Protein AF-A0A160T748-F1 (afdb_monomer_lite)

InterPro domains:
  IPR010895 CHRD [PF07452] (404-521)
  IPR010895 CHRD [PF07452] (530-645)
  IPR010895 CHRD [PF07452] (655-767)
  IPR010895 CHRD [PF07452] (774-889)
  IPR010895 CHRD [PF07452] (898-1013)
  IPR010895 CHRD [PS50933] (400-524)
  IPR010895 CHRD [PS50933] (525-650)
  IPR010895 CHRD [PS50933] (770-894)
  IPR010895 CHRD [PS50933] (899-1018)
  IPR010895 CHRD [SM00754] (402-523)
  IPR010895 CHRD [SM00754] (527-647)
  IPR010895 CHRD [SM00754] (652-770)
  IPR010895 CHRD [SM00754] (772-891)
  IPR010895 CHRD [SM00754] (896-1015)
  IPR011042 Six-bladed beta-propeller, TolB-like [G3DSA:2.120.10.30] (206-421)
  IPR048031 ScyD/ScyE-like [NF033206] (57-394)
  IPR052278 Chordin-like dorsalizing regulators [PTHR46526] (402-652)

Sequence (1028 aa):
MQQTESMPRHRRPHLVSSRLVSLTLLAALVALFLLALAPAQAAPTTQAAPAAAADWTVVADGLANPRHLTFGPDGALYVAEAGAGGDGICITGPEGDPICYGASGAVTQIEFDAAMAPTGQSQLITGLPSLGVE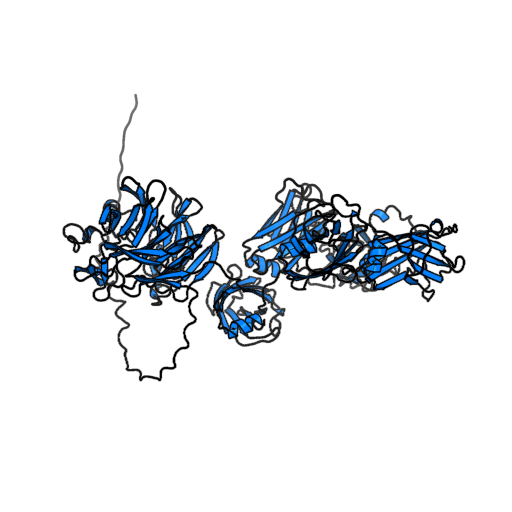GTGNNAAGVNGLAFNGDDLYLVTGLGANPNLRDPGGALETVGANFAQLMAAGPGDSFTNWVDVGDYELAENPAEDQIDTNPFDLTRISGGYLVVDAGGNSLLQVTDGGVISTVATFPARMVEAPTGGMMPMDAVPTSVTVGPDGAYYVTQLTGFPFPRGGANVWRVEPGSEPTIYAGGFTNILDAAFAADGSLYVLEMFRNSMLSGDPTGAITRVWPDGRRAVVAREGLITPTGLTIGPDHALYVSNFGTSATAGQVVRIPTAVSEATQFSAWLSGDAETPPVETPASGVARFTLAEGGLLSYEIAVRAIGAAEPITAAHIHEGAPGEAGPPIFTLFPQNDDDFDPENPLIGMVDLTDEQVATLLAGNYYVNVHTGDFPAGEIRGQIYPAHTTAWSAMLSGANEVPHVHSPATGQAYVTLSADMSTLYYRVLVADIHGVTMAHFHEAPAGENGPVVFPIFTGGPPPFDAHNPVSGMVADLDITVVAALAAGDHYVNVHTTAHPGGEIRGQVGMATPRAAYHALLSGAEEVPPVDSDGLGVGRYWLSPDLSTLDFYLAVDAIDNLTAAHLHTGWVGMNGPVAIPLYAGGGSFAPGSPVSGLAMLSPQQVLDLWTGYYYTNVHSSDVPSGEIRGQTEGASLFGAGLNGNNEVPPNGSAGTGRAVLALSDDATSLYWRVMVSDLEHITAAHIHKGLPGENGPPVITLFAGSPPPFDEQNPISGSAMVSDANIFDMLAGRYYVNVHTSHLPDGEIRGQVGARTPQTMFSAHLDGAQEVGPVDTEASGEGHFTLDPRRNVLHHFVSISDIDNVTAAHIHKGPVGVNGPVVFPLYLGGPLPFGPDNPIGGGHALGAENLVDLLTAFYYVNVHTTDHPSGEIRGQIMADAYMAHLPALVND

pLDDT: mean 85.23, std 17.07, range [22.45, 98.62]

Organism: NCBI:txid1806508

Radius of gyration: 39.18 Å; chains: 1; bounding box: 92×95×115 Å

Secondary structure (DSSP, 8-state):
----------------------S-SSSSSSSSS--------------PPPPPPPS-EEEEEEESSEEEEEE-TTS-EEEEE-----SS-EEE-TTSSEEEEEEEEEEEEEEE-TTS-EEEEEEEEEEEEEEEETTT--S-BSEEEEEEETTEEEEEE---B-GGGTSTTSTTTTT-TTSSEEEEE-STT-EEEEEEHHHHHHHH-TTSSS--B-EEEEEEETTEEEEEETTTTEEEEEETTS-EEEEEE---EEEE-TTSSEEEE---EEEEEE-TTS-EEEEE---TT--TT-EEEEEE-TTS--EEEEEEESEEEEEEE-TTSPEEEEEEETT-GGG---B-EEEEE-TTS-EEEEE-TT-BS--EEEE-TTS-EEEEESTT-SSSEEEEEE------PEEEEEEEESTTSSS----S-EEEEEEEE-GGGEEEEEEEEES--TTS-EEEEEEEE--TT----EEEEEE-TT-S--SSSS-EEEEEEPPHHHHHHHHTT-EEEEEEESS-TT-SEEEEEEE---EEEEEEEEGGGSSS----S-EEEEEEEE-TTS--EEEEEEEES--SEEEEEEEE--TTS---EEEEEE-S-SSP-BTTB-EEEEE-S--HHHHHHHHHT-EEEEEEESS-TT-SEEEE-EE----SEEEEEEEGGGSSS------EEEEEEEE-TTSSEEEEEEEEES--SEEEEEEEE--TT----EEEEEE-S-S--BTTB-EEEEEE--HHHHHHHHTT-EEEEEEESS-TT-SEEEEEES--EEEEEEEGGGSSS------EEEEEEEE-TTSSEEEEEEEEES--SEEEEEEEE--TT----EEEEEE-SPSSPPSSSS-EEEEEE--HHHHHHHHTT-EEEEEEESS-TT-SEEEE-EE-PPP-EEEEEEEGGGSSS------EEEEEEEEETTTTEEEEEEEEES---EEEEEEEE--TT----EEEEEE---SSPPBTTB-EEEEEEPPHHHHHHHTTT-EEEEEEESS-TT-SEEEE-EEGGGTT--------

Structure (mmCIF, N/CA/C/O backbone):
data_AF-A0A160T748-F1
#
_entry.id   AF-A0A160T748-F1
#
loop_
_atom_site.group_PDB
_atom_site.id
_atom_site.type_symbol
_atom_site.label_atom_id
_atom_site.label_alt_id
_atom_site.label_comp_id
_atom_site.label_asym_id
_atom_site.label_entity_id
_atom_site.label_seq_id
_atom_site.pdbx_PDB_ins_code
_atom_site.Cartn_x
_atom_site.Cartn_y
_atom_site.Cartn_z
_atom_site.occupancy
_atom_site.B_iso_or_equiv
_atom_site.auth_seq_id
_atom_site.auth_comp_id
_atom_site.auth_asym_id
_atom_site.auth_atom_id
_atom_site.pdbx_PDB_model_num
ATOM 1 N N . MET A 1 1 ? -49.569 -66.734 21.857 1.00 31.47 1 MET A N 1
ATOM 2 C CA . MET A 1 1 ? -48.160 -67.148 21.701 1.00 31.47 1 MET A CA 1
ATOM 3 C C . MET A 1 1 ? -47.311 -65.947 22.077 1.00 31.47 1 MET A C 1
ATOM 5 O O . MET A 1 1 ? -47.550 -64.910 21.485 1.00 31.47 1 MET A O 1
ATOM 9 N N . GLN A 1 2 ? -46.456 -66.133 23.097 1.00 31.16 2 GLN A N 1
ATOM 10 C CA . GLN A 1 2 ? -45.238 -65.390 23.507 1.00 31.16 2 GLN A CA 1
ATOM 11 C C . GLN A 1 2 ? -45.314 -63.842 23.590 1.00 31.16 2 GLN A C 1
ATOM 13 O O . GLN A 1 2 ? -45.467 -63.192 22.568 1.00 31.16 2 GLN A O 1
ATOM 18 N N . GLN A 1 3 ? -45.417 -63.219 24.783 1.00 27.94 3 GLN A N 1
ATOM 19 C CA . GLN A 1 3 ? -44.418 -62.987 25.874 1.00 27.94 3 GLN A CA 1
ATOM 20 C C . GLN A 1 3 ? -43.360 -61.923 25.503 1.00 27.94 3 GLN A C 1
ATOM 22 O O . GLN A 1 3 ? -42.799 -62.034 24.424 1.00 27.94 3 GLN A O 1
ATOM 27 N N . THR A 1 4 ? -42.964 -60.912 26.297 1.00 29.30 4 THR A N 1
ATOM 28 C CA . THR A 1 4 ? -43.233 -60.390 27.674 1.00 29.30 4 THR A CA 1
ATOM 29 C C . THR A 1 4 ? -42.359 -59.116 27.806 1.00 29.30 4 THR A C 1
ATOM 31 O O . THR A 1 4 ? -41.220 -59.153 27.357 1.00 29.30 4 THR A O 1
ATOM 34 N N . GLU A 1 5 ? -42.892 -57.945 28.173 1.00 30.02 5 GLU A N 1
ATOM 35 C CA . GLU A 1 5 ? -42.863 -57.271 29.501 1.00 30.02 5 GLU A CA 1
ATOM 36 C C . GLU A 1 5 ? -41.728 -56.248 29.752 1.00 30.02 5 GLU A C 1
ATOM 38 O O . GLU A 1 5 ? -40.679 -56.243 29.122 1.00 30.02 5 GLU A O 1
ATOM 43 N N . SER A 1 6 ? -42.057 -55.317 30.650 1.00 26.00 6 SER A N 1
ATOM 44 C CA . SER A 1 6 ? -41.622 -53.930 30.858 1.00 26.00 6 SER A CA 1
ATOM 45 C C . SER A 1 6 ? -40.563 -53.704 31.957 1.00 26.00 6 SER A C 1
ATOM 47 O O . SER A 1 6 ? -40.564 -54.476 32.904 1.00 26.00 6 SER A O 1
ATOM 49 N N . MET A 1 7 ? -39.816 -52.575 31.855 1.00 29.45 7 MET A N 1
ATOM 50 C CA . MET A 1 7 ? -39.226 -51.640 32.876 1.00 29.45 7 MET A CA 1
ATOM 51 C C . MET A 1 7 ? -38.698 -52.178 34.240 1.00 29.45 7 MET A C 1
ATOM 53 O O . MET A 1 7 ? -39.345 -53.050 34.806 1.00 29.45 7 MET A O 1
ATOM 57 N N . PRO A 1 8 ? -37.642 -51.596 34.893 1.00 32.22 8 PRO A N 1
ATOM 58 C CA . PRO A 1 8 ? -37.556 -50.153 35.225 1.00 32.22 8 PRO A CA 1
ATOM 59 C C . PRO A 1 8 ? -36.148 -49.513 35.436 1.00 32.22 8 PRO A C 1
ATOM 61 O O . PRO A 1 8 ? -35.107 -50.165 35.452 1.00 32.22 8 PRO A O 1
ATOM 64 N N . ARG A 1 9 ? -36.156 -48.184 35.664 1.00 35.34 9 ARG A N 1
ATOM 65 C CA . ARG A 1 9 ? -35.049 -47.337 36.160 1.00 35.34 9 ARG A CA 1
ATOM 66 C C . ARG A 1 9 ? -34.686 -47.657 37.622 1.00 35.34 9 ARG A C 1
ATOM 68 O O . ARG A 1 9 ? -35.582 -47.762 38.457 1.00 35.34 9 ARG A O 1
ATOM 75 N N . HIS A 1 10 ? -33.391 -47.660 37.961 1.00 26.38 10 HIS A N 1
ATOM 76 C CA . HIS A 1 10 ? -32.908 -47.549 39.345 1.00 26.38 10 HIS A CA 1
ATOM 77 C C . HIS A 1 10 ? -31.633 -46.693 39.478 1.00 26.38 10 HIS A C 1
ATOM 79 O O . HIS A 1 10 ? -30.679 -46.836 38.722 1.00 26.38 10 HIS A O 1
ATOM 85 N N . ARG A 1 11 ? -31.679 -45.822 40.497 1.00 32.50 11 ARG A N 1
ATOM 86 C CA . ARG A 1 11 ? -30.662 -44.912 41.060 1.00 32.50 11 ARG A CA 1
ATOM 87 C C . ARG A 1 11 ? -29.385 -45.603 41.560 1.00 32.50 11 ARG A C 1
ATOM 89 O O . ARG A 1 11 ? -29.463 -46.760 41.969 1.00 32.50 11 ARG A O 1
ATOM 96 N N . ARG A 1 12 ? -28.314 -44.810 41.754 1.00 26.91 12 ARG A N 1
ATOM 97 C CA . ARG A 1 12 ? -27.349 -44.828 42.894 1.00 26.91 12 ARG A CA 1
ATOM 98 C C . ARG A 1 12 ? -26.341 -43.654 42.757 1.00 26.91 12 ARG A C 1
ATOM 100 O O . ARG A 1 12 ? -26.069 -43.290 41.624 1.00 26.91 12 ARG A O 1
ATOM 107 N N . PRO A 1 13 ? -25.676 -43.168 43.827 1.00 30.98 13 PRO A N 1
ATOM 108 C CA . PRO A 1 13 ? -26.190 -42.680 45.113 1.00 30.98 13 PRO A CA 1
ATOM 109 C C . PRO A 1 13 ? -25.610 -41.291 45.510 1.00 30.98 13 PRO A C 1
ATOM 111 O O . PRO A 1 13 ? -24.582 -40.857 45.006 1.00 30.98 13 PRO A O 1
ATOM 114 N N . HIS A 1 14 ? -26.248 -40.627 46.480 1.00 27.02 14 HIS A N 1
ATOM 115 C CA . HIS A 1 14 ? -25.713 -39.446 47.169 1.00 27.02 14 HIS A CA 1
ATOM 116 C C . HIS A 1 14 ? -24.538 -39.803 48.095 1.00 27.02 14 HIS A C 1
ATOM 118 O O . HIS A 1 14 ? -24.631 -40.759 48.869 1.00 27.02 14 HIS A O 1
ATOM 124 N N . LEU A 1 15 ? -23.504 -38.960 48.094 1.00 26.02 15 LEU A N 1
ATOM 125 C CA . LEU A 1 15 ? -22.549 -38.795 49.189 1.00 26.02 15 LEU A CA 1
ATOM 126 C C . LEU A 1 15 ? -22.702 -37.372 49.736 1.00 26.02 15 LEU A C 1
ATOM 128 O O . LEU A 1 15 ? -22.520 -36.389 49.027 1.00 26.02 15 LEU A O 1
ATOM 132 N N . VAL A 1 16 ? -23.099 -37.297 51.003 1.00 29.28 16 VAL A N 1
ATOM 133 C CA . VAL A 1 16 ? -23.173 -36.077 51.806 1.00 29.28 16 VAL A CA 1
ATOM 134 C C . VAL A 1 16 ? -21.764 -35.731 52.286 1.00 29.28 16 VAL A C 1
ATOM 136 O O . VAL A 1 16 ? -21.115 -36.562 52.918 1.00 29.28 16 VAL A O 1
ATOM 139 N N . SER A 1 17 ? -21.331 -34.494 52.053 1.00 24.38 17 SER A N 1
ATOM 140 C CA . SER A 1 17 ? -20.275 -33.829 52.820 1.00 24.38 17 SER A CA 1
ATOM 141 C C . SER A 1 17 ? -20.751 -32.419 53.147 1.00 24.38 17 SER A C 1
ATOM 143 O O . SER A 1 17 ? -20.709 -31.501 52.338 1.00 24.38 17 SER A O 1
ATOM 145 N N . SER A 1 18 ? -21.289 -32.285 54.349 1.00 25.34 18 SER A N 1
ATOM 146 C CA . SER A 1 18 ? -21.594 -31.027 55.011 1.00 25.34 18 SER A CA 1
ATOM 147 C C . SER A 1 18 ? -20.331 -30.202 55.271 1.00 25.34 18 SER A C 1
ATOM 149 O O . SER A 1 18 ? -19.393 -30.743 55.860 1.00 25.34 18 SER A O 1
ATOM 151 N N . ARG A 1 19 ? -20.376 -28.890 55.009 1.00 23.62 19 ARG A N 1
ATOM 152 C CA . ARG A 1 19 ? -19.869 -27.849 55.924 1.00 23.62 19 ARG A CA 1
ATOM 153 C C . ARG A 1 19 ? -20.346 -26.462 55.491 1.00 23.62 19 ARG A C 1
ATOM 155 O O . ARG A 1 19 ? -19.995 -25.985 54.423 1.00 23.62 19 ARG A O 1
ATOM 162 N N . LEU A 1 20 ? -21.119 -25.833 56.378 1.00 26.42 20 LEU A N 1
ATOM 163 C CA . LEU A 1 20 ? -21.239 -24.384 56.469 1.00 26.42 20 LEU A CA 1
ATOM 164 C C . LEU A 1 20 ? -19.837 -23.755 56.503 1.00 26.42 20 LEU A C 1
ATOM 166 O O . LEU A 1 20 ? -19.025 -24.158 57.339 1.00 26.42 20 LEU A O 1
ATOM 170 N N . VAL A 1 21 ? -19.618 -22.714 55.704 1.00 23.03 21 VAL A N 1
ATOM 171 C CA . VAL A 1 21 ? -18.831 -21.547 56.111 1.00 23.03 21 VAL A CA 1
ATOM 172 C C . VAL A 1 21 ? -19.631 -20.314 55.706 1.00 23.03 21 VAL A C 1
ATOM 174 O O . VAL A 1 21 ? -20.174 -20.231 54.611 1.00 23.03 21 VAL A O 1
ATOM 177 N N . SER A 1 22 ? -19.787 -19.439 56.685 1.00 23.03 22 SER A N 1
ATOM 178 C CA . SER A 1 22 ? -20.668 -18.288 56.742 1.00 23.03 22 SER A CA 1
ATOM 179 C C . SER A 1 22 ? -20.376 -17.204 55.701 1.00 23.03 22 SER A C 1
ATOM 181 O O . SER A 1 22 ? -19.223 -16.969 55.344 1.00 23.03 22 SER A O 1
ATOM 183 N N . LEU A 1 23 ? -21.432 -16.458 55.352 1.00 26.55 23 LEU A N 1
ATOM 184 C CA . LEU A 1 23 ? -21.382 -15.015 55.104 1.00 26.55 23 LEU A CA 1
ATOM 185 C C . LEU A 1 23 ? -20.435 -14.359 56.128 1.00 26.55 23 LEU A C 1
ATOM 187 O O . LEU A 1 23 ? -20.841 -14.260 57.282 1.00 26.55 23 LEU A O 1
ATOM 191 N N . THR A 1 24 ? -19.209 -13.979 55.734 1.00 24.55 24 THR A N 1
ATOM 192 C CA . THR A 1 24 ? -18.330 -12.964 56.383 1.00 24.55 24 THR A CA 1
ATOM 193 C C . THR A 1 24 ? -16.897 -12.936 55.806 1.00 24.55 24 THR A C 1
ATOM 195 O O . THR A 1 24 ? -15.935 -12.798 56.559 1.00 24.55 24 THR A O 1
ATOM 198 N N . LEU A 1 25 ? -16.690 -13.053 54.485 1.00 22.45 25 LEU A N 1
ATOM 199 C CA . LEU A 1 25 ? -15.324 -12.954 53.922 1.00 22.45 25 LEU A CA 1
ATOM 200 C C . LEU A 1 25 ? -15.178 -12.206 52.589 1.00 22.45 25 LEU A C 1
ATOM 202 O O . LEU A 1 25 ? -14.098 -12.230 52.014 1.00 22.45 25 LEU A O 1
ATOM 206 N N . LEU A 1 26 ? -16.199 -11.456 52.157 1.00 26.00 26 LEU A N 1
ATOM 207 C CA . LEU A 1 26 ? -16.086 -10.553 51.000 1.00 26.00 26 LEU A CA 1
ATOM 208 C C . LEU A 1 26 ? -15.740 -9.095 51.380 1.00 26.00 26 LEU A C 1
ATOM 210 O O . LEU A 1 26 ? -15.499 -8.274 50.512 1.00 26.00 26 LEU A O 1
ATOM 214 N N . ALA A 1 27 ? -15.648 -8.775 52.678 1.00 25.00 27 ALA A N 1
ATOM 215 C CA . ALA A 1 27 ? -15.450 -7.406 53.178 1.00 25.00 27 ALA A CA 1
ATOM 216 C C . ALA A 1 27 ? -14.071 -7.146 53.833 1.00 25.00 27 ALA A C 1
ATOM 218 O O . ALA A 1 27 ? -13.921 -6.188 54.587 1.00 25.00 27 ALA A O 1
ATOM 219 N N . ALA A 1 28 ? -13.058 -7.997 53.610 1.00 22.91 28 ALA A N 1
ATOM 220 C CA . ALA A 1 28 ? -11.802 -7.941 54.377 1.00 22.91 28 ALA A CA 1
ATOM 221 C C . ALA A 1 28 ? -10.498 -7.765 53.572 1.00 22.91 28 ALA A C 1
ATOM 223 O O . ALA A 1 28 ? -9.435 -7.798 54.187 1.00 22.91 28 ALA A O 1
ATOM 224 N N . LEU A 1 29 ? -10.532 -7.519 52.254 1.00 23.53 29 LEU A N 1
ATOM 225 C CA . LEU A 1 29 ? -9.306 -7.193 51.494 1.00 23.53 29 LEU A CA 1
ATOM 226 C C . LEU A 1 29 ? -9.258 -5.797 50.852 1.00 23.53 29 LEU A C 1
ATOM 228 O O . LEU A 1 29 ? -8.195 -5.401 50.391 1.00 23.53 29 LEU A O 1
ATOM 232 N N . VAL A 1 30 ? -10.331 -5.003 50.926 1.00 26.25 30 VAL A N 1
ATOM 233 C CA . VAL A 1 30 ? -10.344 -3.608 50.425 1.00 26.25 30 VAL A CA 1
ATOM 234 C C . VAL A 1 30 ? -10.032 -2.578 51.535 1.00 26.25 30 VAL A C 1
ATOM 236 O O . VAL A 1 30 ? -9.702 -1.429 51.269 1.00 26.25 30 VAL A O 1
ATOM 239 N N . ALA A 1 31 ? -10.008 -2.987 52.809 1.00 22.97 31 ALA A N 1
ATOM 240 C CA . ALA A 1 31 ? -9.805 -2.083 53.951 1.00 22.97 31 ALA A CA 1
ATOM 241 C C . ALA A 1 31 ? -8.337 -1.890 54.403 1.00 22.97 31 ALA A C 1
ATOM 243 O O . ALA A 1 31 ? -8.100 -1.407 55.511 1.00 22.97 31 ALA A O 1
ATOM 244 N N . LEU A 1 32 ? -7.336 -2.251 53.589 1.00 24.09 32 LEU A N 1
ATOM 245 C CA . LEU A 1 32 ? -5.921 -2.189 53.989 1.00 24.09 32 LEU A CA 1
ATOM 246 C C . LEU A 1 32 ? -5.046 -1.303 53.087 1.00 24.09 32 LEU A C 1
ATOM 248 O O . LEU A 1 32 ? -3.938 -1.693 52.760 1.00 24.09 32 LEU A O 1
ATOM 252 N N . PHE A 1 33 ? -5.501 -0.094 52.732 1.00 25.03 33 PHE A N 1
ATOM 253 C CA . PHE A 1 33 ? -4.611 0.970 52.219 1.00 25.03 33 PHE A CA 1
ATOM 254 C C . PHE A 1 33 ? -5.052 2.410 52.559 1.00 25.03 33 PHE A C 1
ATOM 256 O O . PHE A 1 33 ? -4.745 3.359 51.847 1.00 25.03 33 PHE A O 1
ATOM 263 N N . LEU A 1 34 ? -5.709 2.617 53.706 1.00 27.86 34 LEU A N 1
ATOM 264 C CA . LEU A 1 34 ? -5.945 3.956 54.262 1.00 27.86 34 LEU A CA 1
ATOM 265 C C . LEU A 1 34 ? -5.281 4.084 55.634 1.00 27.86 34 LEU A C 1
ATOM 267 O O . LEU A 1 34 ? -5.920 3.809 56.642 1.00 27.86 34 LEU A O 1
ATOM 271 N N . LEU A 1 35 ? -4.000 4.487 55.666 1.00 25.91 35 LEU A N 1
ATOM 272 C CA . LEU A 1 35 ? -3.360 5.235 56.769 1.00 25.91 35 LEU A CA 1
ATOM 273 C C . LEU A 1 35 ? -1.878 5.534 56.464 1.00 25.91 35 LEU A C 1
ATOM 275 O O . LEU A 1 35 ? -0.991 4.814 56.911 1.00 25.91 35 LEU A O 1
ATOM 279 N N . ALA A 1 36 ? -1.612 6.638 55.753 1.00 24.48 36 ALA A N 1
ATOM 280 C CA . ALA A 1 36 ? -0.395 7.451 55.915 1.00 24.48 36 ALA A CA 1
ATOM 281 C C . ALA A 1 36 ? -0.519 8.816 55.197 1.00 24.48 36 ALA A C 1
ATOM 283 O O . ALA A 1 36 ? 0.224 9.113 54.268 1.00 24.48 36 ALA A O 1
ATOM 284 N N . LEU A 1 37 ? -1.436 9.685 55.637 1.00 28.25 37 LEU A N 1
ATOM 285 C CA . LEU A 1 37 ? -1.354 11.116 55.314 1.00 28.25 37 LEU A CA 1
ATOM 286 C C . LEU A 1 37 ? -0.395 11.789 56.306 1.00 28.25 37 LEU A C 1
ATOM 288 O O . LEU A 1 37 ? -0.789 12.201 57.397 1.00 28.25 37 LEU A O 1
ATOM 292 N N . ALA A 1 38 ? 0.880 11.882 55.932 1.00 26.84 38 ALA A N 1
ATOM 293 C CA . ALA A 1 38 ? 1.778 12.897 56.476 1.00 26.84 38 ALA A CA 1
ATOM 294 C C . ALA A 1 38 ? 1.570 14.209 55.690 1.00 26.84 38 ALA A C 1
ATOM 296 O O . ALA A 1 38 ? 1.357 14.153 54.478 1.00 26.84 38 ALA A O 1
ATOM 297 N N . PRO A 1 39 ? 1.626 15.393 56.327 1.00 26.45 39 PRO A N 1
ATOM 298 C CA . PRO A 1 39 ? 1.431 16.653 55.623 1.00 26.45 39 PRO A CA 1
ATOM 299 C C . PRO A 1 39 ? 2.674 16.951 54.775 1.00 26.45 39 PRO A C 1
ATOM 301 O O . PRO A 1 39 ? 3.699 17.391 55.296 1.00 26.45 39 PRO A O 1
ATOM 304 N N . ALA A 1 40 ? 2.598 16.700 53.468 1.00 29.02 40 ALA A N 1
ATOM 305 C CA . ALA A 1 40 ? 3.601 17.177 52.526 1.00 29.02 40 ALA A CA 1
ATOM 306 C C . ALA A 1 40 ? 3.471 18.702 52.400 1.00 29.02 40 ALA A C 1
ATOM 308 O O . ALA A 1 40 ? 2.411 19.240 52.081 1.00 29.02 40 ALA A O 1
ATOM 309 N N . GLN A 1 41 ? 4.556 19.404 52.721 1.00 26.28 41 GLN A N 1
ATOM 310 C CA . GLN A 1 41 ? 4.680 20.847 52.554 1.00 26.28 41 GLN A CA 1
ATOM 311 C C . GLN A 1 41 ? 4.501 21.220 51.077 1.00 26.28 41 GLN A C 1
ATOM 313 O O . GLN A 1 41 ? 5.088 20.590 50.201 1.00 26.28 41 GLN A O 1
ATOM 318 N N . ALA A 1 42 ? 3.702 22.258 50.825 1.00 28.95 42 ALA A N 1
ATOM 319 C CA . ALA A 1 42 ? 3.453 22.799 49.497 1.00 28.95 42 ALA A CA 1
ATOM 320 C C . ALA A 1 42 ? 4.766 23.226 48.814 1.00 28.95 42 ALA A C 1
ATOM 322 O O . ALA A 1 42 ? 5.412 24.188 49.235 1.00 28.95 42 ALA A O 1
ATOM 323 N N . ALA A 1 43 ? 5.140 22.508 47.755 1.00 26.72 43 ALA A N 1
ATOM 324 C CA . ALA A 1 43 ? 6.093 22.974 46.757 1.00 26.72 43 ALA A CA 1
ATOM 325 C C . ALA A 1 43 ? 5.375 23.934 45.784 1.00 26.72 43 ALA A C 1
ATOM 327 O O . ALA A 1 43 ? 4.170 23.786 45.562 1.00 26.72 43 ALA A O 1
ATOM 328 N N . PRO A 1 44 ? 6.066 24.948 45.236 1.00 25.45 44 PRO A N 1
ATOM 329 C CA . PRO A 1 44 ? 5.442 25.964 44.397 1.00 25.45 44 PRO A CA 1
ATOM 330 C C . PRO A 1 44 ? 4.900 25.341 43.107 1.00 25.45 44 PRO A C 1
ATOM 332 O O . PRO A 1 44 ? 5.590 24.581 42.433 1.00 25.45 44 PRO A O 1
ATOM 335 N N . THR A 1 45 ? 3.660 25.687 42.771 1.00 24.69 45 THR A N 1
ATOM 336 C CA . THR A 1 45 ? 2.965 25.275 41.553 1.00 24.69 45 THR A CA 1
ATOM 337 C C . THR A 1 45 ? 3.673 25.833 40.320 1.00 24.69 45 THR A C 1
ATOM 339 O O . THR A 1 45 ? 3.484 26.994 39.957 1.00 24.69 45 THR A O 1
ATOM 342 N N . THR A 1 46 ? 4.475 25.009 39.646 1.00 26.55 46 THR A N 1
ATOM 343 C CA . THR A 1 46 ? 4.740 25.200 38.219 1.00 26.55 46 THR A CA 1
ATOM 344 C C . THR A 1 46 ? 3.438 24.905 37.491 1.00 26.55 46 THR A C 1
ATOM 346 O O . THR A 1 46 ? 2.932 23.787 37.562 1.00 26.55 46 THR A O 1
ATOM 349 N N . GLN A 1 47 ? 2.861 25.930 36.865 1.00 25.56 47 GLN A N 1
ATOM 350 C CA . GLN A 1 47 ? 1.745 25.785 35.934 1.00 25.56 47 GLN A CA 1
ATOM 351 C C . GLN A 1 47 ? 2.101 24.667 34.949 1.00 25.56 47 GLN A C 1
ATOM 353 O O . GLN A 1 47 ? 3.076 24.795 34.210 1.00 25.56 47 GLN A O 1
ATOM 358 N N . ALA A 1 48 ? 1.357 23.560 35.002 1.00 23.75 48 ALA A N 1
ATOM 359 C CA . ALA A 1 48 ? 1.424 22.537 33.976 1.00 23.75 48 ALA A CA 1
ATOM 360 C C . ALA A 1 48 ? 1.154 23.213 32.627 1.00 23.75 48 ALA A C 1
ATOM 362 O O . ALA A 1 48 ? 0.247 24.047 32.524 1.00 23.75 48 ALA A O 1
ATOM 363 N N . ALA A 1 49 ? 1.964 22.888 31.621 1.00 26.19 49 ALA A N 1
ATOM 364 C CA . ALA A 1 49 ? 1.610 23.194 30.246 1.00 26.19 49 ALA A CA 1
ATOM 365 C C . ALA A 1 49 ? 0.203 22.621 29.980 1.00 26.19 49 ALA A C 1
ATOM 367 O O . ALA A 1 49 ? -0.114 21.554 30.518 1.00 26.19 49 ALA A O 1
ATOM 368 N N . PRO A 1 50 ? -0.666 23.330 29.241 1.00 25.38 50 PRO A N 1
ATOM 369 C CA . PRO A 1 50 ? -1.977 22.794 28.909 1.00 25.38 50 PRO A CA 1
ATOM 370 C C . PRO A 1 50 ? -1.780 21.450 28.202 1.00 25.38 50 PRO A C 1
ATOM 372 O O . PRO A 1 50 ? -0.973 21.359 27.279 1.00 25.38 50 PRO A O 1
ATOM 375 N N . ALA A 1 51 ? -2.474 20.413 28.680 1.00 27.14 51 ALA A N 1
ATOM 376 C CA . ALA A 1 51 ? -2.577 19.148 27.966 1.00 27.14 51 ALA A CA 1
ATOM 377 C C . ALA A 1 51 ? -3.013 19.443 26.524 1.00 27.14 51 ALA A C 1
ATOM 379 O O . ALA A 1 51 ? -3.863 20.318 26.318 1.00 27.14 51 ALA A O 1
ATOM 380 N N . ALA A 1 52 ? -2.404 18.764 25.551 1.00 33.19 52 ALA A N 1
ATOM 381 C CA . ALA A 1 52 ? -2.839 18.838 24.164 1.00 33.19 52 ALA A CA 1
ATOM 382 C C . ALA A 1 52 ? -4.357 18.603 24.121 1.00 33.19 52 ALA A C 1
ATOM 384 O O . ALA A 1 52 ? -4.870 17.679 24.756 1.00 33.19 52 ALA A O 1
ATOM 385 N N . ALA A 1 53 ? -5.083 19.520 23.480 1.00 35.97 53 ALA A N 1
ATOM 386 C CA . ALA A 1 53 ? -6.527 19.412 23.364 1.00 35.97 53 ALA A CA 1
ATOM 387 C C . ALA A 1 53 ? -6.839 18.170 22.527 1.00 35.97 53 ALA A C 1
ATOM 389 O O . ALA A 1 53 ? -6.240 17.978 21.475 1.00 35.97 53 ALA A O 1
ATOM 390 N N . ALA A 1 54 ? -7.737 17.318 23.008 1.00 46.59 54 ALA A N 1
ATOM 391 C CA . ALA A 1 54 ? -8.161 16.167 22.236 1.00 46.59 54 ALA A CA 1
ATOM 392 C C . ALA A 1 54 ? -8.933 16.623 20.980 1.00 46.59 54 ALA A C 1
ATOM 394 O O . ALA A 1 54 ? -9.718 17.571 21.065 1.00 46.59 54 ALA A O 1
ATOM 395 N N . ASP A 1 55 ? -8.726 15.950 19.842 1.00 64.06 55 ASP A N 1
ATOM 396 C CA . ASP A 1 55 ? -9.375 16.233 18.546 1.00 64.06 55 ASP A CA 1
ATOM 397 C C . ASP A 1 55 ? -10.842 15.767 18.513 1.00 64.06 55 ASP A C 1
ATOM 399 O O . ASP A 1 55 ? -11.290 14.989 17.670 1.00 64.06 55 ASP A O 1
ATOM 403 N N . TRP A 1 56 ? -11.626 16.232 19.479 1.00 81.69 56 TRP A N 1
ATOM 404 C CA . TRP A 1 56 ? -13.061 16.006 19.544 1.00 81.69 56 TRP A CA 1
ATOM 405 C C . TRP A 1 56 ? -13.786 17.223 20.103 1.00 81.69 56 TRP A C 1
ATOM 407 O O . TRP A 1 56 ? -13.216 18.077 20.782 1.00 81.69 56 TRP A O 1
ATOM 417 N N . THR A 1 57 ? -15.081 17.313 19.813 1.00 87.50 57 THR A N 1
ATOM 418 C CA . THR A 1 57 ? -15.934 18.402 20.295 1.00 87.50 57 THR A CA 1
ATOM 419 C C . THR A 1 57 ? -16.952 17.885 21.299 1.00 87.50 57 THR A C 1
ATOM 421 O O . THR A 1 57 ? -17.574 16.847 21.087 1.00 87.50 57 THR A O 1
ATOM 424 N N . VAL A 1 58 ? -17.157 18.613 22.399 1.00 94.00 58 VAL A N 1
ATOM 425 C CA . VAL A 1 58 ? -18.311 18.373 23.279 1.00 94.00 58 VAL A CA 1
ATOM 426 C C . VAL A 1 58 ? -19.563 18.831 22.542 1.00 94.00 58 VAL A C 1
ATOM 428 O O . VAL A 1 58 ? -19.626 19.978 22.097 1.00 94.00 58 VAL A O 1
ATOM 431 N N . VAL A 1 59 ? -20.546 17.945 22.402 1.00 95.38 59 VAL A N 1
ATOM 432 C CA . VAL A 1 59 ? -21.834 18.254 21.755 1.00 95.38 59 VAL A CA 1
ATOM 433 C C . VAL A 1 59 ? -22.999 18.320 22.740 1.00 95.38 59 VAL A C 1
ATOM 435 O O . VAL A 1 59 ? -24.036 18.883 22.403 1.00 95.38 59 VAL A O 1
ATOM 438 N N . ALA A 1 60 ? -22.816 17.800 23.955 1.00 96.62 60 ALA A N 1
ATOM 439 C CA . ALA A 1 60 ? -23.717 17.977 25.090 1.00 96.62 60 ALA A CA 1
ATOM 440 C C . ALA A 1 60 ? -22.945 17.815 26.403 1.00 96.62 60 ALA A C 1
ATOM 442 O O . ALA A 1 60 ? -22.003 17.024 26.464 1.00 96.62 60 ALA A O 1
ATOM 443 N N . ASP A 1 61 ? -23.362 18.519 27.450 1.00 96.38 61 ASP A N 1
ATOM 444 C CA . ASP A 1 61 ? -22.786 18.427 28.794 1.00 96.38 61 ASP A CA 1
ATOM 445 C C . ASP A 1 61 ? -23.872 18.454 29.882 1.00 96.38 61 ASP A C 1
ATOM 447 O O . ASP A 1 61 ? -25.067 18.592 29.599 1.00 96.38 61 ASP A O 1
ATOM 451 N N . GLY A 1 62 ? -23.458 18.251 31.136 1.00 95.75 62 GLY A N 1
ATOM 452 C CA . GLY A 1 62 ? -24.349 18.287 32.297 1.00 95.75 62 GLY A CA 1
ATOM 453 C C . GLY A 1 62 ? -25.278 17.077 32.413 1.00 95.75 62 GLY A C 1
ATOM 454 O O . GLY A 1 62 ? -26.317 17.178 33.064 1.00 95.75 62 GLY A O 1
ATOM 455 N N . LEU A 1 63 ? -24.915 15.956 31.788 1.00 98.06 63 LEU A N 1
ATOM 456 C CA . LEU A 1 63 ? -25.683 14.713 31.822 1.00 98.06 63 LEU A CA 1
ATOM 457 C C . LEU A 1 63 ? -25.392 13.928 33.112 1.00 98.06 63 LEU A C 1
ATOM 459 O O . LEU A 1 63 ? -24.254 13.891 33.588 1.00 98.06 63 LEU A O 1
ATOM 463 N N . ALA A 1 64 ? -26.408 13.274 33.672 1.00 98.00 64 ALA A N 1
ATOM 464 C CA . ALA A 1 64 ? -26.312 12.510 34.914 1.00 98.00 64 ALA A CA 1
ATOM 465 C C . ALA A 1 64 ? -26.153 11.008 34.640 1.00 98.00 64 ALA A C 1
ATOM 467 O O . ALA A 1 64 ? -27.115 10.319 34.295 1.00 98.00 64 ALA A O 1
ATOM 468 N N . ASN A 1 65 ? -24.933 10.497 34.842 1.00 98.00 65 ASN A N 1
ATOM 469 C CA . ASN A 1 65 ? -24.533 9.122 34.534 1.00 98.00 65 ASN A CA 1
ATOM 470 C C . ASN A 1 65 ? -25.008 8.696 33.124 1.00 98.00 65 ASN A C 1
ATOM 472 O O . ASN A 1 65 ? -25.813 7.762 33.015 1.00 98.00 65 ASN A O 1
ATOM 476 N N . PRO A 1 66 ? -24.595 9.411 32.052 1.00 98.50 66 PRO A N 1
ATOM 477 C CA . PRO A 1 66 ? -25.013 9.073 30.695 1.00 98.50 66 PRO A CA 1
ATOM 478 C C . PRO A 1 66 ? -24.544 7.659 30.334 1.00 98.50 66 PRO A C 1
ATOM 480 O O . PRO A 1 66 ? -23.455 7.261 30.740 1.00 98.50 66 PRO A O 1
ATOM 483 N N . ARG A 1 67 ? -25.374 6.910 29.604 1.00 96.56 67 ARG A N 1
ATOM 484 C CA . ARG A 1 67 ? -25.160 5.518 29.171 1.00 96.56 67 ARG A CA 1
ATOM 485 C C . ARG A 1 67 ? -25.227 5.431 27.642 1.00 96.56 67 ARG A C 1
ATOM 487 O O . ARG A 1 67 ? -24.556 6.213 26.967 1.00 96.56 67 ARG A O 1
ATOM 494 N N . HIS A 1 68 ? -26.022 4.513 27.093 1.00 97.00 68 HIS A N 1
ATOM 495 C CA . HIS A 1 68 ? -26.209 4.350 25.656 1.00 97.00 68 HIS A CA 1
ATOM 496 C C . HIS A 1 68 ? -26.763 5.622 25.002 1.00 97.00 68 HIS A C 1
ATOM 498 O O . HIS A 1 68 ? -27.438 6.446 25.632 1.00 97.00 68 HIS A O 1
ATOM 504 N N . LEU A 1 69 ? -26.491 5.759 23.709 1.00 97.94 69 LEU A N 1
ATOM 505 C CA . LEU A 1 69 ? -26.967 6.851 22.884 1.00 97.94 69 LEU A CA 1
ATOM 506 C C . LEU A 1 69 ? -27.290 6.356 21.476 1.00 97.94 69 LEU A C 1
ATOM 508 O O . LEU A 1 69 ? -26.610 5.486 20.945 1.00 97.94 69 LEU A O 1
ATOM 512 N N . THR A 1 70 ? -28.327 6.907 20.855 1.00 97.00 70 THR A N 1
ATOM 513 C CA . THR A 1 70 ? -28.744 6.493 19.511 1.00 97.00 70 THR A CA 1
ATOM 514 C C . THR A 1 70 ? -29.416 7.632 18.755 1.00 97.00 70 THR A C 1
ATOM 516 O O . THR A 1 70 ? -30.089 8.474 19.353 1.00 97.00 70 THR A O 1
ATOM 519 N N . PHE A 1 71 ? -29.222 7.680 17.437 1.00 96.25 71 PHE A N 1
ATOM 520 C CA . PHE A 1 71 ? -29.891 8.659 16.583 1.00 96.25 71 PHE A CA 1
ATOM 521 C C . PHE A 1 71 ? -31.335 8.235 16.299 1.00 96.25 71 PHE A C 1
ATOM 523 O O . PHE A 1 71 ? -31.598 7.095 15.913 1.00 96.25 71 PHE A O 1
ATOM 530 N N . GLY A 1 72 ? -32.268 9.168 16.476 1.00 93.50 72 GLY A N 1
ATOM 531 C CA . GLY A 1 72 ? -33.670 8.982 16.122 1.00 93.50 72 GLY A CA 1
ATOM 532 C C . GLY A 1 72 ? -33.948 9.225 14.635 1.00 93.50 72 GLY A C 1
ATOM 533 O O . GLY A 1 72 ? -33.107 9.762 13.907 1.00 93.50 72 GLY A O 1
ATOM 534 N N . PRO A 1 73 ? -35.153 8.863 14.158 1.00 91.75 73 PRO A N 1
ATOM 535 C CA . PRO A 1 73 ? -35.568 9.075 12.765 1.00 91.75 73 PRO A CA 1
ATOM 536 C C . PRO A 1 73 ? -35.676 10.559 12.373 1.00 91.75 73 PRO A C 1
ATOM 538 O O . PRO A 1 73 ? -35.711 10.886 11.187 1.00 91.75 73 PRO A O 1
ATOM 541 N N . ASP A 1 74 ? -35.728 11.455 13.356 1.00 91.62 74 ASP A N 1
ATOM 542 C CA . ASP A 1 74 ? -35.729 12.908 13.195 1.00 91.62 74 ASP A CA 1
ATOM 543 C C . ASP A 1 74 ? -34.318 13.507 13.037 1.00 91.62 74 ASP A C 1
ATOM 545 O O . ASP A 1 74 ? -34.187 14.700 12.763 1.00 91.62 74 ASP A O 1
ATOM 549 N N . GLY A 1 75 ? -33.268 12.688 13.169 1.00 91.62 75 GLY A N 1
ATOM 550 C CA . GLY A 1 75 ? -31.868 13.105 13.087 1.00 91.62 75 GLY A CA 1
ATOM 551 C C . GLY A 1 75 ? -31.294 13.663 14.393 1.00 91.62 75 GLY A C 1
ATOM 552 O O . GLY A 1 75 ? -30.127 14.054 14.410 1.00 91.62 75 GLY A O 1
ATOM 553 N N . ALA A 1 76 ? -32.069 13.691 15.483 1.00 96.75 76 ALA A N 1
ATOM 554 C CA . ALA A 1 76 ? -31.572 14.058 16.806 1.00 96.75 76 ALA A CA 1
ATOM 555 C C . ALA A 1 76 ? -30.865 12.872 17.481 1.00 96.75 76 ALA A C 1
ATOM 557 O O . ALA A 1 76 ? -31.165 11.709 17.204 1.00 96.75 76 ALA A O 1
ATOM 558 N N . LEU A 1 77 ? -29.934 13.160 18.391 1.00 98.38 77 LEU A N 1
ATOM 559 C CA . LEU A 1 77 ? -29.273 12.151 19.217 1.00 98.38 77 LEU A CA 1
ATOM 560 C C . LEU A 1 77 ? -29.976 12.034 20.569 1.00 98.38 77 LEU A C 1
ATOM 562 O O . LEU A 1 77 ? -30.180 13.034 21.253 1.00 98.38 77 LEU A O 1
ATOM 566 N N . TYR A 1 78 ? -30.302 10.813 20.973 1.00 98.19 78 TYR A N 1
ATOM 567 C CA . TYR A 1 78 ? -30.960 10.509 22.239 1.00 98.19 78 TYR A CA 1
ATOM 568 C C . TYR A 1 78 ? -29.987 9.801 23.167 1.00 98.19 78 TYR A C 1
ATOM 570 O O . TYR A 1 78 ? -29.349 8.840 22.753 1.00 98.19 78 TYR A O 1
ATOM 578 N N . VAL A 1 79 ? -29.889 10.256 24.413 1.00 98.62 79 VAL A N 1
ATOM 579 C CA . VAL A 1 79 ? -28.953 9.746 25.421 1.00 98.62 79 VAL A CA 1
ATOM 580 C C . VAL A 1 79 ? -29.732 9.228 26.622 1.00 98.62 79 VAL A C 1
ATOM 582 O O . VAL A 1 79 ? -30.575 9.943 27.172 1.00 98.62 79 VAL A O 1
ATOM 585 N N . ALA A 1 80 ? -29.448 7.995 27.037 1.00 98.44 80 ALA A N 1
ATOM 586 C CA . ALA A 1 80 ? -29.953 7.438 28.285 1.00 98.44 80 ALA A CA 1
ATOM 587 C C . ALA A 1 80 ? -29.186 8.038 29.463 1.00 98.44 80 ALA A C 1
ATOM 589 O O . ALA A 1 80 ? -27.959 7.981 29.504 1.00 98.44 80 ALA A O 1
ATOM 590 N N . GLU A 1 81 ? -29.904 8.576 30.442 1.00 98.31 81 GLU A N 1
ATOM 591 C CA . GLU A 1 81 ? -29.331 9.036 31.701 1.00 98.31 81 GLU A CA 1
ATOM 592 C C . GLU A 1 81 ? -29.807 8.117 32.823 1.00 98.31 81 GLU A C 1
ATOM 594 O O . GLU A 1 81 ? -30.997 8.093 33.166 1.00 98.31 81 GLU A O 1
ATOM 599 N N . ALA A 1 82 ? -28.872 7.389 33.442 1.00 98.00 82 ALA A N 1
ATOM 600 C CA . ALA A 1 82 ? -29.197 6.554 34.595 1.00 98.00 82 ALA A CA 1
ATOM 601 C C . ALA A 1 82 ? -29.665 7.395 35.799 1.00 98.00 82 ALA A C 1
ATOM 603 O O . ALA A 1 82 ? -30.283 6.860 36.720 1.00 98.00 82 ALA A O 1
ATOM 604 N N . GLY A 1 83 ? -29.422 8.710 35.784 1.00 97.62 83 GLY A N 1
ATOM 605 C CA . GLY A 1 83 ? -29.844 9.655 36.813 1.00 97.62 83 GLY A CA 1
ATOM 606 C C . GLY A 1 83 ? -28.824 9.771 37.938 1.00 97.62 83 GLY A C 1
ATOM 607 O O . GLY A 1 83 ? -27.675 9.378 37.786 1.00 97.62 83 GLY A O 1
ATOM 608 N N . ALA A 1 84 ? -29.230 10.332 39.075 1.00 97.12 84 ALA A N 1
ATOM 609 C CA . ALA A 1 84 ? -28.352 10.600 40.220 1.00 97.12 84 ALA A CA 1
ATOM 610 C C . ALA A 1 84 ? -28.868 9.987 41.536 1.00 97.12 84 ALA A C 1
ATOM 612 O O . ALA A 1 84 ? -28.402 10.344 42.617 1.00 97.12 84 ALA A O 1
ATOM 613 N N . GLY A 1 85 ? -29.870 9.105 41.478 1.00 95.38 85 GLY A N 1
ATOM 614 C CA . GLY A 1 85 ? -30.612 8.678 42.661 1.00 95.38 85 GLY A CA 1
ATOM 615 C C . GLY A 1 85 ? -31.394 9.828 43.302 1.00 95.38 85 GLY A C 1
ATOM 616 O O . GLY A 1 85 ? -31.869 10.739 42.613 1.00 95.38 85 GLY A O 1
ATOM 617 N N . GLY A 1 86 ? -31.563 9.774 44.623 1.00 94.50 86 GLY A N 1
ATOM 618 C CA . GLY A 1 86 ? -32.232 10.812 45.409 1.00 94.50 86 GLY A CA 1
ATOM 619 C C . GLY A 1 86 ? -32.271 10.492 46.902 1.00 94.50 86 GLY A C 1
ATOM 620 O O . GLY A 1 86 ? -31.594 9.582 47.365 1.00 94.50 86 GLY A O 1
ATOM 621 N N . ASP A 1 87 ? -33.106 11.212 47.652 1.00 93.56 87 ASP A N 1
ATOM 622 C CA . ASP A 1 87 ? -33.236 11.062 49.114 1.00 93.56 87 ASP A CA 1
ATOM 623 C C . ASP A 1 87 ? -34.276 9.991 49.521 1.00 93.56 87 ASP A C 1
ATOM 625 O O . ASP A 1 87 ? -34.878 10.054 50.599 1.00 93.56 87 ASP A O 1
ATOM 629 N N . GLY A 1 88 ? -34.582 9.060 48.613 1.00 93.06 88 GLY A N 1
ATOM 630 C CA . GLY A 1 88 ? -35.576 8.009 48.803 1.00 93.06 88 GLY A CA 1
ATOM 631 C C . GLY A 1 88 ? -35.062 6.816 49.609 1.00 93.06 88 GLY A C 1
ATOM 632 O O . GLY A 1 88 ? -34.194 6.924 50.469 1.00 93.06 88 GLY A O 1
ATOM 633 N N . ILE A 1 89 ? -35.642 5.643 49.346 1.00 94.06 89 ILE A N 1
ATOM 634 C CA . ILE A 1 89 ? -35.224 4.392 49.989 1.00 94.06 89 ILE A CA 1
ATOM 635 C C . ILE A 1 89 ? -33.797 4.056 49.552 1.00 94.06 89 ILE A C 1
ATOM 637 O O . ILE A 1 89 ? -33.522 4.032 48.354 1.00 94.06 89 ILE A O 1
ATOM 641 N N . CYS A 1 90 ? -32.925 3.750 50.515 1.00 93.25 90 CYS A N 1
ATOM 642 C CA . CYS A 1 90 ? -31.565 3.305 50.243 1.00 93.25 90 CYS A CA 1
ATOM 643 C C . CYS A 1 90 ? -31.402 1.801 50.470 1.00 93.25 90 CYS A C 1
ATOM 645 O O . CYS A 1 90 ? -31.927 1.242 51.438 1.00 93.25 90 CYS A O 1
ATOM 647 N N . ILE A 1 91 ? -30.631 1.167 49.596 1.00 92.25 91 ILE A N 1
ATOM 648 C CA . ILE A 1 91 ? -30.183 -0.222 49.712 1.00 92.25 91 ILE A CA 1
ATOM 649 C C . ILE A 1 91 ? -28.654 -0.270 49.666 1.00 92.25 91 ILE A C 1
ATOM 651 O O . ILE A 1 91 ? -28.002 0.714 49.325 1.00 92.25 91 ILE A O 1
ATOM 655 N N . THR A 1 92 ? -28.067 -1.406 50.030 1.00 89.25 92 THR A N 1
ATOM 656 C CA . THR A 1 92 ? -26.630 -1.632 49.832 1.00 89.25 92 THR A CA 1
ATOM 657 C C . THR A 1 92 ? -26.382 -1.944 48.361 1.00 89.25 92 THR A C 1
ATOM 659 O O . THR A 1 92 ? -26.944 -2.911 47.850 1.00 89.25 92 THR A O 1
ATOM 662 N N . GLY A 1 93 ? -25.578 -1.119 47.694 1.00 82.69 93 GLY A N 1
ATOM 663 C CA . GLY A 1 93 ? -25.182 -1.331 46.308 1.00 82.69 93 GLY A CA 1
ATOM 664 C C . GLY A 1 93 ? -24.119 -2.427 46.148 1.00 82.69 93 GLY A C 1
ATOM 665 O O . GLY A 1 93 ? -23.591 -2.924 47.147 1.00 82.69 93 GLY A O 1
ATOM 666 N N . PRO A 1 94 ? -23.771 -2.782 44.898 1.00 71.62 94 PRO A N 1
ATOM 667 C CA . PRO A 1 94 ? -22.822 -3.859 44.593 1.00 71.62 94 PRO A CA 1
ATOM 668 C C . PRO A 1 94 ? -21.427 -3.653 45.205 1.00 71.62 94 PRO A C 1
ATOM 670 O O . PRO A 1 94 ? -20.816 -4.602 45.688 1.00 71.62 94 PRO A O 1
ATOM 673 N N . GLU A 1 95 ? -20.967 -2.401 45.274 1.00 72.12 95 GLU A N 1
ATOM 674 C CA . GLU A 1 95 ? -19.672 -2.011 45.859 1.00 72.12 95 GLU A CA 1
ATOM 675 C C . GLU A 1 95 ? -19.712 -1.871 47.397 1.00 72.12 95 GLU A C 1
ATOM 677 O O . GLU A 1 95 ? -18.716 -1.544 48.041 1.00 72.12 95 GLU A O 1
ATOM 682 N N . GLY A 1 96 ? -20.869 -2.117 48.021 1.00 80.50 96 GLY A N 1
ATOM 683 C CA . GLY A 1 96 ? -21.076 -2.019 49.468 1.00 80.50 96 GLY A CA 1
ATOM 684 C C . GLY A 1 96 ? -21.507 -0.638 49.975 1.00 80.50 96 GLY A C 1
ATOM 685 O O . GLY A 1 96 ? -21.931 -0.530 51.129 1.00 80.50 96 GLY A O 1
ATOM 686 N N . ASP A 1 97 ? -21.459 0.395 49.132 1.00 86.81 97 ASP A N 1
ATOM 687 C CA . ASP A 1 97 ? -21.945 1.738 49.458 1.00 86.81 97 ASP A CA 1
ATOM 688 C C . ASP A 1 97 ? -23.485 1.813 49.466 1.00 86.81 97 ASP A C 1
ATOM 690 O O . ASP A 1 97 ? -24.150 1.092 48.713 1.00 86.81 97 ASP A O 1
ATOM 694 N N . PRO A 1 98 ? -24.097 2.678 50.299 1.00 92.88 98 PRO A N 1
ATOM 695 C CA . PRO A 1 98 ? -25.529 2.940 50.221 1.00 92.88 98 PRO A CA 1
ATOM 696 C C . PRO A 1 98 ? -25.875 3.637 48.896 1.00 92.88 98 PRO A C 1
ATOM 698 O O . PRO A 1 98 ? -25.329 4.694 48.576 1.00 92.88 98 PRO A O 1
ATOM 701 N N . ILE A 1 99 ? -26.815 3.061 48.146 1.00 94.62 99 ILE A N 1
ATOM 702 C CA . ILE A 1 99 ? -27.405 3.657 46.941 1.00 94.62 99 ILE A CA 1
ATOM 703 C C . ILE A 1 99 ? -28.870 3.985 47.212 1.00 94.62 99 ILE A C 1
ATOM 705 O O . ILE A 1 99 ? -29.603 3.159 47.757 1.00 94.62 99 ILE A O 1
ATOM 709 N N . CYS A 1 100 ? -29.296 5.196 46.867 1.00 96.00 100 CYS A N 1
ATOM 710 C CA . CYS A 1 100 ? -30.588 5.741 47.263 1.00 96.00 100 CYS A CA 1
ATOM 711 C C . CYS A 1 100 ? -31.465 6.065 46.058 1.00 96.00 100 CYS A C 1
ATOM 713 O O . CYS A 1 100 ? -31.012 6.613 45.049 1.00 96.00 100 CYS A O 1
ATOM 715 N N . TYR A 1 101 ? -32.743 5.714 46.181 1.00 97.19 101 TYR A N 1
ATOM 716 C CA . TYR A 1 101 ? -33.716 5.873 45.116 1.00 97.19 101 TYR A CA 1
ATOM 717 C C . TYR A 1 101 ? -34.073 7.342 44.879 1.00 97.19 101 TYR A C 1
ATOM 719 O O . TYR A 1 101 ? -34.372 8.089 45.815 1.00 97.19 101 TYR A O 1
ATOM 727 N N . GLY A 1 102 ? -34.165 7.720 43.609 1.00 96.44 102 GLY A N 1
ATOM 728 C CA . GLY A 1 102 ? -34.821 8.939 43.159 1.00 96.44 102 GLY A CA 1
ATOM 729 C C . GLY A 1 102 ? -35.354 8.787 41.740 1.00 96.44 102 GLY A C 1
ATOM 730 O O . GLY A 1 102 ? -34.847 8.001 40.948 1.00 96.44 102 GLY A O 1
ATOM 731 N N . ALA A 1 103 ? -36.387 9.556 41.406 1.00 95.50 103 ALA A N 1
ATOM 732 C CA . ALA A 1 103 ? -36.935 9.617 40.052 1.00 95.50 103 ALA A CA 1
ATOM 733 C C . ALA A 1 103 ? -36.135 10.626 39.205 1.00 95.50 103 ALA A C 1
ATOM 735 O O . ALA A 1 103 ? -36.671 11.641 38.761 1.00 95.50 103 ALA A O 1
ATOM 736 N N . SER A 1 104 ? -34.824 10.406 39.095 1.00 96.88 104 SER A N 1
ATOM 737 C CA . SER A 1 104 ? -33.878 11.308 38.423 1.00 96.88 104 SER A CA 1
ATOM 738 C C . SER A 1 104 ? -33.326 10.751 37.112 1.00 96.88 104 SER A C 1
ATOM 740 O O . SER A 1 104 ? -32.553 11.442 36.455 1.00 96.88 104 SER A O 1
ATOM 742 N N . GLY A 1 105 ? -33.721 9.537 36.716 1.00 97.56 105 GLY A N 1
ATOM 743 C CA . GLY A 1 105 ? -33.407 9.005 35.395 1.00 97.56 105 GLY A CA 1
ATOM 744 C C . GLY A 1 105 ? -34.141 9.787 34.304 1.00 97.56 105 GLY A C 1
ATOM 745 O O . GLY A 1 105 ? -35.255 10.289 34.521 1.00 97.56 105 GLY A O 1
ATOM 746 N N . ALA A 1 106 ? -33.527 9.869 33.128 1.00 97.56 106 ALA A N 1
ATOM 747 C CA . ALA A 1 106 ? -34.048 10.649 32.015 1.00 97.56 106 ALA A CA 1
ATOM 748 C C . ALA A 1 106 ? -33.613 10.096 30.651 1.00 97.56 106 ALA A C 1
ATOM 750 O O . ALA A 1 106 ? -32.729 9.246 30.545 1.00 97.56 106 ALA A O 1
ATOM 751 N N . VAL A 1 107 ? -34.251 10.612 29.600 1.00 98.06 107 VAL A N 1
ATOM 752 C CA . VAL A 1 107 ? -33.757 10.529 28.223 1.00 98.06 107 VAL A CA 1
ATOM 753 C C . VAL A 1 107 ? -33.569 11.950 27.713 1.00 98.06 107 VAL A C 1
ATOM 755 O O . VAL A 1 107 ? -34.540 12.709 27.631 1.00 98.06 107 VAL A O 1
ATOM 758 N N . THR A 1 108 ? -32.337 12.306 27.363 1.00 97.94 108 THR A N 1
ATOM 759 C CA . THR A 1 108 ? -31.997 13.621 26.806 1.00 97.94 108 THR A CA 1
ATOM 760 C C . THR A 1 108 ? -31.914 13.557 25.287 1.00 97.94 108 THR A C 1
ATOM 762 O O . THR A 1 108 ? -31.279 12.664 24.740 1.00 97.94 108 THR A O 1
ATOM 765 N N . GLN A 1 109 ? -32.540 14.516 24.609 1.00 97.38 109 GLN A N 1
ATOM 766 C CA . GLN A 1 109 ? -32.454 14.739 23.169 1.00 97.38 109 GLN A CA 1
ATOM 767 C C . GLN A 1 109 ? -31.476 15.885 22.876 1.00 97.38 109 GLN A C 1
ATOM 769 O O . GLN A 1 109 ? -31.527 16.934 23.527 1.00 97.38 109 GLN A O 1
ATOM 774 N N . ILE A 1 110 ? -30.622 15.693 21.875 1.00 98.19 110 ILE A N 1
ATOM 775 C CA . ILE A 1 110 ? -29.659 16.665 21.357 1.00 98.19 110 ILE A CA 1
ATOM 776 C C . ILE A 1 110 ? -29.966 16.881 19.872 1.00 98.19 110 ILE A C 1
ATOM 778 O O . ILE A 1 110 ? -29.913 15.948 19.070 1.00 98.19 110 ILE A O 1
ATOM 782 N N . GLU A 1 111 ? -30.306 18.111 19.510 1.00 96.62 111 GLU A N 1
ATOM 783 C CA . GLU A 1 111 ? -30.625 18.513 18.140 1.00 96.62 111 GLU A CA 1
ATOM 784 C C . GLU A 1 111 ? -29.380 19.044 17.427 1.00 96.62 111 GLU A C 1
ATOM 786 O O . GLU A 1 111 ? -28.539 19.705 18.045 1.00 96.62 111 GLU A O 1
ATOM 791 N N . PHE A 1 112 ? -29.301 18.819 16.116 1.00 93.75 112 PHE A N 1
ATOM 792 C CA . PHE A 1 112 ? -28.195 19.270 15.275 1.00 93.75 112 PHE A CA 1
ATOM 793 C C . PHE A 1 112 ? -28.682 20.052 14.054 1.00 93.75 112 PHE A C 1
ATOM 795 O O . PHE A 1 112 ? -29.770 19.808 13.526 1.00 93.75 112 PHE A O 1
ATOM 802 N N . ASP A 1 113 ? -27.847 20.970 13.566 1.00 88.38 113 ASP A N 1
ATOM 803 C CA . ASP A 1 113 ? -28.009 21.538 12.230 1.00 88.38 113 ASP A CA 1
ATOM 804 C C . ASP A 1 113 ? -27.444 20.611 11.135 1.00 88.38 113 ASP A C 1
ATOM 806 O O . ASP A 1 113 ? -26.891 19.543 11.395 1.00 88.38 113 ASP A O 1
ATOM 810 N N . ALA A 1 114 ? -27.558 21.034 9.873 1.00 77.81 114 ALA A N 1
ATOM 811 C CA . ALA A 1 114 ? -27.060 20.267 8.730 1.00 77.81 114 ALA A CA 1
ATOM 812 C C . ALA A 1 114 ? -25.526 20.079 8.707 1.00 77.81 114 ALA A C 1
ATOM 814 O O . ALA A 1 114 ? -25.033 19.269 7.924 1.00 77.81 114 ALA A O 1
ATOM 815 N N . ALA A 1 115 ? -24.773 20.832 9.513 1.00 78.25 115 ALA A N 1
ATOM 816 C CA . ALA A 1 115 ? -23.328 20.702 9.676 1.00 78.25 115 ALA A CA 1
ATOM 817 C C . ALA A 1 115 ? -22.953 19.896 10.935 1.00 78.25 115 ALA A C 1
ATOM 819 O O . ALA A 1 115 ? -21.781 19.864 11.309 1.00 78.25 115 ALA A O 1
ATOM 820 N N . MET A 1 116 ? -23.931 19.250 11.581 1.00 86.75 116 MET A N 1
ATOM 821 C CA . MET A 1 116 ? -23.779 18.518 12.840 1.00 86.75 116 MET A CA 1
ATOM 822 C C . MET A 1 116 ? -23.289 19.384 14.009 1.00 86.75 116 MET A C 1
ATOM 824 O O . MET A 1 116 ? -22.699 18.873 14.964 1.00 86.75 116 MET A O 1
ATOM 828 N N . ALA A 1 117 ? -23.554 20.695 13.975 1.00 85.25 117 ALA A N 1
ATOM 829 C CA . ALA A 1 117 ? -23.369 21.558 15.136 1.00 85.25 117 ALA A CA 1
ATOM 830 C C . ALA A 1 117 ? -24.604 21.467 16.052 1.00 85.25 117 ALA A C 1
ATOM 832 O O . ALA A 1 117 ? -25.729 21.521 15.547 1.00 85.25 117 ALA A O 1
ATOM 833 N N . PRO A 1 118 ? -24.434 21.335 17.383 1.00 91.44 118 PRO A N 1
ATOM 834 C CA . PRO A 1 118 ? -25.562 21.210 18.298 1.00 91.44 118 PRO A CA 1
ATOM 835 C C . PRO A 1 118 ? -26.383 22.505 18.326 1.00 91.44 118 PRO A C 1
ATOM 837 O O . PRO A 1 118 ? -25.851 23.595 18.554 1.00 91.44 118 PRO A O 1
ATOM 840 N N . THR A 1 119 ? -27.691 22.390 18.107 1.00 94.75 119 THR A N 1
ATOM 841 C CA . THR A 1 119 ? -28.640 23.516 18.112 1.00 94.75 119 THR A CA 1
ATOM 842 C C . THR A 1 119 ? -29.513 23.561 19.360 1.00 94.75 119 THR A C 1
ATOM 844 O O . THR A 1 119 ? -30.062 24.619 19.674 1.00 94.75 119 THR A O 1
ATOM 847 N N . GLY A 1 120 ? -29.628 22.448 20.089 1.00 95.06 120 GLY A N 1
ATOM 848 C CA . GLY A 1 120 ? -30.446 22.346 21.293 1.00 95.06 120 GLY A CA 1
ATOM 849 C C . GLY A 1 120 ? -30.180 21.068 22.086 1.00 95.06 120 GLY A C 1
ATOM 850 O O . GLY A 1 120 ? -29.793 20.052 21.522 1.00 95.06 120 GLY A O 1
ATOM 851 N N . GLN A 1 121 ? -30.406 21.130 23.399 1.00 97.00 121 GLN A N 1
ATOM 852 C CA . GLN A 1 121 ? -30.364 19.993 24.322 1.00 97.00 121 GLN A CA 1
ATOM 853 C C . GLN A 1 121 ? -31.578 20.089 25.253 1.00 97.00 121 GLN A C 1
ATOM 855 O O . GLN A 1 121 ? -31.820 21.147 25.843 1.00 97.00 121 GLN A O 1
ATOM 860 N N . SER A 1 122 ? -32.355 19.012 25.389 1.00 95.81 122 SER A N 1
ATOM 861 C CA . SER A 1 122 ? -33.517 18.980 26.286 1.00 95.81 122 SER A CA 1
ATOM 862 C C . SER A 1 122 ? -33.834 17.575 26.802 1.00 95.81 122 SER A C 1
ATOM 864 O O . SER A 1 122 ? -33.704 16.597 26.073 1.00 95.81 122 SER A O 1
ATOM 866 N N . GLN A 1 123 ? -34.270 17.469 28.061 1.00 94.38 123 GLN A N 1
ATOM 867 C CA . GLN A 1 123 ? -34.764 16.210 28.624 1.00 94.38 123 GLN A CA 1
ATOM 868 C C . GLN A 1 123 ? -36.174 15.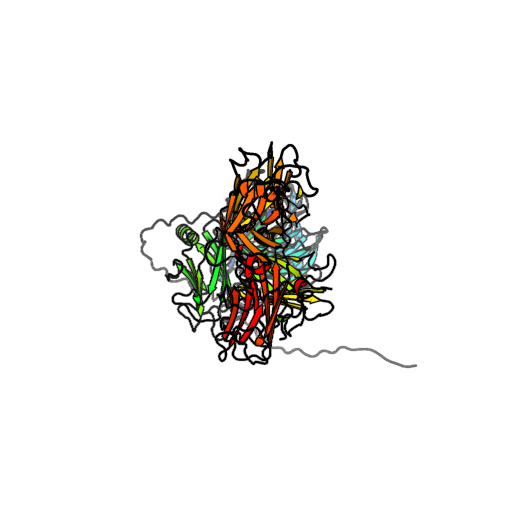929 28.103 1.00 94.38 123 GLN A C 1
ATOM 870 O O . GLN A 1 123 ? -37.118 16.646 28.438 1.00 94.38 123 GLN A O 1
ATOM 875 N N . LEU A 1 124 ? -36.303 14.889 27.281 1.00 92.38 124 LEU A N 1
ATOM 876 C CA . LEU A 1 124 ? -37.564 14.485 26.666 1.00 92.38 124 LEU A CA 1
ATOM 877 C C . LEU A 1 124 ? -38.426 13.677 27.640 1.00 92.38 124 LEU A C 1
ATOM 879 O O . LEU A 1 124 ? -39.618 13.938 27.783 1.00 92.38 124 LEU A O 1
ATOM 883 N N . ILE A 1 125 ? -37.808 12.707 28.317 1.00 95.44 125 ILE A N 1
ATOM 884 C CA . ILE A 1 125 ? -38.449 11.872 29.335 1.00 95.44 125 ILE A CA 1
ATOM 885 C C . ILE A 1 125 ? -37.727 12.121 30.651 1.00 95.44 125 ILE A C 1
ATOM 887 O O . ILE A 1 125 ? -36.499 12.127 30.694 1.00 95.44 125 ILE A O 1
ATOM 891 N N . THR A 1 126 ? -38.486 12.320 31.723 1.00 95.31 126 THR A N 1
ATOM 892 C CA . THR A 1 126 ? -37.954 12.522 33.077 1.00 95.31 126 THR A CA 1
ATOM 893 C C . THR A 1 126 ? -38.710 11.646 34.069 1.00 95.31 126 THR A C 1
ATOM 895 O O . THR A 1 126 ? -39.733 11.049 33.735 1.00 95.31 126 THR A O 1
ATOM 898 N N . GLY A 1 127 ? -38.216 11.547 35.303 1.00 94.38 127 GLY A N 1
ATOM 899 C CA . GLY A 1 127 ? -38.901 10.780 36.344 1.00 94.38 127 GLY A CA 1
ATOM 900 C C . GLY A 1 127 ? -38.718 9.265 36.228 1.00 94.38 127 GLY A C 1
ATOM 901 O O . GLY A 1 127 ? -39.452 8.515 36.875 1.00 94.38 127 GLY A O 1
ATOM 902 N N . LEU A 1 128 ? -37.753 8.808 35.424 1.00 96.50 128 LEU A N 1
ATOM 903 C CA . LEU A 1 128 ? -37.390 7.396 35.325 1.00 96.50 128 LEU A CA 1
ATOM 904 C C . LEU A 1 128 ? -36.643 6.958 36.602 1.00 96.50 128 LEU A C 1
ATOM 906 O O . LEU A 1 128 ? -36.040 7.793 37.292 1.00 96.50 128 LEU A O 1
ATOM 910 N N . PRO A 1 129 ? -36.719 5.667 36.972 1.00 96.25 129 PRO A N 1
ATOM 911 C CA . PRO A 1 129 ? -36.143 5.182 38.221 1.00 96.25 129 PRO A CA 1
ATOM 912 C C . PRO A 1 129 ? -34.612 5.283 38.205 1.00 96.25 129 PRO A C 1
ATOM 914 O O . PRO A 1 129 ? -33.972 4.976 37.201 1.00 96.25 129 PRO A O 1
ATOM 917 N N . SER A 1 130 ? -34.034 5.706 39.330 1.00 97.69 130 SER A N 1
ATOM 918 C CA . SER A 1 130 ? -32.589 5.842 39.514 1.00 97.69 130 SER A CA 1
ATOM 919 C C . SER A 1 130 ? -32.177 5.447 40.933 1.00 97.69 130 SER A C 1
ATOM 921 O O . SER A 1 130 ? -32.838 5.819 41.905 1.00 97.69 130 SER A O 1
ATOM 923 N N . LEU A 1 131 ? -31.081 4.704 41.060 1.00 96.94 131 LEU A N 1
ATOM 924 C CA . LEU A 1 131 ? -30.416 4.349 42.315 1.00 96.94 131 LEU A CA 1
ATOM 925 C C . LEU A 1 131 ? -28.955 4.791 42.225 1.00 96.94 131 LEU A C 1
ATOM 927 O O . LEU A 1 131 ? -28.150 4.114 41.596 1.00 96.94 131 LEU A O 1
ATOM 931 N N . GLY A 1 132 ? -28.620 5.921 42.845 1.00 95.62 132 GLY A N 1
ATOM 932 C CA . GLY A 1 132 ? -27.268 6.494 42.842 1.00 95.62 132 GLY A CA 1
ATOM 933 C C . GLY A 1 132 ? -26.623 6.455 44.223 1.00 95.62 132 GLY A C 1
ATOM 934 O O . GLY A 1 132 ? -27.331 6.412 45.231 1.00 95.62 132 GLY A O 1
ATOM 935 N N . VAL A 1 133 ? -25.288 6.487 44.284 1.00 95.75 133 VAL A N 1
ATOM 936 C CA . VAL A 1 133 ? -24.539 6.504 45.555 1.00 95.75 133 VAL A CA 1
ATOM 937 C C . VAL A 1 133 ? -24.959 7.695 46.418 1.00 95.75 133 VAL A C 1
ATOM 939 O O . VAL A 1 133 ? -24.955 8.839 45.956 1.00 95.75 133 VAL A O 1
ATOM 942 N N . GLU A 1 134 ? -25.291 7.439 47.686 1.00 95.00 134 GLU A N 1
ATOM 943 C CA . GLU A 1 134 ? -25.752 8.460 48.631 1.00 95.00 134 GLU A CA 1
ATOM 944 C C . GLU A 1 134 ? -24.786 9.660 48.674 1.00 95.00 134 GLU A C 1
ATOM 946 O O . GLU A 1 134 ? -23.570 9.522 48.816 1.00 95.00 134 GLU A O 1
ATOM 951 N N . GLY A 1 135 ? -25.329 10.868 48.518 1.00 92.25 135 GLY A N 1
ATOM 952 C CA . GLY A 1 135 ? -24.582 12.126 48.597 1.00 92.25 135 GLY A CA 1
ATOM 953 C C . GLY A 1 135 ? -23.780 12.524 47.351 1.00 92.25 135 GLY A C 1
ATOM 954 O O . GLY A 1 135 ? -23.481 13.709 47.212 1.00 92.25 135 GLY A O 1
ATOM 955 N N . THR A 1 136 ? -23.457 11.600 46.438 1.00 94.19 136 THR A N 1
ATOM 956 C CA . THR A 1 136 ? -22.752 11.930 45.177 1.00 94.19 136 THR A CA 1
ATOM 957 C C . THR A 1 136 ? -23.602 11.719 43.929 1.00 94.19 136 THR A C 1
ATOM 959 O O . THR A 1 136 ? -23.415 12.430 42.948 1.00 94.19 136 THR A O 1
ATOM 962 N N . GLY A 1 137 ? -24.521 10.752 43.960 1.00 94.94 137 GLY A N 1
ATOM 963 C CA . GLY A 1 137 ? -25.318 10.309 42.819 1.00 94.94 137 GLY A CA 1
ATOM 964 C C . GLY A 1 137 ? -24.536 9.543 41.748 1.00 94.94 137 GLY A C 1
ATOM 965 O O . GLY A 1 137 ? -25.114 9.153 40.738 1.00 94.94 137 GLY A O 1
ATOM 966 N N . ASN A 1 138 ? -23.232 9.332 41.937 1.00 95.12 138 ASN A N 1
ATOM 967 C CA . ASN A 1 138 ? -22.381 8.620 40.987 1.00 95.12 138 ASN A CA 1
ATOM 968 C C . ASN A 1 138 ? -22.749 7.131 40.908 1.00 95.12 138 ASN A C 1
ATOM 970 O O . ASN A 1 138 ? -23.404 6.598 41.808 1.00 95.12 138 ASN A O 1
ATOM 974 N N . ASN A 1 139 ? -22.271 6.463 39.854 1.00 91.50 139 ASN A N 1
ATOM 975 C CA . ASN A 1 139 ? -22.455 5.027 39.612 1.00 91.50 139 ASN A CA 1
ATOM 976 C C . ASN A 1 139 ? -23.927 4.591 39.675 1.00 91.50 139 ASN A C 1
ATOM 978 O O . ASN A 1 139 ? -24.249 3.555 40.256 1.00 91.50 139 ASN A O 1
ATOM 982 N N . ALA A 1 140 ? -24.825 5.399 39.108 1.00 95.06 140 ALA A N 1
ATOM 983 C CA . ALA A 1 140 ? -26.250 5.130 39.209 1.00 95.06 140 ALA A CA 1
ATOM 984 C C . ALA A 1 140 ? -26.684 3.920 38.361 1.00 95.06 140 ALA A C 1
ATOM 986 O O . ALA A 1 140 ? -26.238 3.754 37.218 1.00 95.06 140 ALA A O 1
ATOM 987 N N . ALA A 1 141 ? -27.594 3.116 38.917 1.00 93.88 141 ALA A N 1
ATOM 988 C CA . ALA A 1 141 ? -28.428 2.173 38.174 1.00 93.88 141 ALA A CA 1
ATOM 989 C C . ALA A 1 141 ? -29.736 2.868 37.767 1.00 93.88 141 ALA A C 1
ATOM 991 O O . ALA A 1 141 ? -30.337 3.581 38.574 1.00 93.88 141 ALA A O 1
ATOM 992 N N . GLY A 1 142 ? -30.172 2.683 36.522 1.00 96.19 142 GLY A N 1
ATOM 993 C CA . GLY A 1 142 ? -31.310 3.403 35.955 1.00 96.19 142 GLY A CA 1
ATOM 994 C C . GLY A 1 142 ? -31.525 3.044 34.492 1.00 96.19 142 GLY A C 1
ATOM 995 O O . GLY A 1 142 ? -31.396 1.884 34.112 1.00 96.19 142 GLY A O 1
ATOM 996 N N . VAL A 1 143 ? -31.865 4.031 33.668 1.00 97.44 143 VAL A N 1
ATOM 997 C CA . VAL A 1 143 ? -31.980 3.850 32.215 1.00 97.44 143 VAL A CA 1
ATOM 998 C C . VAL A 1 143 ? -30.603 3.544 31.630 1.00 97.44 143 VAL A C 1
ATOM 1000 O O . VAL A 1 143 ? -29.670 4.314 31.853 1.00 97.44 143 VAL A O 1
ATOM 1003 N N . ASN A 1 144 ? -30.485 2.446 30.882 1.00 97.19 144 ASN A N 1
ATOM 1004 C CA . ASN A 1 144 ? -29.209 2.032 30.293 1.00 97.19 144 ASN A CA 1
ATOM 1005 C C . ASN A 1 144 ? -29.220 2.100 28.759 1.00 97.19 144 ASN A C 1
ATOM 1007 O O . ASN A 1 144 ? -28.380 2.795 28.196 1.00 97.19 144 ASN A O 1
ATOM 1011 N N . GLY A 1 145 ? -30.183 1.436 28.109 1.00 96.94 145 GLY A N 1
ATOM 1012 C CA . GLY A 1 145 ? -30.258 1.277 26.650 1.00 96.94 145 GLY A CA 1
ATOM 1013 C C . GLY A 1 145 ? -31.471 1.967 26.023 1.00 96.94 145 GLY A C 1
ATOM 1014 O O . GLY A 1 145 ? -32.509 2.112 26.675 1.00 96.94 145 GLY A O 1
ATOM 1015 N N . LEU A 1 146 ? -31.353 2.342 24.743 1.00 97.50 146 LEU A N 1
ATOM 1016 C CA . LEU A 1 146 ? -32.401 2.993 23.936 1.00 97.50 146 LEU A CA 1
ATOM 1017 C C . LEU A 1 146 ? -32.484 2.373 22.535 1.00 97.50 146 LEU A C 1
ATOM 1019 O O . LEU A 1 146 ? -31.452 2.171 21.906 1.00 97.50 146 LEU A O 1
ATOM 1023 N N . ALA A 1 147 ? -33.690 2.175 22.000 1.00 96.81 147 ALA A N 1
ATOM 1024 C CA . ALA A 1 147 ? -33.881 1.810 20.596 1.00 96.81 147 ALA A CA 1
ATOM 1025 C C . ALA A 1 147 ? -35.183 2.368 20.015 1.00 96.81 147 ALA A C 1
ATOM 1027 O O . ALA A 1 147 ? -36.217 2.415 20.683 1.00 96.81 147 ALA A O 1
ATOM 1028 N N . PHE A 1 148 ? -35.144 2.723 18.732 1.00 95.06 148 PHE A N 1
ATOM 1029 C CA . PHE A 1 148 ? -36.312 3.176 17.980 1.00 95.06 148 PHE A CA 1
ATOM 1030 C C . PHE A 1 148 ? -36.966 2.049 17.172 1.00 95.06 148 PHE A C 1
ATOM 1032 O O . PHE A 1 148 ? -36.304 1.150 16.648 1.00 95.06 148 PHE A O 1
ATOM 1039 N N . ASN A 1 149 ? -38.287 2.138 17.019 1.00 91.50 149 ASN A N 1
ATOM 1040 C CA . ASN A 1 149 ? -39.058 1.419 16.009 1.00 91.50 149 ASN A CA 1
ATOM 1041 C C . ASN A 1 149 ? -39.960 2.402 15.264 1.00 91.50 149 ASN A C 1
ATOM 1043 O O . ASN A 1 149 ? -41.035 2.760 15.742 1.00 91.50 149 ASN A O 1
ATOM 1047 N N . GLY A 1 150 ? -39.505 2.859 14.096 1.00 89.00 150 GLY A N 1
ATOM 1048 C CA . GLY A 1 150 ? -40.089 4.054 13.495 1.00 89.00 150 GLY A CA 1
ATOM 1049 C C . GLY A 1 150 ? -39.929 5.232 14.457 1.00 89.00 150 GLY A C 1
ATOM 1050 O O . GLY A 1 150 ? -38.831 5.451 14.960 1.00 89.00 150 GLY A O 1
ATOM 1051 N N . ASP A 1 151 ? -41.024 5.930 14.744 1.00 90.62 151 ASP A N 1
ATOM 1052 C CA . ASP A 1 151 ? -41.041 7.090 15.646 1.00 90.62 151 ASP A CA 1
ATOM 1053 C C . ASP A 1 151 ? -41.198 6.711 17.134 1.00 90.62 151 ASP A C 1
ATOM 1055 O O . ASP A 1 151 ? -41.123 7.577 18.005 1.00 90.62 151 ASP A O 1
ATOM 1059 N N . ASP A 1 152 ? -41.416 5.428 17.444 1.00 92.25 152 ASP A N 1
ATOM 1060 C CA . ASP A 1 152 ? -41.642 4.962 18.812 1.00 92.25 152 ASP A CA 1
ATOM 1061 C C . ASP A 1 152 ? -40.309 4.631 19.505 1.00 92.25 152 ASP A C 1
ATOM 1063 O O . ASP A 1 152 ? -39.538 3.788 19.031 1.00 92.25 152 ASP A O 1
ATOM 1067 N N . LEU A 1 153 ? -40.055 5.266 20.654 1.00 95.81 153 LEU A N 1
ATOM 1068 C CA . LEU A 1 153 ? -38.863 5.050 21.478 1.00 95.81 153 LEU A CA 1
ATOM 1069 C C . LEU A 1 153 ? -39.107 3.979 22.551 1.00 95.81 153 LEU A C 1
ATOM 1071 O O . LEU A 1 153 ? -40.095 4.021 23.286 1.00 95.81 153 LEU A O 1
ATOM 1075 N N . TYR A 1 154 ? -38.155 3.061 22.685 1.00 97.12 154 TYR A N 1
ATOM 1076 C CA . TYR A 1 154 ? -38.122 2.015 23.701 1.00 97.12 154 TYR A CA 1
ATOM 1077 C C . TYR A 1 154 ? -36.828 2.114 24.500 1.00 97.12 154 TYR A C 1
ATOM 1079 O O . TYR A 1 154 ? -35.791 2.516 23.970 1.00 97.12 154 TYR A O 1
ATOM 1087 N N . LEU A 1 155 ? -36.889 1.750 25.777 1.00 97.75 155 LEU A N 1
ATOM 1088 C CA . LEU A 1 155 ? -35.759 1.860 26.697 1.00 97.75 155 LEU A CA 1
ATOM 1089 C C . LEU A 1 155 ? -35.742 0.718 27.705 1.00 97.75 155 LEU A C 1
ATOM 1091 O O . LEU A 1 155 ? -36.796 0.176 28.045 1.00 97.75 155 LEU A O 1
ATOM 1095 N N . VAL A 1 156 ? -34.556 0.383 28.207 1.00 98.38 156 VAL A N 1
ATOM 1096 C CA . VAL A 1 156 ? -34.392 -0.588 29.298 1.00 98.38 156 VAL A CA 1
ATOM 1097 C C . VAL A 1 156 ? -33.908 0.081 30.575 1.00 98.38 156 VAL A C 1
ATOM 1099 O O . VAL A 1 156 ? -33.083 0.998 30.539 1.00 98.38 156 VAL A O 1
ATOM 1102 N N . THR A 1 157 ? -34.416 -0.393 31.711 1.00 97.88 157 THR A N 1
ATOM 1103 C CA . THR A 1 157 ? -33.969 0.026 33.042 1.00 97.88 157 THR A CA 1
ATOM 1104 C C . THR A 1 157 ? -33.259 -1.111 33.766 1.00 97.88 157 THR A C 1
ATOM 1106 O O . THR A 1 157 ? -33.797 -2.206 33.933 1.00 97.88 157 THR A O 1
ATOM 1109 N N . GLY A 1 158 ? -32.051 -0.834 34.242 1.00 96.19 158 GLY A N 1
ATOM 1110 C CA . GLY A 1 158 ? -31.213 -1.769 34.980 1.00 96.19 158 GLY A CA 1
ATOM 1111 C C . GLY A 1 158 ? -31.442 -1.737 36.486 1.00 96.19 158 GLY A C 1
ATOM 1112 O O . GLY A 1 158 ? -31.687 -0.672 37.048 1.00 96.19 158 GLY A O 1
ATOM 1113 N N . LEU A 1 159 ? -31.336 -2.895 37.145 1.00 93.44 159 LEU A N 1
ATOM 1114 C CA . LEU A 1 159 ? -31.370 -3.015 38.608 1.00 93.44 159 LEU A CA 1
ATOM 1115 C C . LEU A 1 159 ? -29.978 -3.319 39.186 1.00 93.44 159 LEU A C 1
ATOM 1117 O O . LEU A 1 159 ? -29.588 -2.685 40.165 1.00 93.44 159 LEU A O 1
ATOM 1121 N N . GLY A 1 160 ? -29.241 -4.263 38.587 1.00 90.69 160 GLY A N 1
ATOM 1122 C CA . GLY A 1 160 ? -27.933 -4.710 39.088 1.00 90.69 160 GLY A CA 1
ATOM 1123 C C . GLY A 1 160 ? -28.025 -5.428 40.434 1.00 90.69 160 GLY A C 1
ATOM 1124 O O . GLY A 1 160 ? -27.138 -5.276 41.275 1.00 90.69 160 GLY A O 1
ATOM 1125 N N . ALA A 1 161 ? -29.156 -6.090 40.682 1.00 92.00 161 ALA A N 1
ATOM 1126 C CA . ALA A 1 161 ? -29.392 -6.884 41.874 1.00 92.00 161 ALA A CA 1
ATOM 1127 C C . ALA A 1 161 ? -30.532 -7.892 41.655 1.00 92.00 161 ALA A C 1
ATOM 1129 O O . ALA A 1 161 ? -31.267 -7.864 40.667 1.00 92.00 161 ALA A O 1
ATOM 1130 N N . ASN A 1 162 ? -30.751 -8.743 42.661 1.00 94.00 162 ASN A N 1
ATOM 1131 C CA . ASN A 1 162 ? -31.837 -9.716 42.656 1.00 94.00 162 ASN A CA 1
ATOM 1132 C C . ASN A 1 162 ? -33.229 -9.044 42.497 1.00 94.00 162 ASN A C 1
ATOM 1134 O O . ASN A 1 162 ? -33.581 -8.191 43.326 1.00 94.00 162 ASN A O 1
ATOM 1138 N N . PRO A 1 163 ? -34.069 -9.471 41.529 1.00 94.81 163 PRO A N 1
ATOM 1139 C CA . PRO A 1 163 ? -35.372 -8.853 41.261 1.00 94.81 163 PRO A CA 1
ATOM 1140 C C . PRO A 1 163 ? -36.352 -8.882 42.445 1.00 94.81 163 PRO A C 1
ATOM 1142 O O . PRO A 1 163 ? -37.165 -7.972 42.580 1.00 94.81 163 PRO A O 1
ATOM 1145 N N . ASN A 1 164 ? -36.227 -9.826 43.390 1.00 95.06 164 ASN A N 1
ATOM 1146 C CA . ASN A 1 164 ? -37.097 -9.865 44.578 1.00 95.06 164 ASN A CA 1
ATOM 1147 C C . ASN A 1 164 ? -36.996 -8.596 45.452 1.00 95.06 164 ASN A C 1
ATOM 1149 O O . ASN A 1 164 ? -37.825 -8.387 46.337 1.00 95.06 164 ASN A O 1
ATOM 1153 N N . LEU A 1 165 ? -35.984 -7.741 45.251 1.00 93.12 165 LEU A N 1
ATOM 1154 C CA . LEU A 1 165 ? -35.886 -6.460 45.950 1.00 93.12 165 LEU A CA 1
ATOM 1155 C C . LEU A 1 165 ? -37.041 -5.509 45.620 1.00 93.12 165 LEU A C 1
ATOM 1157 O O . LEU A 1 165 ? -37.401 -4.722 46.493 1.00 93.12 165 LEU A O 1
ATOM 1161 N N . ARG A 1 166 ? -37.615 -5.566 44.411 1.00 93.94 166 ARG A N 1
ATOM 1162 C CA . ARG A 1 166 ? -38.749 -4.718 43.989 1.00 93.94 166 ARG A CA 1
ATOM 1163 C C . ARG A 1 166 ? -40.124 -5.361 44.206 1.00 93.94 166 ARG A C 1
ATOM 1165 O O . ARG A 1 166 ? -41.127 -4.663 44.095 1.00 93.94 166 ARG A O 1
ATOM 1172 N N . ASP A 1 167 ? -40.167 -6.643 44.551 1.00 90.31 167 ASP A N 1
ATOM 1173 C CA . ASP A 1 167 ? -41.402 -7.401 44.768 1.00 90.31 167 ASP A CA 1
ATOM 1174 C C . ASP A 1 167 ? -41.992 -7.206 46.177 1.00 90.31 167 ASP A C 1
ATOM 1176 O O . ASP A 1 167 ? -41.317 -6.679 47.068 1.00 90.31 167 ASP A O 1
ATOM 1180 N N . PRO A 1 168 ? -43.246 -7.642 46.430 1.00 90.88 168 PRO A N 1
ATOM 1181 C CA . PRO A 1 168 ? -43.859 -7.551 47.750 1.00 90.88 168 PRO A CA 1
ATOM 1182 C C . PRO A 1 168 ? -43.012 -8.170 48.874 1.00 90.88 168 PRO A C 1
ATOM 1184 O O . PRO A 1 168 ? -42.727 -9.369 48.870 1.00 90.88 168 PRO A O 1
ATOM 1187 N N . GLY A 1 169 ? -42.657 -7.365 49.880 1.00 87.94 169 GLY A N 1
ATOM 1188 C CA . GLY A 1 169 ? -41.750 -7.734 50.972 1.00 87.94 169 GLY A CA 1
ATOM 1189 C C . GLY A 1 169 ? -40.270 -7.410 50.726 1.00 87.94 169 GLY A C 1
ATOM 1190 O O . GLY A 1 169 ? -39.464 -7.581 51.644 1.00 87.94 169 GLY A O 1
ATOM 1191 N N . GLY A 1 170 ? -39.916 -6.935 49.530 1.00 91.69 170 GLY A N 1
ATOM 1192 C CA . GLY A 1 170 ? -38.591 -6.443 49.164 1.00 91.69 170 GLY A CA 1
ATOM 1193 C C . GLY A 1 170 ? -38.320 -5.014 49.647 1.00 91.69 170 GLY A C 1
ATOM 1194 O O . GLY A 1 170 ? -39.225 -4.261 50.009 1.00 91.69 170 GLY A O 1
ATOM 1195 N N . ALA A 1 171 ? -37.044 -4.617 49.664 1.00 92.12 171 ALA A N 1
ATOM 1196 C CA . ALA A 1 171 ? -36.634 -3.296 50.151 1.00 92.12 171 ALA A CA 1
ATOM 1197 C C . ALA A 1 171 ? -37.134 -2.140 49.265 1.00 92.12 171 ALA A C 1
ATOM 1199 O O . ALA A 1 171 ? -37.371 -1.046 49.768 1.00 92.12 171 ALA A O 1
ATOM 1200 N N . LEU A 1 172 ? -37.320 -2.385 47.968 1.00 92.81 172 LEU A N 1
ATOM 1201 C CA . LEU A 1 172 ? -37.768 -1.421 46.967 1.00 92.81 172 LEU A CA 1
ATOM 1202 C C . LEU A 1 172 ? -39.243 -1.609 46.576 1.00 92.81 172 LEU A C 1
ATOM 1204 O O . LEU A 1 172 ? -39.665 -1.001 45.602 1.00 92.81 172 LEU A O 1
ATOM 1208 N N . GLU A 1 173 ? -40.046 -2.390 47.311 1.00 93.38 173 GLU A N 1
ATOM 1209 C CA . GLU A 1 173 ? -41.446 -2.729 46.960 1.00 93.38 173 GLU A CA 1
ATOM 1210 C C . GLU A 1 173 ? -42.291 -1.525 46.489 1.00 93.38 173 GLU A C 1
ATOM 1212 O O . GLU A 1 173 ? -43.113 -1.632 45.582 1.00 93.38 173 GLU A O 1
ATOM 1217 N N . THR A 1 174 ? -42.100 -0.350 47.093 1.00 90.50 174 THR A N 1
ATOM 1218 C CA . THR A 1 174 ? -42.919 0.840 46.814 1.00 90.50 174 THR A CA 1
ATOM 1219 C C . THR A 1 174 ? -42.412 1.713 45.666 1.00 90.50 174 THR A C 1
ATOM 1221 O O . THR A 1 174 ? -43.136 2.611 45.235 1.00 90.50 174 THR A O 1
ATOM 1224 N N . VAL A 1 175 ? -41.186 1.490 45.188 1.00 90.81 175 VAL A N 1
ATOM 1225 C CA . VAL A 1 175 ? -40.495 2.373 44.227 1.00 90.81 175 VAL A CA 1
ATOM 1226 C C . VAL A 1 175 ? -39.811 1.626 43.080 1.00 90.81 175 VAL A C 1
ATOM 1228 O O . VAL A 1 175 ? -39.468 2.231 42.071 1.00 90.81 175 VAL A O 1
ATOM 1231 N N . GLY A 1 176 ? -39.617 0.315 43.214 1.00 90.88 176 GLY A N 1
ATOM 1232 C CA . GLY A 1 176 ? -38.777 -0.488 42.334 1.00 90.88 176 GLY A CA 1
ATOM 1233 C C . GLY A 1 176 ? -39.502 -1.144 41.165 1.00 90.88 176 GLY A C 1
ATOM 1234 O O . GLY A 1 176 ? -38.849 -1.783 40.350 1.00 90.88 176 GLY A O 1
ATOM 1235 N N . ALA A 1 177 ? -40.825 -0.984 41.048 1.00 92.75 177 ALA A N 1
ATOM 1236 C CA . ALA A 1 177 ? -41.634 -1.634 40.010 1.00 92.75 177 ALA A CA 1
ATOM 1237 C C . ALA A 1 177 ? -41.188 -1.306 38.571 1.00 92.75 177 ALA A C 1
ATOM 1239 O O . ALA A 1 177 ? -41.495 -2.050 37.647 1.00 92.75 177 ALA A O 1
ATOM 1240 N N . ASN A 1 178 ? -40.466 -0.198 38.389 1.00 94.94 178 ASN A N 1
ATOM 1241 C CA . ASN A 1 178 ? -39.964 0.260 37.097 1.00 94.94 178 ASN A CA 1
ATOM 1242 C C . ASN A 1 178 ? -38.499 -0.138 36.840 1.00 94.94 178 ASN A C 1
ATOM 1244 O O . ASN A 1 178 ? -37.947 0.248 35.818 1.00 94.94 178 ASN A O 1
ATOM 1248 N N . PHE A 1 179 ? -37.842 -0.876 37.734 1.00 96.88 179 PHE A N 1
ATOM 1249 C CA . PHE A 1 179 ? -36.528 -1.462 37.456 1.00 96.88 179 PHE A CA 1
ATOM 1250 C C . PHE A 1 179 ? -36.660 -2.828 36.779 1.00 96.88 179 PHE A C 1
ATOM 1252 O O . PHE A 1 179 ? -37.667 -3.515 36.968 1.00 96.88 179 PHE A O 1
ATOM 1259 N N . ALA A 1 180 ? -35.624 -3.217 36.030 1.00 97.12 180 ALA A N 1
ATOM 1260 C CA . ALA A 1 180 ? -35.560 -4.467 35.273 1.00 97.12 180 ALA A CA 1
ATOM 1261 C C . ALA A 1 180 ? -36.666 -4.600 34.211 1.00 97.12 180 ALA A C 1
ATOM 1263 O O . ALA A 1 180 ? -37.224 -5.678 34.004 1.00 97.12 180 ALA A O 1
ATOM 1264 N N . GLN A 1 181 ? -37.010 -3.488 33.557 1.00 97.62 181 GLN A N 1
ATOM 1265 C CA . GLN A 1 181 ? -38.084 -3.428 32.565 1.00 97.62 181 GLN A CA 1
ATOM 1266 C C . GLN A 1 181 ? -37.536 -3.077 31.186 1.00 97.62 181 GLN A C 1
ATOM 1268 O O . GLN A 1 181 ? -36.641 -2.244 31.057 1.00 97.62 181 GLN A O 1
ATOM 1273 N N . LEU A 1 182 ? -38.175 -3.622 30.154 1.00 98.06 182 LEU A N 1
ATOM 1274 C CA . LEU A 1 182 ? -38.267 -2.995 28.843 1.00 98.06 182 LEU A CA 1
ATOM 1275 C C . LEU A 1 182 ? -39.531 -2.127 28.820 1.00 98.06 182 LEU A C 1
ATOM 1277 O O . LEU A 1 182 ? -40.639 -2.610 29.075 1.00 98.06 182 LEU A O 1
ATOM 1281 N N . MET A 1 183 ? -39.371 -0.847 28.508 1.00 97.00 183 MET A N 1
ATOM 1282 C CA . MET A 1 183 ? -40.439 0.148 28.505 1.00 97.00 183 MET A CA 1
ATOM 1283 C C . MET A 1 183 ? -40.654 0.742 27.115 1.00 97.00 183 MET A C 1
ATOM 1285 O O . MET A 1 183 ? -39.722 0.844 26.318 1.00 97.00 183 MET A O 1
ATOM 1289 N N . ALA A 1 184 ? -41.881 1.193 26.866 1.00 95.12 184 ALA A N 1
ATOM 1290 C CA . ALA A 1 184 ? -42.240 2.010 25.713 1.00 95.12 184 ALA A CA 1
ATOM 1291 C C . ALA A 1 184 ? -42.511 3.452 26.160 1.00 95.12 184 ALA A C 1
ATOM 1293 O O . ALA A 1 184 ? -43.282 3.679 27.105 1.00 95.12 184 ALA A O 1
ATOM 1294 N N . ALA A 1 185 ? -41.892 4.418 25.482 1.00 93.12 185 ALA A N 1
ATOM 1295 C CA . ALA A 1 185 ? -42.183 5.833 25.659 1.00 93.12 185 ALA A CA 1
ATOM 1296 C C . ALA A 1 185 ? -43.596 6.157 25.149 1.00 93.12 185 ALA A C 1
ATOM 1298 O O . ALA A 1 185 ? -44.062 5.618 24.146 1.00 93.12 185 ALA A O 1
ATOM 1299 N N . GLY A 1 186 ? -44.294 7.033 25.864 1.00 88.56 186 GLY A N 1
ATOM 1300 C CA . GLY A 1 186 ? -45.610 7.545 25.503 1.00 88.56 186 GLY A CA 1
ATOM 1301 C C . GLY A 1 186 ? -45.560 9.021 25.100 1.00 88.56 186 GLY A C 1
ATOM 1302 O O . GLY A 1 186 ? -44.494 9.627 25.035 1.00 88.56 186 GLY A O 1
ATOM 1303 N N . PRO A 1 187 ? -46.720 9.648 24.839 1.00 81.62 187 PRO A N 1
ATOM 1304 C CA . PRO A 1 187 ? -46.779 11.076 24.547 1.00 81.62 187 PRO A CA 1
ATOM 1305 C C . PRO A 1 187 ? -46.210 11.922 25.698 1.00 81.62 187 PRO A C 1
ATOM 1307 O O . PRO A 1 187 ? -46.570 11.711 26.860 1.00 81.62 187 PRO A O 1
ATOM 1310 N N . GLY A 1 188 ? -45.390 12.923 25.368 1.00 82.94 188 GLY A N 1
ATOM 1311 C CA . GLY A 1 188 ? -44.748 13.792 26.359 1.00 82.94 188 GLY A CA 1
ATOM 1312 C C . GLY A 1 188 ? -43.630 13.073 27.115 1.00 82.94 188 GLY A C 1
ATOM 1313 O O . GLY A 1 188 ? -42.795 12.427 26.498 1.00 82.94 188 GLY A O 1
ATOM 1314 N N . ASP A 1 189 ? -43.635 13.180 28.443 1.00 87.44 189 ASP A N 1
ATOM 1315 C CA . ASP A 1 189 ? -42.677 12.546 29.360 1.00 87.44 189 ASP A CA 1
ATOM 1316 C C . ASP A 1 189 ? -43.183 11.204 29.928 1.00 87.44 189 ASP A C 1
ATOM 1318 O O . ASP A 1 189 ? -42.606 10.658 30.869 1.00 87.44 189 ASP A O 1
ATOM 1322 N N . SER A 1 190 ? -44.286 10.671 29.390 1.00 90.62 190 SER A N 1
ATOM 1323 C CA . SER A 1 190 ? -44.888 9.431 29.885 1.00 90.62 190 SER A CA 1
ATOM 1324 C C . SER A 1 190 ? -44.168 8.183 29.371 1.00 90.62 190 SER A C 1
ATOM 1326 O O . SER A 1 190 ? -43.582 8.178 28.293 1.00 90.62 190 SER A O 1
ATOM 1328 N N . PHE A 1 191 ? -44.245 7.095 30.133 1.00 92.69 191 PHE A N 1
ATOM 1329 C CA . PHE A 1 191 ? -43.700 5.791 29.762 1.00 92.69 191 PHE A CA 1
ATOM 1330 C C . PHE A 1 191 ? -44.570 4.666 30.327 1.00 92.69 191 PHE A C 1
ATOM 1332 O O . PHE A 1 191 ? -45.345 4.862 31.269 1.00 92.69 191 PHE A O 1
ATOM 1339 N N . THR A 1 192 ? -44.453 3.479 29.737 1.00 94.69 192 THR A N 1
ATOM 1340 C CA . THR A 1 192 ? -45.177 2.278 30.166 1.00 94.69 192 THR A CA 1
ATOM 1341 C C . THR A 1 192 ? -44.257 1.068 30.194 1.00 94.69 192 THR A C 1
ATOM 1343 O O . THR A 1 192 ? -43.536 0.818 29.230 1.00 94.69 192 THR A O 1
ATOM 1346 N N . ASN A 1 193 ? -44.310 0.300 31.284 1.00 95.62 193 ASN A N 1
ATOM 1347 C CA . ASN A 1 193 ? -43.628 -0.990 31.371 1.00 95.62 193 ASN A CA 1
ATOM 1348 C C . ASN A 1 193 ? -44.288 -1.954 30.388 1.00 95.62 193 ASN A C 1
ATOM 1350 O O . ASN A 1 193 ? -45.511 -2.130 30.417 1.00 95.62 193 ASN A O 1
ATOM 1354 N N . TRP A 1 194 ? -43.483 -2.546 29.514 1.00 95.38 194 TRP A N 1
ATOM 1355 C CA . TRP A 1 194 ? -43.972 -3.405 28.447 1.00 95.38 194 TRP A CA 1
ATOM 1356 C C . TRP A 1 194 ? -43.626 -4.870 28.694 1.00 95.38 194 TRP A C 1
ATOM 1358 O O . TRP A 1 194 ? -44.521 -5.715 28.644 1.00 95.38 194 TRP A O 1
ATOM 1368 N N . VAL A 1 195 ? -42.360 -5.162 29.005 1.00 97.88 195 VAL A N 1
ATOM 1369 C CA . VAL A 1 195 ? -41.885 -6.510 29.338 1.00 97.88 195 VAL A CA 1
ATOM 1370 C C . VAL A 1 195 ? -41.008 -6.455 30.580 1.00 97.88 195 VAL A C 1
ATOM 1372 O O . VAL A 1 195 ? -40.103 -5.630 30.675 1.00 97.88 195 VAL A O 1
ATOM 1375 N N . ASP A 1 196 ? -41.282 -7.361 31.511 1.00 97.62 196 ASP A N 1
ATOM 1376 C CA . ASP A 1 196 ? -40.555 -7.484 32.764 1.00 97.62 196 ASP A CA 1
ATOM 1377 C C . ASP A 1 196 ? -39.416 -8.499 32.610 1.00 97.62 196 ASP A C 1
ATOM 1379 O O . ASP A 1 196 ? -39.646 -9.709 32.544 1.00 97.62 196 ASP A O 1
ATOM 1383 N N . VAL A 1 197 ? -38.186 -7.997 32.498 1.00 98.12 197 VAL A N 1
ATOM 1384 C CA . VAL A 1 197 ? -36.995 -8.838 32.324 1.00 98.12 197 VAL A CA 1
ATOM 1385 C C . VAL A 1 197 ? -36.601 -9.485 33.652 1.00 98.12 197 VAL A C 1
ATOM 1387 O O . VAL A 1 197 ? -36.214 -10.649 33.672 1.00 98.12 197 VAL A O 1
ATOM 1390 N N . GLY A 1 198 ? -36.791 -8.783 34.773 1.00 96.69 198 GLY A N 1
ATOM 1391 C CA . GLY A 1 198 ? -36.507 -9.331 36.101 1.00 96.69 198 GLY A CA 1
ATOM 1392 C C . GLY A 1 198 ? -37.409 -10.509 36.479 1.00 96.69 198 GLY A C 1
ATOM 1393 O O . GLY A 1 198 ? -36.942 -11.471 37.088 1.00 96.69 198 GLY A O 1
ATOM 1394 N N . ASP A 1 199 ? -38.683 -10.483 36.081 1.00 96.94 199 ASP A N 1
ATOM 1395 C CA . ASP A 1 199 ? -39.602 -11.610 36.291 1.00 96.94 199 ASP A CA 1
ATOM 1396 C C . ASP A 1 199 ? -39.220 -12.810 35.420 1.00 96.94 199 ASP A C 1
ATOM 1398 O O . ASP A 1 199 ? -39.348 -13.957 35.856 1.00 96.94 199 ASP A O 1
ATOM 1402 N N . TYR A 1 200 ? -38.738 -12.558 34.198 1.00 98.12 200 TYR A N 1
ATOM 1403 C CA . TYR A 1 200 ? -38.220 -13.609 33.326 1.00 98.12 200 TYR A CA 1
ATOM 1404 C C . TYR A 1 200 ? -36.978 -14.270 33.932 1.00 98.12 200 TYR A C 1
ATOM 1406 O O . TYR A 1 200 ? -36.914 -15.495 33.998 1.00 98.12 200 TYR A O 1
ATOM 1414 N N . GLU A 1 201 ? -36.046 -13.474 34.457 1.00 97.44 201 GLU A N 1
ATOM 1415 C CA . GLU A 1 201 ? -34.852 -13.967 35.148 1.00 97.44 201 GLU A CA 1
ATOM 1416 C C . GLU A 1 201 ? -35.208 -14.809 36.386 1.00 97.44 201 GLU A C 1
ATOM 1418 O O . GLU A 1 201 ? -34.700 -15.914 36.566 1.00 97.44 201 GLU A O 1
ATOM 1423 N N . LEU A 1 202 ? -36.167 -14.361 37.206 1.00 96.38 202 LEU A N 1
ATOM 1424 C CA . LEU A 1 202 ? -36.668 -15.145 38.345 1.00 96.38 202 LEU A CA 1
ATOM 1425 C C . LEU A 1 202 ? -37.297 -16.481 37.935 1.00 96.38 202 LEU A C 1
ATOM 1427 O O . LEU A 1 202 ? -37.200 -17.462 38.680 1.00 96.38 202 LEU A O 1
ATOM 1431 N N . ALA A 1 203 ? -38.016 -16.495 36.813 1.00 96.88 203 ALA A N 1
ATOM 1432 C CA . ALA A 1 203 ? -38.775 -17.652 36.362 1.00 96.88 203 ALA A CA 1
ATOM 1433 C C . ALA A 1 203 ? -37.895 -18.693 35.663 1.00 96.88 203 ALA A C 1
ATOM 1435 O O . ALA A 1 203 ? -38.050 -19.889 35.924 1.00 96.88 203 ALA A O 1
ATOM 1436 N N . GLU A 1 204 ? -36.996 -18.240 34.790 1.00 97.38 204 GLU A N 1
ATOM 1437 C CA . GLU A 1 204 ? -36.248 -19.103 33.877 1.00 97.38 204 GLU A CA 1
ATOM 1438 C C . GLU A 1 204 ? -34.765 -19.248 34.248 1.00 97.38 204 GLU A C 1
ATOM 1440 O O . GLU A 1 204 ? -34.210 -20.298 33.937 1.00 97.38 204 GLU A O 1
ATOM 1445 N N . ASN A 1 205 ? -34.142 -18.261 34.918 1.00 96.06 205 ASN A N 1
ATOM 1446 C CA . ASN A 1 205 ? -32.700 -18.195 35.240 1.00 96.06 205 ASN A CA 1
ATOM 1447 C C . ASN A 1 205 ? -31.823 -18.820 34.132 1.00 96.06 205 ASN A C 1
ATOM 1449 O O . ASN A 1 205 ? -31.279 -19.919 34.311 1.00 96.06 205 ASN A O 1
ATOM 1453 N N . PRO A 1 206 ? -31.733 -18.183 32.950 1.00 94.00 206 PRO A N 1
ATOM 1454 C CA . PRO A 1 206 ? -31.194 -18.827 31.760 1.00 94.00 206 PRO A CA 1
ATOM 1455 C C . PRO A 1 206 ? -29.732 -19.265 31.892 1.00 94.00 206 PRO A C 1
ATOM 1457 O O . PRO A 1 206 ? -29.350 -20.277 31.303 1.00 94.00 206 PRO A O 1
ATOM 1460 N N . ALA A 1 207 ? -28.914 -18.507 32.629 1.00 91.56 207 ALA A N 1
ATOM 1461 C CA . ALA A 1 207 ? -27.497 -18.801 32.839 1.00 91.56 207 ALA A CA 1
ATOM 1462 C C . ALA A 1 207 ? -27.245 -19.844 33.949 1.00 91.56 207 ALA A C 1
ATOM 1464 O O . ALA A 1 207 ? -26.114 -20.308 34.106 1.00 91.56 207 ALA A O 1
ATOM 1465 N N . GLU A 1 208 ? -28.290 -20.258 34.676 1.00 92.25 208 GLU A N 1
ATOM 1466 C CA . GLU A 1 208 ? -28.232 -21.171 35.826 1.00 92.25 208 GLU A CA 1
ATOM 1467 C C . GLU A 1 208 ? -27.259 -20.713 36.935 1.00 92.25 208 GLU A C 1
ATOM 1469 O O . GLU A 1 208 ? -26.674 -21.534 37.654 1.00 92.25 208 GLU A O 1
ATOM 1474 N N . ASP A 1 209 ? -27.089 -19.402 37.104 1.00 87.19 209 ASP A N 1
ATOM 1475 C CA . ASP A 1 209 ? -26.186 -18.786 38.073 1.00 87.19 209 ASP A CA 1
ATOM 1476 C C . ASP A 1 209 ? -26.961 -18.067 39.198 1.00 87.19 209 ASP A C 1
ATOM 1478 O O . ASP A 1 209 ? -28.070 -18.468 39.588 1.00 87.19 209 ASP A O 1
ATOM 1482 N N . GLN A 1 210 ? -26.317 -17.101 39.859 1.00 90.31 210 GLN A N 1
ATOM 1483 C CA . GLN A 1 210 ? -26.962 -16.324 40.907 1.00 90.31 210 GLN A CA 1
ATOM 1484 C C . GLN A 1 210 ? -27.989 -15.389 40.270 1.00 90.31 210 GLN A C 1
ATOM 1486 O O . GLN A 1 210 ? -27.605 -14.484 39.552 1.00 90.31 210 GLN A O 1
ATOM 1491 N N . ILE A 1 211 ? -29.261 -15.534 40.659 1.00 94.62 211 ILE A N 1
ATOM 1492 C CA . ILE A 1 211 ? -30.347 -14.664 40.187 1.00 94.62 211 ILE A CA 1
ATOM 1493 C C . ILE A 1 211 ? -30.006 -13.185 40.438 1.00 94.62 211 ILE A C 1
ATOM 1495 O O . ILE A 1 211 ? -30.062 -12.706 41.586 1.00 94.62 211 ILE A O 1
ATOM 1499 N N . ASP A 1 212 ? -29.733 -12.487 39.346 1.00 94.12 212 ASP A N 1
ATOM 1500 C CA . ASP A 1 212 ? -29.417 -11.069 39.229 1.00 94.12 212 ASP A CA 1
ATOM 1501 C C . ASP A 1 212 ? -29.903 -10.586 37.855 1.00 94.12 212 ASP A C 1
ATOM 1503 O O . ASP A 1 212 ? -29.843 -11.327 36.882 1.00 94.12 212 ASP A O 1
ATOM 1507 N N . THR A 1 213 ? -30.415 -9.361 37.770 1.00 96.06 213 THR A N 1
ATOM 1508 C CA . THR A 1 213 ? -30.860 -8.773 36.504 1.00 96.06 213 THR A CA 1
ATOM 1509 C C . THR A 1 213 ? -30.375 -7.336 36.386 1.00 96.06 213 THR A C 1
ATOM 1511 O O . THR A 1 213 ? -30.474 -6.507 37.300 1.00 96.06 213 THR A O 1
ATOM 1514 N N . ASN A 1 214 ? -29.872 -7.009 35.212 1.00 96.69 214 ASN A N 1
ATOM 1515 C CA . ASN A 1 214 ? -29.488 -5.676 34.811 1.00 96.69 214 ASN A CA 1
ATOM 1516 C C . ASN A 1 214 ? -29.612 -5.537 33.288 1.00 96.69 214 ASN A C 1
ATOM 1518 O O . ASN A 1 214 ? -28.593 -5.553 32.595 1.00 96.69 214 ASN A O 1
ATOM 1522 N N . PRO A 1 215 ? -30.839 -5.378 32.752 1.00 98.12 215 PRO A N 1
ATOM 1523 C CA . PRO A 1 215 ? -31.033 -5.036 31.349 1.00 98.12 215 PRO A CA 1
ATOM 1524 C C . PRO A 1 215 ? -30.216 -3.787 31.012 1.00 98.12 215 PRO A C 1
ATOM 1526 O O . PRO A 1 215 ? -30.437 -2.712 31.582 1.00 98.12 215 PRO A O 1
ATOM 1529 N N . PHE A 1 216 ? -29.220 -3.949 30.147 1.00 97.25 216 PHE A N 1
ATOM 1530 C CA . PHE A 1 216 ? -28.186 -2.939 29.935 1.00 97.25 216 PHE A CA 1
ATOM 1531 C C . PHE A 1 216 ? -28.294 -2.298 28.561 1.00 97.25 216 PHE A C 1
ATOM 1533 O O . PHE A 1 216 ? -28.211 -1.081 28.445 1.00 97.25 216 PHE A O 1
ATOM 1540 N N . ASP A 1 217 ? -28.575 -3.092 27.537 1.00 98.12 217 ASP A N 1
ATOM 1541 C CA . ASP A 1 217 ? -28.711 -2.581 26.183 1.00 98.12 217 ASP A CA 1
ATOM 1542 C C . ASP A 1 217 ? -29.809 -3.312 25.411 1.00 98.12 217 ASP A C 1
ATOM 1544 O O . ASP A 1 217 ? -30.217 -4.424 25.768 1.00 98.12 217 ASP A O 1
ATOM 1548 N N . LEU A 1 218 ? -30.315 -2.668 24.364 1.00 97.81 218 LEU A N 1
ATOM 1549 C CA . LEU A 1 218 ? -31.277 -3.251 23.443 1.00 97.81 218 LEU A CA 1
ATOM 1550 C C . LEU A 1 218 ? -31.029 -2.781 22.013 1.00 97.81 218 LEU A C 1
ATOM 1552 O O . LEU A 1 218 ? -30.757 -1.611 21.760 1.00 97.81 218 LEU A O 1
ATOM 1556 N N . THR A 1 219 ? -31.266 -3.673 21.057 1.00 96.56 219 THR A N 1
ATOM 1557 C CA . THR A 1 219 ? -31.252 -3.316 19.637 1.00 96.56 219 THR A CA 1
ATOM 1558 C C . THR A 1 219 ? -32.482 -3.839 18.917 1.00 96.56 219 THR A C 1
ATOM 1560 O O . THR A 1 219 ? -33.039 -4.892 19.245 1.00 96.56 219 THR A O 1
ATOM 1563 N N . ARG A 1 220 ? -32.945 -3.077 17.928 1.00 94.94 220 ARG A N 1
ATOM 1564 C CA . ARG A 1 220 ? -34.110 -3.430 17.119 1.00 94.94 220 ARG A CA 1
ATOM 1565 C C . ARG A 1 220 ? -33.737 -4.534 16.130 1.00 94.94 220 ARG A C 1
ATOM 1567 O O . ARG A 1 220 ? -32.762 -4.416 15.398 1.00 94.94 220 ARG A O 1
ATOM 1574 N N . ILE A 1 221 ? -34.581 -5.558 16.027 1.00 94.69 221 ILE A N 1
ATOM 1575 C CA . ILE A 1 221 ? -34.487 -6.601 14.997 1.00 94.69 221 ILE A CA 1
ATOM 1576 C C . ILE A 1 221 ? -35.815 -6.757 14.246 1.00 94.69 221 ILE A C 1
ATOM 1578 O O . ILE A 1 221 ? -36.838 -6.147 14.574 1.00 94.69 221 ILE A O 1
ATOM 1582 N N . SER A 1 222 ? -35.821 -7.588 13.200 1.00 90.19 222 SER A N 1
ATOM 1583 C CA . SER A 1 222 ? -37.067 -7.946 12.523 1.00 90.19 222 SER A CA 1
ATOM 1584 C C . SER A 1 222 ? -37.985 -8.709 13.485 1.00 90.19 222 SER A C 1
ATOM 1586 O O . SER A 1 222 ? -37.630 -9.779 13.975 1.00 90.19 222 SER A O 1
ATOM 1588 N N . GLY A 1 223 ? -39.167 -8.152 13.759 1.00 90.75 223 GLY A N 1
ATOM 1589 C CA . GLY A 1 223 ? -40.178 -8.771 14.617 1.00 90.75 223 GLY A CA 1
ATOM 1590 C C . GLY A 1 223 ? -40.001 -8.553 16.123 1.00 90.75 223 GLY A C 1
ATOM 1591 O O . GLY A 1 223 ? -40.692 -9.230 16.889 1.00 90.75 223 GLY A O 1
ATOM 1592 N N . GLY A 1 224 ? -39.103 -7.662 16.564 1.00 95.56 224 GLY A N 1
ATOM 1593 C CA . GLY A 1 224 ? -38.937 -7.341 17.983 1.00 95.56 224 GLY A CA 1
ATOM 1594 C C . GLY A 1 224 ? -37.606 -6.676 18.339 1.00 95.56 224 GLY A C 1
ATOM 1595 O O . GLY A 1 224 ? -37.047 -5.916 17.551 1.00 95.56 224 GLY A O 1
ATOM 1596 N N . TYR A 1 225 ? -37.094 -6.992 19.525 1.00 97.69 225 TYR A N 1
ATOM 1597 C CA . TYR A 1 225 ? -35.865 -6.459 20.108 1.00 97.69 225 TYR A CA 1
ATOM 1598 C C . TYR A 1 225 ? -34.978 -7.592 20.601 1.00 97.69 225 TYR A C 1
ATOM 1600 O O . TYR A 1 225 ? -35.472 -8.616 21.076 1.00 97.69 225 TYR A O 1
ATOM 1608 N N . LEU A 1 226 ? -33.672 -7.379 20.528 1.00 98.12 226 LEU A N 1
ATOM 1609 C CA . LEU A 1 226 ? -32.724 -8.069 21.389 1.00 98.12 226 LEU A CA 1
ATOM 1610 C C . LEU A 1 226 ? -32.499 -7.216 22.628 1.00 98.12 226 LEU A C 1
ATOM 1612 O O . LEU A 1 226 ? -32.438 -5.995 22.514 1.00 98.12 226 LEU A O 1
ATOM 1616 N N . VAL A 1 227 ? -32.375 -7.857 23.782 1.00 98.50 227 VAL A N 1
ATOM 1617 C CA . VAL A 1 227 ? -32.068 -7.214 25.060 1.00 98.50 227 VAL A CA 1
ATOM 1618 C C . VAL A 1 227 ? -30.917 -7.975 25.693 1.00 98.50 227 VAL A C 1
ATOM 1620 O O . VAL A 1 227 ? -30.997 -9.194 25.842 1.00 98.50 227 VAL A O 1
ATOM 1623 N N . VAL A 1 228 ? -29.852 -7.272 26.055 1.00 98.06 228 VAL A N 1
ATOM 1624 C CA . VAL A 1 228 ? -28.755 -7.842 26.838 1.00 98.06 228 VAL A CA 1
ATOM 1625 C C . VAL A 1 228 ? -29.035 -7.601 28.310 1.00 98.06 228 VAL A C 1
ATOM 1627 O O . VAL A 1 228 ? -29.200 -6.457 28.740 1.00 98.06 228 VAL A O 1
ATOM 1630 N N . ASP A 1 229 ? -29.080 -8.684 29.078 1.00 98.25 229 ASP A N 1
ATOM 1631 C CA . ASP A 1 229 ? -29.102 -8.639 30.533 1.00 98.25 229 ASP A CA 1
ATOM 1632 C C . ASP A 1 229 ? -27.686 -8.892 31.063 1.00 98.25 229 ASP A C 1
ATOM 1634 O O . ASP A 1 229 ? -27.184 -10.019 31.043 1.00 98.25 229 ASP A O 1
ATOM 1638 N N . ALA A 1 230 ? -27.046 -7.818 31.531 1.00 97.06 230 ALA A N 1
ATOM 1639 C CA . ALA A 1 230 ? -25.694 -7.860 32.070 1.00 97.06 230 ALA A CA 1
ATOM 1640 C C . ALA A 1 230 ? -25.616 -8.605 33.408 1.00 97.06 230 ALA A C 1
ATOM 1642 O O . ALA A 1 230 ? -24.584 -9.201 33.702 1.00 97.06 230 ALA A O 1
ATOM 1643 N N . GLY A 1 231 ? -26.683 -8.552 34.213 1.00 94.25 231 GLY A N 1
ATOM 1644 C CA . GLY A 1 231 ? -26.756 -9.232 35.509 1.00 94.25 231 GLY A CA 1
ATOM 1645 C C . GLY A 1 231 ? -27.054 -10.719 35.348 1.00 94.25 231 GLY A C 1
ATOM 1646 O O . GLY A 1 231 ? -26.428 -11.535 36.010 1.00 94.25 231 GLY A O 1
ATOM 1647 N N . GLY A 1 232 ? -27.945 -11.064 34.414 1.00 95.12 232 GLY A N 1
ATOM 1648 C CA . GLY A 1 232 ? -28.342 -12.449 34.129 1.00 95.12 232 GLY A CA 1
ATOM 1649 C C . GLY A 1 232 ? -27.470 -13.162 33.089 1.00 95.12 232 GLY A C 1
ATOM 1650 O O . GLY A 1 232 ? -27.857 -14.216 32.584 1.00 95.12 232 GLY A O 1
ATOM 1651 N N . ASN A 1 233 ? -26.343 -12.565 32.680 1.00 96.69 233 ASN A N 1
ATOM 1652 C CA . ASN A 1 233 ? -25.407 -13.116 31.691 1.00 96.69 233 ASN A CA 1
ATOM 1653 C C . ASN A 1 233 ? -26.064 -13.650 30.409 1.00 96.69 233 ASN A C 1
ATOM 1655 O O . ASN A 1 233 ? -25.666 -14.689 29.864 1.00 96.69 233 ASN A O 1
ATOM 1659 N N . SER A 1 234 ? -27.084 -12.955 29.908 1.00 97.12 234 SER A N 1
ATOM 1660 C CA . SER A 1 234 ? -27.925 -13.484 28.837 1.00 97.12 234 SER A CA 1
ATOM 1661 C C . SER A 1 234 ? -28.231 -12.467 27.743 1.00 97.12 234 SER A C 1
ATOM 1663 O O . SER A 1 234 ? -28.342 -11.262 27.960 1.00 97.12 234 SER A O 1
ATOM 1665 N N . LEU A 1 235 ? -28.361 -12.990 26.524 1.00 98.44 235 LEU A N 1
ATOM 1666 C CA . LEU A 1 235 ? -28.960 -12.304 25.390 1.00 98.44 235 LEU A CA 1
ATOM 1667 C C . LEU A 1 235 ? -30.386 -12.824 25.229 1.00 98.44 235 LEU A C 1
ATOM 1669 O O . LEU A 1 235 ? -30.609 -14.023 25.035 1.00 98.44 235 LEU A O 1
ATOM 1673 N N . LEU A 1 236 ? -31.347 -11.913 25.275 1.00 98.25 236 LEU A N 1
ATOM 1674 C CA . LEU A 1 236 ? -32.775 -12.187 25.232 1.00 98.25 236 LEU A CA 1
ATOM 1675 C C . LEU A 1 236 ? -33.376 -11.616 23.948 1.00 98.25 236 LEU A C 1
ATOM 1677 O O . LEU A 1 236 ? -32.890 -10.632 23.397 1.00 98.25 236 LEU A O 1
ATOM 1681 N N . GLN A 1 237 ? -34.463 -12.217 23.481 1.00 97.75 237 GLN A N 1
ATOM 1682 C CA . GLN A 1 237 ? -35.291 -11.703 22.398 1.00 97.75 237 GLN A CA 1
ATOM 1683 C C . GLN A 1 237 ? -36.689 -11.411 22.928 1.00 97.75 237 GLN A C 1
ATOM 1685 O O . GLN A 1 237 ? -37.320 -12.275 23.535 1.00 97.75 237 GLN A O 1
ATOM 1690 N N . VAL A 1 238 ? -37.190 -10.215 22.631 1.00 98.06 238 VAL A N 1
ATOM 1691 C CA . VAL A 1 238 ? -38.558 -9.784 22.912 1.00 98.06 238 VAL A CA 1
ATOM 1692 C C . VAL A 1 238 ? -39.269 -9.519 21.595 1.00 98.06 238 VAL A C 1
ATOM 1694 O O . VAL A 1 238 ? -38.894 -8.622 20.852 1.00 98.06 238 VAL A O 1
ATOM 1697 N N . THR A 1 239 ? -40.302 -10.292 21.279 1.00 97.06 239 THR A N 1
ATOM 1698 C CA . THR A 1 239 ? -41.100 -10.083 20.057 1.00 97.06 239 THR A CA 1
ATOM 1699 C C . THR A 1 239 ? -41.925 -8.791 20.123 1.00 97.06 239 THR A C 1
ATOM 1701 O O . THR A 1 239 ? -42.260 -8.326 21.209 1.00 97.06 239 THR A O 1
ATOM 1704 N N . ASP A 1 240 ? -42.375 -8.265 18.978 1.00 93.31 240 ASP A N 1
ATOM 1705 C CA . ASP A 1 240 ? -43.313 -7.122 18.906 1.00 93.31 240 ASP A CA 1
ATOM 1706 C C . ASP A 1 240 ? -44.642 -7.382 19.662 1.00 93.31 240 ASP A C 1
ATOM 1708 O O . ASP A 1 240 ? -45.398 -6.460 19.954 1.00 93.31 240 ASP A O 1
ATOM 1712 N N . GLY A 1 241 ? -44.954 -8.645 19.983 1.00 94.00 241 GLY A N 1
ATOM 1713 C CA . GLY A 1 241 ? -46.091 -9.029 20.825 1.00 94.00 241 GLY A CA 1
ATOM 1714 C C . GLY A 1 241 ? -45.805 -9.037 22.332 1.00 94.00 241 GLY A C 1
ATOM 1715 O O . GLY A 1 241 ? -46.706 -9.372 23.099 1.00 94.00 241 GLY A O 1
ATOM 1716 N N . GLY A 1 242 ? -44.580 -8.719 22.761 1.00 95.06 242 GLY A N 1
ATOM 1717 C CA . GLY A 1 242 ? -44.151 -8.735 24.164 1.00 95.06 242 GLY A CA 1
ATOM 1718 C C . GLY A 1 242 ? -43.780 -10.121 24.707 1.00 95.06 242 GLY A C 1
ATOM 1719 O O . GLY A 1 242 ? -43.714 -10.306 25.917 1.00 95.06 242 GLY A O 1
ATOM 1720 N N . VAL A 1 243 ? -43.564 -11.120 23.842 1.00 97.44 243 VAL A N 1
ATOM 1721 C CA . VAL A 1 243 ? -43.080 -12.447 24.272 1.00 97.44 243 VAL A CA 1
ATOM 1722 C C . VAL A 1 243 ? -41.560 -12.425 24.373 1.00 97.44 243 VAL A C 1
ATOM 1724 O O . VAL A 1 243 ? -40.909 -12.141 23.368 1.00 97.44 243 VAL A O 1
ATOM 1727 N N . ILE A 1 244 ? -41.036 -12.751 25.554 1.00 98.25 244 ILE A N 1
ATOM 1728 C CA . ILE A 1 244 ? -39.608 -12.836 25.879 1.00 98.25 244 ILE A CA 1
ATOM 1729 C C . ILE A 1 244 ? -39.101 -14.287 25.817 1.00 98.25 244 ILE A C 1
ATOM 1731 O O . ILE A 1 244 ? -39.828 -15.219 26.169 1.00 98.25 244 ILE A O 1
ATOM 1735 N N . SER A 1 245 ? -37.872 -14.481 25.340 1.00 97.31 245 SER A N 1
ATOM 1736 C CA . SER A 1 245 ? -37.186 -15.780 25.282 1.00 97.31 245 SER A CA 1
ATOM 1737 C C . SER A 1 245 ? -35.665 -15.615 25.236 1.00 97.31 245 SER A C 1
ATOM 1739 O O . SER A 1 245 ? -35.177 -14.606 24.733 1.00 97.31 245 SER A O 1
ATOM 1741 N N . THR A 1 246 ? -34.914 -16.613 25.697 1.00 97.00 246 THR A N 1
ATOM 1742 C CA . THR A 1 246 ? -33.442 -16.604 25.670 1.00 97.00 246 THR A CA 1
ATOM 1743 C C . THR A 1 246 ? -32.904 -16.944 24.280 1.00 97.00 246 THR A C 1
ATOM 1745 O O . THR A 1 246 ? -33.321 -17.931 23.674 1.00 97.00 246 THR A O 1
ATOM 1748 N N . VAL A 1 247 ? -31.946 -16.150 23.797 1.00 97.31 247 VAL A N 1
ATOM 1749 C CA . VAL A 1 247 ? -31.195 -16.386 22.552 1.00 97.31 247 VAL A CA 1
ATOM 1750 C C . VAL A 1 247 ? -29.868 -17.076 22.848 1.00 97.31 247 VAL A C 1
ATOM 1752 O O . VAL A 1 247 ? -29.540 -18.069 22.204 1.00 97.31 247 VAL A O 1
ATOM 1755 N N . ALA A 1 248 ? -29.112 -16.553 23.814 1.00 97.31 248 ALA A N 1
ATOM 1756 C CA . ALA A 1 248 ? -27.810 -17.076 24.213 1.00 97.31 248 ALA A CA 1
ATOM 1757 C C . ALA A 1 248 ? -27.498 -16.732 25.674 1.00 97.31 248 ALA A C 1
ATOM 1759 O O . ALA A 1 248 ? -28.075 -15.803 26.238 1.00 97.31 248 ALA A O 1
ATOM 1760 N N . THR A 1 249 ? -26.560 -17.466 26.269 1.00 96.38 249 THR A N 1
ATOM 1761 C CA . THR A 1 249 ? -26.009 -17.194 27.601 1.00 96.38 249 THR A CA 1
ATOM 1762 C C . THR A 1 249 ? -24.488 -17.162 27.545 1.00 96.38 249 THR A C 1
ATOM 1764 O O . THR A 1 249 ? -23.872 -17.767 26.663 1.00 96.38 249 THR A O 1
ATOM 1767 N N . PHE A 1 250 ? -23.880 -16.437 28.480 1.00 95.12 250 PHE A N 1
ATOM 1768 C CA . PHE A 1 250 ? -22.439 -16.211 28.539 1.00 95.12 250 PHE A CA 1
ATOM 1769 C C . PHE A 1 250 ? -21.911 -16.692 29.893 1.00 95.12 250 PHE A C 1
ATOM 1771 O O . PHE A 1 250 ? -21.945 -15.947 30.867 1.00 95.12 250 PHE A O 1
ATOM 1778 N N . PRO A 1 251 ? -21.451 -17.949 30.001 1.00 89.69 251 PRO A N 1
ATOM 1779 C CA . PRO A 1 251 ? -21.077 -18.514 31.289 1.00 89.69 251 PRO A CA 1
ATOM 1780 C C . PRO A 1 251 ? -19.780 -17.907 31.835 1.00 89.69 251 PRO A C 1
ATOM 1782 O O . PRO A 1 251 ? -18.882 -17.509 31.085 1.00 89.69 251 PRO A O 1
ATOM 1785 N N . ALA A 1 252 ? -19.642 -17.939 33.162 1.00 91.38 252 ALA A N 1
ATOM 1786 C CA . ALA A 1 252 ? -18.396 -17.594 33.830 1.00 91.38 252 ALA A CA 1
ATOM 1787 C C . ALA A 1 252 ? -17.239 -18.498 33.369 1.00 91.38 252 ALA A C 1
ATOM 1789 O O . ALA A 1 252 ? -17.393 -19.709 33.177 1.00 91.38 252 ALA A O 1
ATOM 1790 N N . ARG A 1 253 ? -16.043 -17.920 33.255 1.00 92.06 253 ARG A N 1
ATOM 1791 C CA . ARG A 1 253 ? -14.825 -18.635 32.837 1.00 92.06 253 ARG A CA 1
ATOM 1792 C C . ARG A 1 253 ? -13.740 -18.544 33.898 1.00 92.06 253 ARG A C 1
ATOM 1794 O O . ARG A 1 253 ? -13.608 -17.530 34.570 1.00 92.06 253 ARG A O 1
ATOM 1801 N N . MET A 1 254 ? -12.938 -19.593 34.049 1.00 93.50 254 MET A N 1
ATOM 1802 C CA . MET A 1 254 ? -11.832 -19.576 35.009 1.00 93.50 254 MET A CA 1
ATOM 1803 C C . MET A 1 254 ? -10.690 -18.698 34.486 1.00 93.50 254 MET A C 1
ATOM 1805 O O . MET A 1 254 ? -10.193 -18.936 33.388 1.00 93.50 254 MET A O 1
ATOM 1809 N N . VAL A 1 255 ? -10.242 -17.738 35.291 1.00 90.81 255 VAL A N 1
ATOM 1810 C CA . VAL A 1 255 ? -9.088 -16.865 35.020 1.00 90.81 255 VAL A CA 1
ATOM 1811 C C . VAL A 1 255 ? -8.165 -16.819 36.235 1.00 90.81 255 VAL A C 1
ATOM 1813 O O . VAL A 1 255 ? -8.536 -17.272 37.320 1.00 90.81 255 VAL A O 1
ATOM 1816 N N . GLU A 1 256 ? -6.965 -16.275 36.073 1.00 88.56 256 GLU A N 1
ATOM 1817 C CA . GLU A 1 256 ? -6.038 -16.109 37.188 1.00 88.56 256 GLU A CA 1
ATOM 1818 C C . GLU A 1 256 ? -6.504 -15.008 38.155 1.00 88.56 256 GLU A C 1
ATOM 1820 O O . GLU A 1 256 ? -6.873 -13.902 37.759 1.00 88.56 256 GLU A O 1
ATOM 1825 N N . ALA A 1 257 ? -6.507 -15.327 39.448 1.00 86.31 257 ALA A N 1
ATOM 1826 C CA . ALA A 1 257 ? -6.813 -14.383 40.509 1.00 86.31 257 ALA A CA 1
ATOM 1827 C C . ALA A 1 257 ? -5.605 -13.468 40.794 1.00 86.31 257 ALA A C 1
ATOM 1829 O O . ALA A 1 257 ? -4.470 -13.947 40.777 1.00 86.31 257 ALA A O 1
ATOM 1830 N N . PRO A 1 258 ? -5.808 -12.207 41.225 1.00 79.56 258 PRO A N 1
ATOM 1831 C CA . PRO A 1 258 ? -4.710 -11.292 41.563 1.00 79.56 258 PRO A CA 1
ATOM 1832 C C . PRO A 1 258 ? -3.782 -11.802 42.678 1.00 79.56 258 PRO A C 1
ATOM 1834 O O . PRO A 1 258 ? -2.646 -11.359 42.810 1.00 79.56 258 PRO A O 1
ATOM 1837 N N . THR A 1 259 ? -4.264 -12.729 43.510 1.00 83.19 259 THR A N 1
ATOM 1838 C CA . THR A 1 259 ? -3.504 -13.356 44.603 1.00 83.19 259 THR A CA 1
ATOM 1839 C C . THR A 1 259 ? -2.889 -14.712 44.226 1.00 83.19 259 THR A C 1
ATOM 1841 O O . THR A 1 259 ? -2.367 -15.401 45.105 1.00 83.19 259 THR A O 1
ATOM 1844 N N . GLY A 1 260 ? -2.972 -15.112 42.953 1.00 81.06 260 GLY A N 1
ATOM 1845 C CA . GLY A 1 260 ? -2.566 -16.417 42.430 1.00 81.06 260 GLY A CA 1
ATOM 1846 C C . GLY A 1 260 ? -3.655 -17.495 42.529 1.00 81.06 260 GLY A C 1
ATOM 1847 O O . GLY A 1 260 ? -4.497 -17.482 43.433 1.00 81.06 260 GLY A O 1
ATOM 1848 N N . GLY A 1 261 ? -3.611 -18.461 41.605 1.00 88.94 261 GLY A N 1
ATOM 1849 C CA . GLY A 1 261 ? -4.615 -19.526 41.453 1.00 88.94 261 GLY A CA 1
ATOM 1850 C C . GLY A 1 261 ? -5.761 -19.137 40.512 1.00 88.94 261 GLY A C 1
ATOM 1851 O O . GLY A 1 261 ? -5.860 -17.992 40.094 1.00 88.94 261 GLY A O 1
ATOM 1852 N N . MET A 1 262 ? -6.630 -20.091 40.168 1.00 91.56 262 MET A N 1
ATOM 1853 C CA . MET A 1 262 ? -7.743 -19.853 39.238 1.00 91.56 262 MET A CA 1
ATOM 1854 C C . MET A 1 262 ? -9.034 -19.508 39.989 1.00 91.56 262 MET A C 1
ATOM 1856 O O . MET A 1 262 ? -9.383 -20.187 40.959 1.00 91.56 262 MET A O 1
ATOM 1860 N N . MET A 1 263 ? -9.787 -18.525 39.499 1.00 92.25 263 MET A N 1
ATOM 1861 C CA . MET A 1 263 ? -11.121 -18.166 39.985 1.00 92.25 263 MET A CA 1
ATOM 1862 C C . MET A 1 263 ? -12.105 -17.941 38.828 1.00 92.25 263 MET A C 1
ATOM 1864 O O . MET A 1 263 ? -11.669 -17.568 37.740 1.00 92.25 263 MET A O 1
ATOM 1868 N N . PRO A 1 264 ? -13.415 -18.172 39.020 1.00 92.75 264 PRO A N 1
ATOM 1869 C CA . PRO A 1 264 ? -14.400 -17.854 37.996 1.00 92.75 264 PRO A CA 1
ATOM 1870 C C . PRO A 1 264 ? -14.528 -16.333 37.842 1.00 92.75 264 PRO A C 1
ATOM 1872 O O . PRO A 1 264 ? -14.687 -15.619 38.829 1.00 92.75 264 PRO A O 1
ATOM 1875 N N . MET A 1 265 ? -14.456 -15.867 36.601 1.00 93.31 265 MET A N 1
ATOM 1876 C CA . MET A 1 265 ? -14.719 -14.503 36.165 1.00 93.31 265 MET A CA 1
ATOM 1877 C C . MET A 1 265 ? -16.072 -14.481 35.481 1.00 93.31 265 MET A C 1
ATOM 1879 O O . MET A 1 265 ? -16.299 -15.230 34.525 1.00 93.31 265 MET A O 1
ATOM 1883 N N . ASP A 1 266 ? -16.934 -13.610 35.976 1.00 93.12 266 ASP A N 1
ATOM 1884 C CA . ASP A 1 266 ? -18.250 -13.399 35.405 1.00 93.12 266 ASP A CA 1
ATOM 1885 C C . ASP A 1 266 ? -18.167 -12.808 33.991 1.00 93.12 266 ASP A C 1
ATOM 1887 O O . ASP A 1 266 ? -17.211 -12.085 33.678 1.00 93.12 266 ASP A O 1
ATOM 1891 N N . ALA A 1 267 ? -19.132 -13.117 33.124 1.00 93.38 267 ALA A N 1
ATOM 1892 C CA . ALA A 1 267 ? -19.091 -12.653 31.752 1.00 93.38 267 ALA A CA 1
ATOM 1893 C C . ALA A 1 267 ? -19.481 -11.178 31.640 1.00 93.38 267 ALA A C 1
ATOM 1895 O O . ALA A 1 267 ? -18.683 -10.400 31.121 1.00 93.38 267 ALA A O 1
ATOM 1896 N N . VAL A 1 268 ? -20.643 -10.793 32.167 1.00 96.75 268 VAL A N 1
ATOM 1897 C CA . VAL A 1 268 ? -21.177 -9.421 32.153 1.00 96.75 268 VAL A CA 1
ATOM 1898 C C . VAL A 1 268 ? -21.305 -8.871 30.720 1.00 96.75 268 VAL A C 1
ATOM 1900 O O . VAL A 1 268 ? -20.504 -8.022 30.308 1.00 96.75 268 VAL A O 1
ATOM 1903 N N . PRO A 1 269 ? -22.253 -9.381 29.909 1.00 97.88 269 PRO A N 1
ATOM 1904 C CA . PRO A 1 269 ? -22.499 -8.856 28.570 1.00 97.88 269 PRO A CA 1
ATOM 1905 C C . PRO A 1 269 ? -23.087 -7.438 28.652 1.00 97.88 269 PRO A C 1
ATOM 1907 O O . PRO A 1 269 ? -23.950 -7.185 29.484 1.00 97.88 269 PRO A O 1
ATOM 1910 N N . THR A 1 270 ? -22.624 -6.504 27.818 1.00 96.94 270 THR A N 1
ATOM 1911 C CA . THR A 1 270 ? -22.953 -5.071 27.976 1.00 96.94 270 THR A CA 1
ATOM 1912 C C . THR A 1 270 ? -23.735 -4.459 26.825 1.00 96.94 270 THR A C 1
ATOM 1914 O O . THR A 1 270 ? -24.747 -3.828 27.086 1.00 96.94 270 THR A O 1
ATOM 1917 N N . SER A 1 271 ? -23.349 -4.673 25.570 1.00 97.75 271 SER A N 1
ATOM 1918 C CA . SER A 1 271 ? -24.069 -4.134 24.405 1.00 97.75 271 SER A CA 1
ATOM 1919 C C . SER A 1 271 ? -24.443 -5.227 23.419 1.00 97.75 271 SER A C 1
ATOM 1921 O O . SER A 1 271 ? -23.847 -6.310 23.438 1.00 97.75 271 SER A O 1
ATOM 1923 N N . VAL A 1 272 ? -25.418 -4.949 22.552 1.00 97.94 272 VAL A N 1
ATOM 1924 C CA . VAL A 1 272 ? -25.723 -5.787 21.390 1.00 97.94 272 VAL A CA 1
ATOM 1925 C C . VAL A 1 272 ? -25.946 -4.950 20.138 1.00 97.94 272 VAL A C 1
ATOM 1927 O O . VAL A 1 272 ? -26.798 -4.071 20.088 1.00 97.94 272 VAL A O 1
ATOM 1930 N N . THR A 1 273 ? -25.255 -5.310 19.061 1.00 96.44 273 THR A N 1
ATOM 1931 C CA . THR A 1 273 ? -25.480 -4.722 17.737 1.00 96.44 273 THR A CA 1
ATOM 1932 C C . THR A 1 273 ? -25.658 -5.797 16.670 1.00 96.44 273 THR A C 1
ATOM 1934 O O . THR A 1 273 ? -25.183 -6.926 16.815 1.00 96.44 273 THR A O 1
ATOM 1937 N N . VAL A 1 274 ? -26.375 -5.474 15.596 1.00 95.88 274 VAL A N 1
ATOM 1938 C CA . VAL A 1 274 ? -26.551 -6.380 14.454 1.00 95.88 274 VAL A CA 1
ATOM 1939 C C . VAL A 1 274 ? -25.451 -6.090 13.443 1.00 95.88 274 VAL A C 1
ATOM 1941 O O . VAL A 1 274 ? -25.335 -4.965 12.957 1.00 95.88 274 VAL A O 1
ATOM 1944 N N . GLY A 1 275 ? -24.644 -7.099 13.125 1.00 93.81 275 GLY A N 1
ATOM 1945 C CA . GLY A 1 275 ? -23.572 -6.955 12.149 1.00 93.81 275 GLY A CA 1
ATOM 1946 C C . GLY A 1 275 ? -24.068 -6.931 10.702 1.00 93.81 275 GLY A C 1
ATOM 1947 O O . GLY A 1 275 ? -25.210 -7.309 10.418 1.00 93.81 275 GLY A O 1
ATOM 1948 N N . PRO A 1 276 ? -23.202 -6.540 9.750 1.00 91.81 276 PRO A N 1
ATOM 1949 C CA . PRO A 1 276 ? -23.516 -6.543 8.317 1.00 91.81 276 PRO A CA 1
ATOM 1950 C C . PRO A 1 276 ? -23.905 -7.924 7.766 1.00 91.81 276 PRO A C 1
ATOM 1952 O O . PRO A 1 276 ? -24.578 -8.022 6.741 1.00 91.81 276 PRO A O 1
ATOM 1955 N N . ASP A 1 277 ? -23.481 -8.991 8.441 1.00 91.56 277 ASP A N 1
ATOM 1956 C CA . ASP A 1 277 ? -23.793 -10.386 8.126 1.00 91.56 277 ASP A CA 1
ATOM 1957 C C . ASP A 1 277 ? -25.129 -10.866 8.730 1.00 91.56 277 ASP A C 1
ATOM 1959 O O . ASP A 1 277 ? -25.552 -11.998 8.490 1.00 91.56 277 ASP A O 1
ATOM 1963 N N . GLY A 1 278 ? -25.808 -10.012 9.501 1.00 92.56 278 GLY A N 1
ATOM 1964 C CA . GLY A 1 278 ? -27.053 -10.318 10.198 1.00 92.56 278 GLY A CA 1
ATOM 1965 C C . GLY A 1 278 ? -26.883 -11.103 11.503 1.00 92.56 278 GLY A C 1
ATOM 1966 O O . GLY A 1 278 ? -27.897 -11.446 12.114 1.00 92.56 278 GLY A O 1
ATOM 1967 N N . ALA A 1 279 ? -25.653 -11.391 11.942 1.00 96.88 279 ALA A N 1
ATOM 1968 C CA . ALA A 1 279 ? -25.396 -11.977 13.255 1.00 96.88 279 ALA A CA 1
ATOM 1969 C C . ALA A 1 279 ? -25.457 -10.910 14.360 1.00 96.88 279 ALA A C 1
ATOM 1971 O O . ALA A 1 279 ? -25.413 -9.705 14.097 1.00 96.88 279 ALA A O 1
ATOM 1972 N N . TYR A 1 280 ? -25.574 -11.351 15.611 1.00 97.94 280 TYR A N 1
ATOM 1973 C CA . TYR A 1 280 ? -25.629 -10.459 16.769 1.00 97.94 280 TYR A CA 1
ATOM 1974 C C . TYR A 1 280 ? -24.265 -10.393 17.437 1.00 97.94 280 TYR A C 1
ATOM 1976 O O . TYR A 1 280 ? -23.655 -11.426 17.707 1.00 97.94 280 TYR A O 1
ATOM 1984 N N . TYR A 1 281 ? -23.794 -9.186 17.712 1.00 98.25 281 TYR A N 1
ATOM 1985 C CA . TYR A 1 281 ? -22.478 -8.935 18.272 1.00 98.25 281 TYR A CA 1
ATOM 1986 C C . TYR A 1 281 ? -22.639 -8.398 19.681 1.00 98.25 281 TYR A C 1
ATOM 1988 O O . TYR A 1 281 ? -23.211 -7.327 19.855 1.00 98.25 281 TYR A O 1
ATOM 1996 N N . VAL A 1 282 ? -22.179 -9.166 20.668 1.00 98.62 282 VAL A N 1
ATOM 1997 C CA . VAL A 1 282 ? -22.385 -8.890 22.092 1.00 98.62 282 VAL A CA 1
ATOM 1998 C C . VAL A 1 282 ? -21.052 -8.596 22.761 1.00 98.62 282 VAL A C 1
ATOM 2000 O O . VAL A 1 282 ? -20.140 -9.424 22.722 1.00 98.62 282 VAL A O 1
ATOM 2003 N N . THR A 1 283 ? -20.920 -7.421 23.370 1.00 98.19 283 THR A N 1
ATOM 2004 C CA . THR A 1 283 ? -19.691 -7.026 24.075 1.00 98.19 283 THR A CA 1
ATOM 2005 C C . THR A 1 283 ? -19.665 -7.531 25.505 1.00 98.19 283 THR A C 1
ATOM 2007 O O . THR A 1 283 ? -20.695 -7.887 26.072 1.00 98.19 283 THR A O 1
ATOM 2010 N N . GLN A 1 284 ? -18.476 -7.529 26.103 1.00 95.50 284 GLN A N 1
ATOM 2011 C CA . GLN A 1 284 ? -18.243 -8.079 27.427 1.00 95.50 284 GLN A CA 1
ATOM 2012 C C . GLN A 1 284 ? -17.467 -7.101 28.316 1.00 95.50 284 GLN A C 1
ATOM 2014 O O . GLN A 1 284 ? -16.358 -6.695 27.969 1.00 95.50 284 GLN A O 1
ATOM 2019 N N . LEU A 1 285 ? -17.997 -6.781 29.498 1.00 95.56 285 LEU A N 1
ATOM 2020 C CA . LEU A 1 285 ? -17.276 -5.983 30.494 1.00 95.56 285 LEU A CA 1
ATOM 2021 C C . LEU A 1 285 ? -16.289 -6.828 31.296 1.00 95.56 285 LEU A C 1
ATOM 2023 O O . LEU A 1 285 ? -15.191 -6.356 31.569 1.00 95.56 285 LEU A O 1
ATOM 2027 N N . THR A 1 286 ? -16.636 -8.082 31.595 1.00 92.56 286 THR A N 1
ATOM 2028 C CA . THR A 1 286 ? -15.967 -8.991 32.547 1.00 92.56 286 THR A CA 1
ATOM 2029 C C . THR A 1 286 ? -16.144 -8.596 34.013 1.00 92.56 286 THR A C 1
ATOM 2031 O O . THR A 1 286 ? -15.963 -7.442 34.386 1.00 92.56 286 THR A O 1
ATOM 2034 N N . GLY A 1 287 ? -16.495 -9.564 34.863 1.00 88.69 287 GLY A N 1
ATOM 2035 C CA . GLY A 1 287 ? -16.540 -9.386 36.316 1.00 88.69 287 GLY A CA 1
ATOM 2036 C C . GLY A 1 287 ? -15.158 -9.479 36.967 1.00 88.69 287 GLY A C 1
ATOM 2037 O O . GLY A 1 287 ? -14.152 -9.766 36.313 1.00 88.69 287 GLY A O 1
ATOM 2038 N N . PHE A 1 288 ? -15.100 -9.288 38.290 1.00 88.56 288 PHE A N 1
ATOM 2039 C CA . PHE A 1 288 ? -13.864 -9.464 39.059 1.00 88.56 288 PHE A CA 1
ATOM 2040 C C . PHE A 1 288 ? -13.244 -10.850 38.757 1.00 88.56 288 PHE A C 1
ATOM 2042 O O . PHE A 1 288 ? -13.956 -11.854 38.829 1.00 88.56 288 PHE A O 1
ATOM 2049 N N . PRO A 1 289 ? -11.944 -10.941 38.414 1.00 91.44 289 PRO A N 1
ATOM 2050 C CA . PRO A 1 289 ? -10.886 -9.966 38.692 1.00 91.44 289 PRO A CA 1
ATOM 2051 C C . PRO A 1 289 ? -10.550 -8.976 37.562 1.00 91.44 289 PRO A C 1
ATOM 2053 O O . PRO A 1 289 ? -9.460 -8.413 37.581 1.00 91.44 289 PRO A O 1
ATOM 2056 N N . PHE A 1 290 ? -11.447 -8.737 36.600 1.00 89.94 290 PHE A N 1
ATOM 2057 C CA . PHE A 1 290 ? -11.262 -7.740 35.532 1.00 89.94 290 PHE A CA 1
ATOM 2058 C C . PHE A 1 290 ? -9.920 -7.887 34.781 1.00 89.94 290 PHE A C 1
ATOM 2060 O O . PHE A 1 290 ? -9.135 -6.932 34.727 1.00 89.94 290 PHE A O 1
ATOM 2067 N N . PRO A 1 291 ? -9.585 -9.084 34.267 1.00 83.50 291 PRO A N 1
ATOM 2068 C CA . PRO A 1 291 ? -8.285 -9.325 33.654 1.00 83.50 291 PRO A CA 1
ATOM 2069 C C . PRO A 1 291 ? -8.075 -8.431 32.427 1.00 83.50 291 PRO A C 1
ATOM 2071 O O . PRO A 1 291 ? -8.953 -8.309 31.571 1.00 83.50 291 PRO A O 1
ATOM 2074 N N . ARG A 1 292 ? -6.879 -7.841 32.318 1.00 84.50 292 ARG A N 1
ATOM 2075 C CA . ARG A 1 292 ? -6.448 -7.157 31.091 1.00 84.50 292 ARG A CA 1
ATOM 2076 C C . ARG A 1 292 ? -6.465 -8.137 29.921 1.00 84.50 292 ARG A C 1
ATOM 2078 O O . ARG A 1 292 ? -6.097 -9.295 30.096 1.00 84.50 292 ARG A O 1
ATOM 2085 N N . GLY A 1 293 ? -6.934 -7.682 28.762 1.00 83.31 293 GLY A N 1
ATOM 2086 C CA . GLY A 1 293 ? -7.075 -8.536 27.577 1.00 83.31 293 GLY A CA 1
ATOM 2087 C C . GLY A 1 293 ? -8.150 -9.628 27.695 1.00 83.31 293 GLY A C 1
ATOM 2088 O O . GLY A 1 293 ? -8.268 -10.484 26.820 1.00 83.31 293 GLY A O 1
ATOM 2089 N N . GLY A 1 294 ? -8.944 -9.630 28.772 1.00 85.06 294 GLY A N 1
ATOM 2090 C CA . GLY A 1 294 ? -9.951 -10.649 29.005 1.00 85.06 294 GLY A CA 1
ATOM 2091 C C . GLY A 1 294 ? -11.247 -10.489 28.206 1.00 85.06 294 GLY A C 1
ATOM 2092 O O . GLY A 1 294 ? -11.863 -11.498 27.860 1.00 85.06 294 GLY A O 1
ATOM 2093 N N . ALA A 1 295 ? -11.720 -9.278 27.965 1.00 93.75 295 ALA A N 1
ATOM 2094 C CA . ALA A 1 295 ? -13.005 -9.049 27.326 1.00 93.75 295 ALA A CA 1
ATOM 2095 C C . ALA A 1 295 ? -13.022 -9.469 25.850 1.00 93.75 295 ALA A C 1
ATOM 2097 O O . ALA A 1 295 ? -12.051 -9.306 25.106 1.00 93.75 295 ALA A O 1
ATOM 2098 N N . ASN A 1 296 ? -14.184 -9.971 25.431 1.00 95.69 296 ASN A N 1
ATOM 2099 C CA . ASN A 1 296 ? -14.459 -10.381 24.064 1.00 95.69 296 ASN A CA 1
ATOM 2100 C C . ASN A 1 296 ? -15.673 -9.643 23.494 1.00 95.69 296 ASN A C 1
ATOM 2102 O O . ASN A 1 296 ? -16.613 -9.297 24.209 1.00 95.69 296 ASN A O 1
ATOM 2106 N N . VAL A 1 297 ? -15.679 -9.502 22.175 1.00 97.94 297 VAL A N 1
ATOM 2107 C CA . VAL A 1 297 ? -16.891 -9.347 21.377 1.00 97.94 297 VAL A CA 1
ATOM 2108 C C . VAL A 1 297 ? -17.300 -10.736 20.902 1.00 97.94 297 VAL A C 1
ATOM 2110 O O . VAL A 1 297 ? -16.553 -11.407 20.184 1.00 97.94 297 VAL A O 1
ATOM 2113 N N . TRP A 1 298 ? -18.480 -11.176 21.311 1.00 98.00 298 TRP A N 1
ATOM 2114 C CA . TRP A 1 298 ? -19.094 -12.422 20.879 1.00 98.00 298 TRP A CA 1
ATOM 2115 C C . TRP A 1 298 ? -19.912 -12.195 19.619 1.00 98.00 298 TRP A C 1
ATOM 2117 O O . TRP A 1 298 ? -20.602 -11.194 19.511 1.00 98.00 298 TRP A O 1
ATOM 2127 N N . ARG A 1 299 ? -19.891 -13.153 18.703 1.00 97.56 299 ARG A N 1
ATOM 2128 C CA . ARG A 1 299 ? -20.803 -13.262 17.569 1.00 97.56 299 ARG A CA 1
ATOM 2129 C C . ARG A 1 299 ? -21.770 -14.407 17.827 1.00 97.56 299 ARG A C 1
ATOM 2131 O O . ARG A 1 299 ? -21.349 -15.529 18.107 1.00 97.56 299 ARG A O 1
ATOM 2138 N N . VAL A 1 300 ? -23.057 -14.118 17.716 1.00 97.75 300 VAL A N 1
ATOM 2139 C CA . VAL A 1 300 ? -24.164 -15.046 17.930 1.00 97.75 300 VAL A CA 1
ATOM 2140 C C . VAL A 1 300 ? -24.971 -15.109 16.642 1.00 97.75 300 VAL A C 1
ATOM 2142 O O . VAL A 1 300 ? -25.701 -14.178 16.299 1.00 97.75 300 VAL A O 1
ATOM 2145 N N . GLU A 1 301 ? -24.835 -16.207 15.904 1.00 93.94 301 GLU A N 1
ATOM 2146 C CA . GLU A 1 301 ? -25.757 -16.491 14.806 1.00 93.94 301 GLU A CA 1
ATOM 2147 C C . GLU A 1 301 ? -27.088 -16.993 15.379 1.00 93.94 301 GLU A C 1
ATOM 2149 O O . GLU A 1 301 ? -27.079 -17.841 16.277 1.00 93.94 301 GLU A O 1
ATOM 2154 N N . PRO A 1 302 ? -28.242 -16.530 14.872 1.00 85.50 302 PRO A N 1
ATOM 2155 C CA . PRO A 1 302 ? -29.537 -17.001 15.348 1.00 85.50 302 PRO A CA 1
ATOM 2156 C C . PRO A 1 302 ? -29.662 -18.534 15.293 1.00 85.50 302 PRO A C 1
ATOM 2158 O O . PRO A 1 302 ? -29.677 -19.132 14.219 1.00 85.50 302 PRO A O 1
ATOM 2161 N N . GLY A 1 303 ? -29.797 -19.165 16.464 1.00 84.81 303 GLY A N 1
ATOM 2162 C CA . GLY A 1 303 ? -29.920 -20.621 16.604 1.00 84.81 303 GLY A CA 1
ATOM 2163 C C . GLY A 1 303 ? -28.597 -21.389 16.735 1.00 84.81 303 GLY A C 1
ATOM 2164 O O . GLY A 1 303 ? -28.640 -22.616 16.835 1.00 84.81 303 GLY A O 1
ATOM 2165 N N . SER A 1 304 ? -27.458 -20.695 16.765 1.00 90.00 304 SER A N 1
ATOM 2166 C CA . SER A 1 304 ? -26.121 -21.261 16.991 1.00 90.00 304 SER A CA 1
ATOM 2167 C C . SER A 1 304 ? -25.563 -20.844 18.358 1.00 90.00 304 SER A C 1
ATOM 2169 O O . SER A 1 304 ? -26.030 -19.885 18.971 1.00 90.00 304 SER A O 1
ATOM 2171 N N . GLU A 1 305 ? -24.540 -21.555 18.838 1.00 90.75 305 GLU A N 1
ATOM 2172 C CA . GLU A 1 305 ? -23.809 -21.161 20.048 1.00 90.75 305 GLU A CA 1
ATOM 2173 C C . GLU A 1 305 ? -22.938 -19.909 19.803 1.00 90.75 305 GLU A C 1
ATOM 2175 O O . GLU A 1 305 ? -22.443 -19.723 18.686 1.00 90.75 305 GLU A O 1
ATOM 2180 N N . PRO A 1 306 ? -22.712 -19.057 20.825 1.00 95.88 306 PRO A N 1
ATOM 2181 C CA . PRO A 1 306 ? -21.822 -17.904 20.715 1.00 95.88 306 PRO A CA 1
ATOM 2182 C C . PRO A 1 306 ? -20.376 -18.285 20.378 1.00 95.88 306 PRO A C 1
ATOM 2184 O O . PRO A 1 306 ? -19.788 -19.179 20.986 1.00 95.88 306 PRO A O 1
ATOM 2187 N N . THR A 1 307 ? -19.762 -17.533 19.467 1.00 95.94 307 THR A N 1
ATOM 2188 C CA . THR A 1 307 ? -18.338 -17.645 19.107 1.00 95.94 307 THR A CA 1
ATOM 2189 C C . THR A 1 307 ? -17.621 -16.323 19.338 1.00 95.94 307 THR A C 1
ATOM 2191 O O . THR A 1 307 ? -18.237 -15.271 19.209 1.00 95.94 307 THR A O 1
ATOM 2194 N N . ILE A 1 308 ? -16.326 -16.333 19.648 1.00 94.00 308 ILE A N 1
ATOM 2195 C CA . ILE A 1 308 ? -15.557 -15.086 19.777 1.00 94.00 308 ILE A CA 1
ATOM 2196 C C . ILE A 1 308 ? -15.336 -14.492 18.381 1.00 94.00 308 ILE A C 1
ATOM 2198 O O . ILE A 1 308 ? -14.801 -15.165 17.505 1.00 94.00 308 ILE A O 1
ATOM 2202 N N . TYR A 1 309 ? -15.737 -13.236 18.189 1.00 93.19 309 TYR A N 1
ATOM 2203 C CA . TYR A 1 309 ? -15.431 -12.457 16.988 1.00 93.19 309 TYR A CA 1
ATOM 2204 C C . TYR A 1 309 ? -14.107 -11.708 17.127 1.00 93.19 309 TYR A C 1
ATOM 2206 O O . TYR A 1 309 ? -13.258 -11.770 16.247 1.00 93.19 309 TYR A O 1
ATOM 2214 N N . ALA A 1 310 ? -13.919 -11.026 18.258 1.00 89.44 310 ALA A N 1
ATOM 2215 C CA . ALA A 1 310 ? -12.695 -10.299 18.569 1.00 89.44 310 ALA A CA 1
ATOM 2216 C C . ALA A 1 310 ? -12.420 -10.371 20.079 1.00 89.44 310 ALA A C 1
ATOM 2218 O O . ALA A 1 310 ? -13.277 -9.999 20.875 1.00 89.44 310 ALA A O 1
ATOM 2219 N N . GLY A 1 311 ? -11.244 -10.862 20.480 1.00 88.44 311 GLY A N 1
ATOM 2220 C CA . GLY A 1 311 ? -10.798 -10.916 21.886 1.00 88.44 311 GLY A CA 1
ATOM 2221 C C . GLY A 1 311 ? -9.608 -10.000 22.170 1.00 88.44 311 GLY A C 1
ATOM 2222 O O . GLY A 1 311 ? -9.148 -9.318 21.261 1.00 88.44 311 GLY A O 1
ATOM 2223 N N . GLY A 1 312 ? -9.086 -9.981 23.397 1.00 83.25 312 GLY A N 1
ATOM 2224 C CA . GLY A 1 312 ? -7.902 -9.180 23.754 1.00 83.25 312 GLY A CA 1
ATOM 2225 C C . GLY A 1 312 ? -8.207 -7.747 24.204 1.00 83.25 312 GLY A C 1
ATOM 2226 O O . GLY A 1 312 ? -7.292 -6.945 24.355 1.00 83.25 312 GLY A O 1
ATOM 2227 N N . PHE A 1 313 ? -9.476 -7.416 24.436 1.00 91.00 313 PHE A N 1
ATOM 2228 C CA . PHE A 1 313 ? -9.874 -6.159 25.079 1.00 91.00 313 PHE A CA 1
ATOM 2229 C C . PHE A 1 313 ? -9.904 -6.330 26.596 1.00 91.00 313 PHE A C 1
ATOM 2231 O O . PHE A 1 313 ? -9.896 -7.448 27.095 1.00 91.00 313 PHE A O 1
ATOM 2238 N N . THR A 1 314 ? -9.991 -5.254 27.365 1.00 89.38 314 THR A N 1
ATOM 2239 C CA . THR A 1 314 ? -9.999 -5.326 28.830 1.00 89.38 314 THR A CA 1
ATOM 2240 C C . THR A 1 314 ? -11.403 -5.229 29.423 1.00 89.38 314 THR A C 1
ATOM 2242 O O . THR A 1 314 ? -11.880 -6.201 30.001 1.00 89.38 314 THR A O 1
ATOM 2245 N N . ASN A 1 315 ? -12.080 -4.088 29.284 1.00 95.75 315 ASN A N 1
ATOM 2246 C CA . ASN A 1 315 ? -13.400 -3.846 29.878 1.00 95.75 315 ASN A CA 1
ATOM 2247 C C . ASN A 1 315 ? -14.303 -3.119 28.865 1.00 95.75 315 ASN A C 1
ATOM 2249 O O . ASN A 1 315 ? -14.325 -1.886 28.841 1.00 95.75 315 ASN A O 1
ATOM 2253 N N . ILE A 1 316 ? -15.019 -3.869 28.013 1.00 98.25 316 ILE A N 1
ATOM 2254 C CA . ILE A 1 316 ? -15.838 -3.312 26.920 1.00 98.25 316 ILE A CA 1
ATOM 2255 C C . ILE A 1 316 ? -17.235 -2.939 27.427 1.00 98.25 316 ILE A C 1
ATOM 2257 O O . ILE A 1 316 ? -17.901 -3.739 28.088 1.00 98.25 316 ILE A O 1
ATOM 2261 N N . LEU A 1 317 ? -17.706 -1.747 27.068 1.00 97.00 317 LEU A N 1
ATOM 2262 C CA . LEU A 1 317 ? -19.062 -1.287 27.381 1.00 97.00 317 LEU A CA 1
ATOM 2263 C C . LEU A 1 317 ? -19.980 -1.249 26.166 1.00 97.00 317 LEU A C 1
ATOM 2265 O O . LEU A 1 317 ? -21.156 -1.558 26.314 1.00 97.00 317 LEU A O 1
ATOM 2269 N N . ASP A 1 318 ? -19.460 -0.889 24.996 1.00 98.31 318 ASP A N 1
ATOM 2270 C CA . ASP A 1 318 ? -20.295 -0.689 23.814 1.00 98.31 318 ASP A CA 1
ATOM 2271 C C . ASP A 1 318 ? -19.530 -0.968 22.515 1.00 98.31 318 ASP A C 1
ATOM 2273 O O . ASP A 1 318 ? -18.292 -0.949 22.499 1.00 98.31 318 ASP A O 1
ATOM 2277 N N . ALA A 1 319 ? -20.247 -1.234 21.425 1.00 97.75 319 ALA A N 1
ATOM 2278 C CA . ALA A 1 319 ? -19.669 -1.369 20.097 1.00 97.75 319 ALA A CA 1
ATOM 2279 C C . ALA A 1 319 ? -20.655 -1.018 18.972 1.00 97.75 319 ALA A C 1
ATOM 2281 O O . ALA A 1 319 ? -21.841 -1.332 19.026 1.00 97.75 319 ALA A O 1
ATOM 2282 N N . ALA A 1 320 ? -20.138 -0.435 17.889 1.00 96.75 320 ALA A N 1
ATOM 2283 C CA . ALA A 1 320 ? -20.946 -0.026 16.741 1.00 96.75 320 ALA A CA 1
ATOM 2284 C C . ALA A 1 320 ? -20.269 -0.356 15.406 1.00 96.75 320 ALA A C 1
ATOM 2286 O O . ALA A 1 320 ? -19.071 -0.126 15.225 1.00 96.75 320 ALA A O 1
ATOM 2287 N N . PHE A 1 321 ? -21.046 -0.871 14.450 1.00 95.31 321 PHE A N 1
ATOM 2288 C CA . PHE A 1 321 ? -20.573 -1.123 13.089 1.00 95.31 321 PHE A CA 1
ATOM 2289 C C . PHE A 1 321 ? -20.638 0.131 12.222 1.00 95.31 321 PHE A C 1
ATOM 2291 O O . PHE A 1 321 ? -21.672 0.795 12.138 1.00 95.31 321 PHE A O 1
ATOM 2298 N N . ALA A 1 322 ? -19.547 0.407 11.514 1.00 87.12 322 ALA A N 1
ATOM 2299 C CA . ALA A 1 322 ? -19.507 1.376 10.433 1.00 87.12 322 ALA A CA 1
ATOM 2300 C C . ALA A 1 322 ? -20.048 0.788 9.124 1.00 87.12 322 ALA A C 1
ATOM 2302 O O . ALA A 1 322 ? -20.140 -0.426 8.934 1.00 87.12 322 ALA A O 1
ATOM 2303 N N . ALA A 1 323 ? -20.365 1.678 8.181 1.00 80.38 323 ALA A N 1
ATOM 2304 C CA . ALA A 1 323 ? -20.908 1.311 6.874 1.00 80.38 323 ALA A CA 1
ATOM 2305 C C . ALA A 1 323 ? -19.955 0.443 6.027 1.00 80.38 323 ALA A C 1
ATOM 2307 O O . ALA A 1 323 ? -20.412 -0.276 5.143 1.00 80.38 323 ALA A O 1
ATOM 2308 N N . ASP A 1 324 ? -18.648 0.498 6.297 1.00 78.19 324 ASP A N 1
ATOM 2309 C CA . ASP A 1 324 ? -17.630 -0.329 5.636 1.00 78.19 324 ASP A CA 1
ATOM 2310 C C . ASP A 1 324 ? -17.450 -1.720 6.274 1.00 78.19 324 ASP A C 1
ATOM 2312 O O . ASP A 1 324 ? -16.607 -2.499 5.837 1.00 78.19 324 ASP A O 1
ATOM 2316 N N . GLY A 1 325 ? -18.247 -2.040 7.296 1.00 83.12 325 GLY A N 1
ATOM 2317 C CA . GLY A 1 325 ? -18.203 -3.310 8.014 1.00 83.12 325 GLY A CA 1
ATOM 2318 C C . GLY A 1 325 ? -17.207 -3.358 9.172 1.00 83.12 325 GLY A C 1
ATOM 2319 O O . GLY A 1 325 ? -17.167 -4.366 9.874 1.00 83.12 325 GLY A O 1
ATOM 2320 N N . SER A 1 326 ? -16.439 -2.295 9.424 1.00 86.44 326 SER A N 1
ATOM 2321 C CA . SER A 1 326 ? -15.570 -2.232 10.605 1.00 86.44 326 SER A CA 1
ATOM 2322 C C . SER A 1 326 ? -16.396 -2.076 11.882 1.00 86.44 326 SER A C 1
ATOM 2324 O O . SER A 1 326 ? -17.367 -1.322 11.912 1.00 86.44 326 SER A O 1
ATOM 2326 N N . LEU A 1 327 ? -15.982 -2.735 12.957 1.00 95.44 327 LEU A N 1
ATOM 2327 C CA . LEU A 1 327 ? -16.552 -2.618 14.293 1.00 95.44 327 LEU A CA 1
ATOM 2328 C C . LEU A 1 327 ? -15.713 -1.655 15.137 1.00 95.44 327 LEU A C 1
ATOM 2330 O O . LEU A 1 327 ? -14.524 -1.875 15.326 1.00 95.44 327 LEU A O 1
ATOM 2334 N N . TYR A 1 328 ? -16.316 -0.614 15.692 1.00 95.62 328 TYR A N 1
ATOM 2335 C CA . TYR A 1 328 ? -15.686 0.212 16.720 1.00 95.62 328 TYR A CA 1
ATOM 2336 C C . TYR A 1 328 ? -16.062 -0.333 18.094 1.00 95.62 328 TYR A C 1
ATOM 2338 O O . TYR A 1 328 ? -17.241 -0.513 18.371 1.00 95.62 328 TYR A O 1
ATOM 2346 N N . VAL A 1 329 ? -15.068 -0.598 18.938 1.00 97.50 329 VAL A N 1
ATOM 2347 C CA . VAL A 1 329 ? -15.210 -1.204 20.267 1.00 97.50 329 VAL A CA 1
ATOM 2348 C C . VAL A 1 329 ? -14.802 -0.184 21.325 1.00 97.50 329 VAL A C 1
ATOM 2350 O O . VAL A 1 329 ? -13.683 0.329 21.275 1.00 97.50 329 VAL A O 1
ATOM 2353 N N . LEU A 1 330 ? -15.696 0.112 22.270 1.00 98.12 330 LEU A N 1
ATOM 2354 C CA . LEU A 1 330 ? -15.482 1.060 23.363 1.00 98.12 330 LEU A CA 1
ATOM 2355 C C . LEU A 1 330 ? -15.103 0.335 24.658 1.00 98.12 330 LEU A C 1
ATOM 2357 O O . LEU A 1 330 ? -15.930 -0.334 25.280 1.00 98.12 330 LEU A O 1
ATOM 2361 N N . GLU A 1 331 ? -13.874 0.545 25.116 1.00 97.44 331 GLU A N 1
ATOM 2362 C CA . GLU A 1 331 ? -13.427 0.152 26.448 1.00 97.44 331 GLU A CA 1
ATOM 2363 C C . GLU A 1 331 ? -13.686 1.276 27.452 1.00 97.44 331 GLU A C 1
ATOM 2365 O O . GLU A 1 331 ? -13.176 2.389 27.305 1.00 97.44 331 GLU A O 1
ATOM 2370 N N . MET A 1 332 ? -14.432 0.971 28.515 1.00 95.81 332 MET A N 1
ATOM 2371 C CA . MET A 1 332 ? -14.616 1.890 29.642 1.00 95.81 332 MET A CA 1
ATOM 2372 C C . MET A 1 332 ? -13.323 2.048 30.442 1.00 95.81 332 MET A C 1
ATOM 2374 O O . MET A 1 332 ? -13.010 3.144 30.902 1.00 95.81 332 MET A O 1
ATOM 2378 N N . PHE A 1 333 ? -12.577 0.949 30.584 1.00 90.00 333 PHE A N 1
ATOM 2379 C CA . PHE A 1 333 ? -11.281 0.907 31.249 1.00 90.00 333 PHE A CA 1
ATOM 2380 C C . PHE A 1 333 ? -10.292 0.122 30.390 1.00 90.00 333 PHE A C 1
ATOM 2382 O O . PHE A 1 333 ? -10.308 -1.109 30.372 1.00 90.00 333 PHE A O 1
ATOM 2389 N N . ARG A 1 334 ? -9.381 0.825 29.714 1.00 85.50 334 ARG A N 1
ATOM 2390 C CA . ARG A 1 334 ? -8.344 0.176 28.885 1.00 85.50 334 ARG A CA 1
ATOM 2391 C C . ARG A 1 334 ? -7.294 -0.574 29.715 1.00 85.50 334 ARG A C 1
ATOM 2393 O O . ARG A 1 334 ? -6.594 -1.445 29.221 1.00 85.50 334 ARG A O 1
ATOM 2400 N N . ASN A 1 335 ? -7.179 -0.217 30.996 1.00 80.81 335 ASN A N 1
ATOM 2401 C CA . ASN A 1 335 ? -6.110 -0.646 31.896 1.00 80.81 335 ASN A CA 1
ATOM 2402 C C . ASN A 1 335 ? -6.579 -1.564 33.037 1.00 80.81 335 ASN A C 1
ATOM 2404 O O . ASN A 1 335 ? -5.805 -1.795 33.969 1.00 80.81 335 ASN A O 1
ATOM 2408 N N . SER A 1 336 ? -7.783 -2.134 32.936 1.00 87.56 336 SER A N 1
ATOM 2409 C CA . SER A 1 336 ? -8.504 -2.885 33.977 1.00 87.56 336 SER A CA 1
ATOM 2410 C C . SER A 1 336 ? -9.118 -1.995 35.049 1.00 87.56 336 SER A C 1
ATOM 2412 O O . SER A 1 336 ? -8.458 -1.107 35.589 1.00 87.56 336 SER A O 1
ATOM 2414 N N . MET A 1 337 ? -10.357 -2.303 35.430 1.00 87.94 337 MET A N 1
ATOM 2415 C CA . MET A 1 337 ? -11.043 -1.707 36.582 1.00 87.94 337 MET A CA 1
ATOM 2416 C C . MET A 1 337 ? -10.238 -1.794 37.890 1.00 87.94 337 MET A C 1
ATOM 2418 O O . MET A 1 337 ? -10.363 -0.914 38.739 1.00 87.94 337 MET A O 1
ATOM 2422 N N . LEU A 1 338 ? -9.360 -2.795 38.058 1.00 86.50 338 LEU A N 1
ATOM 2423 C CA . LEU A 1 338 ? -8.505 -2.913 39.252 1.00 86.50 338 LEU A CA 1
ATOM 2424 C C . LEU A 1 338 ? -7.339 -1.921 39.288 1.00 86.50 338 LEU A C 1
ATOM 2426 O O . LEU A 1 338 ? -6.724 -1.750 40.340 1.00 86.50 338 LEU A O 1
ATOM 2430 N N . SER A 1 339 ? -7.005 -1.284 38.167 1.00 82.75 339 SER A N 1
ATOM 2431 C CA . SER A 1 339 ? -5.862 -0.366 38.102 1.00 82.75 339 SER A CA 1
ATOM 2432 C C . SER A 1 339 ? -6.114 0.974 38.793 1.00 82.75 339 SER A C 1
ATOM 2434 O O . SER A 1 339 ? -5.161 1.677 39.124 1.00 82.75 339 SER A O 1
ATOM 2436 N N . GLY A 1 340 ? -7.384 1.342 38.996 1.00 81.94 340 GLY A N 1
ATOM 2437 C CA . GLY A 1 340 ? -7.781 2.681 39.431 1.00 81.94 340 GLY A CA 1
ATOM 2438 C C . GLY A 1 340 ? -7.602 3.769 38.363 1.00 81.94 340 GLY A C 1
ATOM 2439 O O . GLY A 1 340 ? -7.874 4.933 38.650 1.00 81.94 340 GLY A O 1
ATOM 2440 N N . ASP A 1 341 ? -7.160 3.417 37.152 1.00 83.25 341 ASP A N 1
ATOM 2441 C CA . ASP A 1 341 ? -7.077 4.319 36.003 1.00 83.25 341 ASP A CA 1
ATOM 2442 C C . ASP A 1 341 ? -8.454 4.424 35.331 1.00 83.25 341 ASP A C 1
ATOM 2444 O O . ASP A 1 341 ? -8.928 3.421 34.802 1.00 83.25 341 ASP A O 1
ATOM 2448 N N . PRO A 1 342 ? -9.107 5.602 35.323 1.00 86.81 342 PRO A N 1
ATOM 2449 C CA . PRO A 1 342 ? -10.438 5.763 34.754 1.00 86.81 342 PRO A CA 1
ATOM 2450 C C . PRO A 1 342 ? -10.436 5.943 33.229 1.00 86.81 342 PRO A C 1
ATOM 2452 O O . PRO A 1 342 ? -11.482 6.266 32.671 1.00 86.81 342 PRO A O 1
ATOM 2455 N N . THR A 1 343 ? -9.290 5.825 32.551 1.00 85.25 343 THR A N 1
ATOM 2456 C CA . THR A 1 343 ? -9.199 6.090 31.111 1.00 85.25 343 THR A CA 1
ATOM 2457 C C . THR A 1 343 ? -9.784 4.962 30.261 1.00 85.25 343 THR A C 1
ATOM 2459 O O . THR A 1 343 ? -9.505 3.774 30.461 1.00 85.25 343 THR A O 1
ATOM 2462 N N . GLY A 1 344 ? -10.586 5.360 29.275 1.00 89.94 344 GLY A N 1
ATOM 2463 C CA . GLY A 1 344 ? -11.146 4.477 28.257 1.00 89.94 344 GLY A CA 1
ATOM 2464 C C . GLY A 1 344 ? -10.369 4.522 26.943 1.00 89.94 344 GLY A C 1
ATOM 2465 O O . GLY A 1 344 ? -9.405 5.276 26.786 1.00 89.94 344 GLY A O 1
ATOM 2466 N N . ALA A 1 345 ? -10.800 3.712 25.983 1.00 87.88 345 ALA A N 1
ATOM 2467 C CA . ALA A 1 345 ? -10.275 3.720 24.622 1.00 87.88 345 ALA A CA 1
ATOM 2468 C C . ALA A 1 345 ? -11.342 3.274 23.620 1.00 87.88 345 ALA A C 1
ATOM 2470 O O . ALA A 1 345 ? -12.260 2.533 23.962 1.00 87.88 345 ALA A O 1
ATOM 2471 N N . ILE A 1 346 ? -11.201 3.708 22.371 1.00 91.81 346 ILE A N 1
ATOM 2472 C CA . ILE A 1 346 ? -11.980 3.202 21.242 1.00 91.81 346 ILE A CA 1
ATOM 2473 C C . ILE A 1 346 ? -11.025 2.537 20.275 1.00 91.81 346 ILE A C 1
ATOM 2475 O O . ILE A 1 346 ? -10.083 3.176 19.810 1.00 91.81 346 ILE A O 1
ATOM 2479 N N . THR A 1 347 ? -11.313 1.294 19.919 1.00 83.38 347 THR A N 1
ATOM 2480 C CA . THR A 1 347 ? -10.535 0.527 18.949 1.00 83.38 347 THR A CA 1
ATOM 2481 C C . THR A 1 347 ? -11.417 0.155 17.769 1.00 83.38 347 THR A C 1
ATOM 2483 O O . THR A 1 347 ? -12.462 -0.465 17.942 1.00 83.38 347 THR A O 1
ATOM 2486 N N . ARG A 1 348 ? -11.003 0.517 16.557 1.00 87.31 348 ARG A N 1
ATOM 2487 C CA . ARG A 1 348 ? -11.603 0.024 15.318 1.00 87.31 348 ARG A CA 1
ATOM 2488 C C . ARG A 1 348 ? -11.058 -1.367 15.021 1.00 87.31 348 ARG A C 1
ATOM 2490 O O . ARG A 1 348 ? -9.854 -1.574 15.115 1.00 87.31 348 ARG A O 1
ATOM 2497 N N . VAL A 1 349 ? -11.939 -2.282 14.641 1.00 81.56 349 VAL A N 1
ATOM 2498 C CA . VAL A 1 349 ? -11.666 -3.653 14.208 1.00 81.56 349 VAL A CA 1
ATOM 2499 C C . VAL A 1 349 ? -12.238 -3.809 12.805 1.00 81.56 349 VAL A C 1
ATOM 2501 O O . VAL A 1 349 ? -13.446 -3.695 12.615 1.00 81.56 349 VAL A O 1
ATOM 2504 N N . TRP A 1 350 ? -11.398 -4.022 11.804 1.00 83.06 350 TRP A N 1
ATOM 2505 C CA . TRP A 1 350 ? -11.851 -4.223 10.427 1.00 83.06 350 TRP A CA 1
ATOM 2506 C C . TRP A 1 350 ? -12.394 -5.655 10.232 1.00 83.06 350 TRP A C 1
ATOM 2508 O O . TRP A 1 350 ? -12.137 -6.522 11.072 1.00 83.06 350 TRP A O 1
ATOM 2518 N N . PRO A 1 351 ? -13.167 -5.933 9.159 1.00 77.81 351 PRO A N 1
ATOM 2519 C CA . PRO A 1 351 ? -13.706 -7.276 8.890 1.00 77.81 351 PRO A CA 1
ATOM 2520 C C . PRO A 1 351 ? -12.647 -8.383 8.764 1.00 77.81 351 PRO A C 1
ATOM 2522 O O . PRO A 1 351 ? -12.950 -9.553 8.980 1.00 77.81 351 PRO A O 1
ATOM 2525 N N . ASP A 1 352 ? -11.423 -8.007 8.402 1.00 67.38 352 ASP A N 1
ATOM 2526 C CA . ASP A 1 352 ? -10.234 -8.861 8.303 1.00 67.38 352 ASP A CA 1
ATOM 2527 C C . ASP A 1 352 ? -9.587 -9.172 9.673 1.00 67.38 352 ASP A C 1
ATOM 2529 O O . ASP A 1 352 ? -8.701 -10.017 9.758 1.00 67.38 352 ASP A O 1
ATOM 2533 N N . GLY A 1 353 ? -10.027 -8.511 10.751 1.00 68.50 353 GLY A N 1
ATOM 2534 C CA . GLY A 1 353 ? -9.478 -8.632 12.101 1.00 68.50 353 GLY A CA 1
ATOM 2535 C C . GLY A 1 353 ? -8.406 -7.599 12.470 1.00 68.50 353 GLY A C 1
ATOM 2536 O O . GLY A 1 353 ? -8.049 -7.530 13.653 1.00 68.50 353 GLY A O 1
ATOM 2537 N N . ARG A 1 354 ? -7.936 -6.764 11.528 1.00 73.31 354 ARG A N 1
ATOM 2538 C CA . ARG A 1 354 ? -6.986 -5.663 11.789 1.00 73.31 354 ARG A CA 1
ATOM 2539 C C . ARG A 1 354 ? -7.554 -4.708 12.832 1.00 73.31 354 ARG A C 1
ATOM 2541 O O . ARG A 1 354 ? -8.773 -4.562 12.939 1.00 73.31 354 ARG A O 1
ATOM 2548 N N . ARG A 1 355 ? -6.690 -4.040 13.612 1.00 74.12 355 ARG A N 1
ATOM 2549 C CA . ARG A 1 355 ? -7.117 -3.127 14.686 1.00 74.12 355 ARG A CA 1
ATOM 2550 C C . ARG A 1 355 ? -6.328 -1.829 14.755 1.00 74.12 355 ARG A C 1
ATOM 2552 O O . ARG A 1 355 ? -5.144 -1.804 14.451 1.00 74.12 355 ARG A O 1
ATOM 2559 N N . ALA A 1 356 ? -6.989 -0.763 15.201 1.00 64.88 356 ALA A N 1
ATOM 2560 C CA . ALA A 1 356 ? -6.365 0.529 15.470 1.00 64.88 356 ALA A CA 1
ATOM 2561 C C . ALA A 1 356 ? -7.124 1.266 16.575 1.00 64.88 356 ALA A C 1
ATOM 2563 O O . ALA A 1 356 ? -8.349 1.381 16.515 1.00 64.88 356 ALA A O 1
ATOM 2564 N N . VAL A 1 357 ? -6.407 1.795 17.567 1.00 73.12 357 VAL A N 1
ATOM 2565 C CA . VAL A 1 357 ? -6.998 2.708 18.556 1.00 73.12 357 VAL A CA 1
ATOM 2566 C C . VAL A 1 357 ? -7.282 4.041 17.869 1.00 73.12 357 VAL A C 1
ATOM 2568 O O . VAL A 1 357 ? -6.390 4.648 17.287 1.00 73.12 357 VAL A O 1
ATOM 2571 N N . VAL A 1 358 ? -8.534 4.483 17.935 1.00 70.94 358 VAL A N 1
ATOM 2572 C CA . VAL A 1 358 ? -9.045 5.693 17.276 1.00 70.94 358 VAL A CA 1
ATOM 2573 C C . VAL A 1 358 ? -9.109 6.868 18.242 1.00 70.94 358 VAL A C 1
ATOM 2575 O O . VAL A 1 358 ? -8.918 8.010 17.842 1.00 70.94 358 VAL A O 1
ATOM 2578 N N . ALA A 1 359 ? -9.361 6.601 19.523 1.00 77.19 359 ALA A N 1
ATOM 2579 C CA . ALA A 1 359 ? -9.371 7.624 20.558 1.00 77.19 359 ALA A CA 1
ATOM 2580 C C . ALA A 1 359 ? -9.030 7.021 21.919 1.00 77.19 359 ALA A C 1
ATOM 2582 O O . ALA A 1 359 ? -9.427 5.899 22.230 1.00 77.19 359 ALA A O 1
ATOM 2583 N N . ARG A 1 360 ? -8.310 7.785 22.742 1.00 77.56 360 ARG A N 1
ATOM 2584 C CA . ARG A 1 360 ? -7.954 7.411 24.122 1.00 77.56 360 ARG A CA 1
ATOM 2585 C C . ARG A 1 360 ? -7.766 8.624 25.032 1.00 77.56 360 ARG A C 1
ATOM 2587 O O . ARG A 1 360 ? -8.113 8.578 26.206 1.00 77.56 360 ARG A O 1
ATOM 2594 N N . GLU A 1 361 ? -7.280 9.733 24.477 1.00 76.06 361 GLU A N 1
ATOM 2595 C CA . GLU A 1 361 ? -7.096 10.973 25.225 1.00 76.06 361 GLU A CA 1
ATOM 2596 C C . GLU A 1 361 ? -8.433 11.642 25.566 1.00 76.06 361 GLU A C 1
ATOM 2598 O O . GLU A 1 361 ? -9.308 11.843 24.717 1.00 76.06 361 GLU A O 1
ATOM 2603 N N . GLY A 1 362 ? -8.598 11.983 26.845 1.00 77.94 362 GLY A N 1
ATOM 2604 C CA . GLY A 1 362 ? -9.793 12.651 27.365 1.00 77.94 362 GLY A CA 1
ATOM 2605 C C . GLY A 1 362 ? -11.043 11.769 27.500 1.00 77.94 362 GLY A C 1
ATOM 2606 O O . GLY A 1 362 ? -12.077 12.268 27.952 1.00 77.94 362 GLY A O 1
ATOM 2607 N N . LEU A 1 363 ? -10.967 10.475 27.172 1.00 89.19 363 LEU A N 1
ATOM 2608 C CA . LEU A 1 363 ? -12.020 9.500 27.465 1.00 89.19 363 LEU A CA 1
ATOM 2609 C C . LEU A 1 363 ? -11.865 8.990 28.900 1.00 89.19 363 LEU A C 1
ATOM 2611 O O . LEU A 1 363 ? -10.926 8.261 29.211 1.00 89.19 363 LEU A O 1
ATOM 2615 N N . ILE A 1 364 ? -12.791 9.371 29.774 1.00 94.69 364 ILE A N 1
ATOM 2616 C CA . ILE A 1 364 ? -12.796 9.055 31.202 1.00 94.69 364 ILE A CA 1
ATOM 2617 C C . ILE A 1 364 ? -14.112 8.355 31.525 1.00 94.69 364 ILE A C 1
ATOM 2619 O O . ILE A 1 364 ? -15.174 8.958 31.406 1.00 94.69 364 ILE A O 1
ATOM 2623 N N . THR A 1 365 ? -14.040 7.082 31.908 1.00 95.56 365 THR A N 1
ATOM 2624 C CA . THR A 1 365 ? -15.195 6.197 32.118 1.00 95.56 365 THR A CA 1
ATOM 2625 C C . THR A 1 365 ? -16.275 6.337 31.032 1.00 95.56 365 THR A C 1
ATOM 2627 O O . THR A 1 365 ? -17.436 6.618 31.351 1.00 95.56 365 THR A O 1
ATOM 2630 N N . PRO A 1 366 ? -15.928 6.188 29.735 1.00 97.94 366 PRO A N 1
ATOM 2631 C CA . PRO A 1 366 ? -16.919 6.237 28.671 1.00 97.94 366 PRO A CA 1
ATOM 2632 C C . PRO A 1 366 ? -17.809 4.987 28.703 1.00 97.94 366 PRO A C 1
ATOM 2634 O O . PRO A 1 366 ? -17.368 3.908 29.096 1.00 97.94 366 PRO A O 1
ATOM 2637 N N . THR A 1 367 ? -19.081 5.130 28.333 1.00 97.12 367 THR A N 1
ATOM 2638 C CA . THR A 1 367 ? -20.109 4.099 28.615 1.00 97.12 367 THR A CA 1
ATOM 2639 C C . THR A 1 367 ? -21.103 3.844 27.490 1.00 97.12 367 THR A C 1
ATOM 2641 O O . THR A 1 367 ? -21.911 2.932 27.617 1.00 97.12 367 THR A O 1
ATOM 2644 N N . GLY A 1 368 ? -21.048 4.619 26.409 1.00 97.31 368 GLY A N 1
ATOM 2645 C CA . GLY A 1 368 ? -21.889 4.416 25.235 1.00 97.31 368 GLY A CA 1
ATOM 2646 C C . GLY A 1 368 ? -21.201 4.943 23.985 1.00 97.31 368 GLY A C 1
ATOM 2647 O O . GLY A 1 368 ? -20.448 5.919 24.069 1.00 97.31 368 GLY A O 1
ATOM 2648 N N . LEU A 1 369 ? -21.458 4.310 22.845 1.00 97.75 369 LEU A N 1
ATOM 2649 C CA . LEU A 1 369 ? -20.882 4.604 21.539 1.00 97.75 369 LEU A CA 1
ATOM 2650 C C . LEU A 1 369 ? -21.951 4.458 20.451 1.00 97.75 369 LEU A C 1
ATOM 2652 O O . LEU A 1 369 ? -22.566 3.412 20.300 1.00 97.75 369 LEU A O 1
ATOM 2656 N N . THR A 1 370 ? -22.093 5.471 19.601 1.00 97.00 370 THR A N 1
ATOM 2657 C CA . THR A 1 370 ? -22.861 5.346 18.356 1.00 97.00 370 THR A CA 1
ATOM 2658 C C . THR A 1 370 ? -22.163 6.056 17.204 1.00 97.00 370 THR A C 1
ATOM 2660 O O . THR A 1 370 ? -21.295 6.905 17.418 1.00 97.00 370 THR A O 1
ATOM 2663 N N . ILE A 1 371 ? -22.529 5.707 15.971 1.00 94.31 371 ILE A N 1
ATOM 2664 C CA . ILE A 1 371 ? -21.999 6.340 14.759 1.00 94.31 371 ILE A CA 1
ATOM 2665 C C . ILE A 1 371 ? -23.071 7.261 14.189 1.00 94.31 371 ILE A C 1
ATOM 2667 O O . ILE A 1 371 ? -24.201 6.840 13.941 1.00 94.31 371 ILE A O 1
ATOM 2671 N N . GLY A 1 372 ? -22.709 8.527 13.997 1.00 89.75 372 GLY A N 1
ATOM 2672 C CA . GLY A 1 372 ? -23.611 9.535 13.462 1.00 89.75 372 GLY A CA 1
ATOM 2673 C C . GLY A 1 372 ? -23.799 9.462 11.947 1.00 89.75 372 GLY A C 1
ATOM 2674 O O . GLY A 1 372 ? -23.047 8.786 11.238 1.00 89.75 372 GLY A O 1
ATOM 2675 N N . PRO A 1 373 ? -24.790 10.199 11.415 1.00 84.81 373 PRO A N 1
ATOM 2676 C CA . PRO A 1 373 ? -25.044 10.289 9.974 1.00 84.81 373 PRO A CA 1
ATOM 2677 C C . PRO A 1 373 ? -23.902 10.960 9.191 1.00 84.81 373 PRO A C 1
ATOM 2679 O O . PRO A 1 373 ? -23.818 10.820 7.975 1.00 84.81 373 PRO A O 1
ATOM 2682 N N . ASP A 1 374 ? -23.018 11.677 9.878 1.00 81.12 374 ASP A N 1
ATOM 2683 C CA . ASP A 1 374 ? -21.778 12.261 9.362 1.00 81.12 374 ASP A CA 1
ATOM 2684 C C . ASP A 1 374 ? -20.571 11.317 9.465 1.00 81.12 374 ASP A C 1
ATOM 2686 O O . ASP A 1 374 ? -19.434 11.735 9.242 1.00 81.12 374 ASP A O 1
ATOM 2690 N N . HIS A 1 375 ? -20.822 10.056 9.818 1.00 83.25 375 HIS A N 1
ATOM 2691 C CA . HIS A 1 375 ? -19.842 9.007 10.063 1.00 83.25 375 HIS A CA 1
ATOM 2692 C C . HIS A 1 375 ? -18.933 9.233 11.279 1.00 83.25 375 HIS A C 1
ATOM 2694 O O . HIS A 1 375 ? -18.085 8.381 11.537 1.00 83.25 375 HIS A O 1
ATOM 2700 N N . ALA A 1 376 ? -19.095 10.312 12.054 1.00 89.94 376 ALA A N 1
ATOM 2701 C CA . ALA A 1 376 ? -18.325 10.539 13.276 1.00 89.94 376 ALA A CA 1
ATOM 2702 C C . ALA A 1 376 ? -18.779 9.606 14.414 1.00 89.94 376 ALA A C 1
ATOM 2704 O O . ALA A 1 376 ? -19.916 9.129 14.428 1.00 89.94 376 ALA A O 1
ATOM 2705 N N . LEU A 1 377 ? -17.902 9.364 15.391 1.00 94.38 377 LEU A N 1
ATOM 2706 C CA . LEU A 1 377 ? -18.264 8.648 16.615 1.00 94.38 377 LEU A CA 1
ATOM 2707 C C . LEU A 1 377 ? -18.848 9.627 17.629 1.00 94.38 377 LEU A C 1
ATOM 2709 O O . LEU A 1 377 ? -18.292 10.702 17.847 1.00 94.38 377 LEU A O 1
ATOM 2713 N N . TYR A 1 378 ? -19.922 9.226 18.292 1.00 97.38 378 TYR A N 1
ATOM 2714 C CA . TYR A 1 378 ? -20.524 9.944 19.408 1.00 97.38 378 TYR A CA 1
ATOM 2715 C C . TYR A 1 378 ? -20.425 9.068 20.647 1.00 97.38 378 TYR A C 1
ATOM 2717 O O . TYR A 1 378 ? -20.801 7.897 20.609 1.00 97.38 378 TYR A O 1
ATOM 2725 N N . VAL A 1 379 ? -19.896 9.626 21.735 1.00 98.25 379 VAL A N 1
ATOM 2726 C CA . VAL A 1 379 ? -19.506 8.846 22.914 1.00 98.25 379 VAL A CA 1
ATOM 2727 C C . VAL A 1 379 ? -20.024 9.503 24.182 1.00 98.25 379 VAL A C 1
ATOM 2729 O O . VAL A 1 379 ? -19.700 10.664 24.447 1.00 98.25 379 VAL A O 1
ATOM 2732 N N . SER A 1 380 ? -20.768 8.750 24.994 1.00 98.44 380 SER A N 1
ATOM 2733 C CA . SER A 1 380 ? -21.085 9.136 26.373 1.00 98.44 380 SER A CA 1
ATOM 2734 C C . SER A 1 380 ? -19.828 9.015 27.223 1.00 98.44 380 SER A C 1
ATOM 2736 O O . SER A 1 380 ? -19.332 7.912 27.461 1.00 98.44 380 SER A O 1
ATOM 2738 N N . ASN A 1 381 ? -19.310 10.148 27.682 1.00 97.44 381 ASN A N 1
ATOM 2739 C CA . ASN A 1 381 ? -18.082 10.266 28.461 1.00 97.44 381 ASN A CA 1
ATOM 2740 C C . ASN A 1 381 ? -18.407 10.721 29.896 1.00 97.44 381 ASN A C 1
ATOM 2742 O O . ASN A 1 381 ? -19.442 11.350 30.130 1.00 97.44 381 ASN A O 1
ATOM 2746 N N . PHE A 1 382 ? -17.541 10.399 30.862 1.00 97.38 382 PHE A N 1
ATOM 2747 C CA . PHE A 1 382 ? -17.812 10.549 32.300 1.00 97.38 382 PHE A CA 1
ATOM 2748 C C . PHE A 1 382 ? -19.108 9.845 32.743 1.00 97.38 382 PHE A C 1
ATOM 2750 O O . PHE A 1 382 ? -19.856 10.352 33.581 1.00 97.38 382 PHE A O 1
ATOM 2757 N N . GLY A 1 383 ? -19.380 8.656 32.198 1.00 96.50 383 GLY A N 1
ATOM 2758 C CA . GLY A 1 383 ? -20.658 7.950 32.362 1.00 96.50 383 GLY A CA 1
ATOM 2759 C C . GLY A 1 383 ? -20.960 7.460 33.780 1.00 96.50 383 GLY A C 1
ATOM 2760 O O . GLY A 1 383 ? -22.075 7.045 34.077 1.00 96.50 383 GLY A O 1
ATOM 2761 N N . THR A 1 384 ? -19.982 7.511 34.684 1.00 94.56 384 THR A N 1
ATOM 2762 C CA . THR A 1 384 ? -20.144 7.196 36.115 1.00 94.56 384 THR A CA 1
ATOM 2763 C C . THR A 1 384 ? -20.376 8.425 36.993 1.00 94.56 384 THR A C 1
ATOM 2765 O O . THR A 1 384 ? -20.486 8.298 38.216 1.00 94.56 384 THR A O 1
ATOM 2768 N N . SER A 1 385 ? -20.415 9.621 36.398 1.00 96.44 385 SER A N 1
ATOM 2769 C CA . SER A 1 385 ? -20.580 10.881 37.113 1.00 96.44 385 SER A CA 1
ATOM 2770 C C . SER A 1 385 ? -22.007 11.405 37.018 1.00 96.44 385 SER A C 1
ATOM 2772 O O . SER A 1 385 ? -22.551 11.550 35.927 1.00 96.44 385 SER A O 1
ATOM 2774 N N . ALA A 1 386 ? -22.575 11.807 38.154 1.00 95.94 386 ALA A N 1
ATOM 2775 C CA . ALA A 1 386 ? -23.872 12.482 38.198 1.00 95.94 386 ALA A CA 1
ATOM 2776 C C . ALA A 1 386 ? -23.847 13.937 37.699 1.00 95.94 386 ALA A C 1
ATOM 2778 O O . ALA A 1 386 ? -24.906 14.539 37.548 1.00 95.94 386 ALA A O 1
ATOM 2779 N N . THR A 1 387 ? -22.665 14.538 37.526 1.00 94.50 387 THR A N 1
ATOM 2780 C CA . THR A 1 387 ? -22.533 15.986 37.283 1.00 94.50 387 THR A CA 1
ATOM 2781 C C . THR A 1 387 ? -21.592 16.355 36.144 1.00 94.50 387 THR A C 1
ATOM 2783 O O . THR A 1 387 ? -21.680 17.474 35.643 1.00 94.50 387 THR A O 1
ATOM 2786 N N . ALA A 1 388 ? -20.692 15.456 35.743 1.00 94.75 388 ALA A N 1
ATOM 2787 C CA . ALA A 1 388 ? -19.692 15.709 34.707 1.00 94.75 388 ALA A CA 1
ATOM 2788 C C . ALA A 1 388 ? -19.999 15.017 33.369 1.00 94.75 388 ALA A C 1
ATOM 2790 O O . ALA A 1 388 ? -19.190 15.115 32.449 1.00 94.75 388 ALA A O 1
ATOM 2791 N N . GLY A 1 389 ? -21.125 14.302 33.263 1.00 97.62 389 GLY A N 1
ATOM 2792 C CA . GLY A 1 389 ? -21.478 13.555 32.063 1.00 97.62 389 GLY A CA 1
ATOM 2793 C C . GLY A 1 389 ? -21.577 14.453 30.834 1.00 97.62 389 GLY A C 1
ATOM 2794 O O . GLY A 1 389 ? -22.124 15.558 30.889 1.00 97.62 389 GLY A O 1
ATOM 2795 N N . GLN A 1 390 ? -21.045 13.965 29.720 1.00 97.56 390 GLN A N 1
ATOM 2796 C CA . GLN A 1 390 ? -21.039 14.679 28.447 1.00 97.56 390 GLN A CA 1
ATOM 2797 C C . GLN A 1 390 ? -21.162 13.706 27.275 1.00 97.56 390 GLN A C 1
ATOM 2799 O O . GLN A 1 390 ? -20.872 12.517 27.414 1.00 97.56 390 GLN A O 1
ATOM 2804 N N . VAL A 1 391 ? -21.516 14.232 26.106 1.00 98.25 391 VAL A N 1
ATOM 2805 C CA . VAL A 1 391 ? -21.339 13.540 24.828 1.00 98.25 391 VAL A CA 1
ATOM 2806 C C . VAL A 1 391 ? -20.240 14.237 24.044 1.00 98.25 391 VAL A C 1
ATOM 2808 O O . VAL A 1 391 ? -20.290 15.452 23.833 1.00 98.25 391 VAL A O 1
ATOM 2811 N N . VAL A 1 392 ? -19.262 13.460 23.587 1.00 96.31 392 VAL A N 1
ATOM 2812 C CA . VAL A 1 392 ? -18.188 13.936 22.709 1.00 96.31 392 VAL A CA 1
ATOM 2813 C C . VAL A 1 392 ? -18.379 13.392 21.297 1.00 96.31 392 VAL A C 1
ATOM 2815 O O . VAL A 1 392 ? -18.768 12.239 21.123 1.00 96.31 392 VAL A O 1
ATOM 2818 N N . ARG A 1 393 ? -18.108 14.227 20.294 1.00 93.31 393 ARG A N 1
ATOM 2819 C CA . ARG A 1 393 ? -18.101 13.884 18.871 1.00 93.31 393 ARG A CA 1
ATOM 2820 C C . ARG A 1 393 ? -16.660 13.794 18.380 1.00 93.31 393 ARG A C 1
ATOM 2822 O O . ARG A 1 393 ? -15.941 14.792 18.401 1.00 93.31 393 ARG A O 1
ATOM 2829 N N . ILE A 1 394 ? -16.270 12.623 17.895 1.00 88.25 394 ILE A N 1
ATOM 2830 C CA . ILE A 1 394 ? -14.920 12.291 17.431 1.00 88.25 394 ILE A CA 1
ATOM 2831 C C . ILE A 1 394 ? -14.978 12.055 15.912 1.00 88.25 394 ILE A C 1
ATOM 2833 O O . ILE A 1 394 ? -15.645 11.113 15.473 1.00 88.25 394 ILE A O 1
ATOM 2837 N N . PRO A 1 395 ? -14.333 12.892 15.080 1.00 79.81 395 PRO A N 1
ATOM 2838 C CA . PRO A 1 395 ? -14.261 12.665 13.638 1.00 79.81 395 PRO A CA 1
ATOM 2839 C C . PRO A 1 395 ? -13.612 11.312 13.304 1.00 79.81 395 PRO A C 1
ATOM 2841 O O . PRO A 1 395 ? -12.614 10.930 13.903 1.00 79.81 395 PRO A O 1
ATOM 2844 N N . THR A 1 396 ? -14.165 10.590 12.329 1.00 66.94 396 THR A N 1
ATOM 2845 C CA . THR A 1 396 ? -13.605 9.319 11.814 1.00 66.94 396 THR A CA 1
ATOM 2846 C C . THR A 1 396 ? -12.892 9.478 10.475 1.00 66.94 396 THR A C 1
ATOM 2848 O O . THR A 1 396 ? -12.261 8.532 9.999 1.00 66.94 396 THR A O 1
ATOM 2851 N N . ALA A 1 397 ? -12.981 10.666 9.864 1.00 48.06 397 ALA A N 1
ATOM 2852 C CA . ALA A 1 397 ? -12.147 11.036 8.737 1.00 48.06 397 ALA A CA 1
ATOM 2853 C C . ALA A 1 397 ? -10.709 11.156 9.238 1.00 48.06 397 ALA A C 1
ATOM 2855 O O . ALA A 1 397 ? -10.340 12.148 9.860 1.00 48.06 397 ALA A O 1
ATOM 2856 N N . VAL A 1 398 ? -9.919 10.120 8.978 1.00 42.84 398 VAL A N 1
ATOM 2857 C CA . VAL A 1 398 ? -8.468 10.185 9.095 1.00 42.84 398 VAL A CA 1
ATOM 2858 C C . VAL A 1 398 ? -8.015 11.210 8.050 1.00 42.84 398 VAL A C 1
ATOM 2860 O O . VAL A 1 398 ? -8.005 10.924 6.852 1.00 42.84 398 VAL A O 1
ATOM 2863 N N . SER A 1 399 ? -7.739 12.440 8.487 1.00 38.47 399 SER A N 1
ATOM 2864 C CA . SER A 1 399 ? -6.827 13.334 7.774 1.00 38.47 399 SER A CA 1
ATOM 2865 C C . SER A 1 399 ? -5.493 12.591 7.616 1.00 38.47 399 SER A C 1
ATOM 2867 O O . SER A 1 399 ? -5.157 11.754 8.449 1.00 38.47 399 SER A O 1
ATOM 2869 N N . GLU A 1 400 ? -4.793 12.804 6.501 1.00 49.03 400 GLU A N 1
ATOM 2870 C CA . GLU A 1 400 ? -3.665 11.988 6.028 1.00 49.03 400 GLU A CA 1
ATOM 2871 C C . GLU A 1 400 ? -2.675 11.571 7.128 1.00 49.03 400 GLU A C 1
ATOM 2873 O O . GLU A 1 400 ? -1.748 12.304 7.478 1.00 49.03 400 GLU A O 1
ATOM 2878 N N . ALA A 1 401 ? -2.855 10.362 7.664 1.00 61.06 401 ALA A N 1
ATOM 2879 C CA . ALA A 1 401 ? -1.898 9.802 8.594 1.00 61.06 401 ALA A CA 1
ATOM 2880 C C . ALA A 1 401 ? -0.583 9.583 7.842 1.00 61.06 401 ALA A C 1
ATOM 2882 O O . ALA A 1 401 ? -0.544 8.902 6.813 1.00 61.06 401 ALA A O 1
ATOM 2883 N N . THR A 1 402 ? 0.493 10.193 8.331 1.00 76.12 402 THR A N 1
ATOM 2884 C CA . THR A 1 402 ? 1.798 10.074 7.681 1.00 76.12 402 THR A CA 1
ATOM 2885 C C . THR A 1 402 ? 2.386 8.721 8.040 1.00 76.12 402 THR A C 1
ATOM 2887 O O . THR A 1 402 ? 2.579 8.398 9.213 1.00 76.12 402 THR A O 1
ATOM 2890 N N . GLN A 1 403 ? 2.648 7.911 7.025 1.00 85.94 403 GLN A N 1
ATOM 2891 C CA . GLN A 1 403 ? 3.179 6.569 7.208 1.00 85.94 403 GLN A CA 1
ATOM 2892 C C . GLN A 1 403 ? 4.700 6.618 7.251 1.00 85.94 403 GLN A C 1
ATOM 2894 O O . GLN A 1 403 ? 5.328 7.359 6.493 1.00 85.94 403 GLN A O 1
ATOM 2899 N N . PHE A 1 404 ? 5.291 5.800 8.114 1.00 92.38 404 PHE A N 1
ATOM 2900 C CA . PHE A 1 404 ? 6.731 5.581 8.154 1.00 92.38 404 PHE A CA 1
ATOM 2901 C C . PHE A 1 404 ? 7.035 4.092 8.120 1.00 92.38 404 PHE A C 1
ATOM 2903 O O . PHE A 1 404 ? 6.201 3.262 8.477 1.00 92.38 404 PHE A O 1
ATOM 2910 N N . SER A 1 405 ? 8.246 3.748 7.708 1.00 93.31 405 SER A N 1
ATOM 2911 C CA . SER A 1 405 ? 8.717 2.370 7.729 1.00 93.31 405 SER A CA 1
ATOM 2912 C C . SER A 1 405 ? 10.197 2.283 8.060 1.00 93.31 405 SER A C 1
ATOM 2914 O O . SER A 1 405 ? 10.936 3.257 7.894 1.00 93.31 405 SER A O 1
ATOM 2916 N N . ALA A 1 406 ? 10.615 1.110 8.524 1.00 94.50 406 ALA A N 1
ATOM 2917 C CA . ALA A 1 406 ? 12.008 0.755 8.723 1.00 94.50 406 ALA A CA 1
ATOM 2918 C C . ALA A 1 406 ? 12.234 -0.705 8.318 1.00 94.50 406 ALA A C 1
ATOM 2920 O O . ALA A 1 406 ? 11.467 -1.585 8.699 1.00 94.50 406 ALA A O 1
ATOM 2921 N N . TRP A 1 407 ? 13.312 -0.954 7.581 1.00 92.25 407 TRP A N 1
ATOM 2922 C CA . TRP A 1 407 ? 13.804 -2.295 7.265 1.00 92.25 407 TRP A CA 1
ATOM 2923 C C . TRP A 1 407 ? 14.991 -2.574 8.183 1.00 92.25 407 TRP A C 1
ATOM 2925 O O . TRP A 1 407 ? 15.920 -1.766 8.229 1.00 92.25 407 TRP A O 1
ATOM 2935 N N . LEU A 1 408 ? 14.924 -3.655 8.959 1.00 94.25 408 LEU A N 1
ATOM 2936 C CA . LEU A 1 408 ? 15.884 -3.973 10.008 1.00 94.25 408 LEU A CA 1
ATOM 2937 C C . LEU A 1 408 ? 16.833 -5.083 9.552 1.00 94.25 408 LEU A C 1
ATOM 2939 O O . LEU A 1 408 ? 16.388 -6.129 9.077 1.00 94.25 408 LEU A O 1
ATOM 2943 N N . SER A 1 409 ? 18.132 -4.876 9.747 1.00 92.81 409 SER A N 1
ATOM 2944 C CA . SER A 1 409 ? 19.166 -5.889 9.512 1.00 92.81 409 SER A CA 1
ATOM 2945 C C . SER A 1 409 ? 20.341 -5.719 10.474 1.00 92.81 409 SER A C 1
ATOM 2947 O O . SER A 1 409 ? 20.517 -4.649 11.066 1.00 92.81 409 SER A O 1
ATOM 2949 N N . GLY A 1 410 ? 21.163 -6.763 10.606 1.00 91.31 410 GLY A N 1
ATOM 2950 C CA . GLY A 1 410 ? 22.425 -6.686 11.347 1.00 91.31 410 GLY A CA 1
ATOM 2951 C C . GLY A 1 410 ? 23.451 -5.761 10.686 1.00 91.31 410 GLY A C 1
ATOM 2952 O O . GLY A 1 410 ? 24.174 -5.045 11.373 1.00 91.31 410 GLY A O 1
ATOM 2953 N N . ASP A 1 411 ? 23.453 -5.666 9.351 1.00 89.38 411 ASP A N 1
ATOM 2954 C CA . ASP A 1 411 ? 24.323 -4.745 8.601 1.00 89.38 411 ASP A CA 1
ATOM 2955 C C . ASP A 1 411 ? 24.078 -3.267 8.939 1.00 89.38 411 ASP A C 1
ATOM 2957 O O . ASP A 1 411 ? 24.979 -2.432 8.826 1.00 89.38 411 ASP A O 1
ATOM 2961 N N . ALA A 1 412 ? 22.850 -2.932 9.338 1.00 91.62 412 ALA A N 1
ATOM 2962 C CA . ALA A 1 412 ? 22.456 -1.580 9.711 1.00 91.62 412 ALA A CA 1
ATOM 2963 C C . ALA A 1 412 ? 22.820 -1.218 11.164 1.00 91.62 412 ALA A C 1
ATOM 2965 O O . ALA A 1 412 ? 22.721 -0.042 11.538 1.00 91.62 412 ALA A O 1
ATOM 2966 N N . GLU A 1 413 ? 23.255 -2.182 11.983 1.00 93.69 413 GLU A N 1
ATOM 2967 C CA . GLU A 1 413 ? 23.755 -1.917 13.333 1.00 93.69 413 GLU A CA 1
ATOM 2968 C C . GLU A 1 413 ? 25.010 -1.038 13.321 1.00 93.69 413 GLU A C 1
ATOM 2970 O O . GLU A 1 413 ? 25.724 -0.886 12.327 1.00 93.69 413 GLU A O 1
ATOM 2975 N N . THR A 1 414 ? 25.292 -0.390 14.450 1.00 91.06 414 THR A N 1
ATOM 2976 C CA . THR A 1 414 ? 26.484 0.458 14.586 1.00 91.06 414 THR A CA 1
ATOM 2977 C C . THR A 1 414 ? 27.258 0.096 15.855 1.00 91.06 414 THR A C 1
ATOM 2979 O O . THR A 1 414 ? 26.963 0.638 16.923 1.00 91.06 414 THR A O 1
ATOM 2982 N N . PRO A 1 415 ? 28.300 -0.759 15.756 1.00 90.12 415 PRO A N 1
ATOM 2983 C CA . PRO A 1 415 ? 28.854 -1.377 14.535 1.00 90.12 415 PRO A CA 1
ATOM 2984 C C . PRO A 1 415 ? 27.977 -2.510 13.950 1.00 90.12 415 PRO A C 1
ATOM 2986 O O . PRO A 1 415 ? 27.202 -3.077 14.711 1.00 90.12 415 PRO A O 1
ATOM 2989 N N . PRO A 1 416 ? 28.139 -2.874 12.656 1.00 90.56 416 PRO A N 1
ATOM 2990 C CA . PRO A 1 416 ? 27.391 -3.969 12.028 1.00 90.56 416 PRO A CA 1
ATOM 2991 C C . PRO A 1 416 ? 27.541 -5.310 12.754 1.00 90.56 416 PRO A C 1
ATOM 2993 O O . PRO A 1 416 ? 28.616 -5.622 13.282 1.00 90.56 416 PRO A O 1
ATOM 2996 N N . VAL A 1 417 ? 26.474 -6.104 12.732 1.00 91.25 417 VAL A N 1
ATOM 2997 C CA . VAL A 1 417 ? 26.363 -7.426 13.356 1.00 91.25 417 VAL A CA 1
ATOM 2998 C C . VAL A 1 417 ? 26.142 -8.492 12.282 1.00 91.25 417 VAL A C 1
ATOM 3000 O O . VAL A 1 417 ? 25.251 -8.375 11.450 1.00 91.25 417 VAL A O 1
ATOM 3003 N N . GLU A 1 418 ? 26.937 -9.562 12.328 1.00 88.50 418 GLU A N 1
ATOM 3004 C CA . GLU A 1 418 ? 26.765 -10.739 11.468 1.00 88.50 418 GLU A CA 1
ATOM 3005 C C . GLU A 1 418 ? 25.672 -11.643 12.055 1.00 88.50 418 GLU A C 1
ATOM 3007 O O . GLU A 1 418 ? 25.925 -12.414 12.983 1.00 88.50 418 GLU A O 1
ATOM 3012 N N . THR A 1 419 ? 24.458 -11.538 11.526 1.00 86.62 419 THR A N 1
ATOM 3013 C CA . THR A 1 419 ? 23.298 -12.344 11.927 1.00 86.62 419 THR A CA 1
ATOM 3014 C C . THR A 1 419 ? 22.420 -12.627 10.702 1.00 86.62 419 THR A C 1
ATOM 3016 O O . THR A 1 419 ? 22.338 -11.781 9.808 1.00 86.62 419 THR A O 1
ATOM 3019 N N . PRO A 1 420 ? 21.757 -13.797 10.615 1.00 82.44 420 PRO A N 1
ATOM 3020 C CA . PRO A 1 420 ? 20.699 -14.021 9.631 1.00 82.44 420 PRO A CA 1
ATOM 3021 C C . PRO A 1 420 ? 19.393 -13.285 9.985 1.00 82.44 420 PRO A C 1
ATOM 3023 O O . PRO A 1 420 ? 18.460 -13.303 9.180 1.00 82.44 420 PRO A O 1
ATOM 3026 N N . ALA A 1 421 ? 19.296 -12.680 11.176 1.00 87.81 421 ALA A N 1
ATOM 3027 C CA . ALA A 1 421 ? 18.104 -11.976 11.619 1.00 87.81 421 ALA A CA 1
ATOM 3028 C C . ALA A 1 421 ? 17.785 -10.769 10.729 1.00 87.81 421 ALA A C 1
ATOM 3030 O O . ALA A 1 421 ? 18.654 -10.012 10.288 1.00 87.81 421 ALA A O 1
ATOM 3031 N N . SER A 1 422 ? 16.495 -10.576 10.489 1.00 90.31 422 SER A N 1
ATOM 3032 C CA . SER A 1 422 ? 15.958 -9.438 9.747 1.00 90.31 422 SER A CA 1
ATOM 3033 C C . SER A 1 422 ? 14.620 -9.024 10.338 1.00 90.31 422 SER A C 1
ATOM 3035 O O . SER A 1 422 ? 14.008 -9.763 11.109 1.00 90.31 422 SER A O 1
ATOM 3037 N N . GLY A 1 423 ? 14.151 -7.831 9.996 1.00 91.56 423 GLY A N 1
ATOM 3038 C CA . GLY A 1 423 ? 12.837 -7.384 10.424 1.00 91.56 423 GLY A CA 1
ATOM 3039 C C . GLY A 1 423 ? 12.299 -6.246 9.584 1.00 91.56 423 GLY A C 1
ATOM 3040 O O . GLY A 1 423 ? 12.994 -5.654 8.758 1.00 91.56 423 GLY A O 1
ATOM 3041 N N . VAL A 1 424 ? 11.040 -5.925 9.820 1.00 94.00 424 VAL A N 1
ATOM 3042 C CA . VAL A 1 424 ? 10.371 -4.778 9.224 1.00 94.00 424 VAL A CA 1
ATOM 3043 C C . VAL A 1 424 ? 9.483 -4.127 10.271 1.00 94.00 424 VAL A C 1
ATOM 3045 O O . VAL A 1 424 ? 8.877 -4.799 11.105 1.00 94.00 424 VAL A O 1
ATOM 3048 N N . ALA A 1 425 ? 9.420 -2.806 10.233 1.00 94.31 425 ALA A N 1
ATOM 3049 C CA . ALA A 1 425 ? 8.529 -2.015 11.055 1.00 94.31 425 ALA A CA 1
ATOM 3050 C C . ALA A 1 425 ? 7.732 -1.063 10.170 1.00 94.31 425 ALA A C 1
ATOM 3052 O O . ALA A 1 425 ? 8.307 -0.392 9.308 1.00 94.31 425 ALA A O 1
ATOM 3053 N N . ARG A 1 426 ? 6.429 -0.949 10.426 1.00 92.12 426 ARG A N 1
ATOM 3054 C CA . ARG A 1 426 ? 5.589 0.120 9.876 1.00 92.12 426 ARG A CA 1
ATOM 3055 C C . ARG A 1 426 ? 5.033 0.972 11.002 1.00 92.12 426 ARG A C 1
ATOM 3057 O O . ARG A 1 426 ? 4.698 0.467 12.072 1.00 92.12 426 ARG A O 1
ATOM 3064 N N . PHE A 1 427 ? 4.924 2.267 10.745 1.00 90.69 427 PHE A N 1
ATOM 3065 C CA . PHE A 1 427 ? 4.415 3.245 11.691 1.00 90.69 427 PHE A CA 1
ATOM 3066 C C . PHE A 1 427 ? 3.359 4.123 11.032 1.00 90.69 427 PHE A C 1
ATOM 3068 O O . PHE A 1 427 ? 3.437 4.423 9.841 1.00 90.69 427 PHE A O 1
ATOM 3075 N N . THR A 1 428 ? 2.386 4.572 11.814 1.00 82.50 428 THR A N 1
ATOM 3076 C CA . THR A 1 428 ? 1.366 5.525 11.368 1.00 82.50 428 THR A CA 1
ATOM 3077 C C . THR A 1 428 ? 1.311 6.677 12.357 1.00 82.50 428 THR A C 1
ATOM 3079 O O . THR A 1 428 ? 0.999 6.476 13.529 1.00 82.50 428 THR A O 1
ATOM 3082 N N . LEU A 1 429 ? 1.653 7.876 11.887 1.00 79.00 429 LEU A N 1
ATOM 3083 C CA . LEU A 1 429 ? 1.547 9.108 12.656 1.00 79.00 429 LEU A CA 1
ATOM 3084 C C . LEU A 1 429 ? 0.182 9.742 12.395 1.00 79.00 429 LEU A C 1
ATOM 3086 O O . LEU A 1 429 ? -0.081 10.217 11.288 1.00 79.00 429 LEU A O 1
ATOM 3090 N N . ALA A 1 430 ? -0.671 9.744 13.413 1.00 63.59 430 ALA A N 1
ATOM 3091 C CA . ALA A 1 430 ? -1.941 10.452 13.389 1.00 63.59 430 ALA A CA 1
ATOM 3092 C C . ALA A 1 430 ? -1.761 11.940 13.741 1.00 63.59 430 ALA A C 1
ATOM 3094 O O . ALA A 1 430 ? -0.734 12.364 14.286 1.00 63.59 430 ALA A O 1
ATOM 3095 N N . GLU A 1 431 ? -2.794 12.731 13.452 1.00 55.06 431 GLU A N 1
ATOM 3096 C CA . GLU A 1 431 ? -2.910 14.102 13.950 1.00 55.06 431 GLU A CA 1
ATOM 3097 C C . GLU A 1 431 ? -2.808 14.108 15.494 1.00 55.06 431 GLU A C 1
ATOM 3099 O O . GLU A 1 431 ? -3.220 13.159 16.165 1.00 55.06 431 GLU A O 1
ATOM 3104 N N . GLY A 1 432 ? -2.139 15.117 16.063 1.00 54.28 432 GLY A N 1
ATOM 3105 C CA . GLY A 1 432 ? -1.869 15.187 17.507 1.00 54.28 432 GLY A CA 1
ATOM 3106 C C . GLY A 1 432 ? -0.633 14.419 18.008 1.00 54.28 432 GLY A C 1
ATOM 3107 O O . GLY A 1 432 ? -0.374 14.431 19.209 1.00 54.28 432 GLY A O 1
ATOM 3108 N N . GLY A 1 433 ? 0.159 13.794 17.124 1.00 65.31 433 GLY A N 1
ATOM 3109 C CA . GLY A 1 433 ? 1.473 13.227 17.475 1.00 65.31 433 GLY A CA 1
ATOM 3110 C C . GLY A 1 433 ? 1.458 11.762 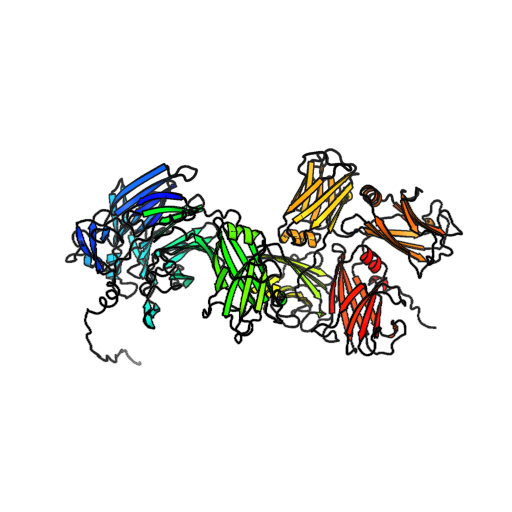17.923 1.00 65.31 433 GLY A C 1
ATOM 3111 O O . GLY A 1 433 ? 2.493 11.232 18.320 1.00 65.31 433 GLY A O 1
ATOM 3112 N N . LEU A 1 434 ? 0.316 11.078 17.846 1.00 70.06 434 LEU A N 1
ATOM 3113 C CA . LEU A 1 434 ? 0.221 9.655 18.165 1.00 70.06 434 LEU A CA 1
ATOM 3114 C C . LEU A 1 434 ? 0.875 8.812 17.058 1.00 70.06 434 LEU A C 1
ATOM 3116 O O . LEU A 1 434 ? 0.384 8.785 15.930 1.00 70.06 434 LEU A O 1
ATOM 3120 N N . LEU A 1 435 ? 1.955 8.100 17.384 1.00 79.00 435 LEU A N 1
ATOM 3121 C CA . LEU A 1 435 ? 2.645 7.180 16.480 1.00 79.00 435 LEU A CA 1
ATOM 3122 C C . LEU A 1 435 ? 2.304 5.732 16.853 1.00 79.00 435 LEU A C 1
ATOM 3124 O O . LEU A 1 435 ? 2.807 5.206 17.850 1.00 79.00 435 LEU A O 1
ATOM 3128 N N . SER A 1 436 ? 1.469 5.066 16.056 1.00 80.06 436 SER A N 1
ATOM 3129 C CA . SER A 1 436 ? 1.281 3.615 16.165 1.00 80.06 436 SER A CA 1
ATOM 3130 C C . SER A 1 436 ? 2.386 2.874 15.427 1.00 80.06 436 SER A C 1
ATOM 3132 O O . SER A 1 436 ? 2.870 3.363 14.408 1.00 80.06 436 SER A O 1
ATOM 3134 N N . TYR A 1 437 ? 2.759 1.694 15.909 1.00 86.62 437 TYR A N 1
ATOM 3135 C CA . TYR A 1 437 ? 3.790 0.860 15.303 1.00 86.62 437 TYR A CA 1
ATOM 3136 C C . TYR A 1 437 ? 3.393 -0.612 15.291 1.00 86.62 437 TYR A C 1
ATOM 3138 O O . TYR A 1 437 ? 2.656 -1.082 16.158 1.00 86.62 437 TYR A O 1
ATOM 3146 N N . GLU A 1 438 ? 3.931 -1.321 14.311 1.00 86.56 438 GLU A N 1
ATOM 3147 C CA . GLU A 1 438 ? 3.870 -2.770 14.180 1.00 86.56 438 GLU A CA 1
ATOM 3148 C C . GLU A 1 438 ? 5.228 -3.253 13.666 1.00 86.56 438 GLU A C 1
ATOM 3150 O O . GLU A 1 438 ? 5.749 -2.700 12.692 1.00 86.56 438 GLU A O 1
ATOM 3155 N N . ILE A 1 439 ? 5.825 -4.229 14.352 1.00 91.19 439 ILE A N 1
ATOM 3156 C CA . ILE A 1 439 ? 7.189 -4.704 14.099 1.00 91.19 439 ILE A CA 1
ATOM 3157 C C . ILE A 1 439 ? 7.179 -6.227 14.009 1.00 91.19 439 ILE A C 1
ATOM 3159 O O . ILE A 1 439 ? 6.792 -6.899 14.960 1.00 91.19 439 ILE A O 1
ATOM 3163 N N . ALA A 1 440 ? 7.669 -6.763 12.895 1.00 91.19 440 ALA A N 1
ATOM 3164 C CA . ALA A 1 440 ? 7.897 -8.192 12.715 1.00 91.19 440 ALA A CA 1
ATOM 3165 C C . ALA A 1 440 ? 9.377 -8.482 12.490 1.00 91.19 440 ALA A C 1
ATOM 3167 O O . ALA A 1 440 ? 10.095 -7.700 11.862 1.00 91.19 440 ALA A O 1
ATOM 3168 N N . VAL A 1 441 ? 9.823 -9.629 12.992 1.00 90.38 441 VAL A N 1
ATOM 3169 C CA . VAL A 1 441 ? 11.214 -10.080 12.912 1.00 90.38 441 VAL A CA 1
ATOM 3170 C C . VAL A 1 441 ? 11.278 -11.531 12.452 1.00 90.38 441 VAL A C 1
ATOM 3172 O O . VAL A 1 441 ? 10.340 -12.300 12.645 1.00 90.38 441 VAL A O 1
ATOM 3175 N N . ARG A 1 442 ? 12.392 -11.914 11.831 1.00 87.31 442 ARG A N 1
ATOM 3176 C CA . ARG A 1 442 ? 12.661 -13.264 11.328 1.00 87.31 442 ARG A CA 1
ATOM 3177 C C . ARG A 1 442 ? 14.047 -13.732 11.718 1.00 87.31 442 ARG A C 1
ATOM 3179 O O . ARG A 1 442 ? 14.930 -12.928 12.000 1.00 87.31 442 ARG A O 1
ATOM 3186 N N . ALA A 1 443 ? 14.210 -15.055 11.680 1.00 79.00 443 ALA A N 1
ATOM 3187 C CA . ALA A 1 443 ? 15.453 -15.766 11.971 1.00 79.00 443 ALA A CA 1
ATOM 3188 C C . ALA A 1 443 ? 16.056 -15.462 13.359 1.00 79.00 443 ALA A C 1
ATOM 3190 O O . ALA A 1 443 ? 17.227 -15.742 13.592 1.00 79.00 443 ALA A O 1
ATOM 3191 N N . ILE A 1 444 ? 15.227 -14.983 14.293 1.00 74.19 444 ILE A N 1
ATOM 3192 C CA . ILE A 1 444 ? 15.529 -14.913 15.723 1.00 74.19 444 ILE A CA 1
ATOM 3193 C C . ILE A 1 444 ? 14.999 -16.204 16.353 1.00 74.19 444 ILE A C 1
ATOM 3195 O O . ILE A 1 444 ? 13.794 -16.455 16.378 1.00 74.19 444 ILE A O 1
ATOM 3199 N N . GLY A 1 445 ? 15.902 -17.098 16.754 1.00 61.56 445 GLY A N 1
ATOM 3200 C CA . GLY A 1 445 ? 15.531 -18.433 17.226 1.00 61.56 445 GLY A CA 1
ATOM 3201 C C . GLY A 1 445 ? 14.951 -18.432 18.644 1.00 61.56 445 GLY A C 1
ATOM 3202 O O . GLY A 1 445 ? 15.295 -17.597 19.468 1.00 61.56 445 GLY A O 1
ATOM 3203 N N . ALA A 1 446 ? 14.174 -19.463 18.998 1.00 58.31 446 ALA A N 1
ATOM 3204 C CA . ALA A 1 446 ? 13.666 -19.662 20.367 1.00 58.31 446 ALA A CA 1
ATOM 3205 C C . ALA A 1 446 ? 14.771 -19.818 21.444 1.00 58.31 446 ALA A C 1
ATOM 3207 O O . ALA A 1 446 ? 14.493 -19.771 22.641 1.00 58.31 446 ALA A O 1
ATOM 3208 N N . ALA A 1 447 ? 16.023 -20.046 21.029 1.00 60.38 447 ALA A N 1
ATOM 3209 C CA . ALA A 1 447 ? 17.192 -20.064 21.908 1.00 60.38 447 ALA A CA 1
ATOM 3210 C C . ALA A 1 447 ? 17.750 -18.657 22.212 1.00 60.38 447 ALA A C 1
ATOM 3212 O O . ALA A 1 447 ? 18.517 -18.514 23.163 1.00 60.38 447 ALA A O 1
ATOM 3213 N N . GLU A 1 448 ? 17.341 -17.644 21.444 1.00 69.00 448 GLU A N 1
ATOM 3214 C CA . GLU A 1 448 ? 17.787 -16.249 21.505 1.00 69.00 448 GLU A CA 1
ATOM 3215 C C . GLU A 1 448 ? 16.561 -15.329 21.628 1.00 69.00 448 GLU A C 1
ATOM 3217 O O . GLU A 1 448 ? 16.218 -14.609 20.692 1.00 69.00 448 GLU A O 1
ATOM 3222 N N . PRO A 1 449 ? 15.841 -15.367 22.765 1.00 76.44 449 PRO A N 1
ATOM 3223 C CA . PRO A 1 449 ? 14.628 -14.580 22.918 1.00 76.44 449 PRO A CA 1
ATOM 3224 C C . PRO A 1 449 ? 14.932 -13.089 22.781 1.00 76.44 449 PRO A C 1
ATOM 3226 O O . PRO A 1 449 ? 15.974 -12.596 23.236 1.00 76.44 449 PRO A O 1
ATOM 3229 N N . ILE A 1 450 ? 13.983 -12.369 22.190 1.00 85.12 450 ILE A N 1
ATOM 3230 C CA . ILE A 1 450 ? 14.002 -10.913 22.164 1.00 85.12 450 ILE A CA 1
ATOM 3231 C C . ILE A 1 450 ? 13.944 -10.427 23.612 1.00 85.12 450 ILE A C 1
ATOM 3233 O O . ILE A 1 450 ? 13.149 -10.892 24.423 1.00 85.12 450 ILE A O 1
ATOM 3237 N N . THR A 1 451 ? 14.838 -9.510 23.962 1.00 87.19 451 THR A N 1
ATOM 3238 C CA . THR A 1 451 ? 14.987 -9.001 25.332 1.00 87.19 451 THR A CA 1
ATOM 3239 C C . THR A 1 451 ? 14.552 -7.552 25.477 1.00 87.19 451 THR A C 1
ATOM 3241 O O . THR A 1 451 ? 14.248 -7.131 26.592 1.00 87.19 451 THR A O 1
ATOM 3244 N N . ALA A 1 452 ? 14.550 -6.782 24.388 1.00 89.56 452 ALA A N 1
ATOM 3245 C CA . ALA A 1 452 ? 14.082 -5.403 24.354 1.00 89.56 452 ALA A CA 1
ATOM 3246 C C . ALA A 1 452 ? 13.846 -4.946 22.907 1.00 89.56 452 ALA A C 1
ATOM 3248 O O . ALA A 1 452 ? 14.488 -5.441 21.979 1.00 89.56 452 ALA A O 1
ATOM 3249 N N . ALA A 1 453 ? 12.998 -3.933 22.735 1.00 92.75 453 ALA A N 1
ATOM 3250 C CA . ALA A 1 453 ? 12.922 -3.148 21.505 1.00 92.75 453 ALA A CA 1
ATOM 3251 C C . ALA A 1 453 ? 12.704 -1.665 21.824 1.00 92.75 453 ALA A C 1
ATOM 3253 O O . ALA A 1 453 ? 11.959 -1.319 22.749 1.00 92.75 453 ALA A O 1
ATOM 3254 N N . HIS A 1 454 ? 13.348 -0.788 21.056 1.00 94.69 454 HIS A N 1
ATOM 3255 C CA . HIS A 1 454 ? 13.373 0.653 21.310 1.00 94.69 454 HIS A CA 1
ATOM 3256 C C . HIS A 1 454 ? 13.243 1.476 20.028 1.00 94.69 454 HIS A C 1
ATOM 3258 O O . HIS A 1 454 ? 13.675 1.050 18.957 1.00 94.69 454 HIS A O 1
ATOM 3264 N N . ILE A 1 455 ? 12.744 2.708 20.168 1.00 96.81 455 ILE A N 1
ATOM 3265 C CA . ILE A 1 455 ? 13.029 3.796 19.221 1.00 96.81 455 ILE A CA 1
ATOM 3266 C C . ILE A 1 455 ? 14.156 4.636 19.813 1.00 96.81 455 ILE A C 1
ATOM 3268 O O . ILE A 1 455 ? 14.109 4.998 20.991 1.00 96.81 455 ILE A O 1
ATOM 3272 N N . HIS A 1 456 ? 15.148 4.964 18.996 1.00 96.81 456 HIS A N 1
ATOM 3273 C CA . HIS A 1 456 ? 16.306 5.775 19.355 1.00 96.81 456 HIS A CA 1
ATOM 3274 C C . HIS A 1 456 ? 16.372 7.067 18.544 1.00 96.81 456 HIS A C 1
ATOM 3276 O O . HIS A 1 456 ? 15.910 7.125 17.405 1.00 96.81 456 HIS A O 1
ATOM 3282 N N . GLU A 1 457 ? 17.032 8.076 19.115 1.00 96.44 457 GLU A N 1
ATOM 3283 C CA . GLU A 1 457 ? 17.388 9.316 18.423 1.00 96.44 457 GLU A CA 1
ATOM 3284 C C . GLU A 1 457 ? 18.797 9.252 17.839 1.00 96.44 457 GLU A C 1
ATOM 3286 O O . GLU A 1 457 ? 19.778 9.288 18.575 1.00 96.44 457 GLU A O 1
ATOM 3291 N N . GLY A 1 458 ? 18.900 9.158 16.513 1.00 93.50 458 GLY A N 1
ATOM 3292 C CA . GLY A 1 458 ? 20.163 9.135 15.784 1.00 93.50 458 GLY A CA 1
ATOM 3293 C C . GLY A 1 458 ? 19.967 9.154 14.268 1.00 93.50 458 GLY A C 1
ATOM 3294 O O . GLY A 1 458 ? 19.084 8.485 13.723 1.00 93.50 458 GLY A O 1
ATOM 3295 N N . ALA A 1 459 ? 20.818 9.919 13.586 1.00 90.81 459 ALA A N 1
ATOM 3296 C CA . ALA A 1 459 ? 20.869 9.967 12.131 1.00 90.81 459 ALA A CA 1
ATOM 3297 C C . ALA A 1 459 ? 21.327 8.613 11.535 1.00 90.81 459 ALA A C 1
ATOM 3299 O O . ALA A 1 459 ? 21.862 7.757 12.255 1.00 90.81 459 ALA A O 1
ATOM 3300 N N . PRO A 1 460 ? 21.165 8.399 10.217 1.00 87.88 460 PRO A N 1
ATOM 3301 C CA . PRO A 1 460 ? 21.615 7.174 9.559 1.00 87.88 460 PRO A CA 1
ATOM 3302 C C . PRO A 1 460 ? 23.108 6.912 9.801 1.00 87.88 460 PRO A C 1
ATOM 3304 O O . PRO A 1 460 ? 23.949 7.770 9.534 1.00 87.88 460 PRO A O 1
ATOM 3307 N N . GLY A 1 461 ? 23.439 5.723 10.314 1.00 87.25 461 GLY A N 1
ATOM 3308 C CA . GLY A 1 461 ? 24.815 5.336 10.655 1.00 87.25 461 GLY A CA 1
ATOM 3309 C C . GLY A 1 461 ? 25.348 5.899 11.981 1.00 87.25 461 GLY A C 1
ATOM 3310 O O . GLY A 1 461 ? 26.486 5.611 12.347 1.00 87.25 461 GLY A O 1
ATOM 3311 N N . GLU A 1 462 ? 24.547 6.662 12.730 1.00 92.00 462 GLU A N 1
ATOM 3312 C CA . GLU A 1 462 ? 24.898 7.158 14.064 1.00 92.00 462 GLU A CA 1
ATOM 3313 C C . GLU A 1 462 ? 24.073 6.443 15.142 1.00 92.00 462 GLU A C 1
ATOM 3315 O O . GLU A 1 462 ? 22.859 6.288 15.010 1.00 92.00 462 GLU A O 1
ATOM 3320 N N . ALA A 1 463 ? 24.736 5.993 16.211 1.00 90.81 463 ALA A N 1
ATOM 3321 C CA . ALA A 1 463 ? 24.076 5.466 17.402 1.00 90.81 463 ALA A CA 1
ATOM 3322 C C . ALA A 1 463 ? 23.685 6.613 18.348 1.00 90.81 463 ALA A C 1
ATOM 3324 O O . ALA A 1 463 ? 24.363 7.639 18.419 1.00 90.81 463 ALA A O 1
ATOM 3325 N N . GLY A 1 464 ? 22.629 6.416 19.131 1.00 91.88 464 GLY A N 1
ATOM 3326 C CA . GLY A 1 464 ? 22.094 7.448 20.017 1.00 91.88 464 GLY A CA 1
ATOM 3327 C C . GLY A 1 464 ? 21.173 6.881 21.094 1.00 91.88 464 GLY A C 1
ATOM 3328 O O . GLY A 1 464 ? 20.980 5.665 21.141 1.00 91.88 464 GLY A O 1
ATOM 3329 N N . PRO A 1 465 ? 20.672 7.710 22.024 1.00 93.62 465 PRO A N 1
ATOM 3330 C CA . PRO A 1 465 ? 19.936 7.229 23.189 1.00 93.62 465 PRO A CA 1
ATOM 3331 C C . PRO A 1 465 ? 18.541 6.690 22.822 1.00 93.62 465 PRO A C 1
ATOM 3333 O O . PRO A 1 465 ? 17.925 7.205 21.884 1.00 93.62 465 PRO A O 1
ATOM 3336 N N . PRO A 1 466 ? 18.013 5.698 23.570 1.00 94.06 466 PRO A N 1
ATOM 3337 C CA . PRO A 1 466 ? 16.624 5.279 23.432 1.00 94.06 466 PRO A CA 1
ATOM 3338 C C . PRO A 1 466 ? 15.698 6.394 23.929 1.00 94.06 466 PRO A C 1
ATOM 3340 O O . PRO A 1 466 ? 15.915 6.964 25.001 1.00 94.06 466 PRO A O 1
ATOM 3343 N N . ILE A 1 467 ? 14.663 6.692 23.149 1.00 94.62 467 ILE A N 1
ATOM 3344 C CA . ILE A 1 467 ? 13.622 7.673 23.478 1.00 94.62 467 ILE A CA 1
ATOM 3345 C C . ILE A 1 467 ? 12.306 7.004 23.877 1.00 94.62 467 ILE A C 1
ATOM 3347 O O . ILE A 1 467 ? 11.597 7.531 24.731 1.00 94.62 467 ILE A O 1
ATOM 3351 N N . PHE A 1 468 ? 12.016 5.820 23.331 1.00 91.81 468 PHE A N 1
ATOM 3352 C CA . PHE A 1 468 ? 10.850 5.020 23.696 1.00 91.81 468 PHE A CA 1
ATOM 3353 C C . PHE A 1 468 ? 11.239 3.554 23.861 1.00 91.81 468 PHE A C 1
ATOM 3355 O O . PHE A 1 468 ? 11.917 2.989 23.004 1.00 91.81 468 PHE A O 1
ATOM 3362 N N . THR A 1 469 ? 10.772 2.935 24.944 1.00 90.44 469 THR A N 1
ATOM 3363 C CA . THR A 1 469 ? 10.785 1.478 25.112 1.00 90.44 469 THR A CA 1
ATOM 3364 C C . THR A 1 469 ? 9.492 0.923 24.545 1.00 90.44 469 THR A C 1
ATOM 3366 O O . THR A 1 469 ? 8.417 1.234 25.050 1.00 90.44 469 THR A O 1
ATOM 3369 N N . LEU A 1 470 ? 9.615 0.138 23.477 1.00 86.75 470 LEU A N 1
ATOM 3370 C CA . LEU A 1 470 ? 8.490 -0.496 22.790 1.00 86.75 470 LEU A CA 1
ATOM 3371 C C . LEU A 1 470 ? 8.160 -1.846 23.422 1.00 86.75 470 LEU A C 1
ATOM 3373 O O . LEU A 1 470 ? 6.998 -2.183 23.599 1.00 86.75 470 LEU A O 1
ATOM 3377 N N . PHE A 1 471 ? 9.202 -2.576 23.817 1.00 81.38 471 PHE A N 1
ATOM 3378 C CA . PHE A 1 471 ? 9.098 -3.873 24.469 1.00 81.38 471 PHE A CA 1
ATOM 3379 C C . PHE A 1 471 ? 10.062 -3.917 25.663 1.00 81.38 471 PHE A C 1
ATOM 3381 O O . PHE A 1 471 ? 11.280 -3.804 25.464 1.00 81.38 471 PHE A O 1
ATOM 3388 N N . PRO A 1 472 ? 9.548 -3.989 26.907 1.00 71.19 472 PRO A N 1
ATOM 3389 C CA . PRO A 1 472 ? 10.369 -4.094 28.103 1.00 71.19 472 PRO A CA 1
ATOM 3390 C C . PRO A 1 472 ? 10.870 -5.530 28.314 1.00 71.19 472 PRO A C 1
ATOM 3392 O O . PRO A 1 472 ? 10.268 -6.502 27.880 1.00 71.19 472 PRO A O 1
ATOM 3395 N N . GLN A 1 473 ? 11.971 -5.666 29.048 1.00 60.59 473 GLN A N 1
ATOM 3396 C CA . GLN A 1 473 ? 12.567 -6.964 29.361 1.00 60.59 473 GLN A CA 1
ATOM 3397 C C . GLN A 1 473 ? 11.597 -7.833 30.196 1.00 60.59 473 GLN A C 1
ATOM 3399 O O . GLN A 1 473 ? 11.157 -7.386 31.261 1.00 60.59 473 GLN A O 1
ATOM 3404 N N . ASN A 1 474 ? 11.363 -9.086 29.768 1.00 55.69 474 ASN A N 1
ATOM 3405 C CA . ASN A 1 474 ? 10.494 -10.123 30.377 1.00 55.69 474 ASN A CA 1
ATOM 3406 C C . ASN A 1 474 ? 8.987 -10.072 30.037 1.00 55.69 474 ASN A C 1
ATOM 3408 O O . ASN A 1 474 ? 8.170 -10.473 30.868 1.00 55.69 474 ASN A O 1
ATOM 3412 N N . ASP A 1 475 ? 8.630 -9.578 28.857 1.00 56.16 475 ASP A N 1
ATOM 3413 C CA . ASP A 1 475 ? 7.307 -9.774 28.255 1.00 56.16 475 ASP A CA 1
ATOM 3414 C C . ASP A 1 475 ? 7.412 -10.915 27.214 1.00 56.16 475 ASP A C 1
ATOM 3416 O O . ASP A 1 475 ? 8.461 -11.054 26.593 1.00 56.16 475 ASP A O 1
ATOM 3420 N N . ASP A 1 476 ? 6.408 -11.785 27.082 1.00 58.72 476 ASP A N 1
ATOM 3421 C CA . ASP A 1 476 ? 6.485 -12.995 26.234 1.00 58.72 476 ASP A CA 1
ATOM 3422 C C . ASP A 1 476 ? 5.806 -12.792 24.858 1.00 58.72 476 ASP A C 1
ATOM 3424 O O . ASP A 1 476 ? 5.848 -13.690 24.021 1.00 58.72 476 ASP A O 1
ATOM 3428 N N . ASP A 1 477 ? 5.206 -11.621 24.603 1.00 60.50 477 ASP A N 1
ATOM 3429 C CA . ASP A 1 477 ? 4.337 -11.374 23.438 1.00 60.50 477 ASP A CA 1
ATOM 3430 C C . ASP A 1 477 ? 5.074 -10.956 22.145 1.00 60.50 477 ASP A C 1
ATOM 3432 O O . ASP A 1 477 ? 4.428 -10.756 21.116 1.00 60.50 477 ASP A O 1
ATOM 3436 N N . PHE A 1 478 ? 6.408 -10.804 22.162 1.00 75.75 478 PHE A N 1
ATOM 3437 C CA . PHE A 1 478 ? 7.181 -10.450 20.963 1.00 75.75 478 PHE A CA 1
ATOM 3438 C C . PHE A 1 478 ? 8.054 -11.610 20.483 1.00 75.75 478 PHE A C 1
ATOM 3440 O O . PHE A 1 478 ? 9.117 -11.890 21.045 1.00 75.75 478 PHE A O 1
ATOM 3447 N N . ASP A 1 479 ? 7.624 -12.251 19.400 1.00 72.44 479 ASP A N 1
ATOM 3448 C CA . ASP A 1 479 ? 8.326 -13.362 18.766 1.00 72.44 479 ASP A CA 1
ATOM 3449 C C . ASP A 1 479 ? 8.146 -13.324 17.225 1.00 72.44 479 ASP A C 1
ATOM 3451 O O . ASP A 1 479 ? 7.457 -12.448 16.700 1.00 72.44 479 ASP A O 1
ATOM 3455 N N . PRO A 1 480 ? 8.795 -14.217 16.453 1.00 67.00 480 PRO A N 1
ATOM 3456 C CA . PRO A 1 480 ? 8.658 -14.237 14.992 1.00 67.00 480 PRO A CA 1
ATOM 3457 C C . PRO A 1 480 ? 7.255 -14.576 14.453 1.00 67.00 480 PRO A C 1
ATOM 3459 O O . PRO A 1 480 ? 6.981 -14.314 13.283 1.00 67.00 480 PRO A O 1
ATOM 3462 N N . GLU A 1 481 ? 6.389 -15.189 15.260 1.00 71.88 481 GLU A N 1
ATOM 3463 C CA . GLU A 1 481 ? 5.002 -15.536 14.922 1.00 71.88 481 GLU A CA 1
ATOM 3464 C C . GLU A 1 481 ? 4.010 -14.437 15.351 1.00 71.88 481 GLU A C 1
ATOM 3466 O O . GLU A 1 481 ? 2.919 -14.352 14.788 1.00 71.88 481 GLU A O 1
ATOM 3471 N N . ASN A 1 482 ? 4.393 -13.573 16.299 1.00 74.94 482 ASN A N 1
ATOM 3472 C CA . ASN A 1 482 ? 3.564 -12.509 16.862 1.00 74.94 482 ASN A CA 1
ATOM 3473 C C . ASN A 1 482 ? 4.248 -11.134 16.725 1.00 74.94 482 ASN A C 1
ATOM 3475 O O . ASN A 1 482 ? 5.179 -10.824 17.478 1.00 74.94 482 ASN A O 1
ATOM 3479 N N . PRO A 1 483 ? 3.800 -10.271 15.792 1.00 82.94 483 PRO A N 1
ATOM 3480 C CA . PRO A 1 483 ? 4.386 -8.949 15.634 1.00 82.94 483 PRO A CA 1
ATOM 3481 C C . PRO A 1 483 ? 4.142 -8.075 16.869 1.00 82.94 483 PRO A C 1
ATOM 3483 O O . PRO A 1 483 ? 3.050 -8.047 17.437 1.00 82.94 483 PRO A O 1
ATOM 3486 N N . LEU A 1 484 ? 5.147 -7.283 17.243 1.00 84.25 484 LEU A N 1
ATOM 3487 C CA . LEU A 1 484 ? 5.022 -6.308 18.318 1.00 84.25 484 LEU A CA 1
ATOM 3488 C C . LEU A 1 484 ? 4.203 -5.113 17.834 1.00 84.25 484 LEU A C 1
ATOM 3490 O O . LEU A 1 484 ? 4.642 -4.359 16.963 1.00 84.25 484 LEU A O 1
ATOM 3494 N N . ILE A 1 485 ? 3.037 -4.912 18.443 1.00 78.75 485 ILE A N 1
ATOM 3495 C CA . ILE A 1 485 ? 2.108 -3.831 18.111 1.00 78.75 485 ILE A CA 1
ATOM 3496 C C . ILE A 1 485 ? 1.967 -2.895 19.306 1.00 78.75 485 ILE A C 1
ATOM 3498 O O . ILE A 1 485 ? 1.759 -3.329 20.438 1.00 78.75 485 ILE A O 1
ATOM 3502 N N . GLY A 1 486 ? 2.010 -1.589 19.061 1.00 68.31 486 GLY A N 1
ATOM 3503 C CA . GLY A 1 486 ? 1.791 -0.614 20.119 1.00 68.31 486 GLY A CA 1
ATOM 3504 C C . GLY A 1 486 ? 1.690 0.817 19.623 1.00 68.31 486 GLY A C 1
ATOM 3505 O O . GLY A 1 486 ? 1.522 1.089 18.433 1.00 68.31 486 GLY A O 1
ATOM 3506 N N . MET A 1 487 ? 1.742 1.758 20.565 1.00 73.69 487 MET A N 1
ATOM 3507 C CA . MET A 1 487 ? 1.651 3.188 20.277 1.00 73.69 487 MET A CA 1
ATOM 3508 C C . MET A 1 487 ? 2.510 4.006 21.233 1.00 73.69 487 MET A C 1
ATOM 3510 O O . MET A 1 487 ? 2.588 3.684 22.419 1.00 73.69 487 MET A O 1
ATOM 3514 N N . VAL A 1 488 ? 3.075 5.102 20.736 1.00 78.00 488 VAL A N 1
ATOM 3515 C CA . VAL A 1 488 ? 3.788 6.112 21.529 1.00 78.00 488 VAL A CA 1
ATOM 3516 C C . VAL A 1 488 ? 3.267 7.507 21.191 1.00 78.00 488 VAL A C 1
ATOM 3518 O O . VAL A 1 488 ? 2.919 7.777 20.045 1.00 78.00 488 VAL A O 1
ATOM 3521 N N . ASP A 1 489 ? 3.199 8.391 22.183 1.00 73.69 489 ASP A N 1
ATOM 3522 C CA . ASP A 1 489 ? 2.844 9.796 21.968 1.00 73.69 489 ASP A CA 1
ATOM 3523 C C . ASP A 1 489 ? 4.119 10.608 21.718 1.00 73.69 489 ASP A C 1
ATOM 3525 O O . ASP A 1 489 ? 5.039 10.602 22.541 1.00 73.69 489 ASP A O 1
ATOM 3529 N N . LEU A 1 490 ? 4.179 11.301 20.581 1.00 76.81 490 LEU A N 1
ATOM 3530 C CA . LEU A 1 490 ? 5.273 12.196 20.220 1.00 76.81 490 LEU A CA 1
ATOM 3531 C C . LEU A 1 490 ? 4.920 13.645 20.561 1.00 76.81 490 LEU A C 1
ATOM 3533 O O . LEU A 1 490 ? 3.809 14.109 20.314 1.00 76.81 490 LEU A O 1
ATOM 3537 N N . THR A 1 491 ? 5.896 14.397 21.064 1.00 78.56 491 THR A N 1
ATOM 3538 C CA . THR A 1 491 ? 5.817 15.864 21.093 1.00 78.56 491 THR A CA 1
ATOM 3539 C C . THR A 1 491 ? 6.036 16.448 19.694 1.00 78.56 491 THR A C 1
ATOM 3541 O O . THR A 1 491 ? 6.639 15.804 18.838 1.00 78.56 491 THR A O 1
ATOM 3544 N N . ASP A 1 492 ? 5.645 17.705 19.466 1.00 69.44 492 ASP A N 1
ATOM 3545 C CA . ASP A 1 492 ? 5.885 18.401 18.189 1.00 69.44 492 ASP A CA 1
ATOM 3546 C C . ASP A 1 492 ? 7.367 18.388 17.760 1.00 69.44 492 ASP A C 1
ATOM 3548 O O . ASP A 1 492 ? 7.686 18.271 16.576 1.00 69.44 492 ASP A O 1
ATOM 3552 N N . GLU A 1 493 ? 8.290 18.488 18.725 1.00 80.62 493 GLU A N 1
ATOM 3553 C CA . GLU A 1 493 ? 9.733 18.401 18.469 1.00 80.62 493 GLU A CA 1
ATOM 3554 C C . GLU A 1 493 ? 10.130 16.993 18.010 1.00 80.62 493 GLU A C 1
ATOM 3556 O O . GLU A 1 493 ? 10.885 16.844 17.050 1.00 80.62 493 GLU A O 1
ATOM 3561 N N . GLN A 1 494 ? 9.574 15.954 18.637 1.00 88.31 494 GLN A N 1
ATOM 3562 C CA . GLN A 1 494 ? 9.820 14.568 18.242 1.00 88.31 494 GLN A CA 1
ATOM 3563 C C . GLN A 1 494 ? 9.203 14.245 16.876 1.00 88.31 494 GLN A C 1
ATOM 3565 O O . GLN A 1 494 ? 9.822 13.539 16.083 1.00 88.31 494 GLN A O 1
ATOM 3570 N N . VAL A 1 495 ? 8.038 14.809 16.548 1.00 81.94 495 VAL A N 1
ATOM 3571 C CA . VAL A 1 495 ? 7.447 14.709 15.203 1.00 81.94 495 VAL A CA 1
ATOM 3572 C C . VAL A 1 495 ? 8.375 15.329 14.158 1.00 81.94 495 VAL A C 1
ATOM 3574 O O . VAL A 1 495 ? 8.633 14.715 13.123 1.00 81.94 495 VAL A O 1
ATOM 3577 N N . ALA A 1 496 ? 8.935 16.512 14.424 1.00 76.50 496 ALA A N 1
ATOM 3578 C CA . ALA A 1 496 ? 9.889 17.142 13.512 1.00 76.50 496 ALA A CA 1
ATOM 3579 C C . ALA A 1 496 ? 11.163 16.296 13.324 1.00 76.50 496 ALA A C 1
ATOM 3581 O O . ALA A 1 496 ? 11.658 16.169 12.203 1.00 76.50 496 ALA A O 1
ATOM 3582 N N . THR A 1 497 ? 11.672 15.680 14.395 1.00 90.12 497 THR A N 1
ATOM 3583 C CA . THR A 1 497 ? 12.841 14.786 14.347 1.00 90.12 497 THR A CA 1
ATOM 3584 C C . THR A 1 497 ? 12.552 13.488 13.585 1.00 90.12 497 THR A C 1
ATOM 3586 O O . THR A 1 497 ? 13.388 13.055 12.787 1.00 90.12 497 THR A O 1
ATOM 3589 N N . LEU A 1 498 ? 11.357 12.910 13.753 1.00 91.81 498 LEU A N 1
ATOM 3590 C CA . LEU A 1 498 ? 10.877 11.764 12.976 1.00 91.81 498 LEU A CA 1
ATOM 3591 C C . LEU A 1 498 ? 10.801 12.104 11.480 1.00 91.81 498 LEU A C 1
ATOM 3593 O O . LEU A 1 498 ? 11.351 11.380 10.653 1.00 91.81 498 LEU A O 1
ATOM 3597 N N . LEU A 1 499 ? 10.181 13.235 11.129 1.00 81.88 499 LEU A N 1
ATOM 3598 C CA . LEU A 1 499 ? 10.061 13.711 9.744 1.00 81.88 499 LEU A CA 1
ATOM 3599 C C . LEU A 1 499 ? 11.420 14.016 9.100 1.00 81.88 499 LEU A C 1
ATOM 3601 O O . LEU A 1 499 ? 11.572 13.878 7.888 1.00 81.88 499 LEU A O 1
ATOM 3605 N N . ALA A 1 500 ? 12.417 14.401 9.899 1.00 86.25 500 ALA A N 1
ATOM 3606 C CA . ALA A 1 500 ? 13.791 14.593 9.444 1.00 86.25 500 ALA A CA 1
ATOM 3607 C C . ALA A 1 500 ? 14.554 13.273 9.208 1.00 86.25 500 ALA A C 1
ATOM 3609 O O . ALA A 1 500 ? 15.690 13.316 8.737 1.00 86.25 500 ALA A O 1
ATOM 3610 N N . GLY A 1 501 ? 13.960 12.116 9.531 1.00 90.88 501 GLY A N 1
ATOM 3611 C CA . GLY A 1 501 ? 14.592 10.803 9.390 1.00 90.88 501 GLY A CA 1
ATOM 3612 C C . GLY A 1 501 ? 15.682 10.541 10.427 1.00 90.88 501 GLY A C 1
ATOM 3613 O O . GLY A 1 501 ? 16.613 9.792 10.150 1.00 90.88 501 GLY A O 1
ATOM 3614 N N . ASN A 1 502 ? 15.598 11.160 11.610 1.00 95.56 502 ASN A N 1
ATOM 3615 C CA . ASN A 1 502 ? 16.601 11.049 12.678 1.00 95.56 502 ASN A CA 1
ATOM 3616 C C . ASN A 1 502 ? 16.213 10.047 13.779 1.00 95.56 502 ASN A C 1
ATOM 3618 O O . ASN A 1 502 ? 16.795 10.077 14.863 1.00 95.56 502 ASN A O 1
ATOM 3622 N N . TYR A 1 503 ? 15.244 9.165 13.516 1.00 97.50 503 TYR A N 1
ATOM 3623 C CA . TYR A 1 503 ? 14.880 8.060 14.401 1.00 97.50 503 TYR A CA 1
ATOM 3624 C C . TYR A 1 503 ? 15.143 6.706 13.759 1.00 97.50 503 TYR A C 1
ATOM 3626 O O . TYR A 1 503 ? 14.988 6.531 12.552 1.00 97.50 503 TYR A O 1
ATOM 3634 N N . TYR A 1 504 ? 15.516 5.734 14.585 1.00 97.38 504 TYR A N 1
ATOM 3635 C CA . TYR A 1 504 ? 15.631 4.337 14.187 1.00 97.38 504 TYR A CA 1
ATOM 3636 C C . TYR A 1 504 ? 14.999 3.427 15.229 1.00 97.38 504 TYR A C 1
ATOM 3638 O O . TYR A 1 504 ? 14.968 3.748 16.418 1.00 97.38 504 TYR A O 1
ATOM 3646 N N . VAL A 1 505 ? 14.513 2.282 14.768 1.00 97.25 505 VAL A N 1
ATOM 3647 C CA . VAL A 1 505 ? 14.065 1.181 15.615 1.00 97.25 505 VAL A CA 1
ATOM 3648 C C . VAL A 1 505 ? 15.193 0.166 15.763 1.00 97.25 505 VAL A C 1
ATOM 3650 O O . VAL A 1 505 ? 15.973 -0.056 14.831 1.00 97.25 505 VAL A O 1
ATOM 3653 N N . ASN A 1 506 ? 15.305 -0.413 16.952 1.00 95.19 506 ASN A N 1
ATOM 3654 C CA . ASN A 1 506 ? 16.326 -1.392 17.299 1.00 95.19 506 ASN A CA 1
ATOM 3655 C C . ASN A 1 506 ? 15.703 -2.549 18.087 1.00 95.19 506 ASN A C 1
ATOM 3657 O O . ASN A 1 506 ? 14.846 -2.309 18.945 1.00 95.19 506 ASN A O 1
ATOM 3661 N N . VAL A 1 507 ? 16.127 -3.778 17.795 1.00 93.62 507 VAL A N 1
ATOM 3662 C CA . VAL A 1 507 ? 15.685 -4.999 18.484 1.00 93.62 507 VAL A CA 1
ATOM 3663 C C . VAL A 1 507 ? 16.901 -5.706 19.075 1.00 93.62 507 VAL A C 1
ATOM 3665 O O . VAL A 1 507 ? 17.926 -5.863 18.412 1.00 93.62 507 VAL A O 1
ATOM 3668 N N . HIS A 1 508 ? 16.781 -6.133 20.332 1.00 92.00 508 HIS A N 1
ATOM 3669 C CA . HIS A 1 508 ? 17.866 -6.719 21.115 1.00 92.00 508 HIS A CA 1
ATOM 3670 C C . HIS A 1 508 ? 17.548 -8.159 21.510 1.00 92.00 508 HIS A C 1
ATOM 3672 O O . HIS A 1 508 ? 16.443 -8.444 21.970 1.00 92.00 508 HIS A O 1
ATOM 3678 N N . THR A 1 509 ? 18.546 -9.034 21.486 1.00 90.25 509 THR A N 1
ATOM 3679 C CA . THR A 1 509 ? 18.462 -10.417 21.984 1.00 90.25 509 THR A CA 1
ATOM 3680 C C . THR A 1 509 ? 19.496 -10.669 23.079 1.00 90.25 509 THR A C 1
ATOM 3682 O O . THR A 1 509 ? 20.305 -9.798 23.415 1.00 90.25 509 THR A O 1
ATOM 3685 N N . GLY A 1 510 ? 19.452 -11.857 23.689 1.00 86.56 510 GLY A N 1
ATOM 3686 C CA . GLY A 1 510 ? 20.415 -12.250 24.722 1.00 86.56 510 GLY A CA 1
ATOM 3687 C C . GLY A 1 510 ? 21.872 -12.240 24.242 1.00 86.56 510 GLY A C 1
ATOM 3688 O O . GLY A 1 510 ? 22.756 -11.831 25.000 1.00 86.56 510 GLY A O 1
ATOM 3689 N N . ASP A 1 511 ? 22.105 -12.632 22.988 1.00 87.19 511 ASP A N 1
ATOM 3690 C CA . ASP A 1 511 ? 23.439 -12.705 22.383 1.00 87.19 511 ASP A CA 1
ATOM 3691 C C . ASP A 1 511 ? 23.922 -11.336 21.882 1.00 87.19 511 ASP A C 1
ATOM 3693 O O . ASP A 1 511 ? 25.123 -11.042 21.922 1.00 87.19 511 ASP A O 1
ATOM 3697 N N . PHE A 1 512 ? 22.985 -10.446 21.540 1.00 90.50 512 PHE A N 1
ATOM 3698 C CA . PHE A 1 512 ? 23.260 -9.091 21.065 1.00 90.50 512 PHE A CA 1
ATOM 3699 C C . PHE A 1 512 ? 22.575 -8.017 21.935 1.00 90.50 512 PHE A C 1
ATOM 3701 O O . PHE A 1 512 ? 21.691 -7.285 21.482 1.00 90.50 512 PHE A O 1
ATOM 3708 N N . PRO A 1 513 ? 23.021 -7.826 23.193 1.00 89.75 513 PRO A N 1
ATOM 3709 C CA . PRO A 1 513 ? 22.384 -6.899 24.133 1.00 89.75 513 PRO A CA 1
ATOM 3710 C C . PRO A 1 513 ? 22.544 -5.417 23.755 1.00 89.75 513 PRO A C 1
ATOM 3712 O O . PRO A 1 513 ? 21.882 -4.560 24.334 1.00 89.75 513 PRO A O 1
ATOM 3715 N N . ALA A 1 514 ? 23.446 -5.096 22.822 1.00 88.44 514 ALA A N 1
ATOM 3716 C CA . ALA A 1 514 ? 23.615 -3.746 22.284 1.00 88.44 514 ALA A CA 1
ATOM 3717 C C . ALA A 1 514 ? 22.690 -3.449 21.087 1.00 88.44 514 ALA A C 1
ATOM 3719 O O . ALA A 1 514 ? 22.567 -2.283 20.730 1.00 88.44 514 ALA A O 1
ATOM 3720 N N . GLY A 1 515 ? 22.035 -4.476 20.533 1.00 92.31 515 GLY A N 1
ATOM 3721 C CA . GLY A 1 515 ? 21.255 -4.433 19.292 1.00 92.31 515 GLY A CA 1
ATOM 3722 C C . GLY A 1 515 ? 21.676 -5.579 18.374 1.00 92.31 515 GLY A C 1
ATOM 3723 O O . GLY A 1 515 ? 22.873 -5.758 18.144 1.00 92.31 515 GLY A O 1
ATOM 3724 N N . GLU A 1 516 ? 20.714 -6.385 17.922 1.00 93.06 516 GLU A N 1
ATOM 3725 C CA . GLU A 1 516 ? 20.937 -7.415 16.898 1.00 93.06 516 GLU A CA 1
ATOM 3726 C C . GLU A 1 516 ? 20.613 -6.885 15.502 1.00 93.06 516 GLU A C 1
ATOM 3728 O O . GLU A 1 516 ? 21.385 -7.092 14.567 1.00 93.06 516 GLU A O 1
ATOM 3733 N N . ILE A 1 517 ? 19.467 -6.210 15.374 1.00 93.94 517 ILE A N 1
ATOM 3734 C CA . ILE A 1 517 ? 18.991 -5.631 14.120 1.00 93.94 517 ILE A CA 1
ATOM 3735 C C . ILE A 1 517 ? 18.472 -4.205 14.329 1.00 93.94 517 ILE A C 1
ATOM 3737 O O . ILE A 1 517 ? 17.708 -3.908 15.258 1.00 93.94 517 ILE A O 1
ATOM 3741 N N . ARG A 1 518 ? 18.832 -3.328 13.387 1.00 95.62 518 ARG A N 1
ATOM 3742 C CA . ARG A 1 518 ? 18.474 -1.903 13.369 1.00 95.62 518 ARG A CA 1
ATOM 3743 C C . ARG A 1 518 ? 17.833 -1.521 12.046 1.00 95.62 518 ARG A C 1
ATOM 3745 O O . ARG A 1 518 ? 18.286 -1.964 11.001 1.00 95.62 518 ARG A O 1
ATOM 3752 N N . GLY A 1 519 ? 16.857 -0.614 12.076 1.00 95.88 519 GLY A N 1
ATOM 3753 C CA . GLY A 1 519 ? 16.296 0.002 10.872 1.00 95.88 519 GLY A CA 1
ATOM 3754 C C . GLY A 1 519 ? 16.005 1.486 11.068 1.00 95.88 519 GLY A C 1
ATOM 3755 O O . GLY A 1 519 ? 15.364 1.875 12.044 1.00 95.88 519 GLY A O 1
ATOM 3756 N N . GLN A 1 520 ? 16.468 2.329 10.143 1.00 96.94 520 GLN A N 1
ATOM 3757 C CA . GLN A 1 520 ? 16.145 3.759 10.163 1.00 96.94 520 GLN A CA 1
ATOM 3758 C C . GLN A 1 520 ? 14.674 3.977 9.785 1.00 96.94 520 GLN A C 1
ATOM 3760 O O . GLN A 1 520 ? 14.187 3.360 8.839 1.00 96.94 520 GLN A O 1
ATOM 3765 N N . ILE A 1 521 ? 13.986 4.861 10.507 1.00 95.69 521 ILE A N 1
ATOM 3766 C CA . ILE A 1 521 ? 12.580 5.191 10.278 1.00 95.69 521 ILE A CA 1
ATOM 3767 C C . ILE A 1 521 ? 12.502 6.362 9.295 1.00 95.69 521 ILE A C 1
ATOM 3769 O O . ILE A 1 521 ? 12.956 7.469 9.591 1.00 95.69 521 ILE A O 1
ATOM 3773 N N . TYR A 1 522 ? 11.898 6.118 8.135 1.00 91.44 522 TYR A N 1
ATOM 3774 C CA . TYR A 1 522 ? 11.672 7.122 7.092 1.00 91.44 522 TYR A CA 1
ATOM 3775 C C . TYR A 1 522 ? 10.204 7.192 6.696 1.00 91.44 522 TYR A C 1
ATOM 3777 O O . TYR A 1 522 ? 9.497 6.198 6.879 1.00 91.44 522 TYR A O 1
ATOM 3785 N N . PRO A 1 523 ? 9.749 8.318 6.106 1.00 86.38 523 PRO A N 1
ATOM 3786 C CA . PRO A 1 523 ? 8.478 8.352 5.401 1.00 86.38 523 PRO A CA 1
ATOM 3787 C C . PRO A 1 523 ? 8.355 7.137 4.485 1.00 86.38 523 PRO A C 1
ATOM 3789 O O . PRO A 1 523 ? 9.278 6.795 3.732 1.00 86.38 523 PRO A O 1
ATOM 3792 N N . ALA A 1 524 ? 7.244 6.432 4.631 1.00 86.88 524 ALA A N 1
ATOM 3793 C CA . ALA A 1 524 ? 7.044 5.184 3.939 1.00 86.88 524 ALA A CA 1
ATOM 3794 C C . ALA A 1 524 ? 6.868 5.455 2.442 1.00 86.88 524 ALA A C 1
ATOM 3796 O O . ALA A 1 524 ? 6.264 6.449 2.036 1.00 86.88 524 ALA A O 1
ATOM 3797 N N . HIS A 1 525 ? 7.438 4.585 1.621 1.00 84.00 525 HIS A N 1
ATOM 3798 C CA . HIS A 1 525 ? 7.476 4.743 0.175 1.00 84.00 525 HIS A CA 1
ATOM 3799 C C . HIS A 1 525 ? 7.238 3.399 -0.500 1.00 84.00 525 HIS A C 1
ATOM 3801 O O . HIS A 1 525 ? 7.365 2.337 0.113 1.00 84.00 525 HIS A O 1
ATOM 3807 N N . THR A 1 526 ? 6.871 3.457 -1.776 1.00 88.19 526 THR A N 1
ATOM 3808 C CA . THR A 1 526 ? 6.656 2.258 -2.578 1.00 88.19 526 THR A CA 1
ATOM 3809 C C . THR A 1 526 ? 7.969 1.495 -2.713 1.00 88.19 526 THR A C 1
ATOM 3811 O O . THR A 1 526 ? 8.988 2.036 -3.132 1.00 88.19 526 THR A O 1
ATOM 3814 N N . THR A 1 527 ? 7.932 0.206 -2.412 1.00 87.88 527 THR A N 1
ATOM 3815 C CA . THR A 1 527 ? 9.068 -0.706 -2.588 1.00 87.88 527 THR A CA 1
ATOM 3816 C C . THR A 1 527 ? 8.719 -1.757 -3.629 1.00 87.88 527 THR A C 1
ATOM 3818 O O . THR A 1 527 ? 7.542 -2.024 -3.888 1.00 87.88 527 THR A O 1
ATOM 3821 N N . ALA A 1 528 ? 9.732 -2.305 -4.298 1.00 89.06 528 ALA A N 1
ATOM 3822 C CA . ALA A 1 528 ? 9.525 -3.198 -5.426 1.00 89.06 528 ALA A CA 1
ATOM 3823 C C . ALA A 1 528 ? 10.502 -4.373 -5.426 1.00 89.06 528 ALA A C 1
ATOM 3825 O O . ALA A 1 528 ? 11.700 -4.222 -5.186 1.00 89.06 528 ALA A O 1
ATOM 3826 N N . TRP A 1 529 ? 9.971 -5.533 -5.791 1.00 90.75 529 TRP A N 1
ATOM 3827 C CA . TRP A 1 529 ? 10.664 -6.796 -5.949 1.00 90.75 529 TRP A CA 1
ATOM 3828 C C . TRP A 1 529 ? 10.340 -7.407 -7.303 1.00 90.75 529 TRP A C 1
ATOM 3830 O O . TRP A 1 529 ? 9.391 -7.035 -8.002 1.00 90.75 529 TRP A O 1
ATOM 3840 N N . SER A 1 530 ? 11.151 -8.374 -7.693 1.00 88.31 530 SER A N 1
ATOM 3841 C CA . SER A 1 530 ? 10.949 -9.124 -8.916 1.00 88.31 530 SER A CA 1
ATOM 3842 C C . SER A 1 530 ? 11.493 -10.538 -8.771 1.00 88.31 530 SER A C 1
ATOM 3844 O O . SER A 1 530 ? 12.371 -10.782 -7.946 1.00 88.31 530 SER A O 1
ATOM 3846 N N . ALA A 1 531 ? 10.972 -11.461 -9.573 1.00 88.31 531 ALA A N 1
ATOM 3847 C CA . ALA A 1 531 ? 11.478 -12.823 -9.670 1.00 88.31 531 ALA A CA 1
ATOM 3848 C C . ALA A 1 531 ? 11.584 -13.233 -11.136 1.00 88.31 531 ALA A C 1
ATOM 3850 O O . ALA A 1 531 ? 10.608 -13.109 -11.875 1.00 88.31 531 ALA A O 1
ATOM 3851 N N . MET A 1 532 ? 12.744 -13.743 -11.548 1.00 80.81 532 MET A N 1
ATOM 3852 C CA . MET A 1 532 ? 12.897 -14.429 -12.832 1.00 80.81 532 MET A CA 1
ATOM 3853 C C . MET A 1 532 ? 12.455 -15.880 -12.681 1.00 80.81 532 MET A C 1
ATOM 3855 O O . MET A 1 532 ? 12.981 -16.593 -11.828 1.00 80.81 532 MET A O 1
ATOM 3859 N N . LEU A 1 533 ? 11.529 -16.324 -13.525 1.00 87.38 533 LEU A N 1
ATOM 3860 C CA . LEU A 1 533 ? 11.010 -17.682 -13.515 1.00 87.38 533 LEU A CA 1
ATOM 3861 C C . LEU A 1 533 ? 11.649 -18.512 -14.626 1.00 87.38 533 LEU A C 1
ATOM 3863 O O . LEU A 1 533 ? 11.639 -18.107 -15.788 1.00 87.38 533 LEU A O 1
ATOM 3867 N N . SER A 1 534 ? 12.157 -19.690 -14.282 1.00 82.12 534 SER A N 1
ATOM 3868 C CA . SER A 1 534 ? 12.660 -20.677 -15.241 1.00 82.12 534 SER A CA 1
ATOM 3869 C C . SER A 1 534 ? 12.384 -22.087 -14.733 1.00 82.12 534 SER A C 1
ATOM 3871 O O . SER A 1 534 ? 12.185 -22.290 -13.531 1.00 82.12 534 SER A O 1
ATOM 3873 N N . GLY A 1 535 ? 12.392 -23.074 -15.633 1.00 81.12 535 GLY A N 1
ATOM 3874 C CA . GLY A 1 535 ? 12.209 -24.470 -15.228 1.00 81.12 535 GLY A CA 1
ATOM 3875 C C . GLY A 1 535 ? 13.348 -25.000 -14.374 1.00 81.12 535 GLY A C 1
ATOM 3876 O O . GLY A 1 535 ? 13.175 -25.926 -13.589 1.00 81.12 535 GLY A O 1
ATOM 3877 N N . ALA A 1 536 ? 14.500 -24.353 -14.429 1.00 76.62 536 ALA A N 1
ATOM 3878 C CA . ALA A 1 536 ? 15.637 -24.790 -13.660 1.00 76.62 536 ALA A CA 1
ATOM 3879 C C . ALA A 1 536 ? 15.654 -24.358 -12.198 1.00 76.62 536 ALA A C 1
ATOM 3881 O O . ALA A 1 536 ? 16.338 -24.967 -11.383 1.00 76.62 536 ALA A O 1
ATOM 3882 N N . ASN A 1 537 ? 14.882 -23.329 -11.875 1.00 82.81 537 ASN A N 1
ATOM 3883 C CA . ASN A 1 537 ? 14.642 -22.917 -10.502 1.00 82.81 537 ASN A CA 1
ATOM 3884 C C . ASN A 1 537 ? 13.578 -23.793 -9.819 1.00 82.81 537 ASN A C 1
ATOM 3886 O O . ASN A 1 537 ? 13.363 -23.644 -8.617 1.00 82.81 537 ASN A O 1
ATOM 3890 N N . GLU A 1 538 ? 12.864 -24.651 -10.562 1.00 87.19 538 GLU A N 1
ATOM 3891 C CA . GLU A 1 538 ? 11.902 -25.583 -9.972 1.00 87.19 538 GLU A CA 1
ATOM 3892 C C . GLU A 1 538 ? 12.602 -26.623 -9.102 1.00 87.19 538 GLU A C 1
ATOM 3894 O O . GLU A 1 538 ? 13.740 -27.023 -9.351 1.00 87.19 538 GLU A O 1
ATOM 3899 N N . VAL A 1 539 ? 11.897 -27.086 -8.070 1.00 85.69 539 VAL A N 1
ATOM 3900 C CA . VAL A 1 539 ? 12.418 -28.079 -7.127 1.00 85.69 539 VAL A CA 1
ATOM 3901 C C . VAL A 1 539 ? 11.477 -29.288 -7.114 1.00 85.69 539 VAL A C 1
ATOM 3903 O O . VAL A 1 539 ? 10.439 -29.255 -6.443 1.00 85.69 539 VAL A O 1
ATOM 3906 N N . PRO A 1 540 ? 11.821 -30.390 -7.816 1.00 87.75 540 PRO A N 1
ATOM 3907 C CA . PRO A 1 540 ? 13.058 -30.628 -8.579 1.00 87.75 540 PRO A CA 1
ATOM 3908 C C . PRO A 1 540 ? 13.105 -29.925 -9.952 1.00 87.75 540 PRO A C 1
ATOM 3910 O O . PRO A 1 540 ? 12.063 -29.643 -10.538 1.00 87.75 540 PRO A O 1
ATOM 3913 N N . HIS A 1 541 ? 14.322 -29.740 -10.481 1.00 82.00 541 HIS A N 1
ATOM 3914 C CA . HIS A 1 541 ? 14.622 -29.081 -11.761 1.00 82.00 541 HIS A CA 1
ATOM 3915 C C . HIS A 1 541 ? 13.809 -29.632 -12.951 1.00 82.00 541 HIS A C 1
ATOM 3917 O O . HIS A 1 541 ? 13.707 -30.849 -13.147 1.00 82.00 541 HIS A O 1
ATOM 3923 N N . VAL A 1 542 ? 13.318 -28.735 -13.813 1.00 84.25 542 VAL A N 1
ATOM 3924 C CA . VAL A 1 542 ? 12.557 -29.035 -15.035 1.00 84.25 542 VAL A CA 1
ATOM 3925 C C . VAL A 1 542 ? 13.277 -28.493 -16.275 1.00 84.25 542 VAL A C 1
ATOM 3927 O O . VAL A 1 542 ? 13.523 -27.298 -16.404 1.00 84.25 542 VAL A O 1
ATOM 3930 N N . HIS A 1 543 ? 13.556 -29.363 -17.252 1.00 79.62 543 HIS A N 1
ATOM 3931 C CA . HIS A 1 543 ? 14.035 -28.936 -18.572 1.00 79.62 543 HIS A CA 1
ATOM 3932 C C . HIS A 1 543 ? 12.868 -28.386 -19.403 1.00 79.62 543 HIS A C 1
ATOM 3934 O O . HIS A 1 543 ? 12.139 -29.155 -20.033 1.00 79.62 543 HIS A O 1
ATOM 3940 N N . SER A 1 544 ? 12.693 -27.066 -19.407 1.00 77.44 544 SER A N 1
ATOM 3941 C CA . SER A 1 544 ? 11.711 -26.368 -20.240 1.00 77.44 544 SER A CA 1
ATOM 3942 C C . SER A 1 544 ? 12.320 -25.082 -20.812 1.00 77.44 544 SER A C 1
ATOM 3944 O O . SER A 1 544 ? 13.057 -24.406 -20.093 1.00 77.44 544 SER A O 1
ATOM 3946 N N . PRO A 1 545 ? 12.021 -24.716 -22.077 1.00 72.69 545 PRO A N 1
ATOM 3947 C CA . PRO A 1 545 ? 12.348 -23.393 -22.607 1.00 72.69 545 PRO A CA 1
ATOM 3948 C C . PRO A 1 545 ? 11.444 -22.291 -22.029 1.00 72.69 545 PRO A C 1
ATOM 3950 O O . PRO A 1 545 ? 11.691 -21.115 -22.286 1.00 72.69 545 PRO A O 1
ATOM 3953 N N . ALA A 1 546 ? 10.396 -22.653 -21.277 1.00 80.75 546 ALA A N 1
ATOM 3954 C CA . ALA A 1 546 ? 9.493 -21.700 -20.658 1.00 80.75 546 ALA A CA 1
ATOM 3955 C C . ALA A 1 546 ? 10.243 -20.764 -19.704 1.00 80.75 546 ALA A C 1
ATOM 3957 O O . ALA A 1 546 ? 11.083 -21.177 -18.898 1.00 80.75 546 ALA A O 1
ATOM 3958 N N . THR A 1 547 ? 9.879 -19.489 -19.762 1.00 79.62 547 THR A N 1
ATOM 3959 C CA . THR A 1 547 ? 10.396 -18.457 -18.865 1.00 79.62 547 THR A CA 1
ATOM 3960 C C . THR A 1 547 ? 9.259 -17.601 -18.336 1.00 79.62 547 THR A C 1
ATOM 3962 O O . THR A 1 547 ? 8.148 -17.581 -18.873 1.00 79.62 547 THR A O 1
ATOM 3965 N N . GLY A 1 548 ? 9.523 -16.867 -17.266 1.00 83.00 548 GLY A N 1
ATOM 3966 C CA . GLY A 1 548 ? 8.601 -15.866 -16.769 1.00 83.00 548 GLY A CA 1
ATOM 3967 C C . GLY A 1 548 ? 9.294 -14.786 -15.965 1.00 83.00 548 GLY A C 1
ATOM 3968 O O . GLY A 1 548 ? 10.471 -14.874 -15.631 1.00 83.00 548 GLY A O 1
ATOM 3969 N N . GLN A 1 549 ? 8.534 -13.751 -15.652 1.00 86.06 549 GLN A N 1
ATOM 3970 C CA . GLN A 1 549 ? 8.967 -12.660 -14.804 1.00 86.06 549 GLN A CA 1
ATOM 3971 C C . GLN A 1 549 ? 7.806 -12.242 -13.914 1.00 86.06 549 GLN A C 1
ATOM 3973 O O . GLN A 1 549 ? 6.749 -11.852 -14.410 1.00 86.06 549 GLN A O 1
ATOM 3978 N N . ALA A 1 550 ? 8.013 -12.279 -12.605 1.00 91.38 550 ALA A N 1
ATOM 3979 C CA . ALA A 1 550 ? 7.125 -11.652 -11.645 1.00 91.38 550 ALA A CA 1
ATOM 3980 C C . ALA A 1 550 ? 7.685 -10.288 -11.251 1.00 91.38 550 ALA A C 1
ATOM 3982 O O . ALA A 1 550 ? 8.894 -10.109 -11.082 1.00 91.38 550 ALA A O 1
ATOM 3983 N N . TYR A 1 551 ? 6.782 -9.337 -11.094 1.00 89.38 551 TYR A N 1
ATOM 3984 C CA . TYR A 1 551 ? 7.011 -8.045 -10.478 1.00 89.38 551 TYR A CA 1
ATOM 3985 C C . TYR A 1 551 ? 6.061 -7.926 -9.305 1.00 89.38 551 TYR A C 1
ATOM 3987 O O . TYR A 1 551 ? 4.893 -8.302 -9.419 1.00 89.38 551 TYR A O 1
ATOM 3995 N N . VAL A 1 552 ? 6.570 -7.400 -8.204 1.00 93.31 552 VAL A N 1
ATOM 3996 C CA . VAL A 1 552 ? 5.839 -7.225 -6.960 1.00 93.31 552 VAL A CA 1
ATOM 3997 C C . VAL A 1 552 ? 6.125 -5.818 -6.464 1.00 93.31 552 VAL A C 1
ATOM 3999 O O . VAL A 1 552 ? 7.283 -5.421 -6.406 1.00 93.31 552 VAL A O 1
ATOM 4002 N N . THR A 1 553 ? 5.102 -5.049 -6.128 1.00 92.62 553 THR A N 1
ATOM 4003 C CA . THR A 1 553 ? 5.264 -3.755 -5.462 1.00 92.62 553 THR A CA 1
ATOM 4004 C C . THR A 1 553 ? 4.430 -3.735 -4.198 1.00 92.62 553 THR A C 1
ATOM 4006 O O . THR A 1 553 ? 3.365 -4.344 -4.134 1.00 92.62 553 THR A O 1
ATOM 4009 N N . LEU A 1 554 ? 4.923 -3.052 -3.176 1.00 90.50 554 LEU A N 1
ATOM 4010 C CA . LEU A 1 554 ? 4.239 -2.923 -1.902 1.00 90.50 554 LEU A CA 1
ATOM 4011 C C . LEU A 1 554 ? 3.814 -1.468 -1.713 1.00 90.50 554 LEU A C 1
ATOM 4013 O O . LEU A 1 554 ? 4.545 -0.545 -2.084 1.00 90.50 554 LEU A O 1
ATOM 4017 N N . SER A 1 555 ? 2.615 -1.262 -1.176 1.00 86.19 555 SER A N 1
ATOM 4018 C CA . SER A 1 555 ? 2.162 0.058 -0.742 1.00 86.19 555 SER A CA 1
ATOM 4019 C C . SER A 1 555 ? 3.081 0.667 0.299 1.00 86.19 555 SER A C 1
ATOM 4021 O O . SER A 1 555 ? 3.814 -0.037 0.988 1.00 86.19 555 SER A O 1
ATOM 4023 N N . ALA A 1 556 ? 3.048 1.999 0.385 1.00 82.12 556 ALA A N 1
ATOM 4024 C CA . ALA A 1 556 ? 3.850 2.741 1.346 1.00 82.12 556 ALA A CA 1
ATOM 4025 C C . ALA A 1 556 ? 3.621 2.219 2.781 1.00 82.12 556 ALA A C 1
ATOM 4027 O O . ALA A 1 556 ? 4.586 1.951 3.481 1.00 82.12 556 ALA A O 1
ATOM 4028 N N . ASP A 1 557 ? 2.378 1.938 3.186 1.00 80.00 557 ASP A N 1
ATOM 4029 C CA . ASP A 1 557 ? 2.037 1.336 4.495 1.00 80.00 557 ASP A CA 1
ATOM 4030 C C . ASP A 1 557 ? 2.367 -0.151 4.633 1.00 80.00 557 ASP A C 1
ATOM 4032 O O . ASP A 1 557 ? 2.078 -0.754 5.669 1.00 80.00 557 ASP A O 1
ATOM 4036 N N . MET A 1 558 ? 2.906 -0.781 3.596 1.00 87.69 558 MET A N 1
ATOM 4037 C CA . MET A 1 558 ? 3.200 -2.208 3.597 1.00 87.69 558 MET A CA 1
ATOM 4038 C C . MET A 1 558 ? 1.961 -3.106 3.748 1.00 87.69 558 MET A C 1
ATOM 4040 O O . MET A 1 558 ? 2.094 -4.288 4.047 1.00 87.69 558 MET A O 1
ATOM 4044 N N . SER A 1 559 ? 0.748 -2.567 3.572 1.00 84.19 559 SER A N 1
ATOM 4045 C CA . SER A 1 559 ? -0.509 -3.299 3.789 1.00 84.19 559 SER A CA 1
ATOM 4046 C C . SER A 1 559 ? -1.049 -3.972 2.532 1.00 84.19 559 SER A C 1
ATOM 4048 O O . SER A 1 559 ? -1.908 -4.843 2.621 1.00 84.19 559 SER A O 1
ATOM 4050 N N . THR A 1 560 ? -0.582 -3.568 1.351 1.00 86.31 560 THR A N 1
ATOM 4051 C CA . THR A 1 560 ? -1.081 -4.075 0.075 1.00 86.31 560 THR A CA 1
ATOM 4052 C C . THR A 1 560 ? 0.073 -4.446 -0.842 1.00 86.31 560 THR A C 1
ATOM 4054 O O . THR A 1 560 ? 0.909 -3.609 -1.186 1.00 86.31 560 THR A O 1
ATOM 4057 N N . LEU A 1 561 ? 0.083 -5.699 -1.289 1.00 93.50 561 LEU A N 1
ATOM 4058 C CA . LEU A 1 561 ? 1.009 -6.218 -2.288 1.00 93.50 561 LEU A CA 1
ATOM 4059 C C . LEU A 1 561 ? 0.327 -6.240 -3.649 1.00 93.50 561 LEU A C 1
ATOM 4061 O O . LEU A 1 561 ? -0.711 -6.868 -3.823 1.00 93.50 561 LEU A O 1
ATOM 4065 N N . TYR A 1 562 ? 0.929 -5.594 -4.635 1.00 93.75 562 TYR A N 1
ATOM 4066 C CA . TYR A 1 562 ? 0.518 -5.634 -6.032 1.00 93.75 562 TYR A CA 1
ATOM 4067 C C . TYR A 1 562 ? 1.481 -6.520 -6.801 1.00 93.75 562 TYR A C 1
ATOM 4069 O O . TYR A 1 562 ? 2.688 -6.478 -6.569 1.00 93.75 562 TYR A O 1
ATOM 4077 N N . TYR A 1 563 ? 0.971 -7.317 -7.732 1.00 94.69 563 TYR A N 1
ATOM 4078 C CA . TYR A 1 563 ? 1.814 -8.186 -8.539 1.00 94.69 563 TYR A CA 1
ATOM 4079 C C . TYR A 1 563 ? 1.403 -8.200 -10.005 1.00 94.69 563 TYR A C 1
ATOM 4081 O O . TYR A 1 563 ? 0.235 -8.029 -10.363 1.00 94.69 563 TYR A O 1
ATOM 4089 N N . ARG A 1 564 ? 2.384 -8.462 -10.869 1.00 91.94 564 ARG A N 1
ATOM 4090 C CA . ARG A 1 564 ? 2.181 -8.823 -12.275 1.00 91.94 564 ARG A CA 1
ATOM 4091 C C . ARG A 1 564 ? 3.162 -9.917 -12.658 1.00 91.94 564 ARG A C 1
ATOM 4093 O O . ARG A 1 564 ? 4.365 -9.750 -12.479 1.00 91.94 564 ARG A O 1
ATOM 4100 N N . VAL A 1 565 ? 2.650 -11.005 -13.223 1.00 92.19 565 VAL A N 1
ATOM 4101 C CA . VAL A 1 565 ? 3.449 -12.133 -13.705 1.00 92.19 565 VAL A CA 1
ATOM 4102 C C . VAL A 1 565 ? 3.279 -12.269 -15.212 1.00 92.19 565 VAL A C 1
ATOM 4104 O O . VAL A 1 565 ? 2.164 -12.354 -15.729 1.00 92.19 565 VAL A O 1
ATOM 4107 N N . LEU A 1 566 ? 4.406 -12.259 -15.915 1.00 87.31 566 LEU A N 1
ATOM 4108 C CA . LEU A 1 566 ? 4.523 -12.466 -17.350 1.00 87.31 566 LEU A CA 1
ATOM 4109 C C . LEU A 1 566 ? 5.176 -13.822 -17.595 1.00 87.31 566 LEU A C 1
ATOM 4111 O O . LEU A 1 566 ? 6.020 -14.248 -16.810 1.00 87.31 566 LEU A O 1
ATOM 4115 N N . VAL A 1 567 ? 4.806 -14.480 -18.687 1.00 86.25 567 VAL A N 1
ATOM 4116 C CA . VAL A 1 567 ? 5.378 -15.768 -19.094 1.00 86.25 567 VAL A CA 1
ATOM 4117 C C . VAL A 1 567 ? 5.635 -15.784 -20.595 1.00 86.25 567 VAL A C 1
ATOM 4119 O O . VAL A 1 567 ? 4.919 -15.128 -21.349 1.00 86.25 567 VAL A O 1
ATOM 4122 N N . ALA A 1 568 ? 6.637 -16.533 -21.036 1.00 81.12 568 ALA A N 1
ATOM 4123 C CA . ALA A 1 568 ? 6.967 -16.761 -22.438 1.00 81.12 568 ALA A CA 1
ATOM 4124 C C . ALA A 1 568 ? 7.272 -18.247 -22.668 1.00 81.12 568 ALA A C 1
ATOM 4126 O O . ALA A 1 568 ? 7.672 -18.953 -21.743 1.00 81.12 568 ALA A O 1
ATOM 4127 N N . ASP A 1 569 ? 7.015 -18.720 -23.890 1.00 82.75 569 ASP A N 1
ATOM 4128 C CA . ASP A 1 569 ? 7.266 -20.103 -24.335 1.00 82.75 569 ASP A CA 1
ATOM 4129 C C . ASP A 1 569 ? 6.688 -21.204 -23.423 1.00 82.75 569 ASP A C 1
ATOM 4131 O O . ASP A 1 569 ? 7.187 -22.324 -23.375 1.00 82.75 569 ASP A O 1
ATOM 4135 N N . ILE A 1 570 ? 5.585 -20.890 -22.733 1.00 85.12 570 ILE A N 1
ATOM 4136 C CA . ILE A 1 570 ? 4.845 -21.798 -21.852 1.00 85.12 570 ILE A CA 1
ATOM 4137 C C . ILE A 1 570 ? 3.463 -22.117 -22.435 1.00 85.12 570 ILE A C 1
ATOM 4139 O O . ILE A 1 570 ? 2.797 -21.262 -23.032 1.00 85.12 570 ILE A O 1
ATOM 4143 N N . HIS A 1 571 ? 2.992 -23.353 -22.254 1.00 90.62 571 HIS A N 1
ATOM 4144 C CA . HIS A 1 571 ? 1.712 -23.807 -22.800 1.00 90.62 571 HIS A CA 1
ATOM 4145 C C . HIS A 1 571 ? 0.877 -24.576 -21.777 1.00 90.62 571 HIS A C 1
ATOM 4147 O O . HIS A 1 571 ? 1.369 -25.425 -21.043 1.00 90.62 571 HIS A O 1
ATOM 4153 N N . GLY A 1 572 ? -0.436 -24.330 -21.785 1.00 92.75 572 GLY A N 1
ATOM 4154 C CA . GLY A 1 572 ? -1.373 -25.067 -20.937 1.00 92.75 572 GLY A CA 1
ATOM 4155 C C . GLY A 1 572 ? -1.193 -24.780 -19.446 1.00 92.75 572 GLY A C 1
ATOM 4156 O O . GLY A 1 572 ? -1.255 -25.717 -18.650 1.00 92.75 572 GLY A O 1
ATOM 4157 N N . VAL A 1 573 ? -0.966 -23.512 -19.085 1.00 96.69 573 VAL A N 1
ATOM 4158 C CA . VAL A 1 573 ? -0.894 -23.052 -17.693 1.00 96.69 573 VAL A CA 1
ATOM 4159 C C . VAL A 1 573 ? -2.200 -23.356 -16.964 1.00 96.69 573 VAL A C 1
ATOM 4161 O O . VAL A 1 573 ? -3.289 -23.024 -17.436 1.00 96.69 573 VAL A O 1
ATOM 4164 N N . THR A 1 574 ? -2.087 -24.010 -15.811 1.00 96.50 574 THR A N 1
ATOM 4165 C CA . THR A 1 574 ? -3.222 -24.417 -14.978 1.00 96.50 574 THR A CA 1
ATOM 4166 C C . THR A 1 574 ? -3.355 -23.564 -13.731 1.00 96.50 574 THR A C 1
ATOM 4168 O O . THR A 1 574 ? -4.478 -23.263 -13.344 1.00 96.50 574 THR A O 1
ATOM 4171 N N . MET A 1 575 ? -2.236 -23.196 -13.099 1.00 97.12 575 MET A N 1
ATOM 4172 C CA . MET A 1 575 ? -2.201 -22.420 -11.856 1.00 97.12 575 MET A CA 1
ATOM 4173 C C . MET A 1 575 ? -0.890 -21.636 -11.746 1.00 97.12 575 MET A C 1
ATOM 4175 O O . MET A 1 575 ? 0.087 -21.976 -12.407 1.00 97.12 575 MET A O 1
ATOM 4179 N N . ALA A 1 576 ? -0.855 -20.631 -10.881 1.00 97.94 576 ALA A N 1
ATOM 4180 C CA . ALA A 1 576 ? 0.365 -19.970 -10.426 1.00 97.94 576 ALA A CA 1
ATOM 4181 C C . ALA A 1 576 ? 0.184 -19.535 -8.970 1.00 97.94 576 ALA A C 1
ATOM 4183 O O . ALA A 1 576 ? -0.927 -19.144 -8.591 1.00 97.94 576 ALA A O 1
ATOM 4184 N N . HIS A 1 577 ? 1.247 -19.572 -8.172 1.00 97.75 577 HIS A N 1
ATOM 4185 C CA . HIS A 1 577 ? 1.180 -19.248 -6.748 1.00 97.75 577 HIS A CA 1
ATOM 4186 C C . HIS A 1 577 ? 2.348 -18.375 -6.303 1.00 97.75 577 HIS A C 1
ATOM 4188 O O . HIS A 1 577 ? 3.425 -18.376 -6.901 1.00 97.75 577 HIS A O 1
ATOM 4194 N N . PHE A 1 578 ? 2.104 -17.645 -5.220 1.00 97.06 578 PHE A N 1
ATOM 4195 C CA . PHE A 1 578 ? 3.124 -16.999 -4.414 1.00 97.06 578 PHE A CA 1
ATOM 4196 C C . PHE A 1 578 ? 3.359 -17.861 -3.174 1.00 97.06 578 PHE A C 1
ATOM 4198 O O . PHE A 1 578 ? 2.410 -18.198 -2.463 1.00 97.06 578 PHE A O 1
ATOM 4205 N N . HIS A 1 579 ? 4.601 -18.253 -2.935 1.00 96.88 579 HIS A N 1
ATOM 4206 C CA . HIS A 1 579 ? 4.997 -19.177 -1.880 1.00 96.88 579 HIS A CA 1
ATOM 4207 C C . HIS A 1 579 ? 5.979 -18.532 -0.908 1.00 96.88 579 HIS A C 1
ATOM 4209 O O . HIS A 1 579 ? 6.660 -17.565 -1.247 1.00 96.88 579 HIS A O 1
ATOM 4215 N N . GLU A 1 580 ? 6.090 -19.113 0.284 1.00 94.56 580 GLU A N 1
ATOM 4216 C CA . GLU A 1 580 ? 7.099 -18.752 1.277 1.00 94.56 580 GLU A CA 1
ATOM 4217 C C . GLU A 1 580 ? 8.059 -19.916 1.515 1.00 94.56 580 GLU A C 1
ATOM 4219 O O . GLU A 1 580 ? 7.666 -20.944 2.056 1.00 94.56 580 GLU A O 1
ATOM 4224 N N . ALA A 1 581 ? 9.305 -19.766 1.077 1.00 90.81 581 ALA A N 1
ATOM 4225 C CA . ALA A 1 581 ? 10.442 -20.589 1.468 1.00 90.81 581 ALA A CA 1
ATOM 4226 C C . ALA A 1 581 ? 11.747 -19.889 1.063 1.00 90.81 581 ALA A C 1
ATOM 4228 O O . ALA A 1 581 ? 11.761 -19.182 0.044 1.00 90.81 581 ALA A O 1
ATOM 4229 N N . PRO A 1 582 ? 12.861 -20.175 1.754 1.00 86.62 582 PRO A N 1
ATOM 4230 C CA . PRO A 1 582 ? 14.187 -19.843 1.256 1.00 86.62 582 PRO A CA 1
ATOM 4231 C C . PRO A 1 582 ? 14.444 -20.431 -0.142 1.00 86.62 582 PRO A C 1
ATOM 4233 O O . PRO A 1 582 ? 13.811 -21.403 -0.582 1.00 86.62 582 PRO A O 1
ATOM 4236 N N . ALA A 1 583 ? 15.412 -19.852 -0.850 1.00 81.00 583 ALA A N 1
ATOM 4237 C CA . ALA A 1 583 ? 15.825 -20.342 -2.159 1.00 81.00 583 ALA A CA 1
ATOM 4238 C C . ALA A 1 583 ? 16.255 -21.823 -2.097 1.00 81.00 583 ALA A C 1
ATOM 4240 O O . ALA A 1 583 ? 17.021 -22.221 -1.223 1.00 81.00 583 ALA A O 1
ATOM 4241 N N . GLY A 1 584 ? 15.768 -22.637 -3.040 1.00 82.00 584 GLY A N 1
ATOM 4242 C CA . GLY A 1 584 ? 16.075 -24.073 -3.118 1.00 82.00 584 GLY A CA 1
ATOM 4243 C C . GLY A 1 584 ? 15.144 -24.990 -2.315 1.00 82.00 584 GLY A C 1
ATOM 4244 O O . GLY A 1 584 ? 15.199 -26.206 -2.488 1.00 82.00 584 GLY A O 1
ATOM 4245 N N . GLU A 1 585 ? 14.239 -24.444 -1.498 1.00 90.81 585 GLU A N 1
ATOM 4246 C CA . GLU A 1 585 ? 13.277 -25.230 -0.714 1.00 90.81 585 GLU A CA 1
ATOM 4247 C C . GLU A 1 585 ? 11.839 -25.056 -1.214 1.00 90.81 585 GLU A C 1
ATOM 4249 O O . GLU A 1 585 ? 11.488 -24.032 -1.801 1.00 90.81 585 GLU A O 1
ATOM 4254 N N . ASN A 1 586 ? 10.992 -26.068 -1.004 1.00 91.44 586 ASN A N 1
ATOM 4255 C CA . ASN A 1 586 ? 9.555 -25.982 -1.272 1.00 91.44 586 ASN A CA 1
ATOM 4256 C C . ASN A 1 586 ? 8.824 -25.612 0.016 1.00 91.44 586 ASN A C 1
ATOM 4258 O O . ASN A 1 586 ? 8.891 -26.356 0.992 1.00 91.44 586 ASN A O 1
ATOM 4262 N N . GLY A 1 587 ? 8.079 -24.513 -0.009 1.00 93.19 587 GLY A N 1
ATOM 4263 C CA . GLY A 1 587 ? 7.258 -24.080 1.121 1.00 93.19 587 GLY A CA 1
ATOM 4264 C C . GLY A 1 587 ? 5.788 -23.855 0.777 1.00 93.19 587 GLY A C 1
ATOM 4265 O O . GLY A 1 587 ? 5.380 -24.053 -0.375 1.00 93.19 587 GLY 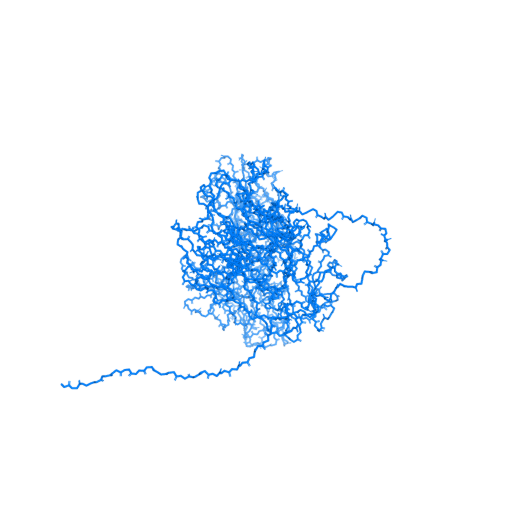A O 1
ATOM 4266 N N . PRO A 1 588 ? 4.966 -23.500 1.777 1.00 95.31 588 PRO A N 1
ATOM 4267 C CA . PRO A 1 588 ? 3.527 -23.333 1.617 1.00 95.31 588 PRO A CA 1
ATOM 4268 C C . PRO A 1 588 ? 3.167 -22.211 0.635 1.00 95.31 588 PRO A C 1
ATOM 4270 O O . PRO A 1 588 ? 3.944 -21.287 0.396 1.00 95.31 588 PRO A O 1
ATOM 4273 N N . VAL A 1 589 ? 1.966 -22.310 0.059 1.00 95.69 589 VAL A N 1
ATOM 4274 C CA . VAL A 1 589 ? 1.355 -21.220 -0.713 1.00 95.69 589 VAL A CA 1
ATOM 4275 C C . VAL A 1 589 ? 0.921 -20.135 0.267 1.00 95.69 589 VAL A C 1
ATOM 4277 O O . VAL A 1 589 ? 0.147 -20.425 1.177 1.00 95.69 589 VAL A O 1
ATOM 4280 N N . VAL A 1 590 ? 1.369 -18.902 0.044 1.00 95.19 590 VAL A N 1
ATOM 4281 C CA . VAL A 1 590 ? 0.870 -17.714 0.750 1.00 95.19 590 VAL A CA 1
ATOM 4282 C C . VAL A 1 590 ? -0.459 -17.290 0.127 1.00 95.19 590 VAL A C 1
ATOM 4284 O O . VAL A 1 590 ? -1.468 -17.179 0.817 1.00 95.19 590 VAL A O 1
ATOM 4287 N N . PHE A 1 591 ? -0.493 -17.123 -1.200 1.00 95.00 591 PHE A N 1
ATOM 4288 C CA . PHE A 1 591 ? -1.722 -16.835 -1.942 1.00 95.00 591 PHE A CA 1
ATOM 4289 C C . PHE A 1 591 ? -1.658 -17.320 -3.402 1.00 95.00 591 PHE A C 1
ATOM 4291 O O . PHE A 1 591 ? -0.577 -17.417 -3.995 1.00 95.00 591 PHE A O 1
ATOM 4298 N N . PRO A 1 592 ? -2.815 -17.626 -4.022 1.00 95.69 592 PRO A N 1
ATOM 4299 C CA . PRO A 1 592 ? -2.877 -17.939 -5.442 1.00 95.69 592 PRO A CA 1
ATOM 4300 C C . PRO A 1 592 ? -2.746 -16.683 -6.312 1.00 95.69 592 PRO A C 1
ATOM 4302 O O . PRO A 1 592 ? -3.347 -15.649 -6.036 1.00 95.69 592 PRO A O 1
ATOM 4305 N N . ILE A 1 593 ? -2.002 -16.810 -7.410 1.00 95.81 593 ILE A N 1
ATOM 4306 C CA . ILE A 1 593 ? -1.861 -15.791 -8.462 1.00 95.81 593 ILE A CA 1
ATOM 4307 C C . ILE A 1 593 ? -2.836 -16.090 -9.602 1.00 95.81 593 ILE A C 1
ATOM 4309 O O . ILE A 1 593 ? -3.527 -15.206 -10.097 1.00 95.81 593 ILE A O 1
ATOM 4313 N N . PHE A 1 594 ? -2.919 -17.356 -10.013 1.00 96.31 594 PHE A N 1
ATOM 4314 C CA . PHE A 1 594 ? -3.821 -17.817 -11.064 1.00 96.31 594 PHE A CA 1
ATOM 4315 C C . PHE A 1 594 ? -4.397 -19.177 -10.684 1.00 96.31 594 PHE A C 1
ATOM 4317 O O . PHE A 1 594 ? -3.659 -20.080 -10.298 1.00 96.31 594 PHE A O 1
ATOM 4324 N N . THR A 1 595 ? -5.712 -19.340 -10.818 1.00 93.56 595 THR A N 1
ATOM 4325 C CA . THR A 1 595 ? -6.441 -20.562 -10.430 1.00 93.56 595 THR A CA 1
ATOM 4326 C C . THR A 1 595 ? -7.054 -21.303 -11.625 1.00 93.56 595 THR A C 1
ATOM 4328 O O . THR A 1 595 ? -7.869 -22.209 -11.444 1.00 93.56 595 THR A O 1
ATOM 4331 N N . GLY A 1 596 ? -6.649 -20.946 -12.850 1.00 87.81 596 GLY A N 1
ATOM 4332 C CA . GLY A 1 596 ? -7.186 -21.511 -14.087 1.00 87.81 596 GLY A CA 1
ATOM 4333 C C . GLY A 1 596 ? -8.416 -20.763 -14.614 1.00 87.81 596 GLY A C 1
ATOM 4334 O O . GLY A 1 596 ? -9.104 -20.053 -13.887 1.00 87.81 596 GLY A O 1
ATOM 4335 N N . GLY A 1 597 ? -8.718 -20.945 -15.902 1.00 82.50 597 GLY A N 1
ATOM 4336 C CA . GLY A 1 597 ? -9.880 -20.339 -16.569 1.00 82.50 597 GLY A CA 1
ATOM 4337 C C . GLY A 1 597 ? -9.517 -19.269 -17.610 1.00 82.50 597 GLY A C 1
ATOM 4338 O O . GLY A 1 597 ? -8.341 -18.973 -17.795 1.00 82.50 597 GLY A O 1
ATOM 4339 N N . PRO A 1 598 ? -10.505 -18.753 -18.367 1.00 80.62 598 PRO A N 1
ATOM 4340 C CA . PRO A 1 598 ? -10.287 -17.711 -19.367 1.00 80.62 598 PRO A CA 1
ATOM 4341 C C . PRO A 1 598 ? -10.237 -16.292 -18.748 1.00 80.62 598 PRO A C 1
ATOM 4343 O O . PRO A 1 598 ? -11.023 -16.015 -17.840 1.00 80.62 598 PRO A O 1
ATOM 4346 N N . PRO A 1 599 ? -9.423 -15.366 -19.298 1.00 85.62 599 PRO A N 1
ATOM 4347 C CA . PRO A 1 599 ? -8.448 -15.600 -20.366 1.00 85.62 599 PRO A CA 1
ATOM 4348 C C . PRO A 1 599 ? -7.296 -16.504 -19.886 1.00 85.62 599 PRO A C 1
ATOM 4350 O O . PRO A 1 599 ? -6.956 -16.469 -18.705 1.00 85.62 599 PRO A O 1
ATOM 4353 N N . PRO A 1 600 ? -6.734 -17.353 -20.769 1.00 89.06 600 PRO A N 1
ATOM 4354 C CA . PRO A 1 600 ? -5.627 -18.229 -20.396 1.00 89.06 600 PRO A CA 1
ATOM 4355 C C . PRO A 1 600 ? -4.420 -17.398 -19.957 1.00 89.06 600 PRO A C 1
ATOM 4357 O O . PRO A 1 600 ? -4.193 -16.328 -20.508 1.00 89.06 600 PRO A O 1
ATOM 4360 N N . PHE A 1 601 ? -3.633 -17.900 -19.007 1.00 92.38 601 PHE A N 1
ATOM 4361 C CA . PHE A 1 601 ? -2.365 -17.273 -18.647 1.00 92.38 601 PHE A CA 1
ATOM 4362 C C . PHE A 1 601 ? -1.287 -17.666 -19.671 1.00 92.38 601 PHE A C 1
ATOM 4364 O O . PHE A 1 601 ? -0.854 -18.818 -19.717 1.00 92.38 601 PHE A O 1
ATOM 4371 N N . ASP A 1 602 ? -0.896 -16.714 -20.520 1.00 85.56 602 ASP A N 1
ATOM 4372 C CA . ASP A 1 602 ? 0.122 -16.870 -21.564 1.00 85.56 602 ASP A CA 1
ATOM 4373 C C . ASP A 1 602 ? 0.830 -15.532 -21.873 1.00 85.56 602 ASP A C 1
ATOM 4375 O O . ASP A 1 602 ? 0.562 -14.509 -21.241 1.00 85.56 602 ASP A O 1
ATOM 4379 N N . ALA A 1 603 ? 1.728 -15.522 -22.863 1.00 75.81 603 ALA A N 1
ATOM 4380 C CA . ALA A 1 603 ? 2.518 -14.345 -23.241 1.00 75.81 603 ALA A CA 1
ATOM 4381 C C . ALA A 1 603 ? 1.700 -13.115 -23.677 1.00 75.81 603 ALA A C 1
ATOM 4383 O O . ALA A 1 603 ? 2.210 -11.995 -23.648 1.00 75.81 603 ALA A O 1
ATOM 4384 N N . HIS A 1 604 ? 0.440 -13.296 -24.079 1.00 79.12 604 HIS A N 1
ATOM 4385 C CA . HIS A 1 604 ? -0.450 -12.198 -24.465 1.00 79.12 604 HIS A CA 1
ATOM 4386 C C . HIS A 1 604 ? -1.381 -11.777 -23.323 1.00 79.12 604 HIS A C 1
ATOM 4388 O O . HIS A 1 604 ? -1.996 -10.715 -23.395 1.00 79.12 604 HIS A O 1
ATOM 4394 N N . ASN A 1 605 ? -1.480 -12.595 -22.276 1.00 81.56 605 ASN A N 1
ATOM 4395 C CA . ASN A 1 605 ? -2.413 -12.441 -21.169 1.00 81.56 605 ASN A CA 1
ATOM 4396 C C . ASN A 1 605 ? -1.668 -12.606 -19.832 1.00 81.56 605 ASN A C 1
ATOM 4398 O O . ASN A 1 605 ? -1.855 -13.609 -19.136 1.00 81.56 605 ASN A O 1
ATOM 4402 N N . PRO A 1 606 ? -0.797 -11.649 -19.463 1.00 86.56 606 PRO A N 1
ATOM 4403 C CA . PRO A 1 606 ? -0.136 -11.674 -18.167 1.00 86.56 606 PRO A CA 1
ATOM 4404 C C . PRO A 1 606 ? -1.154 -11.503 -17.038 1.00 86.56 606 PRO A C 1
ATOM 4406 O O . PRO A 1 606 ? -2.141 -10.774 -17.167 1.00 86.56 606 PRO A O 1
ATOM 4409 N N . VAL A 1 607 ? -0.888 -12.139 -15.902 1.00 91.75 607 VAL A N 1
ATOM 4410 C CA . VAL A 1 607 ? -1.770 -12.089 -14.732 1.00 91.75 607 VAL A CA 1
ATOM 4411 C C . VAL A 1 607 ? -1.331 -10.951 -13.825 1.00 91.75 607 VAL A C 1
ATOM 4413 O O . VAL A 1 607 ? -0.143 -10.778 -13.567 1.00 91.75 607 VAL A O 1
ATOM 4416 N N . SER A 1 608 ? -2.281 -10.143 -13.362 1.00 90.38 608 SER A N 1
ATOM 4417 C CA . SER A 1 608 ? -2.040 -9.062 -12.400 1.00 90.38 608 SER A CA 1
ATOM 4418 C C . SER A 1 608 ? -3.083 -9.109 -11.299 1.00 90.38 608 SER A C 1
ATOM 4420 O O . SER A 1 608 ? -4.225 -9.489 -11.559 1.00 90.38 608 SER A O 1
ATOM 4422 N N . GLY A 1 609 ? -2.711 -8.682 -10.101 1.00 88.25 609 GLY A N 1
ATOM 4423 C CA . GLY A 1 609 ? -3.623 -8.644 -8.969 1.00 88.25 609 GLY A CA 1
ATOM 4424 C C . GLY A 1 609 ? -3.051 -7.866 -7.797 1.00 88.25 609 GLY A C 1
ATOM 4425 O O . GLY A 1 609 ? -1.932 -7.355 -7.854 1.00 88.25 609 GLY A O 1
ATOM 4426 N N . MET A 1 610 ? -3.849 -7.787 -6.738 1.00 91.31 610 MET A N 1
ATOM 4427 C CA . MET A 1 610 ? -3.442 -7.219 -5.462 1.00 91.31 610 MET A CA 1
ATOM 4428 C C . MET A 1 610 ? -3.874 -8.136 -4.320 1.00 91.31 610 MET A C 1
ATOM 4430 O O . MET A 1 610 ? -4.896 -8.818 -4.418 1.00 91.31 610 MET A O 1
ATOM 4434 N N . VAL A 1 611 ? -3.100 -8.121 -3.246 1.00 89.31 611 VAL A N 1
ATOM 4435 C CA . VAL A 1 611 ? -3.383 -8.760 -1.965 1.00 89.31 611 VAL A CA 1
ATOM 4436 C C . VAL A 1 611 ? -3.411 -7.640 -0.938 1.00 89.31 611 VAL A C 1
ATOM 4438 O O . VAL A 1 611 ? -2.379 -7.031 -0.668 1.00 89.31 611 VAL A O 1
ATOM 4441 N N . ALA A 1 612 ? -4.606 -7.315 -0.454 1.00 81.62 612 ALA A N 1
ATOM 4442 C CA . ALA A 1 612 ? -4.806 -6.336 0.607 1.00 81.62 612 ALA A CA 1
ATOM 4443 C C . ALA A 1 612 ? -4.636 -6.990 1.984 1.00 81.62 612 ALA A C 1
ATOM 4445 O O . ALA A 1 612 ? -4.593 -8.217 2.082 1.00 81.62 612 ALA A O 1
ATOM 4446 N N . ASP A 1 613 ? -4.560 -6.149 3.016 1.00 76.62 613 ASP A N 1
ATOM 4447 C CA . ASP A 1 613 ? -4.475 -6.541 4.425 1.00 76.62 613 ASP A CA 1
ATOM 4448 C C . ASP A 1 613 ? -3.339 -7.545 4.687 1.00 76.62 613 ASP A C 1
ATOM 4450 O O . ASP A 1 613 ? -3.474 -8.525 5.418 1.00 76.62 613 ASP A O 1
ATOM 4454 N N . LEU A 1 614 ? -2.199 -7.293 4.039 1.00 83.69 614 LEU A N 1
ATOM 4455 C CA . LEU A 1 614 ? -1.015 -8.124 4.135 1.00 83.69 614 LEU A CA 1
ATOM 4456 C C . LEU A 1 614 ? -0.489 -8.124 5.574 1.00 83.69 614 LEU A C 1
ATOM 4458 O O . LEU A 1 614 ? -0.212 -7.066 6.157 1.00 83.69 614 LEU A O 1
ATOM 4462 N N . ASP A 1 615 ? -0.332 -9.329 6.113 1.00 84.06 615 ASP A N 1
ATOM 4463 C CA . ASP A 1 615 ? 0.308 -9.557 7.399 1.00 84.06 615 ASP A CA 1
ATOM 4464 C C . ASP A 1 615 ? 1.771 -9.094 7.333 1.00 84.06 615 ASP A C 1
ATOM 4466 O O . ASP A 1 615 ? 2.500 -9.389 6.378 1.00 84.06 615 ASP A O 1
ATOM 4470 N N . ILE A 1 616 ? 2.214 -8.347 8.342 1.00 87.31 616 ILE A N 1
ATOM 4471 C CA . ILE A 1 616 ? 3.573 -7.811 8.380 1.00 87.31 616 ILE A CA 1
ATOM 4472 C C . ILE A 1 616 ? 4.639 -8.920 8.426 1.00 87.31 616 ILE A C 1
ATOM 4474 O O . ILE A 1 616 ? 5.765 -8.707 7.979 1.00 87.31 616 ILE A O 1
ATOM 4478 N N . THR A 1 617 ? 4.295 -10.122 8.894 1.00 87.88 617 THR A N 1
ATOM 4479 C CA . THR A 1 617 ? 5.184 -11.294 8.881 1.00 87.88 617 THR A CA 1
ATOM 4480 C C . THR A 1 617 ? 5.498 -11.752 7.454 1.00 87.88 617 THR A C 1
ATOM 4482 O O . THR A 1 617 ? 6.636 -12.134 7.172 1.00 87.88 617 THR A O 1
ATOM 4485 N N . VAL A 1 618 ? 4.553 -11.599 6.517 1.00 90.69 618 VAL A N 1
ATOM 4486 C CA . VAL A 1 618 ? 4.780 -11.819 5.077 1.00 90.69 618 VAL A CA 1
ATOM 4487 C C . VAL A 1 618 ? 5.711 -10.740 4.518 1.00 90.69 618 VAL A C 1
ATOM 4489 O O . VAL A 1 618 ? 6.604 -11.028 3.727 1.00 90.69 618 VAL A O 1
ATOM 4492 N N . VAL A 1 619 ? 5.582 -9.488 4.963 1.00 91.50 619 VAL A N 1
ATOM 4493 C CA . VAL A 1 619 ? 6.524 -8.420 4.573 1.00 91.50 619 VAL A CA 1
ATOM 4494 C C . VAL A 1 619 ? 7.926 -8.697 5.119 1.00 91.50 619 VAL A C 1
ATOM 4496 O O . VAL A 1 619 ? 8.908 -8.501 4.406 1.00 91.50 619 VAL A O 1
ATOM 4499 N N . ALA A 1 620 ? 8.041 -9.202 6.349 1.00 89.88 620 ALA A N 1
ATOM 4500 C CA . ALA A 1 620 ? 9.319 -9.613 6.923 1.00 89.88 620 ALA A CA 1
ATOM 4501 C C . ALA A 1 620 ? 9.941 -10.773 6.126 1.00 89.88 620 ALA A C 1
ATOM 4503 O O . ALA A 1 620 ? 11.145 -10.777 5.879 1.00 89.88 620 ALA A O 1
ATOM 4504 N N . ALA A 1 621 ? 9.131 -11.733 5.669 1.00 89.62 621 ALA A N 1
ATOM 4505 C CA . ALA A 1 621 ? 9.568 -12.826 4.799 1.00 89.62 621 ALA A CA 1
ATOM 4506 C C . ALA A 1 621 ? 10.057 -12.310 3.438 1.00 89.62 621 ALA A C 1
ATOM 4508 O O . ALA A 1 621 ? 11.096 -12.741 2.933 1.00 89.62 621 ALA A O 1
ATOM 4509 N N . LEU A 1 622 ? 9.363 -11.319 2.877 1.00 88.81 622 LEU A N 1
ATOM 4510 C CA . LEU A 1 622 ? 9.768 -10.623 1.658 1.00 88.81 622 LEU A CA 1
ATOM 4511 C C . LEU A 1 622 ? 11.081 -9.851 1.839 1.00 88.81 622 LEU A C 1
ATOM 4513 O O . LEU A 1 622 ? 11.926 -9.877 0.944 1.00 88.81 622 LEU A O 1
ATOM 4517 N N . ALA A 1 623 ? 11.276 -9.213 2.999 1.00 84.38 623 ALA A N 1
ATOM 4518 C CA . ALA A 1 623 ? 12.525 -8.551 3.381 1.00 84.38 623 ALA A CA 1
ATOM 4519 C C . ALA A 1 623 ? 13.699 -9.538 3.433 1.00 84.38 623 ALA A C 1
ATOM 4521 O O . ALA A 1 623 ? 14.789 -9.230 2.955 1.00 84.38 623 ALA A O 1
ATOM 4522 N N . ALA A 1 624 ? 13.451 -10.727 3.989 1.00 84.44 624 ALA A N 1
ATOM 4523 C CA . ALA A 1 624 ? 14.426 -11.806 4.112 1.00 84.44 624 ALA A CA 1
ATOM 4524 C C . ALA A 1 624 ? 14.734 -12.505 2.773 1.00 84.44 624 ALA A C 1
ATOM 4526 O O . ALA A 1 624 ? 15.708 -13.248 2.677 1.00 84.44 624 ALA A O 1
ATOM 4527 N N . GLY A 1 625 ? 13.930 -12.265 1.731 1.00 86.19 625 GLY A N 1
ATOM 4528 C CA . GLY A 1 625 ? 14.051 -12.951 0.444 1.00 86.19 625 GLY A CA 1
ATOM 4529 C C . GLY A 1 625 ? 13.472 -14.368 0.447 1.00 86.19 625 GLY A C 1
ATOM 4530 O O . GLY A 1 625 ? 13.811 -15.162 -0.428 1.00 86.19 625 GLY A O 1
ATOM 4531 N N . ASP A 1 626 ? 12.576 -14.686 1.384 1.00 90.75 626 ASP A N 1
ATOM 4532 C CA . ASP A 1 626 ? 11.994 -16.018 1.595 1.00 90.75 626 ASP A CA 1
ATOM 4533 C C . ASP A 1 626 ? 10.702 -16.248 0.792 1.00 90.75 626 ASP A C 1
ATOM 4535 O O . ASP A 1 626 ? 9.861 -17.057 1.173 1.00 90.75 626 ASP A O 1
ATOM 4539 N N . HIS A 1 627 ? 10.522 -15.565 -0.340 1.00 94.38 627 HIS A N 1
ATOM 4540 C CA . HIS A 1 627 ? 9.371 -15.780 -1.217 1.00 94.38 627 HIS A CA 1
ATOM 4541 C C . HIS A 1 627 ? 9.756 -16.195 -2.623 1.00 94.38 627 HIS A C 1
ATOM 4543 O O . HIS A 1 627 ? 10.751 -15.735 -3.175 1.00 94.38 627 HIS A O 1
ATOM 4549 N N . TYR A 1 628 ? 8.913 -17.012 -3.249 1.00 95.69 628 TYR A N 1
ATOM 4550 C CA . TYR A 1 628 ? 9.052 -17.363 -4.657 1.00 95.69 628 TYR A CA 1
ATOM 4551 C C . TYR A 1 628 ? 7.706 -17.423 -5.368 1.00 95.69 628 TYR A C 1
ATOM 4553 O O . TYR A 1 628 ? 6.661 -17.653 -4.763 1.00 95.69 628 TYR A O 1
ATOM 4561 N N . VAL A 1 629 ? 7.745 -17.236 -6.683 1.00 97.44 629 VAL A N 1
ATOM 4562 C CA . VAL A 1 629 ? 6.604 -17.444 -7.575 1.00 97.44 629 VAL A CA 1
ATOM 4563 C C . VAL A 1 629 ? 6.845 -18.702 -8.386 1.00 97.44 629 VAL A C 1
ATOM 4565 O O . VAL A 1 629 ? 7.952 -18.898 -8.884 1.00 97.44 629 VAL A O 1
ATOM 4568 N N . ASN A 1 630 ? 5.822 -19.531 -8.556 1.00 96.38 630 ASN A N 1
ATOM 4569 C CA . ASN A 1 630 ? 5.843 -20.652 -9.492 1.00 96.38 630 ASN A CA 1
ATOM 4570 C C . ASN A 1 630 ? 4.622 -20.643 -10.420 1.00 96.38 630 ASN A C 1
ATOM 4572 O O . ASN A 1 630 ? 3.572 -20.066 -10.117 1.00 96.38 630 ASN A O 1
ATOM 4576 N N . VAL A 1 631 ? 4.765 -21.283 -11.578 1.00 97.88 631 VAL A N 1
ATOM 4577 C CA . VAL A 1 631 ? 3.698 -21.448 -12.573 1.00 97.88 631 VAL A CA 1
ATOM 4578 C C . VAL A 1 631 ? 3.614 -22.915 -12.967 1.00 97.88 631 VAL A C 1
ATOM 4580 O O . VAL A 1 631 ? 4.606 -23.538 -13.331 1.00 97.88 631 VAL A O 1
ATOM 4583 N N . HIS A 1 632 ? 2.407 -23.466 -12.912 1.00 97.56 632 HIS A N 1
ATOM 4584 C CA . HIS A 1 632 ? 2.109 -24.869 -13.172 1.00 97.56 632 HIS A CA 1
ATOM 4585 C C . HIS A 1 632 ? 1.440 -25.025 -14.530 1.00 97.56 632 HIS A C 1
ATOM 4587 O O . HIS A 1 632 ? 0.574 -24.225 -14.897 1.00 97.56 632 HIS A O 1
ATOM 4593 N N . THR A 1 633 ? 1.743 -26.112 -15.231 1.00 96.81 633 THR A N 1
ATOM 4594 C CA . THR A 1 633 ? 1.071 -26.467 -16.484 1.00 96.81 633 THR A CA 1
ATOM 4595 C C . THR A 1 633 ? 0.482 -27.865 -16.434 1.00 96.81 633 THR A C 1
ATOM 4597 O O . THR A 1 633 ? 0.755 -28.669 -15.542 1.00 96.81 633 THR A O 1
ATOM 4600 N N . THR A 1 634 ? -0.323 -28.191 -17.443 1.00 95.25 634 THR A N 1
ATOM 4601 C CA . THR A 1 634 ? -0.815 -29.561 -17.645 1.00 95.25 634 THR A CA 1
ATOM 4602 C C . THR A 1 634 ? 0.311 -30.589 -17.802 1.00 95.25 634 THR A C 1
ATOM 4604 O O . THR A 1 634 ? 0.130 -31.736 -17.394 1.00 95.25 634 THR A O 1
ATOM 4607 N N . ALA A 1 635 ? 1.456 -30.196 -18.372 1.00 94.44 635 ALA A N 1
ATOM 4608 C CA . ALA A 1 635 ? 2.623 -31.061 -18.534 1.00 94.44 635 ALA A CA 1
ATOM 4609 C C . ALA A 1 635 ? 3.434 -31.185 -17.234 1.00 94.44 635 ALA A C 1
ATOM 4611 O O . ALA A 1 635 ? 3.953 -32.265 -16.945 1.00 94.44 635 ALA A O 1
ATOM 4612 N N . HIS A 1 636 ? 3.465 -30.124 -16.421 1.00 95.62 636 HIS A N 1
ATOM 4613 C CA . HIS A 1 636 ? 4.202 -30.068 -15.159 1.00 95.62 636 HIS A CA 1
ATOM 4614 C C . HIS A 1 636 ? 3.300 -29.613 -13.992 1.00 95.62 636 HIS A C 1
ATOM 4616 O O . HIS A 1 636 ? 3.373 -28.465 -13.546 1.00 95.62 636 HIS A O 1
ATOM 4622 N N . PRO A 1 637 ? 2.454 -30.509 -13.439 1.00 94.56 637 PRO A N 1
ATOM 4623 C CA . PRO A 1 637 ? 1.522 -30.150 -12.366 1.00 94.56 637 PRO A CA 1
ATOM 4624 C C . PRO A 1 637 ? 2.202 -29.718 -11.059 1.00 94.56 637 PRO A C 1
ATOM 4626 O O . PRO A 1 637 ? 1.608 -28.982 -10.278 1.00 94.56 637 PRO A O 1
ATOM 4629 N N . GLY A 1 638 ? 3.439 -30.167 -10.816 1.00 89.38 638 GLY A N 1
ATOM 4630 C CA . GLY A 1 638 ? 4.244 -29.767 -9.655 1.00 89.38 638 GLY A CA 1
ATOM 4631 C C . GLY A 1 638 ? 4.859 -28.366 -9.758 1.00 89.38 638 GLY A C 1
ATOM 4632 O O . GLY A 1 638 ? 5.282 -27.847 -8.736 1.00 89.38 638 GLY A O 1
ATOM 4633 N N . GLY A 1 639 ? 4.840 -27.759 -10.951 1.00 95.06 639 GLY A N 1
ATOM 4634 C CA . GLY A 1 639 ? 5.550 -26.522 -11.295 1.00 95.06 639 GLY A CA 1
ATOM 4635 C C . GLY A 1 639 ? 6.349 -26.729 -12.585 1.00 95.06 639 GLY A C 1
ATOM 4636 O O . GLY A 1 639 ? 7.043 -27.737 -12.714 1.00 95.06 639 GLY A O 1
ATOM 4637 N N . GLU A 1 640 ? 6.185 -25.843 -13.573 1.00 95.62 640 GLU A N 1
ATOM 4638 C CA . GLU A 1 640 ? 7.019 -25.810 -14.785 1.00 95.62 640 GLU A CA 1
ATOM 4639 C C . GLU A 1 640 ? 8.138 -24.780 -14.676 1.00 95.62 640 GLU A C 1
ATOM 4641 O O . GLU A 1 640 ? 9.219 -25.048 -15.185 1.00 95.62 640 GLU A O 1
ATOM 4646 N N . ILE A 1 641 ? 7.876 -23.621 -14.056 1.00 92.81 641 ILE A N 1
ATOM 4647 C CA . ILE A 1 641 ? 8.837 -22.524 -13.891 1.00 92.81 641 ILE A CA 1
ATOM 4648 C C . ILE A 1 641 ? 8.684 -21.846 -12.520 1.00 92.81 641 ILE A C 1
ATOM 4650 O O . ILE A 1 641 ? 7.573 -21.477 -12.130 1.00 92.81 641 ILE A O 1
ATOM 4654 N N . ARG A 1 642 ? 9.808 -21.600 -11.831 1.00 94.19 642 ARG A N 1
ATOM 4655 C CA . ARG A 1 642 ? 9.880 -20.964 -10.498 1.00 94.19 642 ARG A CA 1
ATOM 4656 C C . ARG A 1 642 ? 10.870 -19.801 -10.480 1.00 94.19 642 ARG A C 1
ATOM 4658 O O . ARG A 1 642 ? 11.832 -19.796 -11.238 1.00 94.19 642 ARG A O 1
ATOM 4665 N N . GLY A 1 643 ? 10.677 -18.820 -9.603 1.00 89.75 643 GLY A N 1
ATOM 4666 C CA . GLY A 1 643 ? 11.640 -17.745 -9.357 1.00 89.75 643 GLY A CA 1
ATOM 4667 C C . GLY A 1 643 ? 11.573 -17.202 -7.937 1.00 89.75 643 GLY A C 1
ATOM 4668 O O . GLY A 1 643 ? 10.481 -16.902 -7.461 1.00 89.75 643 GLY A O 1
ATOM 4669 N N . GLN A 1 644 ? 12.726 -17.040 -7.281 1.00 91.31 644 GLN A N 1
ATOM 4670 C CA . GLN A 1 644 ? 12.815 -16.381 -5.973 1.00 91.31 644 GLN A CA 1
ATOM 4671 C C . GLN A 1 644 ? 12.609 -14.865 -6.128 1.00 91.31 644 GLN A C 1
ATOM 4673 O O . GLN A 1 644 ? 13.128 -14.251 -7.060 1.00 91.31 644 GLN A O 1
ATOM 4678 N N . VAL A 1 645 ? 11.835 -14.271 -5.227 1.00 91.50 645 VAL A N 1
ATOM 4679 C CA . VAL A 1 645 ? 11.484 -12.851 -5.195 1.00 91.50 645 VAL A CA 1
ATOM 4680 C C . VAL A 1 645 ? 12.572 -12.089 -4.447 1.00 91.50 645 VAL A C 1
ATOM 4682 O O . VAL A 1 645 ? 12.838 -12.358 -3.281 1.00 91.50 645 VAL A O 1
ATOM 4685 N N . GLY A 1 646 ? 13.192 -11.122 -5.120 1.00 85.56 646 GLY A N 1
ATOM 4686 C CA . GLY A 1 646 ? 14.241 -10.270 -4.557 1.00 85.56 646 GLY A CA 1
ATOM 4687 C C . GLY A 1 646 ? 14.042 -8.800 -4.913 1.00 85.56 646 GLY A C 1
ATOM 4688 O O . GLY A 1 646 ? 13.283 -8.479 -5.830 1.00 85.56 646 GLY A O 1
ATOM 4689 N N . MET A 1 647 ? 14.705 -7.905 -4.173 1.00 81.62 647 MET A N 1
ATOM 4690 C CA . MET A 1 647 ? 14.624 -6.453 -4.382 1.00 81.62 647 MET A CA 1
ATOM 4691 C C . MET A 1 647 ? 14.919 -6.108 -5.840 1.00 81.62 647 MET A C 1
ATOM 4693 O O . MET A 1 647 ? 15.925 -6.533 -6.411 1.00 81.62 647 MET A O 1
ATOM 4697 N N . ALA A 1 648 ? 14.028 -5.344 -6.458 1.00 77.38 648 ALA A N 1
ATOM 4698 C CA . ALA A 1 648 ? 14.151 -5.006 -7.861 1.00 77.38 648 ALA A CA 1
ATOM 4699 C C . ALA A 1 648 ? 14.859 -3.665 -8.041 1.00 77.38 648 ALA A C 1
ATOM 4701 O O . ALA A 1 648 ? 14.613 -2.710 -7.309 1.00 77.38 648 ALA A O 1
ATOM 4702 N N . THR A 1 649 ? 15.717 -3.586 -9.060 1.00 71.38 649 THR A N 1
ATOM 4703 C CA . THR A 1 649 ? 16.313 -2.317 -9.486 1.00 71.38 649 THR A CA 1
ATOM 4704 C C . THR A 1 649 ? 15.488 -1.748 -10.645 1.00 71.38 649 THR A C 1
ATOM 4706 O O . THR A 1 649 ? 15.524 -2.304 -11.746 1.00 71.38 649 THR A O 1
ATOM 4709 N N . PRO A 1 650 ? 14.733 -0.660 -10.422 1.00 70.50 650 PRO A N 1
ATOM 4710 C CA . PRO A 1 650 ? 13.979 0.015 -11.467 1.00 70.50 650 PRO A CA 1
ATOM 4711 C C . PRO A 1 650 ? 14.912 0.603 -12.511 1.00 70.50 650 PRO A C 1
ATOM 4713 O O . PRO A 1 650 ? 16.048 0.986 -12.226 1.00 70.50 650 PRO A O 1
ATOM 4716 N N . ARG A 1 651 ? 14.361 0.859 -13.691 1.00 72.12 651 ARG A N 1
ATOM 4717 C CA . ARG A 1 651 ? 14.947 1.868 -14.569 1.00 72.12 651 ARG A CA 1
ATOM 4718 C C . ARG A 1 651 ? 14.732 3.254 -13.996 1.00 72.12 651 ARG A C 1
ATOM 4720 O O . ARG A 1 651 ? 13.624 3.595 -13.587 1.00 72.12 651 ARG A O 1
ATOM 4727 N N . ALA A 1 652 ? 15.778 4.065 -14.072 1.00 72.69 652 ALA A N 1
ATOM 4728 C CA . ALA A 1 652 ? 15.714 5.466 -13.691 1.00 72.69 652 ALA A CA 1
ATOM 4729 C C . ALA A 1 652 ? 14.941 6.330 -14.706 1.00 72.69 652 ALA A C 1
ATOM 4731 O O . ALA A 1 652 ? 14.483 7.409 -14.342 1.00 72.69 652 ALA A O 1
ATOM 4732 N N . ALA A 1 653 ? 14.806 5.889 -15.965 1.00 84.75 653 ALA A N 1
ATOM 4733 C CA . ALA A 1 653 ? 14.199 6.678 -17.035 1.00 84.75 653 ALA A CA 1
ATOM 4734 C C . ALA A 1 653 ? 13.387 5.833 -18.032 1.00 84.75 653 ALA A C 1
ATOM 4736 O O . ALA A 1 653 ? 13.665 4.650 -18.234 1.00 84.75 653 ALA A O 1
ATOM 4737 N N . TYR A 1 654 ? 12.414 6.480 -18.670 1.00 88.56 654 TYR A N 1
ATOM 4738 C CA . TYR A 1 654 ? 11.571 5.965 -19.749 1.00 88.56 654 TYR A CA 1
ATOM 4739 C C . TYR A 1 654 ? 11.314 7.075 -20.769 1.00 88.56 654 TYR A C 1
ATOM 4741 O O . TYR A 1 654 ? 11.413 8.266 -20.451 1.00 88.56 654 TYR A O 1
ATOM 4749 N N . HIS A 1 655 ? 10.882 6.703 -21.970 1.00 90.25 655 HIS A N 1
ATOM 4750 C CA . HIS A 1 655 ? 10.364 7.659 -22.940 1.00 90.25 655 HIS A CA 1
ATOM 4751 C C . HIS A 1 655 ? 9.172 7.104 -23.718 1.00 90.25 655 HIS A C 1
ATOM 4753 O O . HIS A 1 655 ? 8.911 5.906 -23.735 1.00 90.25 655 HIS A O 1
ATOM 4759 N N . ALA A 1 656 ? 8.446 8.000 -24.374 1.00 92.38 656 ALA A N 1
ATOM 4760 C CA . ALA A 1 656 ? 7.426 7.676 -25.356 1.00 92.38 656 ALA A CA 1
ATOM 4761 C C . ALA A 1 656 ? 7.717 8.464 -26.632 1.00 92.38 656 ALA A C 1
ATOM 4763 O O . ALA A 1 656 ? 7.907 9.680 -26.576 1.00 92.38 656 ALA A O 1
ATOM 4764 N N . LEU A 1 657 ? 7.762 7.781 -27.774 1.00 92.25 657 LEU A N 1
ATOM 4765 C CA . LEU A 1 657 ? 7.836 8.412 -29.092 1.00 92.25 657 LEU A CA 1
ATOM 4766 C C . LEU A 1 657 ? 6.430 8.413 -29.686 1.00 92.25 657 LEU A C 1
ATOM 4768 O O . LEU A 1 657 ? 5.842 7.349 -29.860 1.00 92.25 657 LEU A O 1
ATOM 4772 N N . LEU A 1 658 ? 5.875 9.598 -29.938 1.00 93.75 658 LEU A N 1
ATOM 4773 C CA . LEU A 1 658 ? 4.467 9.765 -30.271 1.00 93.75 658 LEU A CA 1
ATOM 4774 C C . LEU A 1 658 ? 4.267 10.089 -31.751 1.00 93.75 658 LEU A C 1
ATOM 4776 O O . LEU A 1 658 ? 4.977 10.930 -32.305 1.00 93.75 658 LEU A O 1
ATOM 4780 N N . SER A 1 659 ? 3.259 9.469 -32.364 1.00 93.44 659 SER A N 1
ATOM 4781 C CA . SER A 1 659 ? 2.789 9.809 -33.711 1.00 93.44 659 SER A CA 1
ATOM 4782 C C . SER A 1 659 ? 1.304 9.481 -33.888 1.00 93.44 659 SER A C 1
ATOM 4784 O O . SER A 1 659 ? 0.741 8.706 -33.112 1.00 93.44 659 SER A O 1
ATOM 4786 N N . GLY A 1 660 ? 0.673 10.026 -34.932 1.00 92.62 660 GLY A N 1
ATOM 4787 C CA . GLY A 1 660 ? -0.712 9.682 -35.282 1.00 92.62 660 GLY A CA 1
ATOM 4788 C C . GLY A 1 660 ? -0.876 8.222 -35.728 1.00 92.62 660 GLY A C 1
ATOM 4789 O O . GLY A 1 660 ? -1.934 7.625 -35.544 1.00 92.62 660 GLY A O 1
ATOM 4790 N N . ALA A 1 661 ? 0.189 7.595 -36.243 1.00 90.38 661 ALA A N 1
ATOM 4791 C CA . ALA A 1 661 ? 0.172 6.189 -36.654 1.00 90.38 661 ALA A CA 1
ATOM 4792 C C . ALA A 1 661 ? 0.016 5.213 -35.474 1.00 90.38 661 ALA A C 1
ATOM 4794 O O . ALA A 1 661 ? -0.478 4.102 -35.660 1.00 90.38 661 ALA A O 1
ATOM 4795 N N . GLU A 1 662 ? 0.420 5.636 -34.277 1.00 90.69 662 GLU A N 1
ATOM 4796 C CA . GLU A 1 662 ? 0.367 4.844 -33.045 1.00 90.69 662 GLU A CA 1
ATOM 4797 C C . GLU A 1 662 ? -0.959 5.007 -32.281 1.00 90.69 662 GLU A C 1
ATOM 4799 O O . GLU A 1 662 ? -1.178 4.320 -31.276 1.00 90.69 662 GLU A O 1
ATOM 4804 N N . GLU A 1 663 ? -1.842 5.909 -32.732 1.00 93.81 663 GLU A N 1
ATOM 4805 C CA . GLU A 1 663 ? -3.205 6.039 -32.212 1.00 93.81 663 GLU A CA 1
ATOM 4806 C C . GLU A 1 663 ? -4.032 4.783 -32.489 1.00 93.81 663 GLU A C 1
ATOM 4808 O O . GLU A 1 663 ? -3.787 4.023 -33.431 1.00 93.81 663 GLU A O 1
ATOM 4813 N N . VAL A 1 664 ? -5.049 4.555 -31.658 1.00 91.94 664 VAL A N 1
ATOM 4814 C CA . VAL A 1 664 ? -5.934 3.394 -31.794 1.00 91.94 664 VAL A CA 1
ATOM 4815 C C . VAL A 1 664 ? -7.390 3.870 -31.864 1.00 91.94 664 VAL A C 1
ATOM 4817 O O . VAL A 1 664 ? -7.987 4.177 -30.832 1.00 91.94 664 VAL A O 1
ATOM 4820 N N . PRO A 1 665 ? -8.017 3.890 -33.057 1.00 93.00 665 PRO A N 1
ATOM 4821 C CA . PRO A 1 665 ? -7.430 3.605 -34.373 1.00 93.00 665 PRO A CA 1
ATOM 4822 C C . PRO A 1 665 ? -6.443 4.699 -34.839 1.00 93.00 665 PRO A C 1
ATOM 4824 O O . PRO A 1 665 ? -6.552 5.826 -34.360 1.00 93.00 665 PRO A O 1
ATOM 4827 N N . PRO A 1 666 ? -5.549 4.404 -35.808 1.00 92.81 666 PRO A N 1
ATOM 4828 C CA . PRO A 1 666 ? -4.581 5.379 -36.308 1.00 92.81 666 PRO A CA 1
ATOM 4829 C C . PRO A 1 666 ? -5.238 6.644 -36.861 1.00 92.81 666 PRO A C 1
ATOM 4831 O O . PRO A 1 666 ? -6.280 6.578 -37.525 1.00 92.81 666 PRO A O 1
ATOM 4834 N N . VAL A 1 667 ? -4.587 7.781 -36.634 1.00 93.88 667 VAL A N 1
ATOM 4835 C CA . VAL A 1 667 ? -5.014 9.112 -37.071 1.00 93.88 667 VAL A CA 1
ATOM 4836 C C . VAL A 1 667 ? -4.054 9.628 -38.143 1.00 93.88 667 VAL A C 1
ATOM 4838 O O . VAL A 1 667 ? -2.837 9.494 -38.029 1.00 93.88 667 VAL A O 1
ATOM 4841 N N . ASP A 1 668 ? -4.609 10.227 -39.197 1.00 92.19 668 ASP A N 1
ATOM 4842 C CA . ASP A 1 668 ? -3.839 10.922 -40.234 1.00 92.19 668 ASP A CA 1
ATOM 4843 C C . ASP A 1 668 ? -3.412 12.301 -39.706 1.00 92.19 668 ASP A C 1
ATOM 4845 O O . ASP A 1 668 ? -4.118 13.294 -39.885 1.00 92.19 668 ASP A O 1
ATOM 4849 N N . SER A 1 669 ? -2.304 12.331 -38.965 1.00 90.75 669 SER A N 1
ATOM 4850 C CA . SER A 1 669 ? -1.678 13.548 -38.443 1.00 90.75 669 SER A CA 1
ATOM 4851 C C . SER A 1 669 ? -0.176 13.526 -38.731 1.00 90.75 669 SER A C 1
ATOM 4853 O O . SER A 1 669 ? 0.485 12.498 -38.571 1.00 90.75 669 SER A O 1
ATOM 4855 N N . ASP A 1 670 ? 0.357 14.683 -39.127 1.00 89.50 670 ASP A N 1
ATOM 4856 C CA . ASP A 1 670 ? 1.800 14.936 -39.237 1.00 89.50 670 ASP A CA 1
ATOM 4857 C C . ASP A 1 670 ? 2.447 15.204 -37.862 1.00 89.50 670 ASP A C 1
ATOM 4859 O O . ASP A 1 670 ? 3.667 15.378 -37.772 1.00 89.50 670 ASP A O 1
ATOM 4863 N N . GLY A 1 671 ? 1.634 15.259 -36.802 1.00 91.12 671 GLY A N 1
ATOM 4864 C CA . GLY A 1 671 ? 2.060 15.512 -35.438 1.00 91.12 671 GLY A CA 1
ATOM 4865 C C . GLY A 1 671 ? 3.048 14.467 -34.931 1.00 91.12 671 GLY A C 1
ATOM 4866 O O . GLY A 1 671 ? 2.887 13.259 -35.135 1.00 91.12 671 GLY A O 1
ATOM 4867 N N . LEU A 1 672 ? 4.068 14.941 -34.220 1.00 92.62 672 LEU A N 1
ATOM 4868 C CA . LEU A 1 672 ? 5.073 14.107 -33.564 1.00 92.62 672 LEU A CA 1
ATOM 4869 C C . LEU A 1 672 ? 5.255 14.551 -32.117 1.00 92.62 672 LEU A C 1
ATOM 4871 O O . LEU A 1 672 ? 5.080 15.724 -31.789 1.00 92.62 672 LEU A O 1
ATOM 4875 N N . GLY A 1 673 ? 5.656 13.630 -31.246 1.00 92.00 673 GLY A N 1
ATOM 4876 C CA . GLY A 1 673 ? 5.952 13.962 -29.856 1.00 92.00 673 GLY A CA 1
ATOM 4877 C C . GLY A 1 673 ? 7.036 13.100 -29.227 1.00 92.00 673 GLY A C 1
ATOM 4878 O O . GLY A 1 673 ? 7.337 11.999 -29.683 1.00 92.00 673 GLY A O 1
ATOM 4879 N N . VAL A 1 674 ? 7.627 13.634 -28.162 1.00 92.31 674 VAL A N 1
ATOM 4880 C CA . VAL A 1 674 ? 8.575 12.958 -27.272 1.00 92.31 674 VAL A CA 1
ATOM 4881 C C . VAL A 1 674 ? 8.129 13.211 -25.839 1.00 92.31 674 VAL A C 1
ATOM 4883 O O . VAL A 1 674 ? 8.111 14.356 -25.386 1.00 92.31 674 VAL A O 1
ATOM 4886 N N . GLY A 1 675 ? 7.787 12.140 -25.129 1.00 93.19 675 GLY A N 1
ATOM 4887 C CA . GLY A 1 675 ? 7.650 12.122 -23.676 1.00 93.19 675 GLY A CA 1
ATOM 4888 C C . GLY A 1 675 ? 8.897 11.514 -23.045 1.00 93.19 675 GLY A C 1
ATOM 4889 O O . GLY A 1 675 ? 9.404 10.520 -23.551 1.00 93.19 675 GLY A O 1
ATOM 4890 N N . ARG A 1 676 ? 9.392 12.085 -21.952 1.00 92.38 676 ARG A N 1
ATOM 4891 C CA . ARG A 1 676 ? 10.470 11.547 -21.114 1.00 92.38 676 ARG A CA 1
ATOM 4892 C C . ARG A 1 676 ? 9.983 11.501 -19.677 1.00 92.38 676 ARG A C 1
ATOM 4894 O O . ARG A 1 676 ? 9.292 12.422 -19.244 1.00 92.38 676 ARG A O 1
ATOM 4901 N N . TYR A 1 677 ? 10.348 10.447 -18.964 1.00 92.69 677 TYR A N 1
ATOM 4902 C CA . TYR A 1 677 ? 9.872 10.186 -17.614 1.00 92.69 677 TYR A CA 1
ATOM 4903 C C . TYR A 1 677 ? 11.014 9.666 -16.751 1.00 92.69 677 TYR A C 1
ATOM 4905 O O . TYR A 1 677 ? 11.709 8.743 -17.170 1.00 92.69 677 TYR A O 1
ATOM 4913 N N . TRP A 1 678 ? 11.183 10.205 -15.548 1.00 90.31 678 TRP A N 1
ATOM 4914 C CA . TRP A 1 678 ? 12.173 9.747 -14.577 1.00 90.31 678 TRP A CA 1
ATOM 4915 C C . TRP A 1 678 ? 11.479 9.356 -13.283 1.00 90.31 678 TRP A C 1
ATOM 4917 O O . TRP A 1 678 ? 10.821 10.178 -12.648 1.00 90.31 678 TRP A O 1
ATOM 4927 N N . LEU A 1 679 ? 11.609 8.084 -12.917 1.00 88.31 679 LEU A N 1
ATOM 4928 C CA . LEU A 1 679 ? 11.074 7.569 -11.665 1.00 88.31 679 LEU A CA 1
ATOM 4929 C C . LEU A 1 679 ? 12.092 7.839 -10.558 1.00 88.31 679 LEU A C 1
ATOM 4931 O O . LEU A 1 679 ? 13.274 7.512 -10.701 1.00 88.31 679 LEU A O 1
ATOM 4935 N N . SER A 1 680 ? 11.641 8.439 -9.463 1.00 85.88 680 SER A N 1
ATOM 4936 C CA . SER A 1 680 ? 12.470 8.659 -8.286 1.00 85.88 680 SER A CA 1
ATOM 4937 C C . SER A 1 680 ? 12.972 7.324 -7.708 1.00 85.88 680 SER A C 1
ATOM 4939 O O . SER A 1 680 ? 12.294 6.303 -7.837 1.00 85.88 680 SER A O 1
ATOM 4941 N N . PRO A 1 681 ? 14.150 7.290 -7.055 1.00 83.62 681 PRO A N 1
ATOM 4942 C CA . PRO A 1 681 ? 14.692 6.049 -6.489 1.00 83.62 681 PRO A CA 1
ATOM 4943 C C . PRO A 1 681 ? 13.778 5.354 -5.465 1.00 83.62 681 PRO A C 1
ATOM 4945 O O . PRO A 1 681 ? 13.836 4.138 -5.336 1.00 83.62 681 PRO A O 1
ATOM 4948 N N . ASP A 1 682 ? 12.934 6.115 -4.765 1.00 79.25 682 ASP A N 1
ATOM 4949 C CA . ASP A 1 682 ? 11.932 5.639 -3.797 1.00 79.25 682 ASP A CA 1
ATOM 4950 C C . ASP A 1 682 ? 10.594 5.226 -4.449 1.00 79.25 682 ASP A C 1
ATOM 4952 O O . ASP A 1 682 ? 9.630 4.914 -3.755 1.00 79.25 682 ASP A O 1
ATOM 4956 N N . LEU A 1 683 ? 10.516 5.263 -5.785 1.00 87.56 683 LEU A N 1
ATOM 4957 C CA . LEU A 1 683 ? 9.382 4.825 -6.608 1.00 87.56 683 LEU A CA 1
ATOM 4958 C C . LEU A 1 683 ? 8.070 5.573 -6.362 1.00 87.56 683 LEU A C 1
ATOM 4960 O O . LEU A 1 683 ? 7.015 5.135 -6.816 1.00 87.56 683 LEU A O 1
ATOM 4964 N N . SER A 1 684 ? 8.119 6.703 -5.666 1.00 83.88 684 SER A N 1
ATOM 4965 C CA . SER A 1 684 ? 6.929 7.460 -5.286 1.00 83.88 684 SER A CA 1
ATOM 4966 C C . SER A 1 684 ? 6.561 8.538 -6.303 1.00 83.88 684 SER A C 1
ATOM 4968 O O . SER A 1 684 ? 5.399 8.932 -6.378 1.00 83.88 684 SER A O 1
ATOM 4970 N N . THR A 1 685 ? 7.525 9.020 -7.093 1.00 87.31 685 THR A N 1
ATOM 4971 C CA . THR A 1 685 ? 7.371 10.227 -7.910 1.00 87.31 685 THR A CA 1
ATOM 4972 C C . THR A 1 685 ? 7.903 10.024 -9.325 1.00 87.31 685 THR A C 1
ATOM 4974 O O . THR A 1 685 ? 9.013 9.543 -9.533 1.00 87.31 685 THR A O 1
ATOM 4977 N N . LEU A 1 686 ? 7.123 10.447 -10.314 1.00 91.56 686 LEU A N 1
ATOM 4978 C CA . LEU A 1 686 ? 7.479 10.474 -11.727 1.00 91.56 686 LEU A CA 1
ATOM 4979 C C . LEU A 1 686 ? 7.672 11.924 -12.183 1.00 91.56 686 LEU A C 1
ATOM 4981 O O . LEU A 1 686 ? 6.700 12.674 -12.283 1.00 91.56 686 LEU A O 1
ATOM 4985 N N . ASP A 1 687 ? 8.910 12.316 -12.474 1.00 91.75 687 ASP A N 1
ATOM 4986 C CA . ASP A 1 687 ? 9.207 13.553 -13.205 1.00 91.75 687 ASP A CA 1
ATOM 4987 C C . ASP A 1 687 ? 8.938 13.316 -14.687 1.00 91.75 687 ASP A C 1
ATOM 4989 O O . ASP A 1 687 ? 9.344 12.289 -15.232 1.00 91.75 687 ASP A O 1
ATOM 4993 N N . PHE A 1 688 ? 8.230 14.230 -15.339 1.00 93.25 688 PHE A N 1
ATOM 4994 C CA . PHE A 1 688 ? 7.927 14.118 -16.753 1.00 93.25 688 PHE A CA 1
ATOM 4995 C C . PHE A 1 688 ? 8.279 15.381 -17.527 1.00 93.25 688 PHE A C 1
ATOM 4997 O O . PHE A 1 688 ? 8.142 16.507 -17.055 1.00 93.25 688 PHE A O 1
ATOM 5004 N N . TYR A 1 689 ? 8.652 15.165 -18.782 1.00 91.62 689 TYR A N 1
ATOM 5005 C CA . TYR A 1 689 ? 8.883 16.179 -19.798 1.00 91.62 689 TYR A CA 1
ATOM 5006 C C . TYR A 1 689 ? 8.196 15.737 -21.089 1.00 91.62 689 TYR A C 1
ATOM 5008 O O . TYR A 1 689 ? 8.410 14.621 -21.550 1.00 91.62 689 TYR A O 1
ATOM 5016 N N . LEU A 1 690 ? 7.390 16.599 -21.699 1.00 92.38 690 LEU A N 1
ATOM 5017 C CA . LEU A 1 690 ? 6.658 16.302 -22.924 1.00 92.38 690 LEU A CA 1
ATOM 5018 C C . LEU A 1 690 ? 6.808 17.452 -23.923 1.00 92.38 690 LEU A C 1
ATOM 5020 O O . LEU A 1 690 ? 6.484 18.603 -23.622 1.00 92.38 690 LEU A O 1
ATOM 5024 N N . ALA A 1 691 ? 7.273 17.124 -25.125 1.00 90.62 691 ALA A N 1
ATOM 5025 C CA . ALA A 1 691 ? 7.402 18.034 -26.255 1.00 90.62 691 ALA A CA 1
ATOM 5026 C C . ALA A 1 691 ? 6.650 17.480 -27.469 1.00 90.62 691 ALA A C 1
ATOM 5028 O O . ALA A 1 691 ? 6.609 16.268 -27.684 1.00 90.62 691 ALA A O 1
ATOM 5029 N N . VAL A 1 692 ? 6.073 18.373 -28.271 1.00 91.69 692 VAL A N 1
ATOM 5030 C CA . VAL A 1 692 ? 5.322 18.037 -29.489 1.00 91.69 692 VAL A CA 1
ATOM 5031 C C . VAL A 1 692 ? 5.713 18.973 -30.624 1.00 91.69 692 VAL A C 1
ATOM 5033 O O . VAL A 1 692 ? 6.090 20.112 -30.356 1.00 91.69 692 VAL A O 1
ATOM 5036 N N . ASP A 1 693 ? 5.613 18.505 -31.865 1.00 90.38 693 ASP A N 1
ATOM 5037 C CA . ASP A 1 693 ? 5.820 19.272 -33.096 1.00 90.38 693 ASP A CA 1
ATOM 5038 C C . ASP A 1 693 ? 4.678 19.030 -34.086 1.00 90.38 693 ASP A C 1
ATOM 5040 O O . ASP A 1 693 ? 4.052 17.972 -34.070 1.00 90.38 693 ASP A O 1
ATOM 5044 N N . ALA A 1 694 ? 4.428 20.021 -34.944 1.00 88.75 694 ALA A N 1
ATOM 5045 C CA . ALA A 1 694 ? 3.399 19.986 -35.986 1.00 88.75 694 ALA A CA 1
ATOM 5046 C C . ALA A 1 694 ? 1.965 19.679 -35.491 1.00 88.75 694 ALA A C 1
ATOM 5048 O O . ALA A 1 694 ? 1.194 19.054 -36.212 1.00 88.75 694 ALA A O 1
ATOM 5049 N N . ILE A 1 695 ? 1.600 20.154 -34.291 1.00 87.12 695 ILE A N 1
ATOM 5050 C CA . ILE A 1 695 ? 0.235 20.068 -33.744 1.00 87.12 695 ILE A CA 1
ATOM 5051 C C . ILE A 1 695 ? -0.267 21.459 -33.354 1.00 87.12 695 ILE A C 1
ATOM 5053 O O . ILE A 1 695 ? 0.405 22.188 -32.620 1.00 87.12 695 ILE A O 1
ATOM 5057 N N . ASP A 1 696 ? -1.471 21.800 -33.809 1.00 82.88 696 ASP A N 1
ATOM 5058 C CA . ASP A 1 696 ? -2.179 23.031 -33.459 1.00 82.88 696 ASP A CA 1
ATOM 5059 C C . ASP A 1 696 ? -3.275 22.764 -32.403 1.00 82.88 696 ASP A C 1
ATOM 5061 O O . ASP A 1 696 ? -3.745 21.645 -32.221 1.00 82.88 696 ASP A O 1
ATOM 5065 N N . ASN A 1 697 ? -3.715 23.811 -31.694 1.00 83.75 697 ASN A N 1
ATOM 5066 C CA . ASN A 1 697 ? -4.887 23.784 -30.800 1.00 83.75 697 ASN A CA 1
ATOM 5067 C C . ASN A 1 697 ? -4.909 22.671 -29.723 1.00 83.75 697 ASN A C 1
ATOM 5069 O O . ASN A 1 697 ? -5.948 22.052 -29.481 1.00 83.75 697 ASN A O 1
ATOM 5073 N N . LEU A 1 698 ? -3.785 22.425 -29.050 1.00 87.62 698 LEU A N 1
ATOM 5074 C CA . LEU A 1 698 ? -3.667 21.420 -27.985 1.00 87.62 698 LEU A CA 1
ATOM 5075 C C . LEU A 1 698 ? -4.640 21.663 -26.819 1.00 87.62 698 LEU A C 1
ATOM 5077 O O . LEU A 1 698 ? -4.795 22.790 -26.346 1.00 87.62 698 LEU A O 1
ATOM 5081 N N . THR A 1 699 ? -5.268 20.595 -26.323 1.00 89.50 699 THR A N 1
ATOM 5082 C CA . THR A 1 699 ? -6.292 20.650 -25.263 1.00 89.50 699 THR A CA 1
ATOM 5083 C C . THR A 1 699 ? -5.908 19.870 -24.011 1.00 89.50 699 THR A C 1
ATOM 5085 O O . THR A 1 699 ? -6.206 20.331 -22.909 1.00 89.50 699 THR A O 1
ATOM 5088 N N . ALA A 1 700 ? -5.238 18.723 -24.148 1.00 92.25 700 ALA A N 1
ATOM 5089 C CA . ALA A 1 700 ? -4.839 17.885 -23.018 1.00 92.25 700 ALA A CA 1
ATOM 5090 C C . ALA A 1 700 ? -3.690 16.929 -23.378 1.00 92.25 700 ALA A C 1
ATOM 5092 O O . ALA A 1 700 ? -3.441 16.660 -24.550 1.00 92.25 700 ALA A O 1
ATOM 5093 N N . ALA A 1 701 ? -3.019 16.387 -22.365 1.00 93.81 701 ALA A N 1
ATOM 5094 C CA . ALA A 1 701 ? -2.133 15.233 -22.503 1.00 93.81 701 ALA A CA 1
ATOM 5095 C C . ALA A 1 701 ? -2.194 14.365 -21.242 1.00 93.81 701 ALA A C 1
ATOM 5097 O O . ALA A 1 701 ? -2.335 14.889 -20.132 1.00 93.81 701 ALA A O 1
ATOM 5098 N N . HIS A 1 702 ? -2.064 13.051 -21.405 1.00 94.56 702 HIS A N 1
ATOM 5099 C CA . HIS A 1 702 ? -2.238 12.071 -20.331 1.00 94.56 702 HIS A CA 1
ATOM 5100 C C . HIS A 1 702 ? -1.282 10.879 -20.497 1.00 94.56 702 HIS A C 1
ATOM 5102 O O . HIS A 1 702 ? -0.881 10.553 -21.615 1.00 94.56 702 HIS A O 1
ATOM 5108 N N . LEU A 1 703 ? -0.987 10.184 -19.396 1.00 94.94 703 LEU A N 1
ATOM 5109 C CA . LEU A 1 703 ? -0.637 8.763 -19.416 1.00 94.94 703 LEU A CA 1
ATOM 5110 C C . LEU A 1 703 ? -1.911 7.940 -19.232 1.00 94.94 703 LEU A C 1
ATOM 5112 O O . LEU A 1 703 ? -2.707 8.199 -18.326 1.00 94.94 703 LEU A O 1
ATOM 5116 N N . HIS A 1 704 ? -2.080 6.932 -20.072 1.00 94.06 704 HIS A N 1
ATOM 5117 C CA . HIS A 1 704 ? -3.183 5.980 -20.047 1.00 94.06 704 HIS A CA 1
ATOM 5118 C C . HIS A 1 704 ? -2.657 4.570 -19.827 1.00 94.06 704 HIS A C 1
ATOM 5120 O O . HIS A 1 704 ? -1.602 4.222 -20.357 1.00 94.06 704 HIS A O 1
ATOM 5126 N N . THR A 1 705 ? -3.411 3.737 -19.111 1.00 91.25 705 THR A N 1
ATOM 5127 C CA . THR A 1 705 ? -3.128 2.296 -19.072 1.00 91.25 705 THR A CA 1
ATOM 5128 C C . THR A 1 705 ? -3.551 1.633 -20.380 1.00 91.25 705 THR A C 1
ATOM 5130 O O . THR A 1 705 ? -4.588 1.964 -20.946 1.00 91.25 705 THR A O 1
ATOM 5133 N N . GLY A 1 706 ? -2.762 0.682 -20.868 1.00 85.31 706 GLY A N 1
ATOM 5134 C CA . GLY A 1 706 ? -3.064 -0.087 -22.069 1.00 85.31 706 GLY A CA 1
ATOM 5135 C C . GLY A 1 706 ? -1.806 -0.622 -22.743 1.00 85.31 706 GLY A C 1
ATOM 5136 O O . GLY A 1 706 ? -0.812 0.085 -22.911 1.00 85.31 706 GLY A O 1
ATOM 5137 N N . TRP A 1 707 ? -1.862 -1.881 -23.175 1.00 80.38 707 TRP A N 1
ATOM 5138 C CA . TRP A 1 707 ? -0.813 -2.467 -24.004 1.00 80.38 707 TRP A CA 1
ATOM 5139 C C . TRP A 1 707 ? -0.713 -1.754 -25.356 1.00 80.38 707 TRP A C 1
ATOM 5141 O O . TRP A 1 707 ? -1.647 -1.088 -25.803 1.00 80.38 707 TRP A O 1
ATOM 5151 N N . VAL A 1 708 ? 0.409 -1.961 -26.046 1.00 77.38 708 VAL A N 1
ATOM 5152 C CA . VAL A 1 708 ? 0.580 -1.544 -27.442 1.00 77.38 708 VAL A CA 1
ATOM 5153 C C . VAL A 1 708 ? -0.636 -1.978 -28.272 1.00 77.38 708 VAL A C 1
ATOM 5155 O O . VAL A 1 708 ? -0.999 -3.155 -28.287 1.00 77.38 708 VAL A O 1
ATOM 5158 N N . GLY A 1 709 ? -1.272 -1.017 -28.945 1.00 82.50 709 GLY A N 1
ATOM 5159 C CA . GLY A 1 709 ? -2.458 -1.251 -29.773 1.00 82.50 709 GLY A CA 1
ATOM 5160 C C . GLY A 1 709 ? -3.789 -1.319 -29.013 1.00 82.50 709 GLY A C 1
ATOM 5161 O O . GLY A 1 709 ? -4.810 -1.624 -29.629 1.00 82.50 709 GLY A O 1
ATOM 5162 N N . MET A 1 710 ? -3.817 -1.033 -27.707 1.00 86.19 710 MET A N 1
ATOM 5163 C CA . MET A 1 710 ? -5.037 -0.995 -26.896 1.00 86.19 710 MET A CA 1
ATOM 5164 C C . MET A 1 710 ? -5.208 0.361 -26.206 1.00 86.19 710 MET A C 1
ATOM 5166 O O . MET A 1 710 ? -4.264 0.911 -25.642 1.00 86.19 710 MET A O 1
ATOM 5170 N N . ASN A 1 711 ? -6.444 0.865 -26.209 1.00 87.88 711 ASN A N 1
ATOM 5171 C CA . ASN A 1 711 ? -6.827 2.019 -25.402 1.00 87.88 711 ASN A CA 1
ATOM 5172 C C . ASN A 1 711 ? -7.196 1.585 -23.988 1.00 87.88 711 ASN A C 1
ATOM 5174 O O . ASN A 1 711 ? -7.793 0.523 -23.794 1.00 87.88 711 ASN A O 1
ATOM 5178 N N . GLY A 1 712 ? -6.959 2.464 -23.024 1.00 88.31 712 GLY A N 1
ATOM 5179 C CA . GLY A 1 712 ? -7.502 2.315 -21.683 1.00 88.31 712 GLY A CA 1
ATOM 5180 C C . GLY A 1 712 ? -7.706 3.655 -20.984 1.00 88.31 712 GLY A C 1
ATOM 5181 O O . GLY A 1 712 ? -7.605 4.718 -21.610 1.00 88.31 712 GLY A O 1
ATOM 5182 N N . PRO A 1 713 ? -8.112 3.626 -19.707 1.00 91.25 713 PRO A N 1
ATOM 5183 C CA . PRO A 1 713 ? -8.458 4.830 -18.969 1.00 91.25 713 PRO A CA 1
ATOM 5184 C C . PRO A 1 713 ? -7.242 5.732 -18.736 1.00 91.25 713 PRO A C 1
ATOM 5186 O O . PRO A 1 713 ? -6.097 5.276 -18.708 1.00 91.25 713 PRO A O 1
ATOM 5189 N N . VAL A 1 714 ? -7.516 7.023 -18.529 1.00 91.81 714 VAL A N 1
ATOM 5190 C CA . VAL A 1 714 ? -6.514 7.982 -18.049 1.00 91.81 714 VAL A CA 1
ATOM 5191 C C . VAL A 1 714 ? -6.028 7.520 -16.680 1.00 91.81 714 VAL A C 1
ATOM 5193 O O . VAL A 1 714 ? -6.834 7.321 -15.773 1.00 91.81 714 VAL A O 1
ATOM 5196 N N . ALA A 1 715 ? -4.716 7.376 -16.539 1.00 90.50 715 ALA A N 1
ATOM 5197 C CA . ALA A 1 715 ? -4.070 7.043 -15.280 1.00 90.50 715 ALA A CA 1
ATOM 5198 C C . ALA A 1 715 ? -3.461 8.277 -14.616 1.00 90.50 715 ALA A C 1
ATOM 5200 O O . ALA A 1 715 ? -3.608 8.459 -13.411 1.00 90.50 715 ALA A O 1
ATOM 5201 N N . ILE A 1 716 ? -2.776 9.123 -15.395 1.00 92.19 716 ILE A N 1
ATOM 5202 C CA . ILE A 1 716 ? -2.080 10.310 -14.884 1.00 92.19 716 ILE A CA 1
ATOM 5203 C C . ILE A 1 716 ? -2.299 11.473 -15.860 1.00 92.19 716 ILE A C 1
ATOM 5205 O O . ILE A 1 716 ? -1.910 11.368 -17.025 1.00 92.19 716 ILE A O 1
ATOM 5209 N N . PRO A 1 717 ? -2.900 12.594 -15.430 1.00 90.56 717 PRO A N 1
ATOM 5210 C CA . PRO A 1 717 ? -2.970 13.793 -16.253 1.00 90.56 717 PRO A CA 1
ATOM 5211 C C . PRO A 1 717 ? -1.618 14.509 -16.312 1.00 90.56 717 PRO A C 1
ATOM 5213 O O . PRO A 1 717 ? -0.994 14.748 -15.284 1.00 90.56 717 PRO A O 1
ATOM 5216 N N . LEU A 1 718 ? -1.181 14.872 -17.522 1.00 89.81 718 LEU A N 1
ATOM 5217 C CA . LEU A 1 718 ? 0.092 15.566 -17.766 1.00 89.81 718 LEU A CA 1
ATOM 5218 C C . LEU A 1 718 ? -0.113 17.036 -18.158 1.00 89.81 718 LEU A C 1
ATOM 5220 O O . LEU A 1 718 ? 0.684 17.898 -17.800 1.00 89.81 718 LEU A O 1
ATOM 5224 N N . TYR A 1 719 ? -1.182 17.338 -18.901 1.00 88.81 719 TYR A N 1
ATOM 5225 C CA . TYR A 1 719 ? -1.518 18.687 -19.361 1.00 88.81 719 TYR A CA 1
ATOM 5226 C C . TYR A 1 719 ? -3.035 18.868 -19.466 1.00 88.81 719 TYR A C 1
ATOM 5228 O O . TYR A 1 719 ? -3.731 17.981 -19.952 1.00 88.81 719 TYR A O 1
ATOM 5236 N N . ALA A 1 720 ? -3.533 20.040 -19.057 1.00 82.25 720 ALA A N 1
ATOM 5237 C CA . ALA A 1 720 ? -4.965 20.361 -19.002 1.00 82.25 720 ALA A CA 1
ATOM 5238 C C . ALA A 1 720 ? -5.330 21.696 -19.696 1.00 82.25 720 ALA A C 1
ATOM 5240 O O . ALA A 1 720 ? -6.218 22.417 -19.240 1.00 82.25 720 ALA A O 1
ATOM 5241 N N . GLY A 1 721 ? -4.629 22.067 -20.775 1.00 70.94 721 GLY A N 1
ATOM 5242 C CA . GLY A 1 721 ? -5.033 23.187 -21.646 1.00 70.94 721 GLY A CA 1
ATOM 5243 C C . GLY A 1 721 ? -4.592 24.594 -21.209 1.00 70.94 721 GLY A C 1
ATOM 5244 O O . GLY A 1 721 ? -5.076 25.583 -21.758 1.00 70.94 721 GLY A O 1
ATOM 5245 N N . GLY A 1 722 ? -3.696 24.726 -20.220 1.00 60.88 722 GLY A N 1
ATOM 5246 C CA . GLY A 1 722 ? -3.172 26.019 -19.750 1.00 60.88 722 GLY A CA 1
ATOM 5247 C C . GLY A 1 722 ? -1.750 26.323 -20.242 1.00 60.88 722 GLY A C 1
ATOM 5248 O O . GLY A 1 722 ? -0.823 25.609 -19.884 1.00 60.88 722 GLY A O 1
ATOM 5249 N N . GLY A 1 723 ? -1.547 27.411 -20.999 1.00 63.53 723 GLY A N 1
ATOM 5250 C CA . GLY A 1 723 ? -0.219 27.868 -21.460 1.00 63.53 723 GLY A CA 1
ATOM 5251 C C . GLY A 1 723 ? 0.176 27.377 -22.861 1.00 63.53 723 GLY A C 1
ATOM 5252 O O . GLY A 1 723 ? -0.541 26.589 -23.470 1.00 63.53 723 GLY A O 1
ATOM 5253 N N . SER A 1 724 ? 1.296 27.877 -23.402 1.00 65.06 724 SER A N 1
ATOM 5254 C CA . SER A 1 724 ? 1.807 27.450 -24.713 1.00 65.06 724 SER A CA 1
ATOM 5255 C C . SER A 1 724 ? 2.478 26.082 -24.611 1.00 65.06 724 SER A C 1
ATOM 5257 O O . SER A 1 724 ? 3.478 25.958 -23.910 1.00 65.06 724 SER A O 1
ATOM 5259 N N . PHE A 1 725 ? 1.957 25.100 -25.341 1.00 75.25 725 PHE A N 1
ATOM 5260 C CA . PHE A 1 725 ? 2.534 23.766 -25.486 1.00 75.25 725 PHE A CA 1
ATOM 5261 C C . PHE A 1 725 ? 2.997 23.613 -26.945 1.00 75.25 725 PHE A C 1
ATOM 5263 O O . PHE A 1 725 ? 2.180 23.654 -27.856 1.00 75.25 725 PHE A O 1
ATOM 5270 N N . ALA A 1 726 ? 4.310 23.606 -27.186 1.00 68.81 726 ALA A N 1
ATOM 5271 C CA . ALA A 1 726 ? 4.916 23.659 -28.529 1.00 68.81 726 ALA A CA 1
ATOM 5272 C C . ALA A 1 726 ? 6.392 23.198 -28.478 1.00 68.81 726 ALA A C 1
ATOM 5274 O O . ALA A 1 726 ? 6.941 23.127 -27.376 1.00 68.81 726 ALA A O 1
ATOM 5275 N N . PRO A 1 727 ? 7.105 22.998 -29.611 1.00 62.66 727 PRO A N 1
ATOM 5276 C CA . PRO A 1 727 ? 8.513 22.571 -29.594 1.00 62.66 727 PRO A CA 1
ATOM 5277 C C . PRO A 1 727 ? 9.444 23.491 -28.787 1.00 62.66 727 PRO A C 1
ATOM 5279 O O . PRO A 1 727 ? 10.440 23.053 -28.223 1.00 62.66 727 PRO A O 1
ATOM 5282 N N . GLY A 1 728 ? 9.129 24.790 -28.727 1.00 67.12 728 GLY A N 1
ATOM 5283 C CA . GLY A 1 728 ? 9.870 25.780 -27.936 1.00 67.12 728 GLY A CA 1
ATOM 5284 C C . GLY A 1 728 ? 9.326 26.007 -26.521 1.00 67.12 728 GLY A C 1
ATOM 5285 O O . GLY A 1 728 ? 9.790 26.911 -25.828 1.00 67.12 728 GLY A O 1
ATOM 5286 N N . SER A 1 729 ? 8.297 25.269 -26.105 1.00 77.88 729 SER A N 1
ATOM 5287 C CA . SER A 1 729 ? 7.618 25.395 -24.808 1.00 77.88 729 SER A CA 1
ATOM 5288 C C . SER A 1 729 ? 7.059 24.028 -24.384 1.00 77.88 729 SER A C 1
ATOM 5290 O O . SER A 1 729 ? 5.860 23.785 -24.528 1.00 77.88 729 SER A O 1
ATOM 5292 N N . PRO A 1 730 ? 7.932 23.109 -23.935 1.00 85.06 730 PRO A N 1
ATOM 5293 C CA . PRO A 1 730 ? 7.529 21.787 -23.463 1.00 85.06 730 PRO A CA 1
ATOM 5294 C C . PRO A 1 730 ? 6.744 21.880 -22.149 1.00 85.06 730 PRO A C 1
ATOM 5296 O O . PRO A 1 730 ? 6.875 22.853 -21.402 1.00 85.06 730 PRO A O 1
ATOM 5299 N N . VAL A 1 731 ? 5.961 20.845 -21.850 1.00 88.19 731 VAL A N 1
ATOM 5300 C CA . VAL A 1 731 ? 5.288 20.681 -20.554 1.00 88.19 731 VAL A CA 1
ATOM 5301 C C . VAL A 1 731 ? 6.147 19.787 -19.669 1.00 88.19 731 VAL A C 1
ATOM 5303 O O . VAL A 1 731 ? 6.625 18.751 -20.121 1.00 88.19 731 VAL A O 1
ATOM 5306 N N . SER A 1 732 ? 6.327 20.166 -18.406 1.00 88.00 732 SER A N 1
ATOM 5307 C CA . SER A 1 732 ? 7.025 19.345 -17.416 1.00 88.00 732 SER A CA 1
ATOM 5308 C C . SER A 1 732 ? 6.368 19.434 -16.044 1.00 88.00 732 SER A C 1
ATOM 5310 O O . SER A 1 732 ? 5.775 20.466 -15.715 1.00 88.00 732 SER A O 1
ATOM 5312 N N . GLY A 1 733 ? 6.507 18.394 -15.228 1.00 86.81 733 GLY A N 1
ATOM 5313 C CA . GLY A 1 733 ? 5.933 18.353 -13.886 1.00 86.81 733 GLY A CA 1
ATOM 5314 C C . GLY A 1 733 ? 6.270 17.078 -13.123 1.00 86.81 733 GLY A C 1
ATOM 5315 O O . GLY A 1 733 ? 7.009 16.229 -13.606 1.00 86.81 733 GLY A O 1
ATOM 5316 N N . LEU A 1 734 ? 5.701 16.956 -11.924 1.00 86.31 734 LEU A N 1
ATOM 5317 C CA . LEU A 1 734 ? 5.830 15.779 -11.068 1.00 86.31 734 LEU A CA 1
ATOM 5318 C C . LEU A 1 734 ? 4.462 15.110 -10.912 1.00 86.31 734 LEU A C 1
ATOM 5320 O O . LEU A 1 734 ? 3.454 15.800 -10.744 1.00 86.31 734 LEU A O 1
ATOM 5324 N N . ALA A 1 735 ? 4.436 13.781 -10.926 1.00 86.12 735 ALA A N 1
ATOM 5325 C CA . ALA A 1 735 ? 3.260 12.976 -10.615 1.00 86.12 735 ALA A CA 1
ATOM 5326 C C . ALA A 1 735 ? 3.587 11.960 -9.516 1.00 86.12 735 ALA A C 1
ATOM 5328 O O . ALA A 1 735 ? 4.553 11.214 -9.638 1.00 86.12 735 ALA A O 1
ATOM 5329 N N . MET A 1 736 ? 2.771 11.903 -8.464 1.00 84.00 736 MET A N 1
ATOM 5330 C CA . MET A 1 736 ? 2.884 10.852 -7.450 1.00 84.00 736 MET A CA 1
ATOM 5331 C C . MET A 1 736 ? 2.327 9.538 -8.003 1.00 84.00 736 MET A C 1
ATOM 5333 O O . MET A 1 736 ? 1.270 9.535 -8.640 1.00 84.00 736 MET A O 1
ATOM 5337 N N . LEU A 1 737 ? 3.023 8.431 -7.757 1.00 87.25 737 LEU A N 1
ATOM 5338 C CA . LEU A 1 737 ? 2.635 7.098 -8.199 1.00 87.25 737 LEU A CA 1
ATOM 5339 C C . LEU A 1 737 ? 2.195 6.232 -7.019 1.00 87.25 737 LEU A C 1
ATOM 5341 O O . LEU A 1 737 ? 2.893 6.104 -6.016 1.00 87.25 737 LEU A O 1
ATOM 5345 N N . SER A 1 738 ? 1.063 5.557 -7.189 1.00 86.69 738 SER A N 1
ATOM 5346 C CA . SER A 1 738 ? 0.712 4.383 -6.392 1.00 86.69 738 SER A CA 1
ATOM 5347 C C . SER A 1 738 ? 1.551 3.162 -6.812 1.00 86.69 738 SER A C 1
ATOM 5349 O O . SER A 1 738 ? 2.066 3.117 -7.935 1.00 86.69 738 SER A O 1
ATOM 5351 N N . PRO A 1 739 ? 1.647 2.118 -5.973 1.00 88.75 739 PRO A N 1
ATOM 5352 C CA . PRO A 1 739 ? 2.425 0.917 -6.291 1.00 88.75 739 PRO A CA 1
ATOM 5353 C C . PRO A 1 739 ? 1.977 0.202 -7.565 1.00 88.75 739 PRO A C 1
ATOM 5355 O O . PRO A 1 739 ? 2.815 -0.276 -8.333 1.00 88.75 739 PRO A O 1
ATOM 5358 N N . GLN A 1 740 ? 0.668 0.167 -7.829 1.00 88.06 740 GLN A N 1
ATOM 5359 C CA . GLN A 1 740 ? 0.137 -0.372 -9.080 1.00 88.06 740 GLN A CA 1
ATOM 5360 C C . GLN A 1 740 ? 0.602 0.458 -10.282 1.00 88.06 740 GLN A C 1
ATOM 5362 O O . GLN A 1 740 ? 0.950 -0.096 -11.321 1.00 88.06 740 GLN A O 1
ATOM 5367 N N . GLN A 1 741 ? 0.665 1.785 -10.147 1.00 90.94 741 GLN A N 1
ATOM 5368 C CA . GLN A 1 741 ? 1.136 2.654 -11.223 1.00 90.94 741 GLN A CA 1
ATOM 5369 C C . GLN A 1 741 ? 2.644 2.492 -11.468 1.00 90.94 741 GLN A C 1
ATOM 5371 O O . GLN A 1 741 ? 3.068 2.550 -12.620 1.00 90.94 741 GLN A O 1
ATOM 5376 N N . VAL A 1 742 ? 3.446 2.232 -10.430 1.00 89.69 742 VAL A N 1
ATOM 5377 C CA . VAL A 1 742 ? 4.867 1.862 -10.584 1.00 89.69 742 VAL A CA 1
ATOM 5378 C C . VAL A 1 742 ? 4.997 0.574 -11.386 1.00 89.69 742 VAL A C 1
ATOM 5380 O O . VAL A 1 742 ? 5.757 0.520 -12.352 1.00 89.69 742 VAL A O 1
ATOM 5383 N N . LEU A 1 743 ? 4.215 -0.442 -11.026 1.00 87.94 743 LEU A N 1
ATOM 5384 C CA . LEU A 1 743 ? 4.174 -1.720 -11.726 1.00 87.94 743 LEU A CA 1
ATOM 5385 C C . LEU A 1 743 ? 3.774 -1.536 -13.197 1.00 87.94 743 LEU A C 1
ATOM 5387 O O . LEU A 1 743 ? 4.427 -2.060 -14.100 1.00 87.94 743 LEU A O 1
ATOM 5391 N N . ASP A 1 744 ? 2.738 -0.748 -13.469 1.00 87.81 744 ASP A N 1
ATOM 5392 C CA . ASP A 1 744 ? 2.286 -0.449 -14.828 1.00 87.81 744 ASP A CA 1
ATOM 5393 C C . ASP A 1 744 ? 3.362 0.273 -15.653 1.00 87.81 744 ASP A C 1
ATOM 5395 O O . ASP A 1 744 ? 3.612 -0.114 -16.797 1.00 87.81 744 ASP A O 1
ATOM 5399 N N . LEU A 1 745 ? 4.075 1.233 -15.058 1.00 86.88 745 LEU A N 1
ATOM 5400 C CA . LEU A 1 745 ? 5.203 1.913 -15.698 1.00 86.88 745 LEU A CA 1
ATOM 5401 C C . LEU A 1 745 ? 6.349 0.949 -16.001 1.00 86.88 745 LEU A C 1
ATOM 5403 O O . LEU A 1 745 ? 6.797 0.855 -17.143 1.00 86.88 745 LEU A O 1
ATOM 5407 N N . TRP A 1 746 ? 6.787 0.187 -14.998 1.00 81.06 746 TRP A N 1
ATOM 5408 C CA . TRP A 1 746 ? 7.859 -0.793 -15.152 1.00 81.06 746 TRP A CA 1
ATOM 5409 C C . TRP A 1 746 ? 7.539 -1.810 -16.216 1.00 81.06 746 TRP A C 1
ATOM 5411 O O . TRP A 1 746 ? 8.444 -2.308 -16.872 1.00 81.06 746 TRP A O 1
ATOM 5421 N N . THR A 1 747 ? 6.258 -2.137 -16.366 1.00 79.00 747 THR A N 1
ATOM 5422 C CA . THR A 1 747 ? 5.807 -3.162 -17.293 1.00 79.00 747 THR A CA 1
ATOM 5423 C C . THR A 1 747 ? 5.569 -2.695 -18.719 1.00 79.00 747 THR A C 1
ATOM 5425 O O . THR A 1 747 ? 5.221 -3.511 -19.577 1.00 79.00 747 THR A O 1
ATOM 5428 N N . GLY A 1 748 ? 5.813 -1.408 -18.985 1.00 79.81 748 GLY A N 1
ATOM 5429 C CA . GLY A 1 748 ? 5.518 -0.782 -20.268 1.00 79.81 748 GLY A CA 1
ATOM 5430 C C . GLY A 1 748 ? 4.024 -0.810 -20.575 1.00 79.81 748 GLY A C 1
ATOM 5431 O O . GLY A 1 748 ? 3.643 -0.872 -21.739 1.00 79.81 748 GLY A O 1
ATOM 5432 N N . TYR A 1 749 ? 3.167 -0.836 -19.549 1.00 86.25 749 TYR A N 1
ATOM 5433 C CA . TYR A 1 749 ? 1.711 -0.859 -19.692 1.00 86.25 749 TYR A CA 1
ATOM 5434 C C . TYR A 1 749 ? 1.116 0.544 -19.860 1.00 86.25 749 TYR A C 1
ATOM 5436 O O . TYR A 1 749 ? -0.081 0.676 -20.095 1.00 86.25 749 TYR A O 1
ATOM 5444 N N . TYR A 1 750 ? 1.934 1.593 -19.758 1.00 91.75 750 TYR A N 1
ATOM 5445 C CA . TYR A 1 750 ? 1.512 2.956 -20.053 1.00 91.75 750 TYR A CA 1
ATOM 5446 C C . TYR A 1 750 ? 1.749 3.351 -21.500 1.00 91.75 750 TYR A C 1
ATOM 5448 O O . TYR A 1 750 ? 2.751 2.981 -22.108 1.00 91.75 750 TYR A O 1
ATOM 5456 N N . TYR A 1 751 ? 0.856 4.195 -22.007 1.00 94.19 751 TYR A N 1
ATOM 5457 C CA . TYR A 1 751 ? 1.111 5.017 -23.177 1.00 94.19 751 TYR A CA 1
ATOM 5458 C C . TYR A 1 751 ? 0.792 6.480 -22.895 1.00 94.19 751 TYR A C 1
ATOM 5460 O O . TYR A 1 751 ? -0.132 6.810 -22.149 1.00 94.19 751 TYR A O 1
ATOM 5468 N N . THR A 1 752 ? 1.544 7.357 -23.541 1.00 95.88 752 THR A N 1
ATOM 5469 C CA . THR A 1 752 ? 1.310 8.794 -23.562 1.00 95.88 752 THR A CA 1
ATOM 5470 C C . THR A 1 752 ? 0.384 9.134 -24.716 1.00 95.88 752 THR A C 1
ATOM 5472 O O . THR A 1 752 ? 0.565 8.634 -25.827 1.00 95.88 752 THR A O 1
ATOM 5475 N N . ASN A 1 753 ? -0.595 9.995 -24.464 1.00 95.12 753 ASN A N 1
ATOM 5476 C CA . ASN A 1 753 ? -1.504 10.519 -25.477 1.00 95.12 753 ASN A CA 1
ATOM 5477 C C . ASN A 1 753 ? -1.578 12.048 -25.393 1.00 95.12 753 ASN A C 1
ATOM 5479 O O . ASN A 1 753 ? -1.511 12.615 -24.296 1.00 95.12 753 ASN A O 1
ATOM 5483 N N . VAL A 1 754 ? -1.715 12.706 -26.542 1.00 95.06 754 VAL A N 1
ATOM 5484 C CA . VAL A 1 754 ? -1.899 14.155 -26.659 1.00 95.06 754 VAL A CA 1
ATOM 5485 C C . VAL A 1 754 ? -3.131 14.453 -27.503 1.00 95.06 754 VAL A C 1
ATOM 5487 O O . VAL A 1 754 ? -3.304 13.904 -28.586 1.00 95.06 754 VAL A O 1
ATOM 5490 N N . HIS A 1 755 ? -3.957 15.379 -27.023 1.00 93.44 755 HIS A N 1
ATOM 5491 C CA . HIS A 1 755 ? -5.230 15.763 -27.622 1.00 93.44 755 HIS A CA 1
ATOM 5492 C C . HIS A 1 755 ? -5.180 17.202 -28.141 1.00 93.44 755 HIS A C 1
ATOM 5494 O O . HIS A 1 755 ? -4.596 18.087 -27.506 1.00 93.44 755 HIS A O 1
ATOM 5500 N N . SER A 1 756 ? -5.892 17.460 -29.235 1.00 91.50 756 SER A N 1
ATOM 5501 C CA . SER A 1 756 ? -6.174 18.802 -29.752 1.00 91.50 756 SER A CA 1
ATOM 5502 C C . SER A 1 756 ? -7.676 19.043 -29.868 1.00 91.50 756 SER A C 1
ATOM 5504 O O . SER A 1 756 ? -8.495 18.152 -29.627 1.00 91.50 756 SER A O 1
ATOM 5506 N N . SER A 1 757 ? -8.077 20.268 -30.209 1.00 89.69 757 SER A N 1
ATOM 5507 C CA . SER A 1 757 ? -9.478 20.542 -30.546 1.00 89.69 757 SER A CA 1
ATOM 5508 C C . SER A 1 757 ? -9.906 19.875 -31.851 1.00 89.69 757 SER A C 1
ATOM 5510 O O . SER A 1 757 ? -11.098 19.639 -32.042 1.00 89.69 757 SER A O 1
ATOM 5512 N N . ASP A 1 758 ? -8.948 19.596 -32.735 1.00 88.88 758 ASP A N 1
ATOM 5513 C CA . ASP A 1 758 ? -9.189 19.006 -34.049 1.00 88.88 758 ASP A CA 1
ATOM 5514 C C . ASP A 1 758 ? -9.337 17.480 -33.951 1.00 88.88 758 ASP A C 1
ATOM 5516 O O . ASP A 1 758 ? -10.189 16.902 -34.632 1.00 88.88 758 ASP A O 1
ATOM 5520 N N . VAL A 1 759 ? -8.615 16.842 -33.019 1.00 91.62 759 VAL A N 1
ATOM 5521 C CA . VAL A 1 759 ? -8.751 15.412 -32.700 1.00 91.62 759 VAL A CA 1
ATOM 5522 C C . VAL A 1 759 ? -8.923 15.189 -31.184 1.00 91.62 759 VAL A C 1
ATOM 5524 O O . VAL A 1 759 ? -8.000 14.754 -30.492 1.00 91.62 759 VAL A O 1
ATOM 5527 N N . PRO A 1 760 ? -10.126 15.438 -30.621 1.00 89.62 760 PRO A N 1
ATOM 5528 C CA . PRO A 1 760 ? -10.349 15.352 -29.173 1.00 89.62 760 PRO A CA 1
ATOM 5529 C C . PRO A 1 760 ? -10.155 13.953 -28.577 1.00 89.62 760 PRO A C 1
ATOM 5531 O O . PRO A 1 760 ? -9.914 13.821 -27.380 1.00 89.62 760 PRO A O 1
ATOM 5534 N N . SER A 1 761 ? -10.268 12.898 -29.389 1.00 85.69 761 SER A N 1
ATOM 5535 C CA . SER A 1 761 ? -10.057 11.512 -28.956 1.00 85.69 761 SER A CA 1
ATOM 5536 C C . SER A 1 761 ? -8.589 11.144 -28.722 1.00 85.69 761 SER A C 1
ATOM 5538 O O . SER A 1 761 ? -8.352 10.107 -28.114 1.00 85.69 761 SER A O 1
ATOM 5540 N N . GLY A 1 762 ? -7.648 11.982 -29.171 1.00 91.81 762 GLY A N 1
ATOM 5541 C CA . GLY A 1 762 ? -6.208 11.715 -29.190 1.00 91.81 762 GLY A CA 1
ATOM 5542 C C . GLY A 1 762 ? -5.664 11.938 -30.599 1.00 91.81 762 GLY A C 1
ATOM 5543 O O . GLY A 1 762 ? -6.154 11.327 -31.548 1.00 91.81 762 GLY A O 1
ATOM 5544 N N . GLU A 1 763 ? -4.733 12.877 -30.749 1.00 94.69 763 GLU A N 1
ATOM 5545 C CA . GLU A 1 763 ? -4.092 13.199 -32.027 1.00 94.69 763 GLU A CA 1
ATOM 5546 C C . GLU A 1 763 ? -2.817 12.386 -32.249 1.00 94.69 763 GLU A C 1
ATOM 5548 O O . GLU A 1 763 ? -2.573 11.921 -33.364 1.00 94.69 763 GLU A O 1
ATOM 5553 N N . ILE A 1 764 ? -2.011 12.222 -31.196 1.00 95.12 764 ILE A N 1
ATOM 5554 C CA . ILE A 1 764 ? -0.786 11.424 -31.218 1.00 95.12 764 ILE A CA 1
ATOM 5555 C C . ILE A 1 764 ? -0.654 10.586 -29.945 1.00 95.12 764 ILE A C 1
ATOM 5557 O O . ILE A 1 764 ? -0.893 11.054 -28.826 1.00 95.12 764 ILE A O 1
ATOM 5561 N N . ARG A 1 765 ? -0.168 9.356 -30.126 1.00 95.25 765 ARG A N 1
ATOM 5562 C CA . ARG A 1 765 ? 0.039 8.363 -29.067 1.00 95.25 765 ARG A CA 1
ATOM 5563 C C . ARG A 1 765 ? 1.442 7.782 -29.155 1.00 95.25 765 ARG A C 1
ATOM 5565 O O . ARG A 1 765 ? 2.009 7.712 -30.236 1.00 95.25 765 ARG A O 1
ATOM 5572 N N . GLY A 1 766 ? 1.999 7.349 -28.029 1.00 92.19 766 GLY A N 1
ATOM 5573 C CA . GLY A 1 766 ? 3.240 6.574 -27.986 1.00 92.19 766 GLY A CA 1
ATOM 5574 C C . GLY A 1 766 ? 3.328 5.754 -26.707 1.00 92.19 766 GLY A C 1
ATOM 5575 O O . GLY A 1 766 ? 2.996 6.258 -25.636 1.00 92.19 766 GLY A O 1
ATOM 5576 N N . GLN A 1 767 ? 3.746 4.492 -26.798 1.00 90.81 767 GLN A N 1
ATOM 5577 C CA . GLN A 1 767 ? 3.924 3.651 -25.612 1.00 90.81 767 GLN A CA 1
ATOM 5578 C C . GLN A 1 767 ? 5.089 4.180 -24.762 1.00 90.81 767 GLN A C 1
ATOM 5580 O O . GLN A 1 767 ? 6.107 4.612 -25.300 1.00 90.81 767 GLN A O 1
ATOM 5585 N N . THR A 1 768 ? 4.938 4.163 -23.440 1.00 89.75 768 THR A N 1
ATOM 5586 C CA . THR A 1 768 ? 6.006 4.497 -22.498 1.00 89.75 768 THR A CA 1
ATOM 5587 C C . THR A 1 768 ? 6.896 3.270 -22.318 1.00 89.75 768 THR A C 1
ATOM 5589 O O . THR A 1 768 ? 6.514 2.301 -21.662 1.00 89.75 768 THR A O 1
ATOM 5592 N N . GLU A 1 769 ? 8.075 3.297 -22.929 1.00 80.06 769 GLU A N 1
ATOM 5593 C CA . GLU A 1 769 ? 9.015 2.175 -22.991 1.00 80.06 769 GLU A CA 1
ATOM 5594 C C . GLU A 1 769 ? 10.452 2.637 -22.671 1.00 80.06 769 GLU A C 1
ATOM 5596 O O . GLU A 1 769 ? 10.696 3.786 -22.292 1.00 80.06 769 GLU A O 1
ATOM 5601 N N . GLY A 1 770 ? 11.417 1.717 -22.762 1.00 72.88 770 GLY A N 1
ATOM 5602 C CA . GLY A 1 770 ? 12.846 2.051 -22.701 1.00 72.88 770 GLY A CA 1
ATOM 5603 C C . GLY A 1 770 ? 13.443 2.378 -24.063 1.00 72.88 770 GLY A C 1
ATOM 5604 O O . GLY A 1 770 ? 12.726 2.734 -24.987 1.00 72.88 770 GLY A O 1
ATOM 5605 N N . ALA A 1 771 ? 14.766 2.231 -24.192 1.00 78.31 771 ALA A N 1
ATOM 5606 C CA . ALA A 1 771 ? 15.539 2.424 -25.423 1.00 78.31 771 ALA A CA 1
ATOM 5607 C C . ALA A 1 771 ? 14.790 2.003 -26.697 1.00 78.31 771 ALA A C 1
ATOM 5609 O O . ALA A 1 771 ? 14.470 0.832 -26.894 1.00 78.31 771 ALA A O 1
ATOM 5610 N N . SER A 1 772 ? 14.598 2.965 -27.599 1.00 85.00 772 SER A N 1
ATOM 5611 C CA . SER A 1 772 ? 14.010 2.733 -28.915 1.00 85.00 772 SER A CA 1
ATOM 5612 C C . SER A 1 772 ? 15.074 2.303 -29.916 1.00 85.00 772 SER A C 1
ATOM 5614 O O . SER A 1 772 ? 16.162 2.886 -29.971 1.00 85.00 772 SER A O 1
ATOM 5616 N N . LEU A 1 773 ? 14.745 1.314 -30.747 1.00 86.06 773 LEU A N 1
ATOM 5617 C CA . LEU A 1 773 ? 15.669 0.710 -31.702 1.00 86.06 773 LEU A CA 1
ATOM 5618 C C . LEU A 1 773 ? 15.389 1.103 -33.146 1.00 86.06 773 LEU A C 1
ATOM 5620 O O . LEU A 1 773 ? 14.270 0.999 -33.651 1.00 86.06 773 LEU A O 1
ATOM 5624 N N . PHE A 1 774 ? 16.470 1.425 -33.846 1.00 90.31 774 PHE A N 1
ATOM 5625 C CA . PHE A 1 774 ? 16.483 1.715 -35.268 1.00 90.31 774 PHE A CA 1
ATOM 5626 C C . PHE A 1 774 ? 17.522 0.853 -35.984 1.00 90.31 774 PHE A C 1
ATOM 5628 O O . PHE A 1 774 ? 18.473 0.329 -35.392 1.00 90.31 774 PHE A O 1
ATOM 5635 N N . GLY A 1 775 ? 17.360 0.694 -37.290 1.00 90.44 775 GLY A N 1
ATOM 5636 C CA . GLY A 1 775 ? 18.347 0.013 -38.111 1.00 90.44 775 GLY A CA 1
ATOM 5637 C C . GLY A 1 775 ? 18.341 0.461 -39.559 1.00 90.44 775 GLY A C 1
ATOM 5638 O O . GLY A 1 775 ? 17.399 1.094 -40.031 1.00 90.44 775 GLY A O 1
ATOM 5639 N N . ALA A 1 776 ? 19.416 0.100 -40.254 1.00 93.19 776 ALA A N 1
ATOM 5640 C CA . ALA A 1 776 ? 19.563 0.289 -41.690 1.00 93.19 776 ALA A CA 1
ATOM 5641 C C . ALA A 1 776 ? 20.322 -0.897 -42.302 1.00 93.19 776 ALA A C 1
ATOM 5643 O O . ALA A 1 776 ? 21.390 -1.278 -41.814 1.00 93.19 776 ALA A O 1
ATOM 5644 N N . GLY A 1 777 ? 19.776 -1.473 -43.376 1.00 93.88 777 GLY A N 1
ATOM 5645 C CA . GLY A 1 777 ? 20.488 -2.419 -44.239 1.00 93.88 777 GLY A CA 1
ATOM 5646 C C . GLY A 1 777 ? 21.227 -1.660 -45.337 1.00 93.88 777 GLY A C 1
ATOM 5647 O O . GLY A 1 777 ? 20.602 -0.915 -46.093 1.00 93.88 777 GLY A O 1
ATOM 5648 N N . LEU A 1 778 ? 22.546 -1.827 -45.407 1.00 95.81 778 LEU A N 1
ATOM 5649 C CA . LEU A 1 778 ? 23.430 -1.052 -46.273 1.00 95.81 778 LEU A CA 1
ATOM 5650 C C . LEU A 1 778 ? 23.827 -1.868 -47.506 1.00 95.81 778 LEU A C 1
ATOM 5652 O O . LEU A 1 778 ? 24.283 -3.003 -47.373 1.00 95.81 778 LEU A O 1
ATOM 5656 N N . ASN A 1 779 ? 23.667 -1.295 -48.699 1.00 96.62 779 ASN A N 1
ATOM 5657 C CA . ASN A 1 779 ? 24.173 -1.868 -49.951 1.00 96.62 779 ASN A CA 1
ATOM 5658 C C . ASN A 1 779 ? 24.380 -0.781 -51.023 1.00 96.62 779 ASN A C 1
ATOM 5660 O O . ASN A 1 779 ? 23.863 0.332 -50.894 1.00 96.62 779 ASN A O 1
ATOM 5664 N N . GLY A 1 780 ? 25.104 -1.113 -52.096 1.00 95.06 780 GLY A N 1
ATOM 5665 C CA . GLY A 1 780 ? 25.432 -0.171 -53.176 1.00 95.06 780 GLY A CA 1
ATOM 5666 C C . GLY A 1 780 ? 24.273 0.177 -54.122 1.00 95.06 780 GLY A C 1
ATOM 5667 O O . GLY A 1 780 ? 24.352 1.161 -54.858 1.00 95.06 780 GLY A O 1
ATOM 5668 N N . ASN A 1 781 ? 23.171 -0.586 -54.109 1.00 94.38 781 ASN A N 1
ATOM 5669 C CA . ASN A 1 781 ? 21.971 -0.259 -54.897 1.00 94.38 781 ASN A CA 1
ATOM 5670 C C . ASN A 1 781 ? 21.155 0.878 -54.275 1.00 94.38 781 ASN A C 1
ATOM 5672 O O . ASN A 1 781 ? 20.404 1.550 -54.977 1.00 94.38 781 ASN A O 1
ATOM 5676 N N . ASN A 1 782 ? 21.298 1.078 -52.967 1.00 94.25 782 ASN A N 1
ATOM 5677 C CA . ASN A 1 782 ? 20.629 2.138 -52.225 1.00 94.25 782 ASN A CA 1
ATOM 5678 C C . ASN A 1 782 ? 21.349 3.492 -52.331 1.00 94.25 782 ASN A C 1
ATOM 5680 O O . ASN A 1 782 ? 20.806 4.496 -51.870 1.00 94.25 782 ASN A O 1
ATOM 5684 N N . GLU A 1 783 ? 22.562 3.531 -52.889 1.00 95.69 783 GLU A N 1
ATOM 5685 C CA . GLU A 1 783 ? 23.295 4.776 -53.119 1.00 95.69 783 GLU A CA 1
ATOM 5686 C C . GLU A 1 783 ? 22.624 5.651 -54.178 1.00 95.69 783 GLU A C 1
ATOM 5688 O O . GLU A 1 783 ? 21.855 5.175 -55.015 1.00 95.69 783 GLU A O 1
ATOM 5693 N N . VAL A 1 784 ? 22.906 6.956 -54.144 1.00 93.50 784 VAL A N 1
ATOM 5694 C CA . VAL A 1 784 ? 22.311 7.921 -55.079 1.00 93.50 784 VAL A CA 1
ATOM 5695 C C . VAL A 1 784 ? 23.413 8.717 -55.789 1.00 93.50 784 VAL A C 1
ATOM 5697 O O . VAL A 1 784 ? 23.936 9.675 -55.210 1.00 93.50 784 VAL A O 1
ATOM 5700 N N . PRO A 1 785 ? 23.732 8.386 -57.062 1.00 93.81 785 PRO A N 1
ATOM 5701 C CA . PRO A 1 785 ? 23.194 7.266 -57.854 1.00 93.81 785 PRO A CA 1
ATOM 5702 C C . PRO A 1 785 ? 23.724 5.882 -57.401 1.00 93.81 785 PRO A C 1
ATOM 5704 O O . PRO A 1 785 ? 24.812 5.821 -56.830 1.00 93.81 785 PRO A O 1
ATOM 5707 N N . PRO A 1 786 ? 23.020 4.770 -57.709 1.00 95.00 786 PRO A N 1
ATOM 5708 C CA . PRO A 1 786 ? 23.487 3.415 -57.393 1.00 95.00 786 PRO A CA 1
ATOM 5709 C C . PRO A 1 786 ? 24.842 3.097 -58.038 1.00 95.00 786 PRO A C 1
ATOM 5711 O O . PRO A 1 786 ? 25.061 3.441 -59.203 1.00 95.00 786 PRO A O 1
ATOM 5714 N N . ASN A 1 787 ? 25.732 2.404 -57.321 1.00 93.31 787 ASN A N 1
ATOM 5715 C CA . ASN A 1 787 ? 27.123 2.180 -57.755 1.00 93.31 787 ASN A CA 1
ATOM 5716 C C . ASN A 1 787 ? 27.485 0.706 -58.050 1.00 93.31 787 ASN A C 1
ATOM 5718 O O . ASN A 1 787 ? 28.563 0.441 -58.580 1.00 93.31 787 ASN A O 1
ATOM 5722 N N . GLY A 1 788 ? 26.588 -0.247 -57.767 1.00 88.56 788 GLY A N 1
ATOM 5723 C CA . GLY A 1 788 ? 26.764 -1.668 -58.092 1.00 88.56 788 GLY A CA 1
ATOM 5724 C C . GLY A 1 788 ? 27.792 -2.429 -57.243 1.00 88.56 788 GLY A C 1
ATOM 5725 O O . GLY A 1 788 ? 28.171 -3.531 -57.642 1.00 88.56 788 GLY A O 1
ATOM 5726 N N . SER A 1 789 ? 28.249 -1.873 -56.112 1.00 93.88 789 SER A N 1
ATOM 5727 C CA . SER A 1 789 ? 29.137 -2.584 -55.180 1.00 93.88 789 SER A CA 1
ATOM 5728 C C . SER A 1 789 ? 28.495 -3.876 -54.650 1.00 93.88 789 SER A C 1
ATOM 5730 O O . SER A 1 789 ? 27.283 -3.935 -54.422 1.00 93.88 789 SER A O 1
ATOM 5732 N N . ALA A 1 790 ? 29.322 -4.910 -54.461 1.00 92.44 790 ALA A N 1
ATOM 5733 C CA . ALA A 1 790 ? 28.939 -6.154 -53.793 1.00 92.44 790 ALA A CA 1
ATOM 5734 C C . ALA A 1 790 ? 28.984 -6.039 -52.259 1.00 92.44 790 ALA A C 1
ATOM 5736 O O . ALA A 1 790 ? 28.441 -6.908 -51.580 1.00 92.44 790 ALA A O 1
ATOM 5737 N N . GLY A 1 791 ? 29.597 -4.973 -51.732 1.00 93.50 791 GLY A N 1
ATOM 5738 C CA . GLY A 1 791 ? 29.700 -4.723 -50.304 1.00 93.50 791 GLY A CA 1
ATOM 5739 C C . GLY A 1 791 ? 28.328 -4.645 -49.642 1.00 93.50 791 GLY A C 1
ATOM 5740 O O . GLY A 1 791 ? 27.352 -4.128 -50.205 1.00 93.50 791 GLY A O 1
ATOM 5741 N N . THR A 1 792 ? 28.254 -5.150 -48.416 1.00 95.00 792 THR A N 1
ATOM 5742 C CA . THR A 1 792 ? 27.036 -5.110 -47.604 1.00 95.00 792 THR A CA 1
ATOM 5743 C C . THR A 1 792 ? 27.340 -4.602 -46.207 1.00 95.00 792 THR A C 1
ATOM 5745 O O . THR A 1 792 ? 28.481 -4.608 -45.746 1.00 95.00 792 THR A O 1
ATOM 5748 N N . GLY A 1 793 ? 26.311 -4.130 -45.514 1.00 92.56 793 GLY A N 1
ATOM 5749 C CA . GLY A 1 793 ? 26.455 -3.750 -44.121 1.00 92.56 793 GLY A CA 1
ATOM 5750 C C . GLY A 1 793 ? 25.134 -3.647 -43.385 1.00 92.56 793 GLY A C 1
ATOM 5751 O O . GLY A 1 793 ? 24.046 -3.696 -43.963 1.00 92.56 793 GLY A O 1
ATOM 5752 N N . ARG A 1 794 ? 25.237 -3.486 -42.072 1.00 92.31 794 ARG A N 1
ATOM 5753 C CA . ARG A 1 794 ? 24.104 -3.303 -41.173 1.00 92.31 794 ARG A CA 1
ATOM 5754 C C . ARG A 1 794 ? 24.467 -2.300 -40.092 1.00 92.31 794 ARG A C 1
ATOM 5756 O O . ARG A 1 794 ? 25.471 -2.464 -39.405 1.00 92.31 794 ARG A O 1
ATOM 5763 N N . ALA A 1 795 ? 23.603 -1.310 -39.908 1.00 93.50 795 ALA A N 1
ATOM 5764 C CA . ALA A 1 795 ? 23.635 -0.413 -38.764 1.00 93.50 795 ALA A CA 1
ATOM 5765 C C . ALA A 1 795 ? 22.503 -0.774 -37.793 1.00 93.50 795 ALA A C 1
ATOM 5767 O O . ALA A 1 795 ? 21.362 -0.979 -38.216 1.00 93.50 795 ALA A O 1
ATOM 5768 N N . VAL A 1 796 ? 22.818 -0.852 -36.503 1.00 92.94 796 VAL A N 1
ATOM 5769 C CA . VAL A 1 796 ? 21.847 -0.911 -35.402 1.00 92.94 796 VAL A CA 1
ATOM 5770 C C . VAL A 1 796 ? 22.076 0.321 -34.543 1.00 92.94 796 VAL A C 1
ATOM 5772 O O . VAL A 1 796 ? 23.215 0.584 -34.161 1.00 92.94 796 VAL A O 1
ATOM 5775 N N . LEU A 1 797 ? 21.015 1.075 -34.273 1.00 93.44 797 LEU A N 1
ATOM 5776 C CA . LEU A 1 797 ? 21.054 2.273 -33.446 1.00 93.44 797 LEU A CA 1
ATOM 5777 C C . LEU A 1 797 ? 20.034 2.147 -32.313 1.00 93.44 797 LEU A C 1
ATOM 5779 O O . LEU A 1 797 ? 18.955 1.598 -32.525 1.00 93.44 797 LEU A O 1
ATOM 5783 N N . ALA A 1 798 ? 20.366 2.656 -31.133 1.00 91.38 798 ALA A N 1
ATOM 5784 C CA . ALA A 1 798 ? 19.497 2.660 -29.963 1.00 91.38 798 ALA A CA 1
ATOM 5785 C C . ALA A 1 798 ? 19.511 4.043 -29.307 1.00 91.38 798 ALA A C 1
ATOM 5787 O O . ALA A 1 798 ? 20.584 4.585 -29.036 1.00 91.38 798 ALA A O 1
ATOM 5788 N N . LEU A 1 799 ? 18.338 4.616 -29.051 1.00 91.06 799 LEU A N 1
ATOM 5789 C CA . LEU A 1 799 ? 18.223 5.783 -28.174 1.00 91.06 799 LEU A CA 1
ATOM 5790 C C . LEU A 1 799 ? 18.398 5.347 -26.720 1.00 91.06 799 LEU A C 1
ATOM 5792 O O . LEU A 1 799 ? 17.935 4.274 -26.358 1.00 91.06 799 LEU A O 1
ATOM 5796 N N . SER A 1 800 ? 19.034 6.161 -25.882 1.00 88.94 800 SER A N 1
ATOM 5797 C CA . SER A 1 800 ? 19.028 5.961 -24.429 1.00 88.94 800 SER A CA 1
ATOM 5798 C C . SER A 1 800 ? 17.601 5.945 -23.875 1.00 88.94 800 SER A C 1
ATOM 5800 O O . SER A 1 800 ? 16.670 6.441 -24.511 1.00 88.94 800 SER A O 1
ATOM 5802 N N . ASP A 1 801 ? 17.423 5.388 -22.677 1.00 84.12 801 ASP A N 1
ATOM 5803 C CA . ASP A 1 801 ? 16.103 5.284 -22.043 1.00 84.12 801 ASP A CA 1
ATOM 5804 C C . ASP A 1 801 ? 15.439 6.661 -21.831 1.00 84.12 801 ASP A C 1
ATOM 5806 O O . ASP A 1 801 ? 14.224 6.773 -21.950 1.00 84.12 801 ASP A O 1
ATOM 5810 N N . ASP A 1 802 ? 16.228 7.721 -21.623 1.00 86.06 802 ASP A N 1
ATOM 5811 C CA . ASP A 1 802 ? 15.776 9.119 -21.525 1.00 86.06 802 ASP A CA 1
ATOM 5812 C C . ASP A 1 802 ? 15.683 9.847 -22.885 1.00 86.06 802 ASP A C 1
ATOM 5814 O O . ASP A 1 802 ? 15.379 11.040 -22.947 1.00 86.06 802 ASP A O 1
ATOM 5818 N N . ALA A 1 803 ? 15.987 9.156 -23.986 1.00 89.88 803 ALA A N 1
ATOM 5819 C CA . ALA A 1 803 ? 16.030 9.695 -25.339 1.00 89.88 803 ALA A CA 1
ATOM 5820 C C . ALA A 1 803 ? 16.879 10.980 -25.481 1.00 89.88 803 ALA A C 1
ATOM 5822 O O . ALA A 1 803 ? 16.485 11.916 -26.180 1.00 89.88 803 ALA A O 1
ATOM 5823 N N . THR A 1 804 ? 18.035 11.062 -24.812 1.00 90.88 804 THR A N 1
ATOM 5824 C CA . THR A 1 804 ? 18.988 12.185 -24.959 1.00 90.88 804 THR A CA 1
ATOM 5825 C C . THR A 1 804 ? 20.256 11.813 -25.728 1.00 90.88 804 THR A C 1
ATOM 5827 O O . THR A 1 804 ? 20.938 12.691 -26.261 1.00 90.88 804 THR A O 1
ATOM 5830 N N . SER A 1 805 ? 20.561 10.520 -25.841 1.00 93.00 805 SER A N 1
ATOM 5831 C CA . SER A 1 805 ? 21.746 9.993 -26.522 1.00 93.00 805 SER A CA 1
ATOM 5832 C C . SER A 1 805 ? 21.374 8.906 -27.529 1.00 93.00 805 SER A C 1
ATOM 5834 O O . SER A 1 805 ? 20.487 8.097 -27.281 1.00 93.00 805 SER A O 1
ATOM 5836 N N . LEU A 1 806 ? 22.073 8.858 -28.662 1.00 94.69 806 LEU A N 1
ATOM 5837 C CA . LEU A 1 806 ? 21.972 7.795 -29.664 1.00 94.69 806 LEU A CA 1
ATOM 5838 C C . LEU A 1 806 ? 23.259 6.969 -29.653 1.00 94.69 806 LEU A C 1
ATOM 5840 O O . LEU A 1 806 ? 24.342 7.525 -29.829 1.00 94.69 806 LEU A O 1
ATOM 5844 N N . TYR A 1 807 ? 23.133 5.657 -29.491 1.00 94.50 807 TYR A N 1
ATOM 5845 C CA . TYR A 1 807 ? 24.212 4.671 -29.546 1.00 94.50 807 TYR A CA 1
ATOM 5846 C C . TYR A 1 807 ? 24.115 3.870 -30.836 1.00 94.50 807 TYR A C 1
ATOM 5848 O O . TYR A 1 807 ? 23.013 3.629 -31.328 1.00 94.50 807 TYR A O 1
ATOM 5856 N N . TRP A 1 808 ? 25.241 3.433 -31.397 1.00 94.31 808 TRP A N 1
ATOM 5857 C CA . TRP A 1 808 ? 25.229 2.658 -32.639 1.00 94.31 808 TRP A CA 1
ATOM 5858 C C . TRP A 1 808 ? 26.308 1.588 -32.714 1.00 94.31 808 TRP A C 1
ATOM 5860 O O . TRP A 1 808 ? 27.370 1.697 -32.100 1.00 94.31 808 TRP A O 1
ATOM 5870 N N . ARG A 1 809 ? 26.042 0.596 -33.572 1.00 93.31 809 ARG A N 1
ATOM 5871 C CA . ARG A 1 809 ? 27.039 -0.294 -34.164 1.00 93.31 809 ARG A CA 1
ATOM 5872 C C . ARG A 1 809 ? 26.805 -0.450 -35.658 1.00 93.31 809 ARG A C 1
ATOM 5874 O O . ARG A 1 809 ? 25.678 -0.706 -36.086 1.00 93.31 809 ARG A O 1
ATOM 5881 N N . VAL A 1 810 ? 27.884 -0.353 -36.431 1.00 93.56 810 VAL A N 1
ATOM 5882 C CA . VAL A 1 810 ? 27.897 -0.595 -37.877 1.00 93.56 810 VAL A CA 1
ATOM 5883 C C . VAL A 1 810 ? 28.840 -1.753 -38.190 1.00 93.56 810 VAL A C 1
ATOM 5885 O O . VAL A 1 810 ? 30.021 -1.705 -37.852 1.00 93.56 810 VAL A O 1
ATOM 5888 N N . MET A 1 811 ? 28.301 -2.785 -38.835 1.00 91.62 811 MET A N 1
ATOM 5889 C CA . MET A 1 811 ? 29.033 -3.951 -39.335 1.00 91.62 811 MET A CA 1
ATOM 5890 C C . MET A 1 811 ? 29.003 -3.939 -40.858 1.00 91.62 811 MET A C 1
ATOM 5892 O O . MET A 1 811 ? 27.996 -3.547 -41.453 1.00 91.62 811 MET A O 1
ATOM 5896 N N . VAL A 1 812 ? 30.091 -4.371 -41.478 1.00 92.19 812 VAL A N 1
ATOM 5897 C CA . VAL A 1 812 ? 30.256 -4.416 -42.933 1.00 92.19 812 VAL A CA 1
ATOM 5898 C C . VAL A 1 812 ? 30.882 -5.732 -43.339 1.00 92.19 812 VAL A C 1
ATOM 5900 O O . VAL A 1 812 ? 31.572 -6.338 -42.526 1.00 92.19 812 VAL A O 1
ATOM 5903 N N . SER A 1 813 ? 30.653 -6.131 -44.584 1.00 92.00 813 SER A N 1
ATOM 5904 C CA . SER A 1 813 ? 31.307 -7.270 -45.221 1.00 92.00 813 SER A CA 1
ATOM 5905 C C . SER A 1 813 ? 31.624 -6.956 -46.679 1.00 92.00 813 SER A C 1
ATOM 5907 O O . SER A 1 813 ? 30.922 -6.153 -47.305 1.00 92.00 813 SER A O 1
ATOM 5909 N N . ASP A 1 814 ? 32.675 -7.585 -47.207 1.00 90.94 814 ASP A N 1
ATOM 5910 C CA . ASP A 1 814 ? 33.147 -7.409 -48.592 1.00 90.94 814 ASP A CA 1
ATOM 5911 C C . ASP A 1 814 ? 33.489 -5.943 -48.960 1.00 90.94 814 ASP A C 1
ATOM 5913 O O . ASP A 1 814 ? 33.209 -5.477 -50.067 1.00 90.94 814 ASP A O 1
ATOM 5917 N N . LEU A 1 815 ? 34.097 -5.195 -48.029 1.00 90.12 815 LEU A N 1
ATOM 5918 C CA . LEU A 1 815 ? 34.583 -3.822 -48.235 1.00 90.12 815 LEU A CA 1
ATOM 5919 C C . LEU A 1 815 ? 36.079 -3.710 -47.937 1.00 90.12 815 LEU A C 1
ATOM 5921 O O . LEU A 1 815 ? 36.576 -4.264 -46.960 1.00 90.12 815 LEU A O 1
ATOM 5925 N N . GLU A 1 816 ? 36.788 -2.903 -48.726 1.00 87.19 816 GLU A N 1
ATOM 5926 C CA . GLU A 1 816 ? 38.208 -2.609 -48.519 1.00 87.19 816 GLU A CA 1
ATOM 5927 C C . GLU A 1 816 ? 38.473 -1.097 -48.512 1.00 87.19 816 GLU A C 1
ATOM 5929 O O . GLU A 1 816 ? 37.831 -0.329 -49.228 1.00 87.19 816 GLU A O 1
ATOM 5934 N N . HIS A 1 817 ? 39.496 -0.665 -47.767 1.00 88.88 817 HIS A N 1
ATOM 5935 C CA . HIS A 1 817 ? 39.962 0.730 -47.730 1.00 88.88 817 HIS A CA 1
ATOM 5936 C C . HIS A 1 817 ? 38.874 1.754 -47.340 1.00 88.88 817 HIS A C 1
ATOM 5938 O O . HIS A 1 817 ? 38.734 2.802 -47.980 1.00 88.88 817 HIS A O 1
ATOM 5944 N N . ILE A 1 818 ? 38.113 1.463 -46.281 1.00 93.69 818 ILE A N 1
ATOM 5945 C CA . ILE A 1 818 ? 37.075 2.355 -45.745 1.00 93.69 818 ILE A CA 1
ATOM 5946 C C . ILE A 1 818 ? 37.692 3.653 -45.199 1.00 93.69 818 ILE A C 1
ATOM 5948 O O . ILE A 1 818 ? 38.672 3.625 -44.454 1.00 93.69 818 ILE A O 1
ATOM 5952 N N . THR A 1 819 ? 37.123 4.802 -45.572 1.00 94.00 819 THR A N 1
ATOM 5953 C CA . THR A 1 819 ? 37.652 6.141 -45.252 1.00 94.00 819 THR A CA 1
ATOM 5954 C C . THR A 1 819 ? 36.757 6.941 -44.308 1.00 94.00 819 THR A C 1
ATOM 5956 O O . THR A 1 819 ? 37.279 7.740 -43.532 1.00 94.00 819 THR A O 1
ATOM 5959 N N . ALA A 1 820 ? 35.435 6.739 -44.339 1.00 95.00 820 ALA A N 1
ATOM 5960 C CA . ALA A 1 820 ? 34.487 7.434 -43.466 1.00 95.00 820 ALA A CA 1
ATOM 5961 C C . ALA A 1 820 ? 33.138 6.701 -43.362 1.00 95.00 820 ALA A C 1
ATOM 5963 O O . ALA A 1 820 ? 32.806 5.874 -44.209 1.00 95.00 820 ALA A O 1
ATOM 5964 N N . ALA A 1 821 ? 32.339 7.046 -42.351 1.00 96.44 821 ALA A N 1
ATOM 5965 C CA . ALA A 1 821 ? 30.926 6.671 -42.254 1.00 96.44 821 ALA A CA 1
ATOM 5966 C C . ALA A 1 821 ? 30.124 7.763 -41.527 1.00 96.44 821 ALA A C 1
ATOM 5968 O O . ALA A 1 821 ? 30.637 8.395 -40.596 1.00 96.44 821 ALA A O 1
ATOM 5969 N N . HIS A 1 822 ? 28.866 7.978 -41.920 1.00 96.50 822 HIS A N 1
ATOM 5970 C CA . HIS A 1 822 ? 28.037 9.092 -41.435 1.00 96.50 822 HIS A CA 1
ATOM 5971 C C . HIS A 1 822 ? 26.547 8.733 -41.325 1.00 96.50 822 HIS A C 1
ATOM 5973 O O . HIS A 1 822 ? 26.055 7.858 -42.039 1.00 96.50 822 HIS A O 1
ATOM 5979 N N . ILE A 1 823 ? 25.821 9.491 -40.497 1.00 96.69 823 ILE A N 1
ATOM 5980 C CA . ILE A 1 823 ? 24.360 9.656 -40.568 1.00 96.69 823 ILE A CA 1
ATOM 5981 C C . ILE A 1 823 ? 24.063 10.985 -41.263 1.00 96.69 823 ILE A C 1
ATOM 5983 O O . ILE A 1 823 ? 24.607 12.020 -40.874 1.00 96.69 823 ILE A O 1
ATOM 5987 N N . HIS A 1 824 ? 23.181 10.969 -42.257 1.00 96.12 824 HIS A N 1
ATOM 5988 C CA . HIS A 1 824 ? 22.795 12.127 -43.069 1.00 96.12 824 HIS A CA 1
ATOM 5989 C C . HIS A 1 824 ? 21.298 12.409 -42.996 1.00 96.12 824 HIS A C 1
ATOM 5991 O O . HIS A 1 824 ? 20.510 11.467 -42.928 1.00 96.12 824 HIS A O 1
ATOM 5997 N N . LYS A 1 825 ? 20.908 13.689 -43.119 1.00 95.31 825 LYS A N 1
ATOM 5998 C CA . LYS A 1 825 ? 19.507 14.123 -43.286 1.00 95.31 825 LYS A CA 1
ATOM 5999 C C . LYS A 1 825 ? 19.086 14.072 -44.750 1.00 95.31 825 LYS A C 1
ATOM 6001 O O . LYS A 1 825 ? 19.493 14.934 -45.520 1.00 95.31 825 LYS A O 1
ATOM 6006 N N . GLY A 1 826 ? 18.252 13.109 -45.122 1.00 93.00 826 GLY A N 1
ATOM 6007 C CA . GLY A 1 826 ? 17.699 12.969 -46.467 1.00 93.00 826 GLY A CA 1
ATOM 6008 C C . GLY A 1 826 ? 16.597 11.912 -46.542 1.00 93.00 826 GLY A C 1
ATOM 6009 O O . GLY A 1 826 ? 16.657 10.879 -45.870 1.00 93.00 826 GLY A O 1
ATOM 6010 N N . LEU A 1 827 ? 15.594 12.176 -47.380 1.00 92.44 827 LEU A N 1
ATOM 6011 C CA . LEU A 1 827 ? 14.531 11.223 -47.695 1.00 92.44 827 LEU A CA 1
ATOM 6012 C C . LEU A 1 827 ? 15.073 10.029 -48.508 1.00 92.44 827 LEU A C 1
ATOM 6014 O O . LEU A 1 827 ? 16.162 10.116 -49.093 1.00 92.44 827 LEU A O 1
ATOM 6018 N N . PRO A 1 828 ? 14.321 8.915 -48.589 1.00 89.31 828 PRO A N 1
ATOM 6019 C CA . PRO A 1 828 ? 14.653 7.817 -49.490 1.00 89.31 828 PRO A CA 1
ATOM 6020 C C . PRO A 1 828 ? 14.878 8.311 -50.927 1.00 89.31 828 PRO A C 1
ATOM 6022 O O . PRO A 1 828 ? 14.008 8.942 -51.520 1.00 89.31 828 PRO A O 1
ATOM 6025 N N . GLY A 1 829 ? 16.055 8.022 -51.491 1.00 89.69 829 GLY A N 1
ATOM 6026 C CA . GLY A 1 829 ? 16.424 8.439 -52.850 1.00 89.69 829 GLY A CA 1
ATOM 6027 C C . GLY A 1 829 ? 16.996 9.858 -52.977 1.00 89.69 829 GLY A C 1
ATOM 6028 O O . GLY A 1 829 ? 17.371 10.253 -54.079 1.00 89.69 829 GLY A O 1
ATOM 6029 N N . GLU A 1 830 ? 17.128 10.608 -51.881 1.00 94.00 830 GLU A N 1
ATOM 6030 C CA . GLU A 1 830 ? 17.724 11.950 -51.869 1.00 94.00 830 GLU A CA 1
ATOM 6031 C C . GLU A 1 830 ? 19.025 11.979 -51.053 1.00 94.00 830 GLU A C 1
ATOM 6033 O O . GLU A 1 830 ? 19.162 11.264 -50.059 1.00 94.00 830 GLU A O 1
ATOM 6038 N N . ASN A 1 831 ? 19.994 12.797 -51.476 1.00 92.94 831 ASN A N 1
ATOM 6039 C CA . ASN A 1 831 ? 21.224 13.066 -50.723 1.00 92.94 831 ASN A CA 1
ATOM 6040 C C . ASN A 1 831 ? 21.049 14.318 -49.862 1.00 92.94 831 ASN A C 1
ATOM 6042 O O . ASN A 1 831 ? 20.407 15.279 -50.287 1.00 92.94 831 ASN A O 1
ATOM 6046 N N . GLY A 1 832 ? 21.691 14.350 -48.698 1.00 92.75 832 GLY A N 1
ATOM 6047 C CA . GLY A 1 832 ? 21.710 15.546 -47.860 1.00 92.75 832 GLY A CA 1
ATOM 6048 C C . GLY A 1 832 ? 22.944 15.646 -46.966 1.00 92.75 832 GLY A C 1
ATOM 6049 O O . GLY A 1 832 ? 23.860 14.830 -47.084 1.00 92.75 832 GLY A O 1
ATOM 6050 N N . PRO A 1 833 ? 23.033 16.684 -46.119 1.00 93.75 833 PRO A N 1
ATOM 6051 C CA . PRO A 1 833 ? 24.233 16.953 -45.334 1.00 93.75 833 PRO A CA 1
ATOM 6052 C C . PRO A 1 833 ? 24.443 15.917 -44.214 1.00 93.75 833 PRO A C 1
ATOM 6054 O O . PRO A 1 833 ? 23.459 15.392 -43.678 1.00 93.75 833 PRO A O 1
ATOM 6057 N N . PRO A 1 834 ? 25.707 15.638 -43.831 1.00 93.94 834 PRO A N 1
ATOM 6058 C CA . PRO A 1 834 ? 26.007 14.804 -42.674 1.00 93.94 834 PRO A CA 1
ATOM 6059 C C . PRO A 1 834 ? 25.575 15.514 -41.387 1.00 93.94 834 PRO A C 1
ATOM 6061 O O . PRO A 1 834 ? 25.783 16.717 -41.226 1.00 93.94 834 PRO A O 1
ATOM 6064 N N . VAL A 1 835 ? 24.976 14.753 -40.475 1.00 95.00 835 VAL A N 1
ATOM 6065 C CA . VAL A 1 835 ? 24.493 15.213 -39.163 1.00 95.00 835 VAL A CA 1
ATOM 6066 C C . VAL A 1 835 ? 25.346 14.625 -38.043 1.00 95.00 835 VAL A C 1
ATOM 6068 O O . VAL A 1 835 ? 25.721 15.350 -37.126 1.00 95.00 835 VAL A O 1
ATOM 6071 N N . ILE A 1 836 ? 25.691 13.336 -38.131 1.00 94.44 836 ILE A N 1
ATOM 6072 C CA . ILE A 1 836 ? 26.549 12.645 -37.157 1.00 94.44 836 ILE A CA 1
ATOM 6073 C C . ILE A 1 836 ? 27.670 11.927 -37.909 1.00 94.44 836 ILE A C 1
ATOM 6075 O O . ILE A 1 836 ? 27.415 11.153 -38.833 1.00 94.44 836 ILE A O 1
ATOM 6079 N N . THR A 1 837 ? 28.918 12.165 -37.506 1.00 94.56 837 THR A N 1
ATOM 6080 C CA . THR A 1 837 ? 30.076 11.407 -37.997 1.00 94.56 837 THR A CA 1
ATOM 6081 C C . THR A 1 837 ? 30.244 10.136 -37.180 1.00 94.56 837 THR A C 1
ATOM 6083 O O . THR A 1 837 ? 30.456 10.201 -35.973 1.00 94.56 837 THR A O 1
ATOM 6086 N N . LEU A 1 838 ? 30.166 8.984 -37.849 1.00 93.75 838 LEU A N 1
ATOM 6087 C CA . LEU A 1 838 ? 30.307 7.663 -37.233 1.00 93.75 838 LEU A CA 1
ATOM 6088 C C . LEU A 1 838 ? 31.764 7.190 -37.263 1.00 93.75 838 LEU A C 1
ATOM 6090 O O . LEU A 1 838 ? 32.235 6.584 -36.307 1.00 93.75 838 LEU A O 1
ATOM 6094 N N . PHE A 1 839 ? 32.485 7.486 -38.348 1.00 93.31 839 PHE A N 1
ATOM 6095 C CA . PHE A 1 839 ? 33.901 7.157 -38.511 1.00 93.31 839 PHE A CA 1
ATOM 6096 C C . PHE A 1 839 ? 34.602 8.142 -39.441 1.00 93.31 839 PHE A C 1
ATOM 6098 O O . PHE A 1 839 ? 34.021 8.600 -40.424 1.00 93.31 839 PHE A O 1
ATOM 6105 N N . ALA A 1 840 ? 35.865 8.437 -39.129 1.00 90.44 840 ALA A N 1
ATOM 6106 C CA . ALA A 1 840 ? 36.672 9.447 -39.812 1.00 90.44 840 ALA A CA 1
ATOM 6107 C C . ALA A 1 840 ? 38.063 8.934 -40.251 1.00 90.44 840 ALA A C 1
ATOM 6109 O O . ALA A 1 840 ? 39.003 9.722 -40.343 1.00 90.44 840 ALA A O 1
ATOM 6110 N N . GLY A 1 841 ? 38.224 7.625 -40.487 1.00 81.75 841 GLY A N 1
ATOM 6111 C CA . GLY A 1 841 ? 39.434 7.070 -41.118 1.00 81.75 841 GLY A CA 1
ATOM 6112 C C . GLY A 1 841 ? 40.644 6.842 -40.200 1.00 81.75 841 GLY A C 1
ATOM 6113 O O . GLY A 1 841 ? 41.737 6.576 -40.698 1.00 81.75 841 GLY A O 1
ATOM 6114 N N . SER A 1 842 ? 40.489 6.956 -38.878 1.00 76.25 842 SER A N 1
ATOM 6115 C CA . SER A 1 842 ? 41.584 6.793 -37.902 1.00 76.25 842 SER A CA 1
ATOM 6116 C C . SER A 1 842 ? 41.735 5.335 -37.429 1.00 76.25 842 SER A C 1
ATOM 6118 O O . SER A 1 842 ? 40.709 4.686 -37.255 1.00 76.25 842 SER A O 1
ATOM 6120 N N . PRO A 1 843 ? 42.959 4.822 -37.157 1.00 71.25 843 PRO A N 1
ATOM 6121 C CA . PRO A 1 843 ? 43.169 3.464 -36.636 1.00 71.25 843 PRO A CA 1
ATOM 6122 C C . PRO A 1 843 ? 42.477 3.215 -35.278 1.00 71.25 843 PRO A C 1
ATOM 6124 O O . PRO A 1 843 ? 42.482 4.132 -34.449 1.00 71.25 843 PRO A O 1
ATOM 6127 N N . PRO A 1 844 ? 41.989 1.988 -34.989 1.00 75.25 844 PRO A N 1
ATOM 6128 C CA . PRO A 1 844 ? 42.062 0.776 -35.820 1.00 75.25 844 PRO A CA 1
ATOM 6129 C C . PRO A 1 844 ? 41.202 0.864 -37.097 1.00 75.25 844 PRO A C 1
ATOM 6131 O O . PRO A 1 844 ? 40.268 1.662 -37.144 1.00 75.25 844 PRO A O 1
ATOM 6134 N N . PRO A 1 845 ? 41.553 0.118 -38.164 1.00 80.88 845 PRO A N 1
ATOM 6135 C CA . PRO A 1 845 ? 40.779 0.121 -39.404 1.00 80.88 845 PRO A CA 1
ATOM 6136 C C . PRO A 1 845 ? 39.350 -0.369 -39.150 1.00 80.88 845 PRO A C 1
ATOM 6138 O O . PRO A 1 845 ? 39.132 -1.210 -38.286 1.00 80.88 845 PRO A O 1
ATOM 6141 N N . PHE A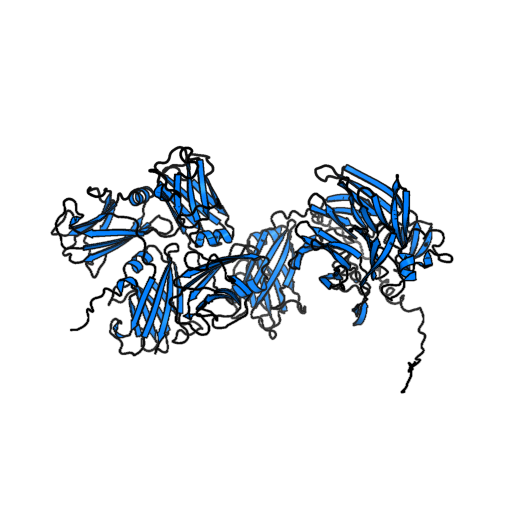 1 846 ? 38.390 0.164 -39.904 1.00 88.94 846 PHE A N 1
ATOM 6142 C CA . PHE A 1 846 ? 37.025 -0.354 -39.923 1.00 88.94 846 PHE A CA 1
ATOM 6143 C C . PHE A 1 846 ? 36.945 -1.501 -40.935 1.00 88.94 846 PHE A C 1
ATOM 6145 O O . PHE A 1 846 ? 37.227 -1.293 -42.116 1.00 88.94 846 PHE A O 1
ATOM 6152 N N . ASP A 1 847 ? 36.587 -2.691 -40.458 1.00 85.00 847 ASP A N 1
ATOM 6153 C CA . ASP A 1 847 ? 36.429 -3.920 -41.238 1.00 85.00 847 ASP A CA 1
ATOM 6154 C C . ASP A 1 847 ? 35.471 -4.904 -40.526 1.00 85.00 847 ASP A C 1
ATOM 6156 O O . ASP A 1 847 ? 34.809 -4.551 -39.545 1.00 85.00 847 ASP A O 1
ATOM 6160 N N . GLU A 1 848 ? 35.379 -6.135 -41.037 1.00 79.88 848 GLU A N 1
ATOM 6161 C CA . GLU A 1 848 ? 34.557 -7.219 -40.478 1.00 79.88 848 GLU A CA 1
ATOM 6162 C C . GLU A 1 848 ? 34.946 -7.601 -39.041 1.00 79.88 848 GLU A C 1
ATOM 6164 O O . GLU A 1 848 ? 34.091 -8.008 -38.254 1.00 79.88 848 GLU A O 1
ATOM 6169 N N . GLN A 1 849 ? 36.223 -7.467 -38.679 1.00 79.88 849 GLN A N 1
ATOM 6170 C CA . GLN A 1 849 ? 36.736 -7.802 -37.350 1.00 79.88 849 GLN A CA 1
ATOM 6171 C C . GLN A 1 849 ? 36.666 -6.611 -36.381 1.00 79.88 849 GLN A C 1
ATOM 6173 O O . GLN A 1 849 ? 36.707 -6.803 -35.164 1.00 79.88 849 GLN A O 1
ATOM 6178 N N . ASN A 1 850 ? 36.531 -5.389 -36.901 1.00 83.44 850 ASN A N 1
ATOM 6179 C CA . ASN A 1 850 ? 36.563 -4.136 -36.151 1.00 83.44 850 ASN A CA 1
ATOM 6180 C C . ASN A 1 850 ? 35.337 -3.259 -36.476 1.00 83.44 850 ASN A C 1
ATOM 6182 O O . ASN A 1 850 ? 35.477 -2.202 -37.100 1.00 83.44 850 ASN A O 1
ATOM 6186 N N . PRO A 1 851 ? 34.121 -3.654 -36.054 1.00 88.19 851 PRO A N 1
ATOM 6187 C CA . PRO A 1 851 ? 32.918 -2.867 -36.301 1.00 88.19 851 PRO A CA 1
ATOM 6188 C C . PRO A 1 851 ? 32.956 -1.514 -35.574 1.00 88.19 851 PRO A C 1
ATOM 6190 O O . PRO A 1 851 ? 33.386 -1.412 -34.422 1.00 88.19 851 PRO A O 1
ATOM 6193 N N . ILE A 1 852 ? 32.426 -0.464 -36.208 1.00 88.56 852 ILE A N 1
ATOM 6194 C CA . ILE A 1 852 ? 32.343 0.865 -35.584 1.00 88.56 852 ILE A CA 1
ATOM 6195 C C . ILE A 1 852 ? 31.254 0.855 -34.520 1.00 88.56 852 ILE A C 1
ATOM 6197 O O . ILE A 1 852 ? 30.113 0.503 -34.810 1.00 88.56 852 ILE A O 1
ATOM 6201 N N . SER A 1 853 ? 31.584 1.325 -33.317 1.00 89.38 853 SER A N 1
ATOM 6202 C CA . SER A 1 853 ? 30.615 1.613 -32.255 1.00 89.38 853 SER A CA 1
ATOM 6203 C C . SER A 1 853 ? 30.850 3.016 -31.699 1.00 89.38 853 SER A C 1
ATOM 6205 O O . SER A 1 853 ? 31.990 3.478 -31.669 1.00 89.38 853 SER A O 1
ATOM 6207 N N . GLY A 1 854 ? 29.797 3.699 -31.261 1.00 90.88 854 GLY A N 1
ATOM 6208 C CA . GLY A 1 854 ? 29.916 5.043 -30.697 1.00 90.88 854 GLY A CA 1
ATOM 6209 C C . GLY A 1 854 ? 28.598 5.575 -30.152 1.00 90.88 854 GLY A C 1
ATOM 6210 O O . GLY A 1 854 ? 27.582 4.876 -30.172 1.00 90.88 854 GLY A O 1
ATOM 6211 N N . SER A 1 855 ? 28.637 6.814 -29.666 1.00 94.06 855 SER A N 1
ATOM 6212 C CA . SER A 1 855 ? 27.460 7.536 -29.197 1.00 94.06 855 SER A CA 1
ATOM 6213 C C . SER A 1 855 ? 27.540 9.034 -29.504 1.00 94.06 855 SER A C 1
ATOM 6215 O O . SER A 1 855 ? 28.621 9.592 -29.712 1.00 94.06 855 SER A O 1
ATOM 6217 N N . ALA A 1 856 ? 26.380 9.687 -29.557 1.00 94.69 856 ALA A N 1
ATOM 6218 C CA . ALA A 1 856 ? 26.249 11.135 -29.691 1.00 94.69 856 ALA A CA 1
ATOM 6219 C C . ALA A 1 856 ? 24.986 11.627 -28.977 1.00 94.69 856 ALA A C 1
ATOM 6221 O O . ALA A 1 856 ? 23.963 10.945 -28.983 1.00 94.69 856 ALA A O 1
ATOM 6222 N N . MET A 1 857 ? 25.045 12.837 -28.417 1.00 93.56 857 MET A N 1
ATOM 6223 C CA . MET A 1 857 ? 23.852 13.527 -27.921 1.00 93.56 857 MET A CA 1
ATOM 6224 C C . MET A 1 857 ? 22.923 13.873 -29.085 1.00 93.56 857 MET A C 1
ATOM 6226 O O . MET A 1 857 ? 23.385 14.283 -30.154 1.00 93.56 857 MET A O 1
ATOM 6230 N N . VAL A 1 858 ? 21.619 13.766 -28.856 1.00 92.00 858 VAL A N 1
ATOM 6231 C CA . VAL A 1 858 ? 20.582 14.110 -29.830 1.00 92.00 858 VAL A CA 1
ATOM 6232 C C . VAL A 1 858 ? 19.605 15.124 -29.246 1.00 92.00 858 VAL A C 1
ATOM 6234 O O . VAL A 1 858 ? 19.316 15.131 -28.054 1.00 92.00 858 VAL A O 1
ATOM 6237 N N . SER A 1 859 ? 19.107 16.008 -30.105 1.00 90.94 859 SER A N 1
ATOM 6238 C CA . SER A 1 859 ? 18.015 16.931 -29.784 1.00 90.94 859 SER A CA 1
ATOM 6239 C C . SER A 1 859 ? 16.659 16.342 -30.172 1.00 90.94 859 SER A C 1
ATOM 6241 O O . SER A 1 859 ? 16.592 15.432 -31.001 1.00 90.94 859 SER A O 1
ATOM 6243 N N . ASP A 1 860 ? 15.571 16.919 -29.662 1.00 89.25 860 ASP A N 1
ATOM 6244 C CA . ASP A 1 860 ? 14.205 16.519 -30.033 1.00 89.25 860 ASP A CA 1
ATOM 6245 C C . ASP A 1 860 ? 13.978 16.622 -31.548 1.00 89.25 860 ASP A C 1
ATOM 6247 O O . ASP A 1 860 ? 13.412 15.721 -32.156 1.00 89.25 860 ASP A O 1
ATOM 6251 N N . ALA A 1 861 ? 14.544 17.649 -32.195 1.00 87.69 861 ALA A N 1
ATOM 6252 C CA . ALA A 1 861 ? 14.513 17.784 -33.651 1.00 87.69 861 ALA A CA 1
ATOM 6253 C C . ALA A 1 861 ? 15.191 16.607 -34.373 1.00 87.69 861 ALA A C 1
ATOM 6255 O O . ALA A 1 861 ? 14.717 16.167 -35.421 1.00 87.69 861 ALA A O 1
ATOM 6256 N N . ASN A 1 862 ? 16.283 16.065 -33.818 1.00 91.06 862 ASN A N 1
ATOM 6257 C CA . ASN A 1 862 ? 16.883 14.857 -34.375 1.00 91.06 862 ASN A CA 1
ATOM 6258 C C . ASN A 1 862 ? 15.931 13.664 -34.243 1.00 91.06 862 ASN A C 1
ATOM 6260 O O . ASN A 1 862 ? 15.773 12.912 -35.198 1.00 91.06 862 ASN A O 1
ATOM 6264 N N . ILE A 1 863 ? 15.265 13.506 -33.102 1.00 91.00 863 ILE A N 1
ATOM 6265 C CA . ILE A 1 863 ? 14.335 12.393 -32.877 1.00 91.00 863 ILE A CA 1
ATOM 6266 C C . ILE A 1 863 ? 13.121 12.503 -33.806 1.00 91.00 863 ILE A C 1
ATOM 6268 O O . ILE A 1 863 ? 12.782 11.522 -34.465 1.00 91.00 863 ILE A O 1
ATOM 6272 N N . PHE A 1 864 ? 12.533 13.694 -33.951 1.00 89.94 864 PHE A N 1
ATOM 6273 C CA . PHE A 1 864 ? 11.423 13.933 -34.877 1.00 89.94 864 PHE A CA 1
ATOM 6274 C C . PHE A 1 864 ? 11.796 13.594 -36.324 1.00 89.94 864 PHE A C 1
ATOM 6276 O O . PHE A 1 864 ? 11.055 12.889 -37.008 1.00 89.94 864 PHE A O 1
ATOM 6283 N N . ASP A 1 865 ? 12.973 14.018 -36.796 1.00 90.06 865 ASP A N 1
ATOM 6284 C CA . ASP A 1 865 ? 13.439 13.668 -38.143 1.00 90.06 865 ASP A CA 1
ATOM 6285 C C . ASP A 1 865 ? 13.694 12.159 -38.308 1.00 90.06 865 ASP A C 1
ATOM 6287 O O . ASP A 1 865 ? 13.475 11.616 -39.394 1.00 90.06 865 ASP A O 1
ATOM 6291 N N . MET A 1 866 ? 14.140 11.470 -37.254 1.00 89.75 866 MET A N 1
ATOM 6292 C CA . MET A 1 866 ? 14.351 10.021 -37.275 1.00 89.75 866 MET A CA 1
ATOM 6293 C C . MET A 1 866 ? 13.025 9.257 -37.352 1.00 89.75 866 MET A C 1
ATOM 6295 O O . MET A 1 866 ? 12.894 8.364 -38.188 1.00 89.75 866 MET A O 1
ATOM 6299 N N . LEU A 1 867 ? 12.035 9.644 -36.541 1.00 86.69 867 LEU A N 1
ATOM 6300 C CA . LEU A 1 867 ? 10.677 9.089 -36.568 1.00 86.69 867 LEU A CA 1
ATOM 6301 C C . LEU A 1 867 ? 9.995 9.314 -37.918 1.00 86.69 867 LEU A C 1
ATOM 6303 O O . LEU A 1 867 ? 9.370 8.407 -38.458 1.00 86.69 867 LEU A O 1
ATOM 6307 N N . ALA A 1 868 ? 10.204 10.486 -38.519 1.00 87.38 868 ALA A N 1
ATOM 6308 C CA . ALA A 1 868 ? 9.713 10.805 -39.856 1.00 87.38 868 ALA A CA 1
ATOM 6309 C C . ALA A 1 868 ? 10.484 10.094 -40.993 1.00 87.38 868 ALA A C 1
ATOM 6311 O O . ALA A 1 868 ? 10.242 10.378 -42.168 1.00 87.38 868 ALA A O 1
ATOM 6312 N N . GLY A 1 869 ? 11.448 9.217 -40.679 1.00 88.31 869 GLY A N 1
ATOM 6313 C CA . GLY A 1 869 ? 12.216 8.454 -41.665 1.00 88.31 869 GLY A CA 1
ATOM 6314 C C . GLY A 1 869 ? 13.143 9.311 -42.530 1.00 88.31 869 GLY A C 1
ATOM 6315 O O . GLY A 1 869 ? 13.432 8.946 -43.669 1.00 88.31 869 GLY A O 1
ATOM 6316 N N . ARG A 1 870 ? 13.614 10.460 -42.027 1.00 92.38 870 ARG A N 1
ATOM 6317 C CA . ARG A 1 870 ? 14.413 11.447 -42.784 1.00 92.38 870 ARG A CA 1
ATOM 6318 C C . ARG A 1 870 ? 15.927 11.274 -42.623 1.00 92.38 870 ARG A C 1
ATOM 6320 O O . ARG A 1 870 ? 16.674 12.168 -43.021 1.00 92.38 870 ARG A O 1
ATOM 6327 N N . TYR A 1 871 ? 16.392 10.159 -42.054 1.00 96.00 871 TYR A N 1
ATOM 6328 C CA . TYR A 1 871 ? 17.819 9.860 -41.885 1.00 96.00 871 TYR A CA 1
ATOM 6329 C C . TYR A 1 871 ? 18.270 8.593 -42.616 1.00 96.00 871 TYR A C 1
ATOM 6331 O O . TYR A 1 871 ? 17.535 7.611 -42.697 1.00 96.00 871 TYR A O 1
ATOM 6339 N N . TYR A 1 872 ? 19.516 8.589 -43.100 1.00 96.88 872 TYR A N 1
ATOM 6340 C CA . TYR A 1 872 ? 20.185 7.411 -43.664 1.00 96.88 872 TYR A CA 1
ATOM 6341 C C . TYR A 1 872 ? 21.633 7.286 -43.181 1.00 96.88 872 TYR A C 1
ATOM 6343 O O . TYR A 1 872 ? 22.262 8.281 -42.818 1.00 96.88 872 TYR A O 1
ATOM 6351 N N . VAL A 1 873 ? 22.159 6.060 -43.211 1.00 97.44 873 VAL A N 1
ATOM 6352 C CA . VAL A 1 873 ? 23.565 5.734 -42.927 1.00 97.44 873 VAL A CA 1
ATOM 6353 C C . VAL A 1 873 ? 24.299 5.454 -44.237 1.00 97.44 873 VAL A C 1
ATOM 6355 O O . VAL A 1 873 ? 23.742 4.805 -45.126 1.00 97.44 873 VAL A O 1
ATOM 6358 N N . ASN A 1 874 ? 25.539 5.931 -44.349 1.00 96.44 874 ASN A N 1
ATOM 6359 C CA . ASN A 1 874 ? 26.439 5.686 -45.480 1.00 96.44 874 ASN A CA 1
ATOM 6360 C C . ASN A 1 874 ? 27.842 5.270 -44.991 1.00 96.44 874 ASN A C 1
ATOM 6362 O O . ASN A 1 874 ? 28.294 5.757 -43.948 1.00 96.44 874 ASN A O 1
ATOM 6366 N N . VAL A 1 875 ? 28.519 4.395 -45.745 1.00 97.12 875 VAL A N 1
ATOM 6367 C CA . VAL A 1 875 ? 29.950 4.072 -45.604 1.00 97.12 875 VAL A CA 1
ATOM 6368 C C . VAL A 1 875 ? 30.707 4.392 -46.901 1.00 97.12 875 VAL A C 1
ATOM 6370 O O . VAL A 1 875 ? 30.299 3.983 -47.988 1.00 97.12 875 VAL A O 1
ATOM 6373 N N . HIS A 1 876 ? 31.851 5.068 -46.772 1.00 95.56 876 HIS A N 1
ATOM 6374 C CA . HIS A 1 876 ? 32.692 5.550 -47.871 1.00 95.56 876 HIS A CA 1
ATOM 6375 C C . HIS A 1 876 ? 34.009 4.771 -47.955 1.00 95.56 876 HIS A C 1
ATOM 6377 O O . HIS A 1 876 ? 34.637 4.517 -46.927 1.00 95.56 876 HIS A O 1
ATOM 6383 N N . THR A 1 877 ? 34.501 4.484 -49.160 1.00 94.81 877 THR A N 1
ATOM 6384 C CA . THR A 1 877 ? 35.840 3.901 -49.375 1.00 94.81 877 THR A CA 1
ATOM 6385 C C . THR A 1 877 ? 36.720 4.821 -50.209 1.00 94.81 877 THR A C 1
ATOM 6387 O O . THR A 1 877 ? 36.276 5.835 -50.750 1.00 94.81 877 THR A O 1
ATOM 6390 N N . SER A 1 878 ? 38.005 4.488 -50.332 1.00 92.19 878 SER A N 1
ATOM 6391 C CA . SER A 1 878 ? 38.908 5.198 -51.246 1.00 92.19 878 SER A CA 1
ATOM 6392 C C . SER A 1 878 ? 38.514 5.036 -52.723 1.00 92.19 878 SER A C 1
ATOM 6394 O O . SER A 1 878 ? 38.844 5.903 -53.534 1.00 92.19 878 SER A O 1
ATOM 6396 N N . HIS A 1 879 ? 37.801 3.958 -53.072 1.00 90.31 879 HIS A N 1
ATOM 6397 C CA . HIS A 1 879 ? 37.322 3.681 -54.427 1.00 90.31 879 HIS A CA 1
ATOM 6398 C C . HIS A 1 879 ? 36.031 4.437 -54.754 1.00 90.31 879 HIS A C 1
ATOM 6400 O O . HIS A 1 879 ? 35.863 4.906 -55.881 1.00 90.31 879 HIS A O 1
ATOM 6406 N N . LEU A 1 880 ? 35.142 4.580 -53.769 1.00 93.25 880 LEU A N 1
ATOM 6407 C CA . LEU A 1 880 ? 33.856 5.264 -53.886 1.00 93.25 880 LEU A CA 1
ATOM 6408 C C . LEU A 1 880 ? 33.742 6.340 -52.787 1.00 93.25 880 LEU A C 1
ATOM 6410 O O . LEU A 1 880 ? 33.059 6.142 -51.780 1.00 93.25 880 LEU A O 1
ATOM 6414 N N . PRO A 1 881 ? 34.424 7.493 -52.961 1.00 91.81 881 PRO A N 1
ATOM 6415 C CA . PRO A 1 881 ? 34.530 8.519 -51.921 1.00 91.81 881 PRO A CA 1
ATOM 6416 C C . PRO A 1 881 ? 33.203 9.230 -51.629 1.00 91.81 881 PRO A C 1
ATOM 6418 O O . PRO A 1 881 ? 32.998 9.704 -50.514 1.00 91.81 881 PRO A O 1
ATOM 6421 N N . ASP A 1 882 ? 32.284 9.269 -52.596 1.00 89.44 882 ASP A N 1
ATOM 6422 C CA . ASP A 1 882 ? 30.951 9.856 -52.417 1.00 89.44 882 ASP A CA 1
ATOM 6423 C C . ASP A 1 882 ? 29.980 8.917 -51.666 1.00 89.44 882 ASP A C 1
ATOM 6425 O O . ASP A 1 882 ? 28.905 9.360 -51.269 1.00 89.44 882 ASP A O 1
ATOM 6429 N N . GLY A 1 883 ? 30.377 7.659 -51.423 1.00 94.00 883 GLY A N 1
ATOM 6430 C CA . GLY A 1 883 ? 29.585 6.622 -50.752 1.00 94.00 883 GLY A CA 1
ATOM 6431 C C . GLY A 1 883 ? 29.638 5.289 -51.503 1.00 94.00 883 GLY A C 1
ATOM 6432 O O . GLY A 1 883 ? 29.381 5.240 -52.710 1.00 94.00 883 GLY A O 1
ATOM 6433 N N . GLU A 1 884 ? 29.996 4.206 -50.808 1.00 96.56 884 GLU A N 1
ATOM 6434 C CA . GLU A 1 884 ? 29.988 2.850 -51.368 1.00 96.56 884 GLU A CA 1
ATOM 6435 C C . GLU A 1 884 ? 28.691 2.097 -51.049 1.00 96.56 884 GLU A C 1
ATOM 6437 O O . GLU A 1 884 ? 28.130 1.453 -51.937 1.00 96.56 884 GLU A O 1
ATOM 6442 N N . ILE A 1 885 ? 28.196 2.188 -49.813 1.00 97.50 885 ILE A N 1
ATOM 6443 C CA . ILE A 1 885 ? 26.952 1.535 -49.389 1.00 97.50 885 ILE A CA 1
ATOM 6444 C C . ILE A 1 885 ? 26.089 2.452 -48.517 1.00 97.50 885 ILE A C 1
ATOM 6446 O O . ILE A 1 885 ? 26.582 3.105 -47.593 1.00 97.50 885 ILE A O 1
ATOM 6450 N N . ARG A 1 886 ? 24.768 2.419 -48.752 1.00 96.81 886 ARG A N 1
ATOM 6451 C CA . ARG A 1 886 ? 23.763 3.243 -48.057 1.00 96.81 886 ARG A CA 1
ATOM 6452 C C . ARG A 1 886 ? 22.565 2.427 -47.567 1.00 96.81 886 ARG A C 1
ATOM 6454 O O . ARG A 1 886 ? 22.184 1.426 -48.173 1.00 96.81 886 ARG A O 1
ATOM 6461 N N . GLY A 1 887 ? 21.912 2.893 -46.503 1.00 96.06 887 GLY A N 1
ATOM 6462 C CA . GLY A 1 887 ? 20.592 2.410 -46.085 1.00 96.06 887 GLY A CA 1
ATOM 6463 C C . GLY A 1 887 ? 19.818 3.437 -45.263 1.00 96.06 887 GLY A C 1
ATOM 6464 O O . GLY A 1 887 ? 20.404 4.176 -44.474 1.00 96.06 887 GLY A O 1
ATOM 6465 N N . GLN A 1 888 ? 18.498 3.489 -45.455 1.00 96.00 888 GLN A N 1
ATOM 6466 C CA . GLN A 1 888 ? 17.614 4.380 -44.698 1.00 96.00 888 GLN A CA 1
ATOM 6467 C C . GLN A 1 888 ? 17.454 3.884 -43.254 1.00 96.00 888 GLN A C 1
ATOM 6469 O O . GLN A 1 888 ? 17.343 2.679 -43.028 1.00 96.00 888 GLN A O 1
ATOM 6474 N N . VAL A 1 889 ? 17.431 4.810 -42.295 1.00 94.31 889 VAL A N 1
ATOM 6475 C CA . VAL A 1 889 ? 17.158 4.529 -40.882 1.00 94.31 889 VAL A CA 1
ATOM 6476 C C . VAL A 1 889 ? 15.652 4.379 -40.686 1.00 94.31 889 VAL A C 1
ATOM 6478 O O . VAL A 1 889 ? 14.882 5.245 -41.098 1.00 94.31 889 VAL A O 1
ATOM 6481 N N . GLY A 1 890 ? 15.239 3.293 -40.038 1.00 86.44 890 GLY A N 1
ATOM 6482 C CA . GLY A 1 890 ? 13.850 3.057 -39.646 1.00 86.44 890 GLY A CA 1
ATOM 6483 C C . GLY A 1 890 ? 13.747 2.246 -38.359 1.00 86.44 890 GLY A C 1
ATOM 6484 O O . GLY A 1 890 ? 14.741 1.671 -37.909 1.00 86.44 890 GLY A O 1
ATOM 6485 N N . ALA A 1 891 ? 12.550 2.220 -37.769 1.00 81.69 891 ALA A N 1
ATOM 6486 C CA . ALA A 1 891 ? 12.265 1.456 -36.557 1.00 81.69 891 ALA A CA 1
ATOM 6487 C C . ALA A 1 891 ? 12.546 -0.039 -36.759 1.00 81.69 891 ALA A C 1
ATOM 6489 O O . ALA A 1 891 ? 12.367 -0.588 -37.852 1.00 81.69 891 ALA A O 1
ATOM 6490 N N . ARG A 1 892 ? 13.005 -0.704 -35.699 1.00 77.06 892 ARG A N 1
ATOM 6491 C CA . ARG A 1 892 ? 13.422 -2.104 -35.754 1.00 77.06 892 ARG A CA 1
ATOM 6492 C C . ARG A 1 892 ? 12.841 -2.901 -34.595 1.00 77.06 892 ARG A C 1
ATOM 6494 O O . ARG A 1 892 ? 13.105 -2.582 -33.445 1.00 77.06 892 ARG A O 1
ATOM 6501 N N . THR A 1 893 ? 12.165 -4.008 -34.901 1.00 71.00 893 THR A N 1
ATOM 6502 C CA . THR A 1 893 ? 11.785 -5.004 -33.890 1.00 71.00 893 THR A CA 1
ATOM 6503 C C . THR A 1 893 ? 13.018 -5.832 -33.493 1.00 71.00 893 THR A C 1
ATOM 6505 O O . THR A 1 893 ? 13.627 -6.471 -34.363 1.00 71.00 893 THR A O 1
ATOM 6508 N N . PRO A 1 894 ? 13.446 -5.808 -32.221 1.00 72.19 894 PRO A N 1
ATOM 6509 C CA . PRO A 1 894 ? 14.561 -6.625 -31.751 1.00 72.19 894 PRO A CA 1
ATOM 6510 C C . PRO A 1 894 ? 14.221 -8.118 -31.728 1.00 72.19 894 PRO A C 1
ATOM 6512 O O . PRO A 1 894 ? 13.065 -8.513 -31.612 1.00 72.19 894 PRO A O 1
ATOM 6515 N N . GLN A 1 895 ? 15.262 -8.948 -31.817 1.00 77.62 895 GLN A N 1
ATOM 6516 C CA . GLN A 1 895 ? 15.166 -10.362 -31.452 1.00 77.62 895 GLN A CA 1
ATOM 6517 C C . GLN A 1 895 ? 15.040 -10.462 -29.930 1.00 77.62 895 GLN A C 1
ATOM 6519 O O . GLN A 1 895 ? 15.711 -9.707 -29.228 1.00 77.62 895 GLN A O 1
ATOM 6524 N N . THR A 1 896 ? 14.201 -11.372 -29.439 1.00 79.69 896 THR A N 1
ATOM 6525 C CA . THR A 1 896 ? 13.897 -11.498 -28.006 1.00 79.69 896 THR A CA 1
ATOM 6526 C C . THR A 1 896 ? 14.496 -12.740 -27.357 1.00 79.69 896 THR A C 1
ATOM 6528 O O . THR A 1 896 ? 14.538 -12.783 -26.139 1.00 79.69 896 THR A O 1
ATOM 6531 N N . MET A 1 897 ? 14.992 -13.717 -28.122 1.00 83.38 897 MET A N 1
ATOM 6532 C CA . MET A 1 897 ? 15.623 -14.932 -27.590 1.00 83.38 897 MET A CA 1
ATOM 6533 C C . MET A 1 897 ? 17.025 -15.119 -28.166 1.00 83.38 897 MET A C 1
ATOM 6535 O O . MET A 1 897 ? 17.258 -14.877 -29.360 1.00 83.38 897 MET A O 1
ATOM 6539 N N . PHE A 1 898 ? 17.948 -15.537 -27.307 1.00 89.00 898 PHE A N 1
ATOM 6540 C CA . PHE A 1 898 ? 19.334 -15.819 -27.638 1.00 89.00 898 PHE A CA 1
ATOM 6541 C C . PHE A 1 898 ? 19.820 -17.041 -26.861 1.00 89.00 898 PHE A C 1
ATOM 6543 O O . PHE A 1 898 ? 19.393 -17.288 -25.734 1.00 89.00 898 PHE A O 1
ATOM 6550 N N . SER A 1 899 ? 20.795 -17.742 -27.421 1.00 88.38 899 SER A N 1
ATOM 6551 C CA . SER A 1 899 ? 21.459 -18.874 -26.786 1.00 88.38 899 SER A CA 1
ATOM 6552 C C . SER A 1 899 ? 22.975 -18.751 -26.873 1.00 88.38 899 SER A C 1
ATOM 6554 O O . SER A 1 899 ? 23.523 -18.066 -27.742 1.00 88.38 899 SER A O 1
ATOM 6556 N N . ALA A 1 900 ? 23.655 -19.416 -25.944 1.00 92.88 900 ALA A N 1
ATOM 6557 C CA . ALA A 1 900 ? 25.085 -19.671 -25.977 1.00 92.88 900 ALA A CA 1
ATOM 6558 C C . ALA A 1 900 ? 25.324 -21.141 -25.627 1.00 92.88 900 ALA A C 1
ATOM 6560 O O . ALA A 1 900 ? 24.919 -21.599 -24.561 1.00 92.88 900 ALA A O 1
ATOM 6561 N N . HIS A 1 901 ? 26.001 -21.870 -26.510 1.00 93.88 901 HIS A N 1
ATOM 6562 C CA . HIS A 1 901 ? 26.516 -23.202 -26.205 1.00 93.88 901 HIS A CA 1
ATOM 6563 C C . HIS A 1 901 ? 27.960 -23.056 -25.735 1.00 93.88 901 HIS A C 1
ATOM 6565 O O . HIS A 1 901 ? 28.753 -22.441 -26.449 1.00 93.88 901 HIS A O 1
ATOM 6571 N N . LEU A 1 902 ? 28.281 -23.551 -24.540 1.00 95.12 902 LEU A N 1
ATOM 6572 C CA . LEU A 1 902 ? 29.588 -23.380 -23.916 1.00 95.12 902 LEU A CA 1
ATOM 6573 C C . LEU A 1 902 ? 30.378 -24.686 -23.956 1.00 95.12 902 LEU A C 1
ATOM 6575 O O . LEU A 1 902 ? 29.902 -25.709 -23.468 1.00 95.12 902 LEU A O 1
ATOM 6579 N N . ASP A 1 903 ? 31.603 -24.620 -24.468 1.00 95.88 903 ASP A N 1
ATOM 6580 C CA . ASP A 1 903 ? 32.559 -25.728 -24.445 1.00 95.88 903 ASP A CA 1
ATOM 6581 C C . ASP A 1 903 ? 34.006 -25.211 -24.352 1.00 95.88 903 ASP A C 1
ATOM 6583 O O . ASP A 1 903 ? 34.277 -24.016 -24.534 1.00 95.88 903 ASP A O 1
ATOM 6587 N N . GLY A 1 904 ? 34.944 -26.113 -24.051 1.00 94.88 904 GLY A N 1
ATOM 6588 C CA . GLY A 1 904 ? 36.367 -25.779 -23.955 1.00 94.88 904 GLY A CA 1
ATOM 6589 C C . GLY A 1 904 ? 37.033 -25.465 -25.300 1.00 94.88 904 GLY A C 1
ATOM 6590 O O . GLY A 1 904 ? 38.046 -24.763 -25.339 1.00 94.88 904 GLY A O 1
ATOM 6591 N N . ALA A 1 905 ? 36.472 -25.911 -26.430 1.00 94.69 905 ALA A N 1
ATOM 6592 C CA . ALA A 1 905 ? 37.030 -25.648 -27.758 1.00 94.69 905 ALA A CA 1
ATOM 6593 C C . ALA A 1 905 ? 36.852 -24.184 -28.196 1.00 94.69 905 ALA A C 1
ATOM 6595 O O . ALA A 1 905 ? 37.636 -23.675 -29.002 1.00 94.69 905 ALA A O 1
ATOM 6596 N N . GLN A 1 906 ? 35.845 -23.500 -27.655 1.00 94.31 906 GLN A N 1
ATOM 6597 C CA . GLN A 1 906 ? 35.540 -22.095 -27.928 1.00 94.31 906 GLN A CA 1
ATOM 6598 C C . GLN A 1 906 ? 36.396 -21.093 -27.126 1.00 94.31 906 GLN A C 1
ATOM 6600 O O . GLN A 1 906 ? 36.367 -19.885 -27.417 1.00 94.31 906 GLN A O 1
ATOM 6605 N N . GLU A 1 907 ? 37.175 -21.556 -26.143 1.00 95.12 907 GLU A N 1
ATOM 6606 C CA . GLU A 1 907 ? 38.115 -20.723 -25.386 1.00 95.12 907 GLU A CA 1
ATOM 6607 C C . GLU A 1 907 ? 39.229 -20.134 -26.266 1.00 95.12 907 GLU A C 1
ATOM 6609 O O . GLU A 1 907 ? 39.694 -20.729 -27.245 1.00 95.12 907 GLU A O 1
ATOM 6614 N N . VAL A 1 908 ? 39.699 -18.933 -25.908 1.00 89.94 908 VAL A N 1
ATOM 6615 C CA . VAL A 1 908 ? 40.848 -18.317 -26.591 1.00 89.94 908 VAL A CA 1
ATOM 6616 C C . VAL A 1 908 ? 42.128 -18.963 -26.072 1.00 89.94 908 VAL A C 1
ATOM 6618 O O . VAL A 1 908 ? 42.728 -18.529 -25.090 1.00 89.94 908 VAL A O 1
ATOM 6621 N N . GLY A 1 909 ? 42.534 -20.012 -26.781 1.00 90.88 909 GLY A N 1
ATOM 6622 C CA . GLY A 1 909 ? 43.440 -21.031 -26.267 1.00 90.88 909 GLY A CA 1
ATOM 6623 C C . GLY A 1 909 ? 42.600 -22.212 -25.789 1.00 90.88 909 GLY A C 1
ATOM 6624 O O . GLY A 1 909 ? 42.353 -22.292 -24.591 1.00 90.88 909 GLY A O 1
ATOM 6625 N N . PRO A 1 910 ? 42.141 -23.080 -26.714 1.00 93.69 910 PRO A N 1
ATOM 6626 C CA . PRO A 1 910 ? 41.204 -24.155 -26.409 1.00 93.69 910 PRO A CA 1
ATOM 6627 C C . PRO A 1 910 ? 41.623 -24.983 -25.194 1.00 93.69 910 PRO A C 1
ATOM 6629 O O . PRO A 1 910 ? 42.795 -25.356 -25.066 1.00 93.69 910 PRO A O 1
ATOM 6632 N N . VAL A 1 911 ? 40.660 -25.283 -24.330 1.00 96.00 911 VAL A N 1
ATOM 6633 C CA . VAL A 1 911 ? 40.827 -26.129 -23.148 1.00 96.00 911 VAL A CA 1
ATOM 6634 C C . VAL A 1 911 ? 40.334 -27.535 -23.482 1.00 96.00 911 VAL A C 1
ATOM 6636 O O . VAL A 1 911 ? 39.230 -27.713 -23.987 1.00 96.00 911 VAL A O 1
ATOM 6639 N N . ASP A 1 912 ? 41.172 -28.538 -23.221 1.00 95.06 912 ASP A N 1
ATOM 6640 C CA . ASP A 1 912 ? 40.807 -29.953 -23.349 1.00 95.06 912 ASP A CA 1
ATOM 6641 C C . ASP A 1 912 ? 40.057 -30.383 -22.080 1.00 95.06 912 ASP A C 1
ATOM 6643 O O . ASP A 1 912 ? 40.677 -30.718 -21.069 1.00 95.06 912 ASP A O 1
ATOM 6647 N N . THR A 1 913 ? 38.730 -30.272 -22.110 1.00 94.12 913 THR A N 1
ATOM 6648 C CA . THR A 1 913 ? 37.819 -30.595 -21.004 1.00 94.12 913 THR A CA 1
ATOM 6649 C C . THR A 1 913 ? 36.535 -31.216 -21.556 1.00 94.12 913 THR A C 1
ATOM 6651 O O . THR A 1 913 ? 36.137 -30.933 -22.687 1.00 94.12 913 THR A O 1
ATOM 6654 N N . GLU A 1 914 ? 35.888 -32.060 -20.753 1.00 93.62 914 GLU A N 1
ATOM 6655 C CA . GLU A 1 914 ? 34.536 -32.573 -21.031 1.00 93.62 914 GLU A CA 1
ATOM 6656 C C . GLU A 1 914 ? 33.450 -31.627 -20.486 1.00 93.62 914 GLU A C 1
ATOM 6658 O O . GLU A 1 914 ? 32.263 -31.843 -20.733 1.00 93.62 914 GLU A O 1
ATOM 6663 N N . ALA A 1 915 ? 33.847 -30.573 -19.759 1.00 94.62 915 ALA A N 1
ATOM 6664 C CA . ALA A 1 915 ? 32.940 -29.562 -19.247 1.00 94.62 915 ALA A CA 1
ATOM 6665 C C . ALA A 1 915 ? 32.131 -28.927 -20.383 1.00 94.62 915 ALA A C 1
ATOM 6667 O O . ALA A 1 915 ? 32.651 -28.582 -21.450 1.00 94.62 915 ALA A O 1
ATOM 6668 N N . SER A 1 916 ? 30.845 -28.728 -20.126 1.00 94.12 916 SER A N 1
ATOM 6669 C CA . SER A 1 916 ? 29.932 -28.090 -21.068 1.00 94.12 916 SER A CA 1
ATOM 6670 C C . SER A 1 916 ? 28.928 -27.208 -20.342 1.00 94.12 916 SER A C 1
ATOM 6672 O O . SER A 1 916 ? 28.742 -27.305 -19.126 1.00 94.12 916 SER A O 1
ATOM 6674 N N . GLY A 1 917 ? 28.278 -26.319 -21.084 1.00 91.06 917 GLY A N 1
ATOM 6675 C CA . GLY A 1 917 ? 27.210 -25.495 -20.544 1.00 91.06 917 GLY A CA 1
ATOM 6676 C C . GLY A 1 917 ? 26.246 -24.994 -21.605 1.00 91.06 917 GLY A C 1
ATOM 6677 O O . GLY A 1 917 ? 26.539 -24.973 -22.802 1.00 91.06 917 GLY A O 1
ATOM 6678 N N . GLU A 1 918 ? 25.087 -24.555 -21.140 1.00 89.31 918 GLU A N 1
ATOM 6679 C CA . GLU A 1 918 ? 24.055 -23.948 -21.967 1.00 89.31 918 GLU A CA 1
ATOM 6680 C C . GLU A 1 918 ? 23.552 -22.676 -21.292 1.00 89.31 918 GLU A C 1
ATOM 6682 O O . GLU A 1 918 ? 23.170 -22.678 -20.118 1.00 89.31 918 GLU A O 1
ATOM 6687 N N . GLY A 1 919 ? 23.596 -21.576 -22.040 1.00 87.75 919 GLY A N 1
ATOM 6688 C CA . GLY A 1 919 ? 23.051 -20.288 -21.648 1.00 87.75 919 GLY A CA 1
ATOM 6689 C C . GLY A 1 919 ? 21.835 -19.946 -22.498 1.00 87.75 919 GLY A C 1
ATOM 6690 O O . GLY A 1 919 ? 21.956 -19.838 -23.717 1.00 87.75 919 GLY A O 1
ATOM 6691 N N . HIS A 1 920 ? 20.693 -19.715 -21.861 1.00 85.12 920 HIS A N 1
ATOM 6692 C CA . HIS A 1 920 ? 19.484 -19.190 -22.489 1.00 85.12 920 HIS A CA 1
ATOM 6693 C C . HIS A 1 920 ? 19.257 -17.754 -22.045 1.00 85.12 920 HIS A C 1
ATOM 6695 O O . HIS A 1 920 ? 19.313 -17.447 -20.853 1.00 85.12 920 HIS A O 1
ATOM 6701 N N . PHE A 1 921 ? 18.983 -16.872 -23.000 1.00 86.44 921 PHE A N 1
ATOM 6702 C CA . PHE A 1 921 ? 18.802 -15.455 -22.742 1.00 86.44 921 PHE A CA 1
ATOM 6703 C C . PHE A 1 921 ? 17.530 -14.940 -23.396 1.00 86.44 921 PHE A C 1
ATOM 6705 O O . PHE A 1 921 ? 17.318 -15.122 -24.593 1.00 86.44 921 PHE A O 1
ATOM 6712 N N . THR A 1 922 ? 16.713 -14.231 -22.624 1.00 82.44 922 THR A N 1
ATOM 6713 C CA . THR A 1 922 ? 15.496 -13.589 -23.127 1.00 82.44 922 THR A CA 1
ATOM 6714 C C . THR A 1 922 ? 15.599 -12.088 -22.919 1.00 82.44 922 THR A C 1
ATOM 6716 O O . THR A 1 922 ? 15.731 -11.618 -21.792 1.00 82.44 922 THR A O 1
ATOM 6719 N N . LEU A 1 923 ? 15.561 -11.324 -24.007 1.00 81.19 923 LEU A N 1
ATOM 6720 C CA . LEU A 1 923 ? 15.448 -9.874 -23.964 1.00 81.19 923 LEU A CA 1
ATOM 6721 C C . LEU A 1 923 ? 13.971 -9.499 -23.876 1.00 81.19 923 LEU A C 1
ATOM 6723 O O . LEU A 1 923 ? 13.213 -9.760 -24.811 1.00 81.19 923 LEU A O 1
ATOM 6727 N N . ASP A 1 924 ? 13.597 -8.801 -22.810 1.00 74.44 924 ASP A N 1
ATOM 6728 C CA . ASP A 1 924 ? 12.389 -7.986 -22.802 1.00 74.44 924 ASP A CA 1
ATOM 6729 C C . ASP A 1 924 ? 12.701 -6.658 -23.505 1.00 74.44 924 ASP A C 1
ATOM 6731 O O . ASP A 1 924 ? 13.424 -5.831 -22.945 1.00 74.44 924 ASP A O 1
ATOM 6735 N N . PRO A 1 925 ? 12.187 -6.417 -24.720 1.00 69.25 925 PRO A N 1
ATOM 6736 C CA . PRO A 1 925 ? 12.525 -5.216 -25.470 1.00 69.25 925 PRO A CA 1
ATOM 6737 C C . PRO A 1 925 ? 11.813 -3.964 -24.954 1.00 69.25 925 PRO A C 1
ATOM 6739 O O . PRO A 1 925 ? 12.270 -2.861 -25.226 1.00 69.25 925 PRO A O 1
ATOM 6742 N N . ARG A 1 926 ? 10.727 -4.106 -24.183 1.00 66.81 926 ARG A N 1
ATOM 6743 C CA . ARG A 1 926 ? 10.038 -2.961 -23.565 1.00 66.81 926 ARG A CA 1
ATOM 6744 C C . ARG A 1 926 ? 10.822 -2.470 -22.359 1.00 66.81 926 ARG A C 1
ATOM 6746 O O . ARG A 1 926 ? 10.946 -1.265 -22.129 1.00 66.81 926 ARG A O 1
ATOM 6753 N N . ARG A 1 927 ? 11.393 -3.419 -21.609 1.00 68.94 927 ARG A N 1
ATOM 6754 C CA . ARG A 1 927 ? 12.182 -3.177 -20.395 1.00 68.94 927 ARG A CA 1
ATOM 6755 C C . ARG A 1 927 ? 13.694 -3.235 -20.583 1.00 68.94 927 ARG A C 1
ATOM 6757 O O . ARG A 1 927 ? 14.413 -3.020 -19.611 1.00 68.94 927 ARG A O 1
ATOM 6764 N N . ASN A 1 928 ? 14.191 -3.449 -21.802 1.00 77.69 928 ASN A N 1
ATOM 6765 C CA . ASN A 1 928 ? 15.606 -3.718 -22.109 1.00 77.69 928 ASN A CA 1
ATOM 6766 C C . ASN A 1 928 ? 16.291 -4.532 -21.008 1.00 77.69 928 ASN A C 1
ATOM 6768 O O . ASN A 1 928 ? 17.399 -4.204 -20.607 1.00 77.69 928 ASN A O 1
ATOM 6772 N N . VAL A 1 929 ? 15.619 -5.545 -20.466 1.00 79.00 929 VAL A N 1
ATOM 6773 C CA . VAL A 1 929 ? 16.226 -6.447 -19.488 1.00 79.00 929 VAL A CA 1
ATOM 6774 C C . VAL A 1 929 ? 16.596 -7.710 -20.236 1.00 79.00 929 VAL A C 1
ATOM 6776 O O . VAL A 1 929 ? 15.751 -8.313 -20.898 1.00 79.00 929 VAL A O 1
ATOM 6779 N N . LEU A 1 930 ? 17.868 -8.088 -20.155 1.00 84.81 930 LEU A N 1
ATOM 6780 C CA . LEU A 1 930 ? 18.334 -9.391 -20.601 1.00 84.81 930 LEU A CA 1
ATOM 6781 C C . LEU A 1 930 ? 18.249 -10.358 -19.435 1.00 84.81 930 LEU A C 1
ATOM 6783 O O . LEU A 1 930 ? 19.083 -10.309 -18.533 1.00 84.81 930 LEU A O 1
ATOM 6787 N N . HIS A 1 931 ? 17.257 -11.231 -19.465 1.00 81.75 931 HIS A N 1
ATOM 6788 C CA . HIS A 1 931 ? 17.178 -12.370 -18.568 1.00 81.75 931 HIS A CA 1
ATOM 6789 C C . HIS A 1 931 ? 18.161 -13.427 -19.046 1.00 81.75 931 HIS A C 1
ATOM 6791 O O . HIS A 1 931 ? 18.285 -13.641 -20.251 1.00 81.75 931 HIS A O 1
ATOM 6797 N N . HIS A 1 932 ? 18.857 -14.070 -18.119 1.00 85.12 932 HIS A N 1
ATOM 6798 C CA . HIS A 1 932 ? 19.751 -15.176 -18.408 1.00 85.12 932 HIS A CA 1
ATOM 6799 C C . HIS A 1 932 ? 19.415 -16.368 -17.525 1.00 85.12 932 HIS A C 1
ATOM 6801 O O . HIS A 1 932 ? 18.987 -16.221 -16.380 1.00 85.12 932 HIS A O 1
ATOM 6807 N N . PHE A 1 933 ? 19.677 -17.544 -18.063 1.00 82.00 933 PHE A N 1
ATOM 6808 C CA . PHE A 1 933 ? 19.722 -18.793 -17.343 1.00 82.00 933 PHE A CA 1
ATOM 6809 C C . PHE A 1 933 ? 20.910 -19.592 -17.878 1.00 82.00 933 PHE A C 1
ATOM 6811 O O . PHE A 1 933 ? 20.963 -19.874 -19.072 1.00 82.00 933 PHE A O 1
ATOM 6818 N N . VAL A 1 934 ? 21.883 -19.900 -17.023 1.00 86.56 934 VAL A N 1
ATOM 6819 C CA . VAL A 1 934 ? 23.108 -20.612 -17.393 1.00 86.56 934 VAL A CA 1
ATOM 6820 C C . VAL A 1 934 ? 23.235 -21.868 -16.546 1.00 86.56 934 VAL A C 1
ATOM 6822 O O . VAL A 1 934 ? 23.324 -21.811 -15.318 1.00 86.56 934 VAL A O 1
ATOM 6825 N N . SER A 1 935 ? 23.275 -23.004 -17.231 1.00 85.31 935 SER A N 1
ATOM 6826 C CA . SER A 1 935 ? 23.525 -24.320 -16.652 1.00 85.31 935 SER A CA 1
ATOM 6827 C C . SER A 1 935 ? 24.859 -24.861 -17.145 1.00 85.31 935 SER A C 1
ATOM 6829 O O . SER A 1 935 ? 25.307 -24.539 -18.248 1.00 85.31 935 SER A O 1
ATOM 6831 N N . ILE A 1 936 ? 25.512 -25.654 -16.304 1.00 88.75 936 ILE A N 1
ATOM 6832 C CA . ILE A 1 936 ? 26.820 -26.242 -16.585 1.00 88.75 936 ILE A CA 1
ATOM 6833 C C . ILE A 1 936 ? 26.809 -27.718 -16.202 1.00 88.75 936 ILE A C 1
ATOM 6835 O O . ILE A 1 936 ? 25.978 -28.157 -15.411 1.00 88.75 936 ILE A O 1
ATOM 6839 N N . SER A 1 937 ? 27.695 -28.512 -16.782 1.00 89.25 937 SER A N 1
ATOM 6840 C CA . SER A 1 937 ? 27.799 -29.951 -16.539 1.00 89.25 937 SER A CA 1
ATOM 6841 C C . SER A 1 937 ? 29.253 -30.394 -16.631 1.00 89.25 937 SER A C 1
ATOM 6843 O O . SER A 1 937 ? 30.043 -29.774 -17.342 1.00 89.25 937 SER A O 1
ATOM 6845 N N . ASP A 1 938 ? 29.589 -31.454 -15.890 1.00 91.38 938 ASP A N 1
ATOM 6846 C CA . ASP A 1 938 ? 30.930 -32.055 -15.848 1.00 91.38 938 ASP A CA 1
ATOM 6847 C C . ASP A 1 938 ? 32.058 -31.050 -15.525 1.00 91.38 938 ASP A C 1
ATOM 6849 O O . ASP A 1 938 ? 33.163 -31.136 -16.055 1.00 91.38 938 ASP A O 1
ATOM 6853 N N . ILE A 1 939 ? 31.770 -30.091 -14.638 1.00 90.06 939 ILE A N 1
ATOM 6854 C CA . ILE A 1 939 ? 32.685 -29.024 -14.220 1.00 90.06 939 ILE A CA 1
ATOM 6855 C C . ILE A 1 939 ? 32.641 -28.845 -12.697 1.00 90.06 939 ILE A C 1
ATOM 6857 O O . ILE A 1 939 ? 31.566 -28.790 -12.098 1.00 90.06 939 ILE A O 1
ATOM 6861 N N . ASP A 1 940 ? 33.815 -28.734 -12.075 1.00 86.06 940 ASP A N 1
ATOM 6862 C CA . ASP A 1 940 ? 33.991 -28.625 -10.624 1.00 86.06 940 ASP A CA 1
ATOM 6863 C C . ASP A 1 940 ? 34.756 -27.345 -10.247 1.00 86.06 940 ASP A C 1
ATOM 6865 O O . ASP A 1 940 ? 35.490 -26.768 -11.046 1.00 86.06 940 ASP A O 1
ATOM 6869 N N . ASN A 1 941 ? 34.642 -26.918 -8.983 1.00 88.62 941 ASN A N 1
ATOM 6870 C CA . ASN A 1 941 ? 35.397 -25.790 -8.414 1.00 88.62 941 ASN A CA 1
ATOM 6871 C C . ASN A 1 941 ? 35.223 -24.460 -9.172 1.00 88.62 941 ASN A C 1
ATOM 6873 O O . ASN A 1 941 ? 36.189 -23.714 -9.376 1.00 88.62 941 ASN A O 1
ATOM 6877 N N . VAL A 1 942 ? 33.992 -24.144 -9.578 1.00 92.06 942 VAL A N 1
ATOM 6878 C CA . VAL A 1 942 ? 33.676 -22.870 -10.229 1.00 92.06 942 VAL A CA 1
ATOM 6879 C C . VAL A 1 942 ? 33.913 -21.707 -9.268 1.00 92.06 942 VAL A C 1
ATOM 6881 O O . VAL A 1 942 ? 33.433 -21.686 -8.135 1.00 92.06 942 VAL A O 1
ATOM 6884 N N . THR A 1 943 ? 34.662 -20.718 -9.740 1.00 91.56 943 THR A N 1
ATOM 6885 C CA . THR A 1 943 ? 35.060 -19.529 -8.973 1.00 91.56 943 THR A CA 1
ATOM 6886 C C . THR A 1 943 ? 34.325 -18.277 -9.427 1.00 91.56 943 THR A C 1
ATOM 6888 O O . THR A 1 943 ? 34.044 -17.409 -8.605 1.00 91.56 943 THR A O 1
ATOM 6891 N N . ALA A 1 944 ? 33.989 -18.188 -10.716 1.00 93.50 944 ALA A N 1
ATOM 6892 C CA . ALA A 1 944 ? 33.246 -17.074 -11.286 1.00 93.50 944 ALA A CA 1
ATOM 6893 C C . ALA A 1 944 ? 32.606 -17.456 -12.627 1.00 93.50 944 ALA A C 1
ATOM 6895 O O . ALA A 1 944 ? 33.052 -18.386 -13.297 1.00 93.50 944 ALA A O 1
ATOM 6896 N N . ALA A 1 945 ? 31.603 -16.695 -13.050 1.00 95.25 945 ALA A N 1
ATOM 6897 C CA . ALA A 1 945 ? 31.073 -16.726 -14.409 1.00 95.25 945 ALA A CA 1
ATOM 6898 C C . ALA A 1 945 ? 30.645 -15.320 -14.829 1.00 95.25 945 ALA A C 1
ATOM 6900 O O . ALA A 1 945 ? 30.171 -14.535 -14.002 1.00 95.25 945 ALA A O 1
ATOM 6901 N N . HIS A 1 946 ? 30.807 -14.993 -16.108 1.00 96.06 946 HIS A N 1
ATOM 6902 C CA . HIS A 1 946 ? 30.611 -13.635 -16.611 1.00 96.06 946 HIS A CA 1
ATOM 6903 C C . HIS A 1 946 ? 30.041 -13.620 -18.031 1.00 96.06 946 HIS A C 1
ATOM 6905 O O . HIS A 1 946 ? 30.303 -14.516 -18.834 1.00 96.06 946 HIS A O 1
ATOM 6911 N N . ILE A 1 947 ? 29.353 -12.529 -18.372 1.00 96.31 947 ILE A N 1
ATOM 6912 C CA . ILE A 1 947 ? 29.170 -12.087 -19.756 1.00 96.31 947 ILE A CA 1
ATOM 6913 C C . ILE A 1 947 ? 30.274 -11.086 -20.079 1.00 96.31 947 ILE A C 1
ATOM 6915 O O . ILE A 1 947 ? 30.445 -10.077 -19.389 1.00 96.31 947 ILE A O 1
ATOM 6919 N N . HIS A 1 948 ? 30.997 -11.340 -21.160 1.00 95.44 948 HIS A N 1
ATOM 6920 C CA . HIS A 1 948 ? 32.066 -10.496 -21.673 1.00 95.44 948 HIS A CA 1
ATOM 6921 C C . HIS A 1 948 ? 31.670 -9.799 -22.977 1.00 95.44 948 HIS A C 1
ATOM 6923 O O . HIS A 1 948 ? 30.833 -10.287 -23.739 1.00 95.44 948 HIS A O 1
ATOM 6929 N N . LYS A 1 949 ? 32.338 -8.676 -23.269 1.00 92.38 949 LYS A N 1
ATOM 6930 C CA . LYS A 1 949 ? 32.203 -7.921 -24.525 1.00 92.38 949 LYS A CA 1
ATOM 6931 C C . LYS A 1 949 ? 33.308 -8.250 -25.509 1.00 92.38 949 LYS A C 1
ATOM 6933 O O . LYS A 1 949 ? 34.407 -7.719 -25.387 1.00 92.38 949 LYS A O 1
ATOM 6938 N N . GLY A 1 950 ? 33.003 -9.038 -26.531 1.00 87.81 950 GLY A N 1
ATOM 6939 C CA . GLY A 1 950 ? 33.951 -9.330 -27.597 1.00 87.81 950 GLY A CA 1
ATOM 6940 C C . GLY A 1 950 ? 33.342 -10.137 -28.743 1.00 87.81 950 GLY A C 1
ATOM 6941 O O . GLY A 1 950 ? 32.364 -10.865 -28.543 1.00 87.81 950 GLY A O 1
ATOM 6942 N N . PRO A 1 951 ? 33.919 -10.021 -29.950 1.00 85.25 951 PRO A N 1
ATOM 6943 C CA . PRO A 1 951 ? 33.543 -10.873 -31.065 1.00 85.25 951 PRO A CA 1
ATOM 6944 C C . PRO A 1 951 ? 34.019 -12.317 -30.841 1.00 85.25 951 PRO A C 1
ATOM 6946 O O . PRO A 1 951 ? 34.855 -12.608 -29.975 1.00 85.25 951 PRO A O 1
ATOM 6949 N N . VAL A 1 952 ? 33.516 -13.226 -31.676 1.00 84.00 952 VAL A N 1
ATOM 6950 C CA . VAL A 1 952 ? 33.929 -14.635 -31.686 1.00 84.00 952 VAL A CA 1
ATOM 6951 C C . VAL A 1 952 ? 35.457 -14.735 -31.769 1.00 84.00 952 VAL A C 1
ATOM 6953 O O . VAL A 1 952 ? 36.098 -14.051 -32.564 1.00 84.00 952 VAL A O 1
ATOM 6956 N N . GLY A 1 953 ? 36.053 -15.572 -30.914 1.00 84.88 953 GLY A N 1
ATOM 6957 C CA . GLY A 1 953 ? 37.505 -15.798 -30.901 1.00 84.88 953 GLY A CA 1
ATOM 6958 C C . GLY A 1 953 ? 38.363 -14.702 -30.248 1.00 84.88 953 GLY A C 1
ATOM 6959 O O . GLY A 1 953 ? 39.579 -14.863 -30.200 1.00 84.88 953 GLY A O 1
ATOM 6960 N N . VAL A 1 954 ? 37.779 -13.622 -29.712 1.00 89.19 954 VAL A N 1
ATOM 6961 C CA . VAL A 1 954 ? 38.533 -12.538 -29.052 1.00 89.19 954 VAL A CA 1
ATOM 6962 C C . VAL A 1 954 ? 38.092 -12.355 -27.600 1.00 89.19 954 VAL A C 1
ATOM 6964 O O . VAL A 1 954 ? 36.904 -12.198 -27.321 1.00 89.19 954 VAL A O 1
ATOM 6967 N N . ASN A 1 955 ? 39.061 -12.326 -26.680 1.00 88.88 955 ASN A N 1
ATOM 6968 C CA . ASN A 1 955 ? 38.806 -12.031 -25.270 1.00 88.88 955 ASN A CA 1
ATOM 6969 C C . ASN A 1 955 ? 38.485 -10.550 -25.062 1.00 88.88 955 ASN A C 1
ATOM 6971 O O . ASN A 1 955 ? 39.146 -9.674 -25.624 1.00 88.88 955 ASN A O 1
ATOM 6975 N N . GLY A 1 956 ? 37.509 -10.278 -24.203 1.00 90.19 956 GLY A N 1
ATOM 6976 C CA . GLY A 1 956 ? 37.055 -8.930 -23.889 1.00 90.19 956 GLY A CA 1
ATOM 6977 C C . GLY A 1 956 ? 36.848 -8.680 -22.397 1.00 90.19 956 GLY A C 1
ATOM 6978 O O . GLY A 1 956 ? 36.955 -9.606 -21.591 1.00 90.19 956 GLY A O 1
ATOM 6979 N N . PRO A 1 957 ? 36.563 -7.428 -21.998 1.00 94.06 957 PRO A N 1
ATOM 6980 C CA . PRO A 1 957 ? 36.260 -7.106 -20.609 1.00 94.06 957 PRO A CA 1
ATOM 6981 C C . PRO A 1 957 ? 34.939 -7.744 -20.165 1.00 94.06 957 PRO A C 1
ATOM 6983 O O . PRO A 1 957 ? 34.030 -7.941 -20.976 1.00 94.06 957 PRO A O 1
ATOM 6986 N N . VAL A 1 958 ? 34.835 -8.022 -18.864 1.00 94.00 958 VAL A N 1
ATOM 6987 C CA . VAL A 1 958 ? 33.574 -8.395 -18.210 1.00 94.00 958 VAL A CA 1
ATOM 6988 C C . VAL A 1 958 ? 32.603 -7.219 -18.307 1.00 94.00 958 VAL A C 1
ATOM 6990 O O . VAL A 1 958 ? 32.972 -6.085 -18.002 1.00 94.00 958 VAL A O 1
ATOM 6993 N N . VAL A 1 959 ? 31.373 -7.498 -18.732 1.00 94.56 959 VAL A N 1
ATOM 6994 C CA . VAL A 1 959 ? 30.260 -6.535 -18.753 1.00 94.56 959 VAL A CA 1
ATOM 6995 C C . VAL A 1 959 ? 29.312 -6.815 -17.605 1.00 94.56 959 VAL A C 1
ATOM 6997 O O . VAL A 1 959 ? 28.992 -5.910 -16.841 1.00 94.56 959 VAL A O 1
ATOM 7000 N N . PHE A 1 960 ? 28.891 -8.073 -17.471 1.00 93.19 960 PHE A N 1
ATOM 7001 C CA . PHE A 1 960 ? 27.956 -8.488 -16.438 1.00 93.19 960 PHE A CA 1
ATOM 7002 C C . PHE A 1 960 ? 28.531 -9.672 -15.664 1.00 93.19 960 PHE A C 1
ATOM 7004 O O . PHE A 1 960 ? 28.892 -10.679 -16.282 1.00 93.19 960 PHE A O 1
ATOM 7011 N N . PRO A 1 961 ? 28.632 -9.583 -14.330 1.00 90.88 961 PRO A N 1
ATOM 7012 C CA . PRO A 1 961 ? 28.885 -10.757 -13.517 1.00 90.88 961 PRO A CA 1
ATOM 7013 C C . PRO A 1 961 ? 27.644 -11.646 -13.486 1.00 90.88 961 PRO A C 1
ATOM 7015 O O . PRO A 1 961 ? 26.534 -11.159 -13.281 1.00 90.88 961 PRO A O 1
ATOM 7018 N N . LEU A 1 962 ? 27.855 -12.944 -13.688 1.00 87.19 962 LEU A N 1
ATOM 7019 C CA . LEU A 1 962 ? 26.830 -13.977 -13.537 1.00 87.19 962 LEU A CA 1
ATOM 7020 C C . LEU A 1 962 ? 27.005 -14.718 -12.205 1.00 87.19 962 LEU A C 1
ATOM 7022 O O . LEU A 1 962 ? 26.030 -15.025 -11.532 1.00 87.19 962 LEU A O 1
ATOM 7026 N N . TYR A 1 963 ? 28.252 -14.957 -11.789 1.00 87.38 963 TYR A N 1
ATOM 7027 C CA . TYR A 1 963 ? 28.599 -15.579 -10.511 1.00 87.38 963 TYR A CA 1
ATOM 7028 C C . TYR A 1 963 ? 29.952 -15.059 -10.008 1.00 87.38 963 TYR A C 1
ATOM 7030 O O . TYR A 1 963 ? 30.895 -14.950 -10.791 1.00 87.38 963 TYR A O 1
ATOM 7038 N N . LEU A 1 964 ? 30.050 -14.754 -8.708 1.00 84.25 964 LEU A N 1
ATOM 7039 C CA . LEU A 1 964 ? 31.241 -14.175 -8.059 1.00 84.25 964 LEU A CA 1
ATOM 7040 C C . LEU A 1 964 ? 31.702 -14.950 -6.802 1.00 84.25 964 LEU A C 1
ATOM 7042 O O . LEU A 1 964 ? 32.428 -14.395 -5.981 1.00 84.25 964 LEU A O 1
ATOM 7046 N N . GLY A 1 965 ? 31.285 -16.211 -6.625 1.00 68.81 965 GLY A N 1
ATOM 7047 C CA . GLY A 1 965 ? 31.723 -17.038 -5.486 1.00 68.81 965 GLY A CA 1
ATOM 7048 C C . GLY A 1 965 ? 30.909 -16.862 -4.194 1.00 68.81 965 GLY A C 1
ATOM 7049 O O . GLY A 1 965 ? 31.494 -16.731 -3.122 1.00 68.81 965 GLY A O 1
ATOM 7050 N N . GLY A 1 966 ? 29.574 -16.827 -4.294 1.00 61.69 966 GLY A N 1
ATOM 7051 C CA . GLY A 1 966 ? 28.654 -16.653 -3.157 1.00 61.69 966 GLY A CA 1
ATOM 7052 C C . GLY A 1 966 ? 28.450 -17.904 -2.275 1.00 61.69 966 GLY A C 1
ATOM 7053 O O . GLY A 1 966 ? 29.042 -18.950 -2.536 1.00 61.69 966 GLY A O 1
ATOM 7054 N N . PRO A 1 967 ? 27.598 -17.818 -1.230 1.00 52.59 967 PRO A N 1
ATOM 7055 C CA . PRO A 1 967 ? 27.356 -18.920 -0.289 1.00 52.59 967 PRO A CA 1
ATOM 7056 C C . PRO A 1 967 ? 26.627 -20.122 -0.914 1.00 52.59 967 PRO A C 1
ATOM 7058 O O . PRO A 1 967 ? 26.754 -21.236 -0.408 1.00 52.59 967 PRO A O 1
ATOM 7061 N N . LEU A 1 968 ? 25.901 -19.917 -2.021 1.00 58.75 968 LEU A N 1
ATOM 7062 C CA . LEU A 1 968 ? 25.321 -20.987 -2.834 1.00 58.75 968 LEU A CA 1
ATOM 7063 C C . LEU A 1 968 ? 26.272 -21.321 -4.002 1.00 58.75 968 LEU A C 1
ATOM 7065 O O . LEU A 1 968 ? 26.588 -20.424 -4.789 1.00 58.75 968 LEU A O 1
ATOM 7069 N N . PRO A 1 969 ? 26.753 -22.573 -4.125 1.00 75.69 969 PRO A N 1
ATOM 7070 C CA . PRO A 1 969 ? 27.753 -22.942 -5.123 1.00 75.69 969 PRO A CA 1
ATOM 7071 C C . PRO A 1 969 ? 27.143 -23.025 -6.526 1.00 75.69 969 PRO A C 1
ATOM 7073 O O . PRO A 1 969 ? 26.178 -23.755 -6.722 1.00 75.69 969 PRO A O 1
ATOM 7076 N N . PHE A 1 970 ? 27.740 -22.350 -7.515 1.00 80.31 970 PHE A N 1
ATOM 7077 C CA . PHE A 1 970 ? 27.416 -22.573 -8.930 1.00 80.31 970 PHE A CA 1
ATOM 7078 C C . PHE A 1 970 ? 27.999 -23.916 -9.386 1.00 80.31 970 PHE A C 1
ATOM 7080 O O . PHE A 1 970 ? 29.208 -24.139 -9.288 1.00 80.31 970 PHE A O 1
ATOM 7087 N N . GLY A 1 971 ? 27.141 -24.818 -9.858 1.00 81.12 971 GLY A N 1
ATOM 7088 C CA . GLY A 1 971 ? 27.517 -26.181 -10.227 1.00 81.12 971 GLY A CA 1
ATOM 7089 C C . GLY A 1 971 ? 26.413 -26.898 -11.005 1.00 81.12 971 GLY A C 1
ATOM 7090 O O . GLY A 1 971 ? 25.351 -26.314 -11.222 1.00 81.12 971 GLY A O 1
ATOM 7091 N N . PRO A 1 972 ? 26.625 -28.168 -11.391 1.00 73.69 972 PRO A N 1
ATOM 7092 C CA . PRO A 1 972 ? 25.654 -28.932 -12.179 1.00 73.69 972 PRO A CA 1
ATOM 7093 C C . PRO A 1 972 ? 24.256 -29.038 -11.555 1.00 73.69 972 PRO A C 1
ATOM 7095 O O . PRO A 1 972 ? 23.261 -29.027 -12.272 1.00 73.69 972 PRO A O 1
ATOM 7098 N N . ASP A 1 973 ? 24.178 -29.075 -10.222 1.00 75.50 973 ASP A N 1
ATOM 7099 C CA . ASP A 1 973 ? 22.912 -29.146 -9.479 1.00 75.50 973 ASP A CA 1
ATOM 7100 C C . ASP A 1 973 ? 22.335 -27.764 -9.109 1.00 75.50 973 ASP A C 1
ATOM 7102 O O . ASP A 1 973 ? 21.226 -27.679 -8.589 1.00 75.50 973 ASP A O 1
ATOM 7106 N N . ASN A 1 974 ? 23.078 -26.682 -9.355 1.00 70.56 974 ASN A N 1
ATOM 7107 C CA . ASN A 1 974 ? 22.748 -25.320 -8.929 1.00 70.56 974 ASN A CA 1
ATOM 7108 C C . ASN A 1 974 ? 23.064 -24.328 -10.060 1.00 70.56 974 ASN A C 1
ATOM 7110 O O . ASN A 1 974 ? 24.089 -23.639 -10.003 1.00 70.56 974 ASN A O 1
ATOM 7114 N N . PRO A 1 975 ? 22.240 -24.276 -11.119 1.00 78.88 975 PRO A N 1
ATOM 7115 C CA . PRO A 1 975 ? 22.438 -23.339 -12.215 1.00 78.88 975 PRO A CA 1
ATOM 7116 C C . PRO A 1 975 ? 22.167 -21.892 -11.775 1.00 78.88 975 PRO A C 1
ATOM 7118 O O . PRO A 1 975 ? 21.511 -21.646 -10.763 1.00 78.88 975 PRO A O 1
ATOM 7121 N N . ILE A 1 976 ? 22.651 -20.919 -12.550 1.00 78.69 976 ILE A N 1
ATOM 7122 C CA . ILE A 1 976 ? 22.487 -19.491 -12.242 1.00 78.69 976 ILE A CA 1
ATOM 7123 C C . ILE A 1 976 ? 21.494 -18.832 -13.194 1.00 78.69 976 ILE A C 1
ATOM 7125 O O . ILE A 1 976 ? 21.587 -18.966 -14.413 1.00 78.69 976 ILE A O 1
ATOM 7129 N N . GLY A 1 977 ? 20.541 -18.098 -12.631 1.00 73.31 977 GLY A N 1
ATOM 7130 C CA . GLY A 1 977 ? 19.596 -17.278 -13.374 1.00 73.31 977 GLY A CA 1
ATOM 7131 C C . GLY A 1 977 ? 19.555 -15.860 -12.827 1.00 73.31 977 GLY A C 1
ATOM 7132 O O . GLY A 1 977 ? 19.825 -15.622 -11.651 1.00 73.31 977 GLY A O 1
ATOM 7133 N N . GLY A 1 978 ? 19.196 -14.909 -13.679 1.00 72.25 978 GLY A N 1
ATOM 7134 C CA . GLY A 1 978 ? 19.096 -13.511 -13.288 1.00 72.25 978 GLY A CA 1
ATOM 7135 C C . GLY A 1 978 ? 18.724 -12.627 -14.461 1.00 72.25 978 GLY A C 1
ATOM 7136 O O . GLY A 1 978 ? 18.285 -13.097 -15.511 1.00 72.25 978 GLY A O 1
ATOM 7137 N N . GLY A 1 979 ? 18.911 -11.323 -14.310 1.00 78.88 979 GLY A N 1
ATOM 7138 C CA . GLY A 1 979 ? 18.772 -10.416 -15.435 1.00 78.88 979 GLY A CA 1
ATOM 7139 C C . GLY A 1 979 ? 19.547 -9.133 -15.262 1.00 78.88 979 GLY A C 1
ATOM 7140 O O . GLY A 1 979 ? 19.894 -8.727 -14.155 1.00 78.88 979 GLY A O 1
ATOM 7141 N N . HIS A 1 980 ? 19.826 -8.508 -16.395 1.00 82.19 980 HIS A N 1
ATOM 7142 C CA . HIS A 1 980 ? 20.614 -7.293 -16.472 1.00 82.19 980 HIS A CA 1
ATOM 7143 C C . HIS A 1 980 ? 19.820 -6.238 -17.224 1.00 82.19 980 HIS A C 1
ATOM 7145 O O . HIS A 1 980 ? 19.434 -6.453 -18.374 1.00 82.19 980 HIS A O 1
ATOM 7151 N N . ALA A 1 981 ? 19.591 -5.094 -16.579 1.00 81.44 981 ALA A N 1
ATOM 7152 C CA . ALA A 1 981 ? 19.147 -3.910 -17.291 1.00 81.44 981 ALA A CA 1
ATOM 7153 C C . ALA A 1 981 ? 20.225 -3.540 -18.315 1.00 81.44 981 ALA A C 1
ATOM 7155 O O . ALA A 1 981 ? 21.393 -3.344 -17.979 1.00 81.44 981 ALA A O 1
ATOM 7156 N N . LEU A 1 982 ? 19.829 -3.492 -19.577 1.00 83.81 982 LEU A N 1
ATOM 7157 C CA . LEU A 1 982 ? 20.681 -3.109 -20.680 1.00 83.81 982 LEU A CA 1
ATOM 7158 C C . LEU A 1 982 ? 20.512 -1.618 -20.926 1.00 83.81 982 LEU A C 1
ATOM 7160 O O . LEU A 1 982 ? 19.416 -1.146 -21.239 1.00 83.81 982 LEU A O 1
ATOM 7164 N N . GLY A 1 983 ? 21.624 -0.890 -20.879 1.00 85.25 983 GLY A N 1
ATOM 7165 C CA . GLY A 1 983 ? 21.685 0.409 -21.527 1.00 85.25 983 GLY A CA 1
ATOM 7166 C C . GLY A 1 983 ? 21.584 0.253 -23.046 1.00 85.25 983 GLY A C 1
ATOM 7167 O O . GLY A 1 983 ? 21.819 -0.822 -23.609 1.00 85.25 983 GLY A O 1
ATOM 7168 N N . ALA A 1 984 ? 21.295 1.354 -23.736 1.00 87.88 984 ALA A N 1
ATOM 7169 C CA . ALA A 1 984 ? 21.232 1.391 -25.197 1.00 87.88 984 ALA A CA 1
ATOM 7170 C C . ALA A 1 984 ? 22.508 0.839 -25.869 1.00 87.88 984 ALA A C 1
ATOM 7172 O O . ALA A 1 984 ? 22.425 0.154 -26.888 1.00 87.88 984 ALA A O 1
ATOM 7173 N N . GLU A 1 985 ? 23.686 1.056 -25.274 1.00 89.62 985 GLU A N 1
ATOM 7174 C CA . GLU A 1 985 ? 24.938 0.455 -25.748 1.00 89.62 985 GLU A CA 1
ATOM 7175 C C . GLU A 1 985 ? 24.948 -1.075 -25.653 1.00 89.62 985 GLU A C 1
ATOM 7177 O O . GLU A 1 985 ? 25.366 -1.747 -26.600 1.00 89.62 985 GLU A O 1
ATOM 7182 N N . ASN A 1 986 ? 24.450 -1.637 -24.548 1.00 91.12 986 ASN A N 1
ATOM 7183 C CA . ASN A 1 986 ? 24.458 -3.078 -24.331 1.00 91.12 986 ASN A CA 1
ATOM 7184 C C . ASN A 1 986 ? 23.445 -3.772 -25.233 1.00 91.12 986 ASN A C 1
ATOM 7186 O O . ASN A 1 986 ? 23.687 -4.871 -25.723 1.00 91.12 986 ASN A O 1
ATOM 7190 N N . LEU A 1 987 ? 22.328 -3.102 -25.502 1.00 89.06 987 LEU A N 1
ATOM 7191 C CA . LEU A 1 987 ? 21.309 -3.580 -26.421 1.00 89.06 987 LEU A CA 1
ATOM 7192 C C . LEU A 1 987 ? 21.842 -3.670 -27.855 1.00 89.06 987 LEU A C 1
ATOM 7194 O O . LEU A 1 987 ? 21.633 -4.673 -28.540 1.00 89.06 987 LEU A O 1
ATOM 7198 N N . VAL A 1 988 ? 22.584 -2.654 -28.305 1.00 89.69 988 VAL A N 1
ATOM 7199 C CA . VAL A 1 988 ? 23.272 -2.694 -29.601 1.00 89.69 988 VAL A CA 1
ATOM 7200 C C . VAL A 1 988 ? 24.300 -3.829 -29.629 1.00 89.69 988 VAL A C 1
ATOM 7202 O O . VAL A 1 988 ? 24.363 -4.560 -30.620 1.00 89.69 988 VAL A O 1
ATOM 7205 N N . ASP A 1 989 ? 25.072 -4.016 -28.555 1.00 91.00 989 ASP A N 1
ATOM 7206 C CA . ASP A 1 989 ? 26.051 -5.102 -28.449 1.00 91.00 989 ASP A CA 1
ATOM 7207 C C . ASP A 1 989 ? 25.407 -6.494 -28.538 1.00 91.00 989 ASP A C 1
ATOM 7209 O O . ASP A 1 989 ? 25.841 -7.329 -29.336 1.00 91.00 989 ASP A O 1
ATOM 7213 N N . LEU A 1 990 ? 24.333 -6.720 -27.784 1.00 90.38 990 LEU A N 1
ATOM 7214 C CA . LEU A 1 990 ? 23.576 -7.969 -27.778 1.00 90.38 990 LEU A CA 1
ATOM 7215 C C . LEU A 1 990 ? 22.967 -8.265 -29.157 1.00 90.38 990 LEU A C 1
ATOM 7217 O O . LEU A 1 990 ? 23.165 -9.341 -29.718 1.00 90.38 990 LEU A O 1
ATOM 7221 N N . LEU A 1 991 ? 22.278 -7.289 -29.762 1.00 87.12 991 LEU A N 1
ATOM 7222 C CA . LEU A 1 991 ? 21.582 -7.451 -31.052 1.00 87.12 991 LEU A CA 1
ATOM 7223 C C . LEU A 1 991 ? 22.520 -7.627 -32.254 1.00 87.12 991 LEU A C 1
ATOM 7225 O O . LEU A 1 991 ? 22.058 -7.853 -33.385 1.00 87.12 991 LEU A O 1
ATOM 7229 N N . THR A 1 992 ? 23.820 -7.473 -32.021 1.00 86.06 992 THR A N 1
ATOM 7230 C CA . THR A 1 992 ? 24.895 -7.678 -32.992 1.00 86.06 992 THR A CA 1
ATOM 7231 C C . THR A 1 992 ? 25.784 -8.876 -32.644 1.00 86.06 992 THR A C 1
ATOM 7233 O O . THR A 1 992 ? 26.815 -9.046 -33.284 1.00 86.06 992 THR A O 1
ATOM 7236 N N . ALA A 1 993 ? 25.362 -9.726 -31.694 1.00 87.88 993 ALA A N 1
ATOM 7237 C CA . ALA A 1 993 ? 26.064 -10.936 -31.252 1.00 87.88 993 ALA A CA 1
ATOM 7238 C C . ALA A 1 993 ? 27.493 -10.671 -30.745 1.00 87.88 993 ALA A C 1
ATOM 7240 O O . ALA A 1 993 ? 28.409 -11.449 -30.996 1.00 87.88 993 ALA A O 1
ATOM 7241 N N . PHE A 1 994 ? 27.700 -9.563 -30.031 1.00 89.88 994 PHE A N 1
ATOM 7242 C CA . PHE A 1 994 ? 29.023 -9.132 -29.557 1.00 89.88 994 PHE A CA 1
ATOM 7243 C C . PHE A 1 994 ? 29.295 -9.470 -28.083 1.00 89.88 994 PHE A C 1
ATOM 7245 O O . PHE A 1 994 ? 30.247 -8.957 -27.490 1.00 89.88 994 PHE A O 1
ATOM 7252 N N . TYR A 1 995 ? 28.447 -10.310 -27.488 1.00 94.50 995 TYR A N 1
ATOM 7253 C CA . TYR A 1 995 ? 28.590 -10.822 -26.128 1.00 94.50 995 TYR A CA 1
ATOM 7254 C C . TYR A 1 995 ? 28.820 -12.327 -26.117 1.00 94.50 995 TYR A C 1
ATOM 7256 O O . TYR A 1 995 ? 28.280 -13.048 -26.952 1.00 94.50 995 TYR A O 1
ATOM 7264 N N . TYR A 1 996 ? 29.611 -12.795 -25.152 1.00 95.81 996 TYR A N 1
ATOM 7265 C CA . TYR A 1 996 ? 29.850 -14.214 -24.899 1.00 95.81 996 TYR A CA 1
ATOM 7266 C C . TYR A 1 996 ? 29.848 -14.505 -23.399 1.00 95.81 996 TYR A C 1
ATOM 7268 O O . TYR A 1 996 ? 30.162 -13.629 -22.594 1.00 95.81 996 TYR A O 1
ATOM 7276 N N . VAL A 1 997 ? 29.508 -15.737 -23.037 1.00 97.12 997 VAL A N 1
ATOM 7277 C CA . VAL A 1 997 ? 29.568 -16.256 -21.668 1.00 97.12 997 VAL A CA 1
ATOM 7278 C C . VAL A 1 997 ? 30.900 -16.962 -21.459 1.00 97.12 997 VAL A C 1
ATOM 7280 O O . VAL A 1 997 ? 31.389 -17.629 -22.375 1.00 97.12 997 VAL A O 1
ATOM 7283 N N . ASN A 1 998 ? 31.476 -16.822 -20.269 1.00 96.19 998 ASN A N 1
ATOM 7284 C CA . ASN A 1 998 ? 32.666 -17.550 -19.838 1.00 96.19 998 ASN A CA 1
ATOM 7285 C C . ASN A 1 998 ? 32.499 -18.033 -18.387 1.00 96.19 998 ASN A C 1
ATOM 7287 O O . ASN A 1 998 ? 31.947 -17.300 -17.558 1.00 96.19 998 ASN A O 1
ATOM 7291 N N . VAL A 1 999 ? 32.959 -19.251 -18.090 1.00 96.44 999 VAL A N 1
ATOM 7292 C CA . VAL A 1 999 ? 32.934 -19.856 -16.748 1.00 96.44 999 VAL A CA 1
ATOM 7293 C C . VAL A 1 999 ? 34.357 -20.201 -16.312 1.00 96.44 999 VAL A C 1
ATOM 7295 O O . VAL A 1 999 ? 35.103 -20.844 -17.046 1.00 96.44 999 VAL A O 1
ATOM 7298 N N . HIS A 1 1000 ? 34.723 -19.793 -15.097 1.00 95.19 1000 HIS A N 1
ATOM 7299 C CA . HIS A 1 1000 ? 36.073 -19.899 -14.546 1.00 95.19 1000 HIS A CA 1
ATOM 7300 C C . HIS A 1 1000 ? 36.124 -20.897 -13.391 1.00 95.19 1000 HIS A C 1
ATOM 7302 O O . HIS A 1 1000 ? 35.328 -20.803 -12.453 1.00 95.19 1000 HIS A O 1
ATOM 7308 N N . THR A 1 1001 ? 37.128 -21.767 -13.374 1.00 94.31 1001 THR A N 1
ATOM 7309 C CA . THR A 1 1001 ? 37.387 -22.703 -12.268 1.00 94.31 1001 THR A CA 1
ATOM 7310 C C . THR A 1 1001 ? 38.718 -22.410 -11.590 1.00 94.31 1001 THR A C 1
ATOM 7312 O O . THR A 1 1001 ? 39.507 -21.581 -12.054 1.00 94.31 1001 THR A O 1
ATOM 7315 N N . THR A 1 1002 ? 38.987 -23.074 -10.465 1.00 91.94 1002 THR A N 1
ATOM 7316 C CA . THR A 1 1002 ? 40.299 -22.984 -9.804 1.00 91.94 1002 THR A CA 1
ATOM 7317 C C . THR A 1 1002 ? 41.443 -23.439 -10.709 1.00 91.94 1002 THR A C 1
ATOM 7319 O O . THR A 1 1002 ? 42.531 -22.866 -10.637 1.00 91.94 1002 THR A O 1
ATOM 7322 N N . ASP A 1 1003 ? 41.197 -24.438 -11.560 1.00 92.25 1003 ASP A N 1
ATOM 7323 C CA . ASP A 1 1003 ? 42.196 -25.015 -12.467 1.00 92.25 1003 ASP A CA 1
ATOM 7324 C C . ASP A 1 1003 ? 42.343 -24.187 -13.752 1.00 92.25 1003 ASP A C 1
ATOM 7326 O O . ASP A 1 1003 ? 43.442 -24.073 -14.305 1.00 92.25 1003 ASP A O 1
ATOM 7330 N N . HIS A 1 1004 ? 41.264 -23.517 -14.166 1.00 93.88 1004 HIS A N 1
ATOM 7331 C CA . HIS A 1 1004 ? 41.208 -22.667 -15.350 1.00 93.88 1004 HIS A CA 1
ATOM 7332 C C . HIS A 1 1004 ? 40.743 -21.239 -15.000 1.00 93.88 1004 HIS A C 1
ATOM 7334 O O . HIS A 1 1004 ? 39.661 -20.802 -15.400 1.00 93.88 1004 HIS A O 1
ATOM 7340 N N . PRO A 1 1005 ? 41.577 -20.438 -14.303 1.00 91.25 1005 PRO A N 1
ATOM 7341 C CA . PRO A 1 1005 ? 41.187 -19.106 -13.830 1.00 91.25 1005 PRO A CA 1
ATOM 7342 C C . PRO A 1 1005 ? 40.958 -18.092 -14.961 1.00 91.25 1005 PRO A C 1
ATOM 7344 O O . PRO A 1 1005 ? 40.359 -17.044 -14.743 1.00 91.25 1005 PRO A O 1
ATOM 7347 N N . SER A 1 1006 ? 41.446 -18.372 -16.174 1.00 88.56 1006 SER A N 1
ATOM 7348 C CA . SER A 1 1006 ? 41.196 -17.540 -17.364 1.00 88.56 1006 SER A CA 1
ATOM 7349 C C . SER A 1 1006 ? 39.924 -17.925 -18.131 1.00 88.56 1006 SER A C 1
ATOM 7351 O O . SER A 1 1006 ? 39.550 -17.173 -19.023 1.00 88.56 1006 SER A O 1
ATOM 7353 N N . GLY A 1 1007 ? 39.268 -19.027 -17.751 1.00 94.12 1007 GLY A N 1
ATOM 7354 C CA . GLY A 1 1007 ? 38.100 -19.605 -18.422 1.00 94.12 1007 GLY A CA 1
ATOM 7355 C C . GLY A 1 1007 ? 38.315 -21.088 -18.731 1.00 94.12 1007 GLY A C 1
ATOM 7356 O O . GLY A 1 1007 ? 39.373 -21.456 -19.244 1.00 94.12 1007 GLY A O 1
ATOM 7357 N N . GLU A 1 1008 ? 37.348 -21.933 -18.371 1.00 96.50 1008 GLU A N 1
ATOM 7358 C CA . GLU A 1 1008 ? 37.310 -23.360 -18.727 1.00 96.50 1008 GLU A CA 1
ATOM 7359 C C . GLU A 1 1008 ? 36.411 -23.620 -19.941 1.00 96.50 1008 GLU A C 1
ATOM 7361 O O . GLU A 1 1008 ? 36.784 -24.394 -20.820 1.00 96.50 1008 GLU A O 1
ATOM 7366 N N . ILE A 1 1009 ? 35.248 -22.957 -19.996 1.00 97.19 1009 ILE A N 1
ATOM 7367 C CA . ILE A 1 1009 ? 34.267 -23.079 -21.080 1.00 97.19 1009 ILE A CA 1
ATOM 7368 C C . ILE A 1 1009 ? 33.715 -21.710 -21.499 1.00 97.19 1009 ILE A C 1
ATOM 7370 O O . ILE A 1 1009 ? 33.420 -20.850 -20.657 1.00 97.19 1009 ILE A O 1
ATOM 7374 N N . ARG A 1 1010 ? 33.498 -21.539 -22.812 1.00 96.62 1010 ARG A N 1
ATOM 7375 C CA . ARG A 1 1010 ? 33.020 -20.292 -23.436 1.00 96.62 1010 ARG A CA 1
ATOM 7376 C C . ARG A 1 1010 ? 31.960 -20.539 -24.503 1.00 96.62 1010 ARG A C 1
ATOM 7378 O O . ARG A 1 1010 ? 32.036 -21.522 -25.225 1.00 96.62 1010 ARG A O 1
ATOM 7385 N N . GLY A 1 1011 ? 31.025 -19.596 -24.656 1.00 95.25 1011 GLY A N 1
ATOM 7386 C CA . GLY A 1 1011 ? 30.028 -19.610 -25.736 1.00 95.25 1011 GLY A CA 1
ATOM 7387 C C . GLY A 1 1011 ? 29.555 -18.217 -26.156 1.00 95.25 1011 GLY A C 1
ATOM 7388 O O . GLY A 1 1011 ? 29.255 -17.383 -25.302 1.00 95.25 1011 GLY A O 1
ATOM 7389 N N . GLN A 1 1012 ? 29.476 -17.937 -27.463 1.00 94.56 1012 GLN A N 1
ATOM 7390 C CA . GLN A 1 1012 ? 28.951 -16.657 -27.974 1.00 94.56 1012 GLN A CA 1
ATOM 7391 C C . GLN A 1 1012 ? 27.422 -16.597 -27.839 1.00 94.56 1012 GLN A C 1
ATOM 7393 O O . GLN A 1 1012 ? 26.737 -17.554 -28.184 1.00 94.56 1012 GLN A O 1
ATOM 7398 N N . ILE A 1 1013 ? 26.884 -15.454 -27.407 1.00 93.69 1013 ILE A N 1
ATOM 7399 C CA . ILE A 1 1013 ? 25.440 -15.211 -27.322 1.00 93.69 1013 ILE A CA 1
ATOM 7400 C C . ILE A 1 1013 ? 24.920 -14.822 -28.711 1.00 93.69 1013 ILE A C 1
ATOM 7402 O O . ILE A 1 1013 ? 25.294 -13.779 -29.260 1.00 93.69 1013 ILE A O 1
ATOM 7406 N N . MET A 1 1014 ? 24.049 -15.651 -29.284 1.00 89.56 1014 MET A N 1
ATOM 7407 C CA . MET A 1 1014 ? 23.494 -15.477 -30.631 1.00 89.56 1014 MET A CA 1
ATOM 7408 C C . MET A 1 1014 ? 21.971 -15.599 -30.630 1.00 89.56 1014 MET A C 1
ATOM 7410 O O . MET A 1 1014 ? 21.413 -16.341 -29.837 1.00 89.56 1014 MET A O 1
ATOM 7414 N N . ALA A 1 1015 ? 21.284 -14.896 -31.535 1.00 83.12 1015 ALA A N 1
ATOM 7415 C CA . ALA A 1 1015 ? 19.830 -15.018 -31.667 1.00 83.12 1015 ALA A CA 1
ATOM 7416 C C . ALA A 1 1015 ? 19.433 -16.411 -32.197 1.00 83.12 1015 ALA A C 1
ATOM 7418 O O . ALA A 1 1015 ? 20.038 -16.892 -33.157 1.00 83.12 1015 ALA A O 1
ATOM 7419 N N . ASP A 1 1016 ? 18.379 -17.024 -31.656 1.00 67.50 1016 ASP A N 1
ATOM 7420 C CA . ASP A 1 1016 ? 18.042 -18.435 -31.941 1.00 67.50 1016 ASP A CA 1
ATOM 7421 C C . ASP A 1 1016 ? 17.621 -18.701 -33.397 1.00 67.50 1016 ASP A C 1
ATOM 7423 O O . ASP A 1 1016 ? 17.861 -19.777 -33.945 1.00 67.50 1016 ASP A O 1
ATOM 7427 N N . ALA A 1 1017 ? 17.102 -17.689 -34.100 1.00 55.19 1017 ALA A N 1
ATOM 7428 C CA . ALA A 1 1017 ? 16.839 -17.775 -35.540 1.00 55.19 1017 ALA A CA 1
ATOM 7429 C C . ALA A 1 1017 ? 18.124 -17.883 -36.396 1.00 55.19 1017 ALA A C 1
ATOM 7431 O O . ALA A 1 1017 ? 18.057 -18.248 -37.572 1.00 55.19 1017 ALA A O 1
ATOM 7432 N N . TYR A 1 1018 ? 19.294 -17.569 -35.831 1.00 46.28 1018 TYR A N 1
ATOM 7433 C CA . TYR A 1 1018 ? 20.592 -17.599 -36.512 1.00 46.28 1018 TYR A CA 1
ATOM 7434 C C . TYR A 1 1018 ? 21.270 -18.982 -36.466 1.00 46.28 1018 TYR A C 1
ATOM 7436 O O . TYR A 1 1018 ? 22.142 -19.257 -37.292 1.00 46.28 1018 TYR A O 1
ATOM 7444 N N . MET A 1 1019 ? 20.818 -19.896 -35.596 1.00 39.81 1019 MET A N 1
ATOM 7445 C CA . MET A 1 1019 ? 21.357 -21.264 -35.492 1.00 39.81 1019 MET A CA 1
ATOM 7446 C C . MET A 1 1019 ? 21.056 -22.139 -36.723 1.00 39.81 1019 MET A C 1
ATOM 7448 O O . MET A 1 1019 ? 21.733 -23.135 -36.961 1.00 39.81 1019 MET A O 1
ATOM 7452 N N . ALA A 1 1020 ? 20.086 -21.759 -37.563 1.00 30.94 1020 ALA A N 1
ATOM 7453 C CA . ALA A 1 1020 ? 19.755 -22.499 -38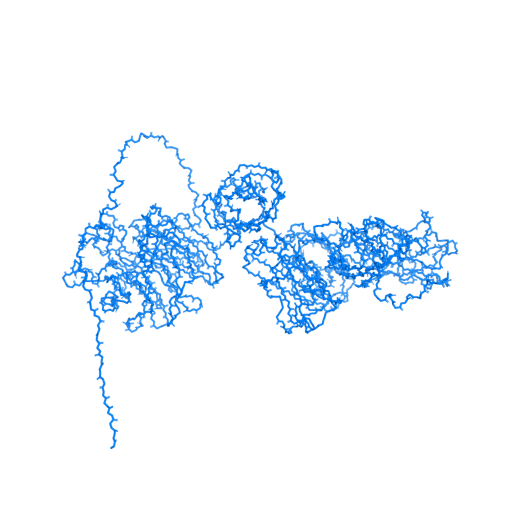.785 1.00 30.94 1020 ALA A CA 1
ATOM 7454 C C . ALA A 1 1020 ? 20.656 -22.163 -39.997 1.00 30.94 1020 ALA A C 1
ATOM 7456 O O . ALA A 1 1020 ? 20.546 -22.817 -41.039 1.00 30.94 1020 ALA A O 1
ATOM 7457 N N . HIS A 1 1021 ? 21.530 -21.149 -39.901 1.00 31.34 1021 HIS A N 1
ATOM 7458 C CA . HIS A 1 1021 ? 22.250 -20.594 -41.058 1.00 31.34 1021 HIS A CA 1
ATOM 7459 C C . HIS A 1 1021 ? 23.753 -20.351 -40.873 1.00 31.34 1021 HIS A C 1
ATOM 7461 O O . HIS A 1 1021 ? 24.343 -19.655 -41.695 1.00 31.34 1021 HIS A O 1
ATOM 7467 N N . LEU A 1 1022 ? 24.414 -20.974 -39.897 1.00 29.44 1022 LEU A N 1
ATOM 7468 C CA . LEU A 1 1022 ? 25.875 -21.084 -39.947 1.00 29.44 1022 LEU A CA 1
ATOM 7469 C C . LEU A 1 1022 ? 26.262 -22.271 -40.850 1.00 29.44 1022 LEU A C 1
ATOM 7471 O O . LEU A 1 1022 ? 26.016 -23.421 -40.481 1.00 29.44 1022 LEU A O 1
ATOM 7475 N N . PRO A 1 1023 ? 26.871 -22.052 -42.036 1.00 29.94 1023 PRO A N 1
ATOM 7476 C CA . PRO A 1 1023 ? 27.649 -23.110 -42.649 1.00 29.94 1023 PRO A CA 1
ATOM 7477 C C . PRO A 1 1023 ? 28.813 -23.403 -41.704 1.00 29.94 1023 PRO A C 1
ATOM 7479 O O . PRO A 1 1023 ? 29.526 -22.487 -41.301 1.00 29.94 1023 PRO A O 1
ATOM 7482 N N . ALA A 1 1024 ? 28.984 -24.674 -41.345 1.00 30.16 1024 ALA A N 1
ATOM 7483 C CA . ALA A 1 1024 ? 30.136 -25.161 -40.603 1.00 30.16 1024 ALA A CA 1
ATOM 7484 C C . ALA A 1 1024 ? 31.436 -24.632 -41.238 1.00 30.16 1024 ALA A C 1
ATOM 7486 O O . ALA A 1 1024 ? 31.865 -25.107 -42.288 1.00 30.16 1024 ALA A O 1
ATOM 7487 N N . LEU A 1 1025 ? 32.042 -23.628 -40.607 1.00 35.38 1025 LEU A N 1
ATOM 7488 C CA . LEU A 1 1025 ? 33.351 -23.079 -40.950 1.00 35.38 1025 LEU A CA 1
ATOM 7489 C C . LEU A 1 1025 ? 34.363 -23.504 -39.884 1.00 35.38 1025 LEU A C 1
ATOM 7491 O O . LEU A 1 1025 ? 35.012 -22.666 -39.282 1.00 35.38 1025 LEU A O 1
ATOM 7495 N N . VAL A 1 1026 ? 34.492 -24.813 -39.654 1.00 28.28 1026 VAL A N 1
ATOM 7496 C CA . VAL A 1 1026 ? 35.716 -25.426 -39.113 1.00 28.28 1026 VAL A CA 1
ATOM 7497 C C . VAL A 1 1026 ? 35.811 -26.856 -39.657 1.00 28.28 1026 VAL A C 1
ATOM 7499 O O . VAL A 1 1026 ? 35.069 -27.734 -39.225 1.00 28.28 1026 VAL A O 1
ATOM 7502 N N . ASN A 1 1027 ? 36.658 -27.049 -40.673 1.00 26.02 1027 ASN A N 1
ATOM 7503 C CA . ASN A 1 1027 ? 37.524 -28.219 -40.895 1.00 26.02 1027 ASN A CA 1
ATOM 7504 C C . ASN A 1 1027 ? 38.269 -28.046 -42.233 1.00 26.02 1027 ASN A C 1
ATOM 7506 O O . ASN A 1 1027 ? 37.797 -28.491 -43.281 1.00 26.02 1027 ASN A O 1
ATOM 7510 N N . ASP A 1 1028 ? 39.390 -27.324 -42.180 1.00 27.25 1028 ASP A N 1
ATOM 7511 C CA . ASP A 1 1028 ? 40.734 -27.878 -42.427 1.00 27.25 1028 ASP A CA 1
ATOM 7512 C C . ASP A 1 1028 ? 41.792 -26.994 -41.744 1.00 27.25 1028 ASP A C 1
ATOM 7514 O O . ASP A 1 1028 ? 41.738 -25.754 -41.931 1.00 27.25 1028 ASP A O 1
#

Foldseek 3Di:
DDDDDDDDDDDDDDDDDDDDDDPDPPPPPVPPDPDDDDPDDDDDDDPPDPDDDDQWDFQWWFAFLWFAWDAAPVQKIKIWGLFLADPAQWDQAPVRAIWHKDQGTFIKIWDADPVRHTPDIDTQATRWIWTAGPPFSFPIFTWAEWEDDHRKIKTAGFDQAQPCLCPVVHSNVPPCPRHQFIWIDDPTNDIDGQERNNVVCVVCLPQPDPRHWTFHYWYDDVQFIWTDTQGSQFIWTAGPNRDIDTQAGDYWDWDAAPVGDTDTKGFRWAYWDQFPVRWIWIWTQIHPVQDQQAIFTWTGDGPDYIDGPATRAGGWHEWDADPQRKIKTKHQDRPGPVVPQQWIWIWIQHNVRDIDTQDTPPAGRWHYWDAHPQRWIWIFGPSRGRGGTTIMTGDPPQDDFFKKKWKKAQVQDQPRDPALKIKMKIWTAGPQQKIKMKIAMPPQDPVWDWAWKFKAFAARNDDGDGPDTQDHGPDPQPDNVHIRIDIDGDDPVRVVSLAVQRMKMFIATPVRNVGRMIITMYGFFKFKKKWKKAQCQDVVRAPAPKIKMKIWIAFSRSFKIKMKMAIARDPAWQWKFKAFAPRNDDGDGPGTQGHDDPPDRHRVDITIDMDGRDDSSVVRSLSSQRMKMFIAGPVRNSGRIMTGMHGDDFDQKWKWWKAQVQDQPRDPALKIKMKMWGQDRRRFKIKIKIAMERDPAWAFKAKAFADRNDGGDGDGTQGGRDDDHHNVDIGIDMDTDGRVRSVCLLVQRIKMFTAGPVRRVGRMITTTFFKFKKKWKKAQVQDQPRDPDPKTKMKIWIAWRRRFKIKIKIAIAPDDAWAFKFKAFAARNDGGDGDGTQDGRDPPDDHRQHITIDMDTDDPVRVSSLAVQRMKMFIAHPVRRVGGMITTMDGDDFQFKKKWKKAQCQDLPRAPAPKIKIKIWGQPRRQRKIKIKMAIPRDDAWQFKAKFFADRNDGGDGDGTQGHHDPDDDHNSDITIDIDRDTRNVSNRLRVQRIKMFIAHPVRNVGRMITTIGRPVCVVDDDPPDDD

=== Feature glossary ===
Legend for the data blocks above and below:

— What the protein is —

The amino-acid sequence is the protein's primary structure: the linear order of residues from the N-terminus to the C-terminus, written in one-letter code. Everything else here — the 3D coordinates, the secondary structure, the domain annotations — is ultimately a consequence of this string.

Functional annotations link the protein to curated databases. InterPro entries identify conserved domains and families by matching the sequence against member-database signatures (Pfam, PROSITE, CDD, …). Gene Ontology (GO) terms describe molecular function, biological process, and cellular component in a controlled vocabulary. CATH places the structure in a hierarchical fold classification (Class/Architecture/Topology/Homologous-superfamily). The organism is the source species.

— Where its atoms are —

Atomic coordinates in PDBx/mmCIF format — the same representation the Protein Data Bank distributes. Each line of the _atom_site loop places one backbone atom in Cartesian space (units: ångströms, origin: arbitrary).

The six renders are orthographic views along the three Cartesian axes in both directions. Representation (cartoon, sticks, or surface) and color scheme (sequence-rainbow or by-chain) vary across proteins so the training set covers all the common visualization conventions.

— Local backbone conformation —

Eight-state secondary structure (DSSP): H is the canonical α-helix, G the tighter 3₁₀-helix, I the wider π-helix; E/B are β-structure, T and S are turns and bends, and '-' is everything else. DSSP derives these from the pattern of main-chain N–H···O=C hydrogen bonds, not from the sequence.

Three-state secondary structure (P-SEA) collapses the eight DSSP classes into helix (a), strand (b), and coil (c). P-SEA assigns these from Cα geometry alone — distances and angles — without requiring backbone oxygens, so it works on any Cα trace.

φ (phi) and ψ (psi) are the two rotatable backbone dihedrals per residue: φ is the C(i-1)–N–Cα–C torsion, ψ is the N–Cα–C–N(i+1) torsion, both in degrees on (−180°, 180°]. α-helical residues cluster near (−60°, −45°); β-strand residues near (−120°, +130°). A Ramachandran plot is simply a scatter of (φ, ψ) for every residue.

— Global shape and packing —

The geometric summary reports three shape descriptors. Rg (radius of gyration) measures how spread out the Cα atoms are about their centre of mass; compact globular proteins have small Rg, elongated or unfolded ones large. Cα contacts (<8 Å, |i−j|>4) count long-range residue pairs in spatial proximity — high for tightly packed folds, near zero for rods or random coil. The bounding-box extents give the protein's footprint along x, y, z in Å.

SASA measures how much of the protein is reachable by solvent. It is computed by rolling a water-sized probe over the atomic surface and summing the exposed area (Å²). Per-residue SASA distinguishes core (buried, low SASA) from surface (exposed, high SASA) residues; total SASA is a whole-molecule size measure.

Plot images: a contact map (which residues are close in 3D, as an N×N binary image), a Ramachandran scatter (backbone torsion angles, revealing secondary-structure composition at a glance), and — for AlphaFold structures — a PAE heatmap (pairwise prediction confidence).

— Structural neighborhood —

A 3Di character summarizes, for each residue, the relative orientation of the Cα frame of its nearest spatial neighbor. Because it encodes fold topology rather than chemistry, 3Di alignments detect remote structural similarity that sequence alignment misses.

The Foldseek neighbor list gives the closest experimentally determined structures in the PDB, ranked by structural alignment. TM-score near 1 means near-identical fold; near 0.3 means only rough topology match. This is how one finds what a novel AlphaFold prediction most resembles in the solved-structure universe.

— Confidence and disorder —

For AlphaFold models, the B-factor field carries pLDDT — the model's own estimate of local accuracy on a 0–100 scale. Regions with pLDDT<50 should be treated as essentially unmodeled; they often correspond to intrinsically disordered segments.

Crystallographic B-factors measure how much each atom's electron density is smeared out, in Å². They rise in mobile loops and surface residues and fall in the buried interior. In AlphaFold models this column is repurposed to hold pLDDT instead.

Predicted Aligned Error (PAE) is an AlphaFold confidence matrix: entry (i, j) is the expected error in the position of residue j, in ångströms, when the prediction is superimposed on the true structure at residue i. Low PAE within a block of residues means that block is internally rigid and well-predicted; high PAE between two blocks means their relative placement is uncertain even if each block individually is confident.